Protein AF-A0A1J5DXZ1-F1 (afdb_monomer_lite)

Foldseek 3Di:
DLLVVLVCLLVCLVVLVVVLVVLLVVLVVLLVLFFADADPVLQQDFPDDLVVVVVVLCVQFNDLQQKKKKKWFFPDFQVCLALLNQLLQVVVQVVLVPDPFFPDKDALFQDFFFFWDQDPVRDIDTGRGTLHPPVCSNPPVSSVVSVVVCQVDPQNAQAAAFNRRRMGMMTTRTDPVCSRPVNLLVVVVVVVVVQVVSCPVRPSNIDIDMAFDSVLSNVLVVVLVVCLVPVLVVLLVVQLVVQCVFQVDVLSNCLQQVLLVSLVSSLSSVCSVVVHHCYPLNSCLSVVSSVLLSVLLNQLLVQLQVLDDDPDQLSVSSSVSSVPSVVVLVVSLQVVLVVLCVLCPPRRVVSNVRSNSNSSSSVSSSVSSSNRSSSVCNVPPRRHGPPPPDPDQDPVRVVVVVVVVVCVVCVVVVVVVVCVVVVVVVVVCVVPPPDWDFSLVSDDPPDPRNVVQVCSVVGHQGRAKEKEKEFEPDQQQCLFQLSVVLLVVLQVVLCVVCVVWFRDKDALSQVLQSNVCNRVVHPVSNPDTDPGSVSSVVSLVVCCVPPVSNSSSAAPPRNGMGMMITRTDRPTLVVLVVSLVSSQVSLCVSQNPPLQPFFPPPDPPDPDPDPPDPPPDDDDDDDDDDDDDDDDDDDDDDDDDDDDDDDDDDDDDDDDDDDDDDDDDDDDDDDDDDDDDDDDDDDDDDDDYDDDDDDDDDDDDDDDDDDDDDDDDDDDDDDDDDDDDDDDDDDDDDDDDDDDDDDDDDDDDDDDDDDDDPPPPDDDDDDDDDDDDDDDDDDDDDDDDDDDDDDDDDDDDDDDDDDDDDDDDDDDDDDGDRRHYRYGYRD

Radius of gyration: 42.63 Å; chains: 1; bounding box: 112×130×132 Å

Sequence (827 aa):
MFEHVGRLVVTHKKTILVGLFLATLASLALLPGLRFDFTPQALFEQKDEINAFAKSIRAEFGDDTNTLLVVWRGDEPGEVFEPTALADIRRITDWLEASDDAIRVTSLANMHLPRNERTPSGEWSLNLGELVPSVDETNPALARQVAKWVNEEPLLERVVVSADGSKTTFVVELSEEARQINTLLGVVDRLDAQLAIWEKDLDSHPDLELSGLPSVRVDIITALQKEQMRFLPITGVLMSLLLLWMFRRAAGVLLPITSVLLALAWTMAILVLIDQPINIINSVLPTLMMIIGLSDGIHLLSRASEEATVDRPREEIIVSTVKHMGMACFLTSLTTAIGFGSLVMARTEILQNFGLHTAMGVMLTYVSTLLFIPAMLTWMRPPVRSGLTATSPGLIERGMVYISLYVRTYPKRQVVIGVALIGAAAAASVAWGNIDTRLLETFPEGHKTRVLTHEVEDEFSGVLPLIISIDAEEKGYFEAPENLQKLSTLAQTVKARDPEMVLKTASVYDLLQVFRSAYLNDPSLRDTPFANRAQVKTVLRLYRQDAEADVNRWLDPENRHALVSVRIRDLGAKRGKALVAIVVEEVEALFGEGSAEGVIDAKPPPSAKSPSPPRRRRLPGQRRHDELHLRPHEQPGHGVVPHLRGHDPALPLRAHRPHLHPAQHPAAGRHLGLDGLARHRAEHLDRHHLLHQPRLGRRRHHPLPEPLQRGAQTGVLHQRGRRAHLPRRRPRHRHHLRRAHLRPGRPPDHRLHAHPLLRRALGLHGHRRVGGRPLHSARVLDSIRQRDRVGRAAGFRPGTKTPIKQPTYARPGANVGFLRCVAVRVC

Secondary structure (DSSP, 8-state):
-HHHHHHHHHHHHHHHHHHHHHHHHHHHHHGGG--EE--GGGGT--TTHHHHHHHHHHHHH--TTSEEEEEEE-SSTTGGGSHHHHHHHHHHHHHHHT-TTEEEEE-SSS-B--EEEE-TTS-EEEE-SBSS-TTTTT-HHHHHHHHHHHHT-TTTBTTTB-TTSSEEEEEEEE-SGGGSHHHHHHHHHHHHHHHHHHHHHSTT--EEEEEHHHHHHHHHHHHHHHHHHHHHHHHHHHHHHHHHHHH-STHHHHHHHHHHHHHHHHHHHHHHHTT--EETTGGGHHHHHHHHHHHHHHHHHHHHHHS--SSS-HHHHHHHHHHHHHHHHHHHHHHHHHHHHGGGGSSSHHHHHHHHHHHHHHHHHHHHHHHHHHHHTTTSPPP--TTTT-SS--HHHHHHHHHHHHHHHSHHHHHHHHHHHHHHHHHHHHHH------SGGGS-TT-HHHHHHHHHHHHSS-SEEEEEEEEESSTTGGGSHHHHHHHHHHHHHHHHH-TTTEEEEEEHHHHHHHHHHHHHT-GGGGGSPP-SHHHHHHHHHHHHHHHHHHHTTTB-TTS-EEEEEEEE----HHHHHHHHHHHHHHHHHHH-TT--TTBSS--PPPP--PPPPP------------------------------------------------------------------------------------------PPPP-----------------------------------------------GGGGGSS-----------------------------------------PPPPPPPPP--------EEEEEE-

pLDDT: mean 71.35, std 26.6, range [22.59, 98.06]

Structure (mmCIF, N/CA/C/O backbone):
data_AF-A0A1J5DXZ1-F1
#
_entry.id   AF-A0A1J5DXZ1-F1
#
loop_
_atom_site.group_PDB
_atom_site.id
_atom_site.type_symbol
_atom_site.label_atom_id
_atom_site.label_alt_id
_atom_site.label_comp_id
_atom_site.label_asym_id
_atom_site.label_entity_id
_atom_site.label_seq_id
_atom_site.pdbx_PDB_ins_code
_atom_site.Cartn_x
_atom_site.Cartn_y
_atom_site.Cartn_z
_atom_site.occupancy
_atom_site.B_iso_or_equiv
_atom_site.auth_seq_id
_atom_site.auth_comp_id
_atom_site.auth_asym_id
_atom_site.auth_atom_id
_atom_site.pdbx_PDB_model_num
ATOM 1 N N . MET A 1 1 ? -37.815 9.496 28.315 1.00 89.06 1 MET A N 1
ATOM 2 C CA . MET A 1 1 ? -37.167 8.492 27.441 1.00 89.06 1 MET A CA 1
ATOM 3 C C . MET A 1 1 ? -36.436 7.412 28.243 1.00 89.06 1 MET A C 1
ATOM 5 O O . MET A 1 1 ? -37.090 6.436 28.573 1.00 89.06 1 MET A O 1
ATOM 9 N N . PHE A 1 2 ? -35.160 7.567 28.631 1.00 92.00 2 PHE A N 1
ATOM 10 C CA . PHE A 1 2 ? -34.311 6.457 29.120 1.00 92.00 2 PHE A CA 1
ATOM 11 C C . PHE A 1 2 ? -34.842 5.601 30.284 1.00 92.00 2 PHE A C 1
ATOM 13 O O . PHE A 1 2 ? -34.614 4.399 30.289 1.00 92.00 2 PHE A O 1
ATOM 20 N N . GLU A 1 3 ? -35.627 6.145 31.215 1.00 91.88 3 GLU A N 1
ATOM 21 C CA . GLU A 1 3 ? -36.294 5.330 32.250 1.00 91.88 3 GLU A CA 1
ATOM 22 C C . GLU A 1 3 ? -37.244 4.262 31.660 1.00 91.88 3 GLU A C 1
ATOM 24 O O . GLU A 1 3 ? -37.344 3.152 32.177 1.00 91.88 3 GLU A O 1
ATOM 29 N N . HIS A 1 4 ? -37.908 4.571 30.540 1.00 91.69 4 HIS A N 1
ATOM 30 C CA . HIS A 1 4 ? -38.751 3.615 29.816 1.00 91.69 4 HIS A CA 1
ATOM 31 C C . HIS A 1 4 ? -37.906 2.591 29.052 1.00 91.69 4 HIS A C 1
ATOM 33 O O . HIS A 1 4 ? -38.294 1.431 29.002 1.00 91.69 4 HIS A O 1
ATOM 39 N N . VAL A 1 5 ? -36.729 2.979 28.541 1.00 92.06 5 VAL A N 1
ATOM 40 C CA . VAL A 1 5 ? -35.750 2.033 27.971 1.00 92.06 5 VAL A CA 1
ATOM 41 C C . VAL A 1 5 ? -35.275 1.062 29.055 1.00 92.06 5 VAL A C 1
ATOM 43 O O . VAL A 1 5 ? -35.295 -0.142 28.842 1.00 92.06 5 VAL A O 1
ATOM 46 N N . GLY A 1 6 ? -34.961 1.554 30.259 1.00 91.81 6 GLY A N 1
ATOM 47 C CA . GLY A 1 6 ? -34.629 0.710 31.410 1.00 91.81 6 GLY A CA 1
ATOM 48 C C . GLY A 1 6 ? -35.747 -0.278 31.766 1.00 91.81 6 GLY A C 1
ATOM 49 O O . GLY A 1 6 ? -35.485 -1.471 31.915 1.00 91.81 6 GLY A O 1
ATOM 50 N N . ARG A 1 7 ? -37.007 0.186 31.841 1.00 93.31 7 ARG A N 1
ATOM 51 C CA . ARG A 1 7 ? -38.169 -0.696 32.079 1.00 93.31 7 ARG A CA 1
ATOM 52 C C . ARG A 1 7 ? -38.372 -1.713 30.951 1.00 93.31 7 ARG A C 1
ATOM 54 O O . ARG A 1 7 ? -38.663 -2.875 31.237 1.00 93.31 7 ARG A O 1
ATOM 61 N N . LEU A 1 8 ? -38.186 -1.313 29.693 1.00 93.75 8 LEU A N 1
ATOM 62 C CA . LEU A 1 8 ? -38.264 -2.199 28.529 1.00 93.75 8 LEU A CA 1
ATOM 63 C C . LEU A 1 8 ? -37.188 -3.292 28.595 1.00 93.75 8 LEU A C 1
ATOM 65 O O . LEU A 1 8 ? -37.512 -4.465 28.436 1.00 93.75 8 LEU A O 1
ATOM 69 N N . VAL A 1 9 ? -35.938 -2.936 28.909 1.00 93.62 9 VAL A N 1
ATOM 70 C CA . VAL A 1 9 ? -34.834 -3.903 29.016 1.00 93.62 9 VAL A CA 1
ATOM 71 C C . VAL A 1 9 ? -35.046 -4.890 30.164 1.00 93.62 9 VAL A C 1
ATOM 73 O O . VAL A 1 9 ? -34.834 -6.085 29.981 1.00 93.62 9 VAL A O 1
ATOM 76 N N . VAL A 1 10 ? -35.536 -4.439 31.322 1.00 92.88 10 VAL A N 1
ATOM 77 C CA . VAL A 1 10 ? -35.862 -5.332 32.449 1.00 92.88 10 VAL A CA 1
ATOM 78 C C . VAL A 1 10 ? -36.993 -6.310 32.109 1.00 92.88 10 VAL A C 1
ATOM 80 O O . VAL A 1 10 ? -36.884 -7.498 32.418 1.00 92.88 10 VAL A O 1
ATOM 83 N N . THR A 1 11 ? -38.070 -5.828 31.483 1.00 93.94 11 THR A N 1
ATOM 84 C CA . THR A 1 11 ? -39.262 -6.641 31.175 1.00 93.94 11 THR A CA 1
ATOM 85 C C . THR A 1 11 ? -39.025 -7.600 30.008 1.00 93.94 11 THR A C 1
ATOM 87 O O . THR A 1 11 ? -39.333 -8.785 30.112 1.00 93.94 11 THR A O 1
ATOM 90 N N . HIS A 1 12 ? -38.405 -7.124 28.926 1.00 94.62 12 HIS A N 1
ATOM 91 C CA . HIS A 1 12 ? -38.213 -7.866 27.676 1.00 94.62 12 HIS A CA 1
ATOM 92 C C . HIS A 1 12 ? -36.794 -8.448 27.521 1.00 94.62 12 HIS A C 1
ATOM 94 O O . HIS A 1 12 ? -36.413 -8.864 26.429 1.00 94.62 12 HIS A O 1
ATOM 100 N N . LYS A 1 13 ? -36.023 -8.535 28.618 1.00 94.19 13 LYS A N 1
ATOM 101 C CA . LYS A 1 13 ? -34.647 -9.075 28.706 1.00 94.19 13 LYS A CA 1
ATOM 102 C C . LYS A 1 13 ? -34.369 -10.295 27.825 1.00 94.19 13 LYS A C 1
ATOM 104 O O . LYS A 1 13 ? -33.388 -10.299 27.087 1.00 94.19 13 LYS A O 1
ATOM 109 N N . LYS A 1 14 ? -35.243 -11.311 27.860 1.00 93.94 14 LYS A N 1
ATOM 110 C CA . LYS A 1 14 ? -35.112 -12.521 27.028 1.00 93.94 14 LYS A CA 1
ATOM 111 C C . LYS A 1 14 ? -35.226 -12.196 25.536 1.00 93.94 14 LYS A C 1
ATOM 113 O O . LYS A 1 14 ? -34.335 -12.551 24.778 1.00 93.94 14 LYS A O 1
ATOM 118 N N . THR A 1 15 ? -36.285 -11.498 25.131 1.00 95.00 15 THR A N 1
ATOM 119 C CA . THR A 1 15 ? -36.556 -11.128 23.733 1.00 95.00 15 THR A CA 1
ATOM 120 C C . THR A 1 15 ? -35.457 -10.241 23.156 1.00 95.00 15 THR A C 1
ATOM 122 O O . THR A 1 15 ? -35.008 -10.474 22.041 1.00 95.00 15 THR A O 1
ATOM 125 N N . ILE A 1 16 ? -34.973 -9.268 23.936 1.00 95.38 16 ILE A N 1
ATOM 126 C CA . ILE A 1 16 ? -33.872 -8.381 23.540 1.00 95.38 16 ILE A CA 1
ATOM 127 C C . ILE A 1 16 ? -32.599 -9.190 23.305 1.00 95.38 16 ILE A C 1
ATOM 129 O O . ILE A 1 16 ? -31.988 -9.054 22.253 1.00 95.38 16 ILE A O 1
ATOM 133 N N . LEU A 1 17 ? -32.217 -10.067 24.236 1.00 95.25 17 LEU A N 1
ATOM 134 C CA . LEU A 1 17 ? -30.989 -10.853 24.107 1.00 95.25 17 LEU A CA 1
ATOM 135 C C . LEU A 1 17 ? -31.069 -11.938 23.027 1.00 95.25 17 LEU A C 1
ATOM 137 O O . LEU A 1 17 ? -30.062 -12.192 22.375 1.00 95.25 17 LEU A O 1
ATOM 141 N N . VAL A 1 18 ? -32.247 -12.518 22.776 1.00 96.38 18 VAL A N 1
ATOM 142 C CA . VAL A 1 18 ? -32.487 -13.357 21.589 1.00 96.38 18 VAL A CA 1
ATOM 143 C C . VAL A 1 18 ? -32.342 -12.522 20.313 1.00 96.38 18 VAL A C 1
ATOM 145 O O . VAL A 1 18 ? -31.676 -12.964 19.386 1.00 96.38 18 VAL A O 1
ATOM 148 N N . GLY A 1 19 ? -32.872 -11.295 20.280 1.00 96.62 19 GLY A N 1
ATOM 149 C CA . GLY A 1 19 ? -32.683 -10.361 19.167 1.00 96.62 19 GLY A CA 1
ATOM 150 C C . GLY A 1 19 ? -31.212 -10.012 18.916 1.00 96.62 19 GLY A C 1
ATOM 151 O O . GLY A 1 19 ? -30.755 -10.113 17.782 1.00 96.62 19 GLY A O 1
ATOM 152 N N . LEU A 1 20 ? -30.446 -9.682 19.965 1.00 96.06 20 LEU A N 1
ATOM 153 C CA . LEU A 1 20 ? -29.005 -9.415 19.848 1.00 96.06 20 LEU A CA 1
ATOM 154 C C . LEU A 1 20 ? -28.233 -10.661 19.391 1.00 96.06 20 LEU A C 1
ATOM 156 O O . LEU A 1 20 ? -27.341 -10.554 18.556 1.00 96.06 20 LEU A O 1
ATOM 160 N N . PHE A 1 21 ? -28.582 -11.844 19.907 1.00 95.94 21 PHE A N 1
ATOM 161 C CA . PHE A 1 21 ? -27.963 -13.106 19.503 1.00 95.94 21 PHE A CA 1
ATOM 162 C C . PHE A 1 21 ? -28.254 -13.446 18.036 1.00 95.94 21 PHE A C 1
ATOM 164 O O . PHE A 1 21 ? -27.333 -13.809 17.314 1.00 95.94 21 PHE A O 1
ATOM 171 N N . LEU A 1 22 ? -29.496 -13.275 17.572 1.00 97.19 22 LEU A N 1
ATOM 172 C CA . LEU A 1 22 ? -29.877 -13.492 16.173 1.00 97.19 22 LEU A CA 1
ATOM 173 C C . LEU A 1 22 ? -29.225 -12.469 15.232 1.00 97.19 22 LEU A C 1
ATOM 175 O O . LEU A 1 22 ? -28.728 -12.860 14.180 1.00 97.19 22 LEU A O 1
ATOM 179 N N . ALA A 1 23 ? -29.157 -11.192 15.622 1.00 96.56 23 ALA A N 1
ATOM 180 C CA . ALA A 1 23 ? -28.447 -10.161 14.862 1.00 96.56 23 ALA A CA 1
ATOM 181 C C . ALA A 1 23 ? -26.950 -10.485 14.734 1.00 96.56 23 ALA A C 1
ATOM 183 O O . ALA A 1 23 ? -26.387 -10.402 13.643 1.00 96.56 23 ALA A O 1
ATOM 184 N N . THR A 1 24 ? -26.312 -10.933 15.820 1.00 96.75 24 THR A N 1
ATOM 185 C CA . THR A 1 24 ? -24.922 -11.403 15.786 1.00 96.75 24 THR A CA 1
ATOM 186 C C . THR A 1 24 ? -24.765 -12.679 14.970 1.00 96.75 24 THR A C 1
ATOM 188 O O . THR A 1 24 ? -23.811 -12.767 14.213 1.00 96.75 24 THR A O 1
ATOM 191 N N . LEU A 1 25 ? -25.678 -13.648 15.055 1.00 96.81 25 LEU A N 1
ATOM 192 C CA . LEU A 1 25 ? -25.598 -14.886 14.273 1.00 96.81 25 LEU A CA 1
ATOM 193 C C . LEU A 1 25 ? -25.719 -14.611 12.766 1.00 96.81 25 LEU A C 1
ATOM 195 O O . LEU A 1 25 ? -24.924 -15.133 11.989 1.00 96.81 25 LEU A O 1
ATOM 199 N N . ALA A 1 26 ? -26.647 -13.738 12.364 1.00 96.69 26 ALA A N 1
ATOM 200 C CA . ALA A 1 26 ? -26.753 -13.256 10.987 1.00 96.69 26 ALA A CA 1
ATOM 201 C C . ALA A 1 26 ? -25.491 -12.492 10.551 1.00 96.69 26 ALA A C 1
ATOM 203 O O . ALA A 1 26 ? -25.011 -12.676 9.438 1.00 96.69 26 ALA A O 1
ATOM 204 N N . SER A 1 27 ? -24.906 -11.693 11.448 1.00 96.81 27 SER A N 1
ATOM 205 C CA . SER A 1 27 ? -23.658 -10.970 11.178 1.00 96.81 27 SER A CA 1
ATOM 206 C C . SER A 1 27 ? -22.460 -11.911 11.008 1.00 96.81 27 SER A C 1
ATOM 208 O O . SER A 1 27 ? -21.694 -11.766 10.063 1.00 96.81 27 SER A O 1
ATOM 210 N N . LEU A 1 28 ? -22.329 -12.923 11.873 1.00 95.44 28 LEU A N 1
ATOM 211 C CA . LEU A 1 28 ? -21.306 -13.970 11.786 1.00 95.44 28 LEU A CA 1
ATOM 212 C C . LEU A 1 28 ? -21.431 -14.782 10.488 1.00 95.44 28 LEU A C 1
ATOM 214 O O . LEU A 1 28 ? -20.413 -15.130 9.899 1.00 95.44 28 LEU A O 1
ATOM 218 N N . ALA A 1 29 ? -22.657 -15.035 10.018 1.00 96.12 29 ALA A N 1
ATOM 219 C CA . ALA A 1 29 ? -22.912 -15.698 8.739 1.00 96.12 29 ALA A CA 1
ATOM 220 C C . ALA A 1 29 ? -22.528 -14.846 7.510 1.00 96.12 29 ALA A C 1
ATOM 222 O O . ALA A 1 29 ? -22.319 -15.405 6.437 1.00 96.12 29 ALA A O 1
ATOM 223 N N . LEU A 1 30 ? -22.407 -13.521 7.662 1.00 95.12 30 LEU A N 1
ATOM 224 C CA . LEU A 1 30 ? -21.959 -12.600 6.611 1.00 95.12 30 LEU A CA 1
ATOM 225 C C . LEU A 1 30 ? -20.436 -12.385 6.603 1.00 95.12 30 LEU A C 1
ATOM 227 O O . LEU A 1 30 ? -19.892 -12.038 5.560 1.00 95.12 30 LEU A O 1
ATOM 231 N N . LEU A 1 31 ? -19.724 -12.632 7.713 1.00 91.06 31 LEU A N 1
ATOM 232 C CA . LEU A 1 31 ? -18.264 -12.435 7.788 1.00 91.06 31 LEU A CA 1
ATOM 233 C C . LEU A 1 31 ? -17.433 -13.176 6.716 1.00 91.06 31 LEU A C 1
ATOM 235 O O . LEU A 1 31 ? -16.417 -12.612 6.317 1.00 91.06 31 LEU A O 1
ATOM 239 N N . PRO A 1 32 ? -17.810 -14.366 6.196 1.00 91.88 32 PRO A N 1
ATOM 240 C CA . PRO A 1 32 ? -17.101 -14.988 5.071 1.00 91.88 32 PRO A CA 1
ATOM 241 C C . PRO A 1 32 ? -17.109 -14.162 3.773 1.00 91.88 32 PRO A C 1
ATOM 243 O O . PRO A 1 32 ? -16.317 -14.439 2.879 1.00 91.88 32 PRO A O 1
ATOM 246 N N . GLY A 1 33 ? -17.984 -13.155 3.660 1.00 87.88 33 GLY A N 1
ATOM 247 C CA . GLY A 1 33 ? -17.997 -12.184 2.565 1.00 87.88 33 GLY A CA 1
ATOM 248 C C . GLY A 1 33 ? -17.070 -10.978 2.765 1.00 87.88 33 GLY A C 1
ATOM 249 O O . GLY A 1 33 ? -17.078 -10.081 1.925 1.00 87.88 33 GLY A O 1
ATOM 250 N N . LEU A 1 34 ? -16.288 -10.913 3.854 1.00 85.88 34 LEU A N 1
ATOM 251 C CA . LEU A 1 34 ? -15.316 -9.834 4.067 1.00 85.88 34 LEU A CA 1
ATOM 252 C C . LEU A 1 34 ? -14.209 -9.875 3.008 1.00 85.88 34 LEU A C 1
ATOM 254 O O . LEU A 1 34 ? -13.339 -10.745 3.017 1.00 85.88 34 LEU A O 1
ATOM 258 N N . ARG A 1 35 ? -14.229 -8.877 2.126 1.00 81.88 35 ARG A N 1
ATOM 259 C CA . ARG A 1 35 ? -13.150 -8.580 1.182 1.00 81.88 35 ARG A CA 1
ATOM 260 C C . ARG A 1 35 ? -12.091 -7.709 1.854 1.00 81.88 35 ARG A C 1
ATOM 262 O O . ARG A 1 35 ? -12.410 -6.887 2.714 1.00 81.88 35 ARG A O 1
ATOM 269 N N . PHE A 1 36 ? -10.845 -7.860 1.426 1.00 78.56 36 PHE A N 1
ATOM 270 C CA . PHE A 1 36 ? -9.715 -7.044 1.863 1.00 78.56 36 PHE A CA 1
ATOM 271 C C . PHE A 1 36 ? -9.093 -6.366 0.644 1.00 78.56 36 PHE A C 1
ATOM 273 O O . PHE A 1 36 ? -8.870 -7.022 -0.369 1.00 78.56 36 PHE A O 1
ATOM 280 N N . ASP A 1 37 ? -8.810 -5.071 0.752 1.00 74.00 37 ASP A N 1
ATOM 281 C CA . ASP A 1 37 ? -8.130 -4.290 -0.281 1.00 74.00 37 ASP A CA 1
ATOM 282 C C . ASP A 1 37 ? -7.140 -3.332 0.379 1.00 74.00 37 ASP A C 1
ATOM 284 O O . ASP A 1 37 ? -7.476 -2.233 0.819 1.00 74.00 37 ASP A O 1
ATOM 288 N N . PHE A 1 38 ? -5.893 -3.779 0.469 1.00 69.19 38 PHE A N 1
ATOM 289 C CA . PHE A 1 38 ? -4.790 -2.985 0.992 1.00 69.19 38 PHE A CA 1
ATOM 290 C C . PHE A 1 38 ? -3.930 -2.380 -0.133 1.00 69.19 38 PHE A C 1
ATOM 292 O O . PHE A 1 38 ? -2.745 -2.115 0.077 1.00 69.19 38 PHE A O 1
ATOM 299 N N . THR A 1 39 ? -4.482 -2.167 -1.335 1.00 63.81 39 THR A N 1
ATOM 300 C CA . THR A 1 39 ? -3.743 -1.482 -2.403 1.00 63.81 39 THR A CA 1
ATOM 301 C C . THR A 1 39 ? -3.441 -0.027 -2.001 1.00 63.81 39 THR A C 1
ATOM 303 O O . THR A 1 39 ? -4.325 0.688 -1.523 1.00 63.81 39 THR A O 1
ATOM 306 N N . PRO A 1 40 ? -2.206 0.479 -2.202 1.00 57.03 40 PRO A N 1
ATOM 307 C CA . PRO A 1 40 ? -1.910 1.896 -1.985 1.00 57.03 40 PRO A CA 1
ATOM 308 C C . PRO A 1 40 ? -2.707 2.819 -2.913 1.00 57.03 40 PRO A C 1
ATOM 310 O O . PRO A 1 40 ? -2.917 3.980 -2.583 1.00 57.03 40 PRO A O 1
ATOM 313 N N . GLN A 1 41 ? -3.160 2.310 -4.061 1.00 55.69 41 GLN A N 1
ATOM 314 C CA . GLN A 1 41 ? -4.035 2.994 -5.008 1.00 55.69 41 GLN A CA 1
ATOM 315 C C . GLN A 1 41 ? -5.310 3.503 -4.315 1.00 55.69 41 GLN A C 1
ATOM 317 O O . GLN A 1 41 ? -5.588 4.699 -4.403 1.00 55.69 41 GLN A O 1
ATOM 322 N N . ALA A 1 42 ? -5.986 2.673 -3.511 1.00 59.06 42 ALA A N 1
ATOM 323 C CA . ALA A 1 42 ? -7.196 3.044 -2.769 1.00 59.06 42 ALA A CA 1
ATOM 324 C C . ALA A 1 42 ? -7.019 4.231 -1.787 1.00 59.06 42 ALA A C 1
ATOM 326 O O . ALA A 1 42 ? -8.006 4.817 -1.343 1.00 59.06 42 ALA A O 1
ATOM 327 N N . LEU A 1 43 ? -5.783 4.639 -1.453 1.00 58.72 43 LEU A N 1
ATOM 328 C CA . LEU A 1 43 ? -5.519 5.873 -0.693 1.00 58.72 43 LEU A CA 1
ATOM 329 C C . LEU A 1 43 ? -5.710 7.153 -1.526 1.00 58.72 43 LEU A C 1
ATOM 331 O O . LEU A 1 43 ? -5.977 8.217 -0.962 1.00 58.72 43 LEU A O 1
ATOM 335 N N . PHE A 1 44 ? -5.550 7.054 -2.847 1.00 55.84 44 PHE A N 1
ATOM 336 C CA . PHE A 1 44 ? -5.479 8.176 -3.788 1.00 55.84 44 PHE A CA 1
ATOM 337 C C . PHE A 1 44 ? -6.610 8.191 -4.820 1.00 55.84 44 PHE A C 1
ATOM 339 O O . PHE A 1 44 ? -6.814 9.225 -5.458 1.00 55.84 44 PHE A O 1
ATOM 346 N N . GLU A 1 45 ? -7.349 7.088 -4.964 1.00 52.78 45 GLU A N 1
ATOM 347 C CA . GLU A 1 45 ? -8.518 7.006 -5.837 1.00 52.78 45 GLU A CA 1
ATOM 348 C C . GLU A 1 45 ? -9.541 8.106 -5.502 1.00 52.78 45 GLU A C 1
ATOM 350 O O . GLU A 1 45 ? -10.035 8.252 -4.378 1.00 52.78 45 GLU A O 1
ATOM 355 N N . GLN A 1 46 ? -9.826 8.914 -6.521 1.00 54.91 46 GLN A N 1
ATOM 356 C CA . GLN A 1 46 ? -10.869 9.933 -6.553 1.00 54.91 46 GLN A CA 1
ATOM 357 C C . GLN A 1 46 ? -11.847 9.565 -7.666 1.00 54.91 46 GLN A C 1
ATOM 359 O O . GLN A 1 46 ? -11.484 8.844 -8.597 1.00 54.91 46 GLN A O 1
ATOM 364 N N . LYS A 1 47 ? -13.088 10.048 -7.568 1.00 51.25 47 LYS A N 1
ATOM 365 C CA . LYS A 1 47 ? -14.171 9.569 -8.429 1.00 51.25 47 LYS A CA 1
ATOM 366 C C . LYS A 1 47 ? -13.893 9.769 -9.918 1.00 51.25 47 LYS A C 1
ATOM 368 O O . LYS A 1 47 ? -13.713 10.888 -10.392 1.00 51.25 47 LYS A O 1
ATOM 373 N N . ASP A 1 48 ? -13.942 8.635 -10.606 1.00 54.81 48 ASP A N 1
ATOM 374 C CA . ASP A 1 48 ? -14.176 8.432 -12.031 1.00 54.81 48 ASP A CA 1
ATOM 375 C C . ASP A 1 48 ? -13.123 9.009 -13.001 1.00 54.81 48 ASP A C 1
ATOM 377 O O . ASP A 1 48 ? -12.461 8.231 -13.685 1.00 54.81 48 ASP A O 1
ATOM 381 N N . GLU A 1 49 ? -12.901 10.325 -13.065 1.00 50.34 49 GLU A N 1
ATOM 382 C CA . GLU A 1 49 ? -12.121 10.949 -14.155 1.00 50.34 49 GLU A CA 1
ATOM 383 C C . GLU A 1 49 ? -10.614 10.624 -14.111 1.00 50.34 49 GLU A C 1
ATOM 385 O O . GLU A 1 49 ? -10.047 10.161 -15.103 1.00 50.34 49 GLU A O 1
ATOM 390 N N . ILE A 1 50 ? -9.955 10.813 -12.959 1.00 52.91 50 ILE A N 1
ATOM 391 C CA . ILE A 1 50 ? -8.501 10.580 -12.819 1.00 52.91 50 ILE A CA 1
ATOM 392 C C . ILE A 1 50 ? -8.173 9.088 -12.988 1.00 52.91 50 ILE A C 1
ATOM 394 O O . ILE A 1 50 ? -7.191 8.729 -13.640 1.00 52.91 50 ILE A O 1
ATOM 398 N N . ASN A 1 51 ? -9.024 8.214 -12.441 1.00 59.94 51 ASN A N 1
ATOM 399 C CA . ASN A 1 51 ? -8.870 6.765 -12.551 1.00 59.94 51 ASN A CA 1
ATOM 400 C C . ASN A 1 51 ? -9.098 6.275 -13.990 1.00 59.94 51 ASN A C 1
ATOM 402 O O . ASN A 1 51 ? -8.377 5.384 -14.439 1.00 59.94 51 ASN A O 1
ATOM 406 N N . ALA A 1 52 ? -10.054 6.858 -14.724 1.00 64.88 52 ALA A N 1
ATOM 407 C CA . ALA A 1 52 ? -10.283 6.540 -16.131 1.00 64.88 52 ALA A CA 1
ATOM 408 C C . ALA A 1 52 ? -9.077 6.925 -17.002 1.00 64.88 52 ALA A C 1
ATOM 410 O O . ALA A 1 52 ? -8.602 6.087 -17.765 1.00 64.88 52 ALA A O 1
ATOM 411 N N . PHE A 1 53 ? -8.521 8.131 -16.829 1.00 66.94 53 PHE A N 1
ATOM 412 C CA . PHE A 1 53 ? -7.326 8.563 -17.564 1.00 66.94 53 PHE A CA 1
ATOM 413 C C . PHE A 1 53 ? -6.099 7.696 -17.235 1.00 66.94 53 PHE A C 1
ATOM 415 O O . PHE A 1 53 ? -5.453 7.144 -18.123 1.00 66.94 53 PHE A O 1
ATOM 422 N N . ALA A 1 54 ? -5.812 7.470 -15.950 1.00 67.88 54 ALA A N 1
ATOM 423 C CA . ALA A 1 54 ? -4.713 6.590 -15.550 1.00 67.88 54 ALA A CA 1
ATOM 424 C C . ALA A 1 54 ? -4.938 5.120 -15.965 1.00 67.88 54 ALA A C 1
ATOM 426 O O . ALA A 1 54 ? -3.994 4.330 -15.948 1.00 67.88 54 ALA A O 1
ATOM 427 N N . LYS A 1 55 ? -6.165 4.715 -16.323 1.00 72.06 55 LYS A N 1
ATOM 428 C CA . LYS A 1 55 ? -6.451 3.411 -16.936 1.00 72.06 55 LYS A CA 1
ATOM 429 C C . LYS A 1 55 ? -6.279 3.429 -18.459 1.00 72.06 55 LYS A C 1
ATOM 431 O O . LYS A 1 55 ? -5.776 2.439 -18.976 1.00 72.06 55 LYS A O 1
ATOM 436 N N . SER A 1 56 ? -6.628 4.511 -19.164 1.00 75.81 56 SER A N 1
ATOM 437 C CA . SER A 1 56 ? -6.430 4.593 -20.619 1.00 75.81 56 SER A CA 1
ATOM 438 C C . SER A 1 56 ? -4.950 4.569 -20.992 1.00 75.81 56 SER A C 1
ATOM 440 O O . SER A 1 56 ? -4.571 3.731 -21.799 1.00 75.81 56 SER A O 1
ATOM 442 N N . ILE A 1 57 ? -4.098 5.356 -20.318 1.00 77.88 57 ILE A N 1
ATOM 443 C CA . ILE A 1 57 ? -2.641 5.345 -20.570 1.00 77.88 57 ILE A CA 1
ATOM 444 C C . ILE A 1 57 ? -2.055 3.936 -20.396 1.00 77.88 57 ILE A C 1
ATOM 446 O O . ILE A 1 57 ? -1.275 3.475 -21.223 1.00 77.88 57 ILE A O 1
ATOM 450 N N . ARG A 1 58 ? -2.479 3.201 -19.360 1.00 76.69 58 ARG A N 1
ATOM 451 C CA . ARG A 1 58 ? -1.991 1.834 -19.116 1.00 76.69 58 ARG A CA 1
ATOM 452 C C . ARG A 1 58 ? -2.535 0.788 -20.090 1.00 76.69 58 ARG A C 1
ATOM 454 O O . ARG A 1 58 ? -1.875 -0.219 -20.314 1.00 76.69 58 ARG A O 1
ATOM 461 N N . ALA A 1 59 ? -3.718 1.015 -20.659 1.00 78.56 59 ALA A N 1
ATOM 462 C CA . ALA A 1 59 ? -4.280 0.169 -21.711 1.00 78.56 59 ALA A CA 1
ATOM 463 C C . ALA A 1 59 ? -3.660 0.448 -23.096 1.00 78.56 59 ALA A C 1
ATOM 465 O O . ALA A 1 59 ? -3.750 -0.400 -23.977 1.00 78.56 59 ALA A O 1
ATOM 466 N N . GLU A 1 60 ? -3.052 1.623 -23.278 1.00 81.88 60 GLU A N 1
ATOM 467 C CA . GLU A 1 60 ? -2.402 2.064 -24.518 1.00 81.88 60 GLU A CA 1
ATOM 468 C C . GLU A 1 60 ? -0.901 1.710 -24.542 1.00 81.88 60 GLU A C 1
ATOM 470 O O . GLU A 1 60 ? -0.418 1.227 -25.561 1.00 81.88 60 GLU A O 1
ATOM 475 N N . PHE A 1 61 ? -0.185 1.866 -23.414 1.00 83.00 61 PHE A N 1
ATOM 476 C CA . PHE A 1 61 ? 1.287 1.766 -23.348 1.00 83.00 61 PHE A CA 1
ATOM 477 C C . PHE A 1 61 ? 1.866 0.714 -22.366 1.00 83.00 61 PHE A C 1
ATOM 479 O O . PHE A 1 61 ? 3.081 0.512 -22.348 1.00 83.00 61 PHE A O 1
ATOM 486 N N . GLY A 1 62 ? 1.051 0.038 -21.540 1.00 75.12 62 GLY A N 1
ATOM 487 C CA . GLY A 1 62 ? 1.513 -0.905 -20.494 1.00 75.12 62 GLY A CA 1
ATOM 488 C C . GLY A 1 62 ? 1.540 -0.324 -19.067 1.00 75.12 62 GLY A C 1
ATOM 489 O O . GLY A 1 62 ? 1.142 0.821 -18.850 1.00 75.12 62 GLY A O 1
ATOM 490 N N . ASP A 1 63 ? 1.964 -1.102 -18.055 1.00 70.81 63 ASP A N 1
ATOM 491 C CA . ASP A 1 63 ? 1.869 -0.699 -16.633 1.00 70.81 63 ASP A CA 1
ATOM 492 C C . ASP A 1 63 ? 3.167 -0.866 -15.825 1.00 70.81 63 ASP A C 1
ATOM 494 O O . ASP A 1 63 ? 3.299 -1.741 -14.963 1.00 70.81 63 ASP A O 1
ATOM 498 N N . ASP A 1 64 ? 4.054 0.115 -15.981 1.00 69.31 64 ASP A N 1
ATOM 499 C CA . ASP A 1 64 ? 5.241 0.349 -15.146 1.00 69.31 64 ASP A CA 1
ATOM 500 C C . ASP A 1 64 ? 4.945 0.492 -13.626 1.00 69.31 64 ASP A C 1
ATOM 502 O O . ASP A 1 64 ? 5.871 0.581 -12.816 1.00 69.31 64 ASP A O 1
ATOM 506 N N . THR A 1 65 ? 3.675 0.526 -13.188 1.00 68.50 65 THR A N 1
ATOM 507 C CA . THR A 1 65 ? 3.300 0.541 -11.761 1.00 68.50 65 THR A CA 1
ATOM 508 C C . THR A 1 65 ? 3.009 -0.8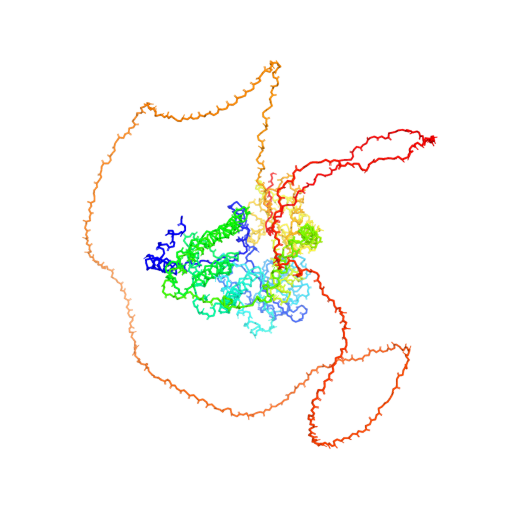46 -11.178 1.00 68.50 65 THR A C 1
ATOM 510 O O . THR A 1 65 ? 2.795 -0.943 -9.963 1.00 68.50 65 THR A O 1
ATOM 513 N N . ASN A 1 66 ? 3.036 -1.918 -11.980 1.00 81.00 66 ASN A N 1
ATOM 514 C CA . ASN A 1 66 ? 2.925 -3.307 -11.508 1.00 81.00 66 ASN A CA 1
ATOM 515 C C . ASN A 1 66 ? 4.231 -4.114 -11.628 1.00 81.00 66 ASN A C 1
ATOM 517 O O . ASN A 1 66 ? 4.227 -5.338 -11.535 1.00 81.00 66 ASN A O 1
ATOM 521 N N . THR A 1 67 ? 5.353 -3.420 -11.810 1.00 86.44 67 THR A N 1
ATOM 522 C CA . THR A 1 67 ? 6.674 -4.020 -12.000 1.00 86.44 67 THR A CA 1
ATOM 523 C C . THR A 1 67 ? 7.307 -4.465 -10.679 1.00 86.44 67 THR A C 1
ATOM 525 O O . THR A 1 67 ? 7.610 -3.640 -9.811 1.00 86.44 67 THR A O 1
ATOM 528 N N . LEU A 1 68 ? 7.526 -5.771 -10.542 1.00 90.44 68 LEU A N 1
ATOM 529 C CA . LEU A 1 68 ? 8.388 -6.384 -9.532 1.00 90.44 68 LEU A CA 1
ATOM 530 C C . LEU A 1 68 ? 9.833 -6.407 -10.050 1.00 90.44 68 LEU A C 1
ATOM 532 O O . LEU A 1 68 ? 10.063 -6.449 -11.257 1.00 90.44 68 LEU A O 1
ATOM 536 N N . LEU A 1 69 ? 10.805 -6.371 -9.140 1.00 91.75 69 LEU A N 1
ATOM 537 C CA . LEU A 1 69 ? 12.217 -6.554 -9.467 1.00 91.75 69 LEU A CA 1
ATOM 538 C C . LEU A 1 69 ? 12.752 -7.779 -8.727 1.00 91.75 69 LEU A C 1
ATOM 540 O O . LEU A 1 69 ? 12.570 -7.872 -7.515 1.00 91.75 69 LEU A O 1
ATOM 544 N N . VAL A 1 70 ? 13.455 -8.674 -9.416 1.00 93.62 70 VAL A N 1
ATOM 545 C CA . VAL A 1 70 ? 14.404 -9.589 -8.759 1.00 93.62 70 VAL A CA 1
ATOM 546 C C . VAL A 1 70 ? 15.773 -8.922 -8.819 1.00 93.62 70 VAL A C 1
ATOM 548 O O . VAL A 1 70 ? 16.186 -8.503 -9.899 1.00 93.62 70 VAL A O 1
ATOM 551 N N . VAL A 1 71 ? 16.461 -8.794 -7.688 1.00 93.81 71 VAL A N 1
ATOM 552 C CA . VAL A 1 71 ? 17.859 -8.343 -7.619 1.00 93.81 71 VAL A CA 1
ATOM 553 C C . VAL A 1 71 ? 18.756 -9.572 -7.519 1.00 93.81 71 VAL A C 1
ATOM 555 O O . VAL A 1 71 ? 18.489 -10.444 -6.697 1.00 93.81 71 VAL A O 1
ATOM 558 N N . TRP A 1 72 ? 19.796 -9.624 -8.349 1.00 94.62 72 TRP A N 1
ATOM 559 C CA . TRP A 1 72 ? 20.885 -10.606 -8.319 1.00 94.62 72 TRP A CA 1
ATOM 560 C C . TRP A 1 72 ? 22.168 -9.868 -7.953 1.00 94.62 72 TRP A C 1
ATOM 562 O O . TRP A 1 72 ? 22.423 -8.785 -8.496 1.00 94.62 72 TRP A O 1
ATOM 572 N N . ARG A 1 73 ? 22.962 -10.435 -7.043 1.00 94.56 73 ARG A N 1
ATOM 573 C CA . ARG A 1 73 ? 24.269 -9.903 -6.638 1.00 94.56 73 ARG A CA 1
ATOM 574 C C . ARG A 1 73 ? 25.331 -11.000 -6.660 1.00 94.56 73 ARG A C 1
ATOM 576 O O . ARG A 1 73 ? 25.094 -12.082 -6.121 1.00 94.56 73 ARG A O 1
ATOM 583 N N . GLY A 1 74 ? 26.486 -10.665 -7.225 1.00 92.31 74 GLY A N 1
ATOM 584 C CA . GLY A 1 74 ? 27.754 -11.352 -7.002 1.00 92.31 74 GLY A CA 1
ATOM 585 C C . GLY A 1 74 ? 28.550 -10.708 -5.862 1.00 92.31 74 GLY A C 1
ATOM 586 O O . GLY A 1 74 ? 28.160 -9.661 -5.331 1.00 92.31 74 GLY A O 1
ATOM 587 N N . ASP A 1 75 ? 29.677 -11.320 -5.509 1.00 88.88 75 ASP A N 1
ATOM 588 C CA . ASP A 1 75 ? 30.634 -10.804 -4.521 1.00 88.88 75 ASP A CA 1
ATOM 589 C C . ASP A 1 75 ? 31.690 -9.873 -5.166 1.00 88.88 75 ASP A C 1
ATOM 591 O O . ASP A 1 75 ? 32.233 -9.000 -4.478 1.00 88.88 75 ASP A O 1
ATOM 595 N N . GLU A 1 76 ? 31.990 -10.015 -6.470 1.00 89.88 76 GLU A N 1
ATOM 596 C CA . GLU A 1 76 ? 33.047 -9.251 -7.160 1.00 89.88 76 GLU A CA 1
ATOM 597 C C . GLU A 1 76 ? 32.546 -8.271 -8.261 1.00 89.88 76 GLU A C 1
ATOM 599 O O . GLU A 1 76 ? 31.544 -8.506 -8.943 1.00 89.88 76 GLU A O 1
ATOM 604 N N . PRO A 1 77 ? 33.245 -7.134 -8.492 1.00 89.50 77 PRO A N 1
ATOM 605 C CA . PRO A 1 77 ? 32.935 -6.219 -9.594 1.00 89.50 77 PRO A CA 1
ATOM 606 C C . PRO A 1 77 ? 33.110 -6.866 -10.975 1.00 89.50 77 PRO A C 1
ATOM 608 O O . PRO A 1 77 ? 34.184 -7.360 -11.318 1.00 89.50 77 PRO A O 1
ATOM 611 N N . GLY A 1 78 ? 32.066 -6.789 -11.797 1.00 88.06 78 GLY A N 1
ATOM 612 C CA . GLY A 1 78 ? 32.011 -7.363 -13.143 1.00 88.06 78 GLY A CA 1
ATOM 613 C C . GLY A 1 78 ? 31.482 -8.798 -13.209 1.00 88.06 78 GLY A C 1
ATOM 614 O O . GLY A 1 78 ? 31.318 -9.309 -14.317 1.00 88.06 78 GLY A O 1
ATOM 615 N N . GLU A 1 79 ? 31.181 -9.428 -12.069 1.00 91.50 79 GLU A N 1
ATOM 616 C CA . GLU A 1 79 ? 30.764 -10.834 -11.976 1.00 91.50 79 GLU A CA 1
ATOM 617 C C . GLU A 1 79 ? 29.487 -11.150 -12.777 1.00 91.50 79 GLU A C 1
ATOM 619 O O . GLU A 1 79 ? 29.377 -12.225 -13.358 1.00 91.50 79 GLU A O 1
ATOM 624 N N . VAL A 1 80 ? 28.575 -10.177 -12.932 1.00 91.62 80 VAL A N 1
ATOM 625 C CA . VAL A 1 80 ? 27.371 -10.272 -13.791 1.00 91.62 80 VAL A CA 1
ATOM 626 C C . VAL A 1 80 ? 27.697 -10.708 -15.226 1.00 91.62 80 VAL A C 1
ATOM 628 O O . VAL A 1 80 ? 26.853 -11.290 -15.906 1.00 91.62 80 VAL A O 1
ATOM 631 N N . PHE A 1 81 ? 28.906 -10.410 -15.709 1.00 91.88 81 PHE A N 1
ATOM 632 C CA . PHE A 1 81 ? 29.348 -10.736 -17.061 1.00 91.88 81 PHE A CA 1
ATOM 633 C C . PHE A 1 81 ? 30.109 -12.067 -17.165 1.00 91.88 81 PHE A C 1
ATOM 635 O O . PHE A 1 81 ? 30.556 -12.404 -18.263 1.00 91.88 81 PHE A O 1
ATOM 642 N N . GLU A 1 82 ? 30.293 -12.827 -16.080 1.00 92.12 82 GLU A N 1
ATOM 643 C CA . GLU A 1 82 ? 30.920 -14.151 -16.163 1.00 92.12 82 GLU A CA 1
ATOM 644 C C . GLU A 1 82 ? 30.008 -15.165 -16.884 1.00 92.12 82 GLU A C 1
ATOM 646 O O . GLU A 1 82 ? 28.788 -15.096 -16.754 1.00 92.12 82 GLU A O 1
ATOM 651 N N . PRO A 1 83 ? 30.550 -16.149 -17.630 1.00 91.06 83 PRO A N 1
ATOM 652 C CA . PRO A 1 83 ? 29.723 -17.106 -18.378 1.00 91.06 83 PRO A CA 1
ATOM 653 C C . PRO A 1 83 ? 28.802 -17.979 -17.508 1.00 91.06 83 PRO A C 1
ATOM 655 O O . PRO A 1 83 ? 27.774 -18.449 -17.984 1.00 91.06 83 PRO A O 1
ATOM 658 N N . THR A 1 84 ? 29.170 -18.200 -16.243 1.00 91.06 84 THR A N 1
ATOM 659 C CA . THR A 1 84 ? 28.334 -18.833 -15.210 1.00 91.06 84 THR A CA 1
ATOM 660 C C . THR A 1 84 ? 27.161 -17.933 -14.840 1.00 91.06 84 THR A C 1
ATOM 662 O O . THR A 1 84 ? 26.012 -18.331 -15.010 1.00 91.06 84 THR A O 1
ATOM 665 N N . ALA A 1 85 ? 27.443 -16.690 -14.437 1.00 92.44 85 ALA A N 1
ATOM 666 C CA . ALA A 1 85 ? 26.430 -15.690 -14.117 1.00 92.44 85 ALA A CA 1
ATOM 667 C C . ALA A 1 85 ? 25.464 -15.452 -15.288 1.00 92.44 85 ALA A C 1
ATOM 669 O O . ALA A 1 85 ? 24.257 -15.422 -15.080 1.00 92.44 85 ALA A O 1
ATOM 670 N N . LEU A 1 86 ? 25.956 -15.352 -16.528 1.00 92.88 86 LEU A N 1
ATOM 671 C CA . LEU A 1 86 ? 25.117 -15.151 -17.714 1.00 92.88 86 LEU A CA 1
ATOM 672 C C . LEU A 1 86 ? 24.183 -16.341 -18.000 1.00 92.88 86 LEU A C 1
ATOM 674 O O . LEU A 1 86 ? 23.022 -16.113 -18.345 1.00 92.88 86 LEU A O 1
ATOM 678 N N . ALA A 1 87 ? 24.642 -17.582 -17.812 1.00 91.88 87 ALA A N 1
ATOM 679 C CA . ALA A 1 87 ? 23.799 -18.775 -17.932 1.00 91.88 87 ALA A CA 1
ATOM 680 C C . ALA A 1 87 ? 22.766 -18.867 -16.791 1.00 91.88 87 ALA A C 1
ATOM 682 O O . ALA A 1 87 ? 21.588 -19.135 -17.030 1.00 91.88 87 ALA A O 1
ATOM 683 N N . ASP A 1 88 ? 23.164 -18.560 -15.553 1.00 92.56 88 ASP A N 1
ATOM 684 C CA . ASP A 1 88 ? 22.249 -18.494 -14.410 1.00 92.56 88 ASP A CA 1
ATOM 685 C C . ASP A 1 88 ? 21.201 -17.371 -14.589 1.00 92.56 88 ASP A C 1
ATOM 687 O O . ASP A 1 88 ? 20.014 -17.573 -14.321 1.00 92.56 88 ASP A O 1
ATOM 691 N N . ILE A 1 89 ? 21.591 -16.216 -15.142 1.00 94.06 89 ILE A N 1
ATOM 692 C CA . ILE A 1 89 ? 20.684 -15.123 -15.524 1.00 94.06 89 ILE A CA 1
ATOM 693 C C . ILE A 1 89 ? 19.730 -15.570 -16.639 1.00 94.06 89 ILE A C 1
ATOM 695 O O . ILE A 1 89 ? 18.530 -15.292 -16.548 1.00 94.06 89 ILE A O 1
ATOM 699 N N . ARG A 1 90 ? 20.194 -16.287 -17.673 1.00 93.06 90 ARG A N 1
ATOM 700 C CA . ARG A 1 90 ? 19.294 -16.835 -18.704 1.00 93.06 90 ARG A CA 1
ATOM 701 C C . ARG A 1 90 ? 18.276 -17.793 -18.086 1.00 93.06 90 ARG A C 1
ATOM 703 O O . ARG A 1 90 ? 17.077 -17.601 -18.272 1.00 93.06 90 ARG A O 1
ATOM 710 N N . ARG A 1 91 ? 18.739 -18.736 -17.264 1.00 92.88 91 ARG A N 1
ATOM 711 C CA . ARG A 1 91 ? 17.924 -19.738 -16.560 1.00 92.88 91 ARG A CA 1
ATOM 712 C C . ARG A 1 91 ? 16.857 -19.120 -15.647 1.00 92.88 91 ARG A C 1
ATOM 714 O O . ARG A 1 91 ? 15.738 -19.630 -15.601 1.00 92.88 91 ARG A O 1
ATOM 721 N N . ILE A 1 92 ? 17.170 -18.023 -14.950 1.00 94.12 92 ILE A N 1
ATOM 722 C CA . ILE A 1 92 ? 16.179 -17.236 -14.191 1.00 94.12 92 ILE A CA 1
ATOM 723 C C . ILE A 1 92 ? 15.182 -16.558 -15.147 1.00 94.12 92 ILE A C 1
ATOM 725 O O . ILE A 1 92 ? 13.978 -16.578 -14.891 1.00 94.12 92 ILE A O 1
ATOM 729 N N . THR A 1 93 ? 15.664 -15.977 -16.252 1.00 94.81 93 THR A N 1
ATOM 730 C CA . THR A 1 93 ? 14.832 -15.266 -17.242 1.00 94.81 93 THR A CA 1
ATOM 731 C C . THR A 1 93 ? 13.794 -16.195 -17.868 1.00 94.81 93 THR A C 1
ATOM 733 O O . THR A 1 93 ? 12.605 -15.907 -17.766 1.00 94.81 93 THR A O 1
ATOM 736 N N . ASP A 1 94 ? 14.216 -17.338 -18.416 1.00 93.88 94 ASP A N 1
ATOM 737 C CA . ASP A 1 94 ? 13.326 -18.307 -19.071 1.00 93.88 94 ASP A CA 1
ATOM 738 C C . ASP A 1 94 ? 12.257 -18.854 -18.109 1.00 93.88 94 ASP A C 1
ATOM 740 O O . ASP A 1 94 ? 11.110 -19.073 -18.498 1.00 93.88 94 ASP A O 1
ATOM 744 N N . TRP A 1 95 ? 12.603 -19.051 -16.831 1.00 94.06 95 TRP A N 1
ATOM 745 C CA . TRP A 1 95 ? 11.642 -19.492 -15.815 1.00 94.06 95 TRP A CA 1
ATOM 746 C C . TRP A 1 95 ? 10.615 -18.404 -15.475 1.00 94.06 95 TRP A C 1
ATOM 748 O O . TRP A 1 95 ? 9.437 -18.708 -15.294 1.00 94.06 95 TRP A O 1
ATOM 758 N N . LEU A 1 96 ? 11.043 -17.138 -15.399 1.00 94.50 96 LEU A N 1
ATOM 759 C CA . LEU A 1 96 ? 10.144 -16.006 -15.163 1.00 94.50 96 LEU A CA 1
ATOM 760 C C . LEU A 1 96 ? 9.235 -15.741 -16.377 1.00 94.50 96 LEU A C 1
ATOM 762 O O . LEU A 1 96 ? 8.073 -15.397 -16.183 1.00 94.50 96 LEU A O 1
ATOM 766 N N . GLU A 1 97 ? 9.728 -15.927 -17.607 1.00 93.31 97 GLU A N 1
ATOM 767 C CA . GLU A 1 97 ? 8.933 -15.810 -18.842 1.00 93.31 97 GLU A CA 1
ATOM 768 C C . GLU A 1 97 ? 7.933 -16.961 -19.012 1.00 93.31 97 GLU A C 1
ATOM 770 O O . GLU A 1 97 ? 6.849 -16.763 -19.555 1.00 93.31 97 GLU A O 1
ATOM 775 N N . ALA A 1 98 ? 8.255 -18.153 -18.503 1.00 93.69 98 ALA A N 1
ATOM 776 C CA . ALA A 1 98 ? 7.355 -19.305 -18.481 1.00 93.69 98 ALA A CA 1
ATOM 777 C C . ALA A 1 98 ? 6.280 -19.250 -17.369 1.00 93.69 98 ALA A C 1
ATOM 779 O O . ALA A 1 98 ? 5.546 -20.225 -17.187 1.00 93.69 98 ALA A O 1
ATOM 780 N N . SER A 1 99 ? 6.189 -18.154 -16.607 1.00 89.88 99 SER A N 1
ATOM 781 C CA . SER A 1 99 ? 5.239 -18.001 -15.500 1.00 89.88 99 SER A CA 1
ATOM 782 C C . SER A 1 99 ? 3.951 -17.291 -15.925 1.00 89.88 99 SER A C 1
ATOM 784 O O . SER A 1 99 ? 3.989 -16.137 -16.346 1.00 89.88 99 SER A O 1
ATOM 786 N N . ASP A 1 100 ? 2.794 -17.922 -15.681 1.00 88.00 100 ASP A N 1
ATOM 787 C CA . ASP A 1 100 ? 1.454 -17.330 -15.877 1.00 88.00 100 ASP A CA 1
ATOM 788 C C . ASP A 1 100 ? 1.242 -16.004 -15.099 1.00 88.00 100 ASP A C 1
ATOM 790 O O . ASP A 1 100 ? 0.310 -15.246 -15.375 1.00 88.00 100 ASP A O 1
ATOM 794 N N . ASP A 1 101 ? 2.085 -15.714 -14.099 1.00 87.88 101 ASP A N 1
ATOM 795 C CA . ASP A 1 101 ? 2.024 -14.490 -13.292 1.00 87.88 101 ASP A CA 1
ATOM 796 C C . ASP A 1 101 ? 2.679 -13.266 -13.971 1.00 87.88 101 ASP A C 1
ATOM 798 O O . ASP A 1 101 ? 2.441 -12.128 -13.547 1.00 87.88 101 ASP A O 1
ATOM 802 N N . ALA A 1 102 ? 3.506 -13.476 -15.003 1.00 89.06 102 ALA A N 1
ATOM 803 C CA . ALA A 1 102 ? 4.266 -12.437 -15.695 1.00 89.06 102 ALA A CA 1
ATOM 804 C C . ALA A 1 102 ? 3.698 -12.154 -17.097 1.00 89.06 102 ALA A C 1
ATOM 806 O O . ALA A 1 102 ? 3.534 -13.049 -17.917 1.00 89.06 102 ALA A O 1
ATOM 807 N N . ILE A 1 103 ? 3.445 -10.878 -17.403 1.00 88.06 103 ILE A N 1
ATOM 808 C CA . ILE A 1 103 ? 3.148 -10.419 -18.772 1.00 88.06 103 ILE A CA 1
ATOM 809 C C . ILE A 1 103 ? 4.442 -10.367 -19.589 1.00 88.06 103 ILE A C 1
ATOM 811 O O . ILE A 1 103 ? 4.446 -10.665 -20.782 1.00 88.06 103 ILE A O 1
ATOM 815 N N . ARG A 1 104 ? 5.533 -9.919 -18.955 1.00 87.31 104 ARG A N 1
ATOM 816 C CA . ARG A 1 104 ? 6.833 -9.717 -19.595 1.00 87.31 104 ARG A CA 1
ATOM 817 C C . ARG A 1 104 ? 7.957 -9.709 -18.565 1.00 87.31 104 ARG A C 1
ATOM 819 O O . ARG A 1 104 ? 7.785 -9.199 -17.457 1.00 87.31 104 ARG A O 1
ATOM 826 N N . VAL A 1 105 ? 9.123 -10.202 -18.968 1.00 91.19 105 VAL A N 1
ATOM 827 C CA . VAL A 1 105 ? 10.381 -10.093 -18.222 1.00 91.19 105 VAL A CA 1
ATOM 828 C C . VAL A 1 105 ? 11.359 -9.259 -19.042 1.00 91.19 105 VAL A C 1
ATOM 830 O O . VAL A 1 105 ? 11.350 -9.298 -20.271 1.00 91.19 105 VAL A O 1
ATOM 833 N N . THR A 1 106 ? 12.223 -8.492 -18.392 1.00 89.50 106 THR A N 1
ATOM 834 C CA . THR A 1 106 ? 13.394 -7.892 -19.041 1.00 89.50 106 THR A CA 1
ATOM 835 C C . THR A 1 106 ? 14.594 -8.020 -18.115 1.00 89.50 106 THR A C 1
ATOM 837 O O . THR A 1 106 ? 14.568 -7.520 -16.993 1.00 89.50 106 THR A O 1
ATOM 840 N N . SER A 1 107 ? 15.629 -8.715 -18.569 1.00 92.25 107 SER A N 1
ATOM 841 C CA . SER A 1 107 ? 16.873 -8.972 -17.841 1.00 92.25 107 SER A CA 1
ATOM 842 C C . SER A 1 107 ? 18.073 -8.618 -18.719 1.00 92.25 107 SER A C 1
ATOM 844 O O . SER A 1 107 ? 17.913 -8.114 -19.830 1.00 92.25 107 SER A O 1
ATOM 846 N N . LEU A 1 108 ? 19.293 -8.896 -18.250 1.00 90.31 108 LEU A N 1
ATOM 847 C CA . LEU A 1 108 ? 20.479 -8.782 -19.099 1.00 90.31 108 LEU A CA 1
ATOM 848 C C . LEU A 1 108 ? 20.463 -9.784 -20.272 1.00 90.31 108 LEU A C 1
ATOM 850 O O . LEU A 1 108 ? 21.078 -9.511 -21.299 1.00 90.31 108 LEU A O 1
ATOM 854 N N . ALA A 1 109 ? 19.759 -10.917 -20.149 1.00 90.62 109 ALA A N 1
ATOM 855 C CA . ALA A 1 109 ? 19.787 -11.972 -21.158 1.00 90.62 109 ALA A CA 1
ATOM 856 C C . ALA A 1 109 ? 18.888 -11.676 -22.368 1.00 90.62 109 ALA A C 1
ATOM 858 O O . ALA A 1 109 ? 19.383 -11.587 -23.491 1.00 90.62 109 ALA A O 1
ATOM 859 N N . ASN A 1 110 ? 17.588 -11.461 -22.134 1.00 88.19 110 ASN A N 1
ATOM 860 C CA . ASN A 1 110 ? 16.581 -11.235 -23.184 1.00 88.19 110 ASN A CA 1
ATOM 861 C C . ASN A 1 110 ? 16.505 -9.771 -23.678 1.00 88.19 110 ASN A C 1
ATOM 863 O O . ASN A 1 110 ? 15.607 -9.398 -24.433 1.00 88.19 110 ASN A O 1
ATOM 867 N N . MET A 1 111 ? 17.431 -8.911 -23.244 1.00 84.69 111 MET A N 1
ATOM 868 C CA . MET A 1 111 ? 17.492 -7.506 -23.642 1.00 84.69 111 MET A CA 1
ATOM 869 C C . MET A 1 111 ? 17.765 -7.348 -25.143 1.00 84.69 111 MET A C 1
ATOM 871 O O . MET A 1 111 ? 18.815 -7.747 -25.638 1.00 84.69 111 MET A O 1
ATOM 875 N N . HIS A 1 112 ? 16.869 -6.669 -25.854 1.00 80.44 112 HIS A N 1
ATOM 876 C CA . HIS A 1 112 ? 17.059 -6.308 -27.258 1.00 80.44 112 HIS A CA 1
ATOM 877 C C . HIS A 1 112 ? 17.789 -4.960 -27.367 1.00 80.44 112 HIS A C 1
ATOM 879 O O . HIS A 1 112 ? 17.178 -3.897 -27.261 1.00 80.44 112 HIS A O 1
ATOM 885 N N . LEU A 1 113 ? 19.112 -4.995 -27.568 1.00 79.56 113 LEU A N 1
ATOM 886 C CA . LEU A 1 113 ? 19.921 -3.805 -27.863 1.00 79.56 113 LEU A CA 1
ATOM 887 C C . LEU A 1 113 ? 20.248 -3.743 -29.366 1.00 79.56 113 LEU A C 1
ATOM 889 O O . LEU A 1 113 ? 21.012 -4.597 -29.835 1.00 79.56 113 LEU A O 1
ATOM 893 N N . PRO A 1 114 ? 19.748 -2.731 -30.109 1.00 82.25 114 PRO A N 1
ATOM 894 C CA . PRO A 1 114 ? 20.153 -2.480 -31.488 1.00 82.25 114 PRO A CA 1
ATOM 895 C C . PRO A 1 114 ? 21.656 -2.231 -31.592 1.00 82.25 114 PRO A C 1
ATOM 897 O O . PRO A 1 114 ? 22.179 -1.276 -31.017 1.00 82.25 114 PRO A O 1
ATOM 900 N N . ARG A 1 115 ? 22.358 -3.084 -32.340 1.00 81.75 115 ARG A N 1
ATOM 901 C CA . ARG A 1 115 ? 23.822 -3.049 -32.468 1.00 81.75 115 ARG A CA 1
ATOM 902 C C . ARG A 1 115 ? 24.266 -3.505 -33.852 1.00 81.75 115 ARG A C 1
ATOM 904 O O . ARG A 1 115 ? 23.624 -4.355 -34.457 1.00 81.75 115 ARG A O 1
ATOM 911 N N . ASN A 1 116 ? 25.353 -2.941 -34.372 1.00 80.88 116 ASN A N 1
ATOM 912 C CA . ASN A 1 116 ? 25.891 -3.349 -35.670 1.00 80.88 116 ASN A CA 1
ATOM 913 C C . ASN A 1 116 ? 27.026 -4.361 -35.477 1.00 80.88 116 ASN A C 1
ATOM 915 O O . ASN A 1 116 ? 28.006 -4.081 -34.786 1.00 80.88 116 ASN A O 1
ATOM 919 N N . GLU A 1 117 ? 26.890 -5.537 -36.078 1.00 79.12 117 GLU A N 1
ATOM 920 C CA . GLU A 1 117 ? 27.804 -6.665 -35.914 1.00 79.12 117 GLU A CA 1
ATOM 921 C C . GLU A 1 117 ? 28.361 -7.120 -37.263 1.00 79.12 117 GLU A C 1
ATOM 923 O O . GLU A 1 117 ? 27.743 -6.942 -38.315 1.00 79.12 117 GLU A O 1
ATOM 928 N N . ARG A 1 118 ? 29.546 -7.738 -37.236 1.00 79.50 118 ARG A N 1
ATOM 929 C CA . ARG A 1 118 ? 30.076 -8.437 -38.407 1.00 79.50 118 ARG A CA 1
ATOM 930 C C . ARG A 1 118 ? 29.519 -9.850 -38.455 1.00 79.50 118 ARG A C 1
ATOM 932 O O . ARG A 1 118 ? 29.797 -10.656 -37.571 1.00 79.50 118 ARG A O 1
ATOM 939 N N . THR A 1 119 ? 28.793 -10.153 -39.522 1.00 75.19 119 THR A N 1
ATOM 940 C CA . THR A 1 119 ? 28.349 -11.510 -39.843 1.00 75.19 119 THR A CA 1
ATOM 941 C C . THR A 1 119 ? 29.551 -12.441 -40.077 1.00 75.19 119 THR A C 1
ATOM 943 O O . THR A 1 119 ? 30.661 -11.972 -40.355 1.00 75.19 119 THR A O 1
ATOM 946 N N . PRO A 1 120 ? 29.356 -13.773 -40.088 1.00 74.75 120 PRO A N 1
ATOM 947 C CA . PRO A 1 120 ? 30.396 -14.717 -40.506 1.00 74.75 120 PRO A CA 1
ATOM 948 C C . PRO A 1 120 ? 30.905 -14.522 -41.951 1.00 74.75 120 PRO A C 1
ATOM 950 O O . PRO A 1 120 ? 32.006 -14.972 -42.260 1.00 74.75 120 PRO A O 1
ATOM 953 N N . SER A 1 121 ? 30.154 -13.835 -42.830 1.00 77.25 121 SER A N 1
ATOM 954 C CA . SER A 1 121 ? 30.624 -13.409 -44.165 1.00 77.25 121 SER A CA 1
ATOM 955 C C . SER A 1 121 ? 31.541 -12.174 -44.127 1.00 77.25 121 SER A C 1
ATOM 957 O O . SER A 1 121 ? 32.151 -11.830 -45.138 1.00 77.25 121 SER A O 1
ATOM 959 N N . GLY A 1 122 ? 31.679 -11.517 -42.970 1.00 78.81 122 GLY A N 1
ATOM 960 C CA . GLY A 1 122 ? 32.468 -10.298 -42.776 1.00 78.81 122 GLY A CA 1
ATOM 961 C C . GLY A 1 122 ? 31.733 -9.002 -43.135 1.00 78.81 122 GLY A C 1
ATOM 962 O O . GLY A 1 122 ? 32.342 -7.930 -43.073 1.00 78.81 122 GLY A O 1
ATOM 963 N N . GLU A 1 123 ? 30.453 -9.098 -43.493 1.00 81.69 123 GLU A N 1
ATOM 964 C CA . GLU A 1 123 ? 29.565 -7.976 -43.799 1.00 81.69 123 GLU A CA 1
ATOM 965 C C . GLU A 1 123 ? 28.990 -7.375 -42.511 1.00 81.69 123 GLU A C 1
ATOM 967 O O . GLU A 1 123 ? 28.875 -8.048 -41.490 1.00 81.69 123 GLU A O 1
ATOM 972 N N . TRP A 1 124 ? 28.638 -6.092 -42.551 1.00 78.06 124 TRP A N 1
ATOM 973 C CA . TRP A 1 124 ? 27.977 -5.415 -41.436 1.00 78.06 124 TRP A CA 1
ATOM 974 C C . TRP A 1 124 ? 26.469 -5.664 -41.491 1.00 78.06 124 TRP A C 1
ATOM 976 O O . TRP A 1 124 ? 25.840 -5.400 -42.516 1.00 78.06 124 TRP A O 1
ATOM 986 N N . SER A 1 125 ? 25.893 -6.141 -40.390 1.00 80.25 125 SER A N 1
ATOM 987 C CA . SER A 1 125 ? 24.453 -6.322 -40.229 1.00 80.25 125 SER A CA 1
ATOM 988 C C . SER A 1 125 ? 23.980 -5.683 -38.929 1.00 80.25 125 SER A C 1
ATOM 990 O O . SER A 1 125 ? 24.667 -5.732 -37.908 1.00 80.25 125 SER A O 1
ATOM 992 N N . LEU A 1 126 ? 22.789 -5.089 -38.964 1.00 82.38 126 LEU A N 1
ATOM 993 C CA . LEU A 1 126 ? 22.089 -4.707 -37.748 1.00 82.38 126 LEU A CA 1
ATOM 994 C C . LEU A 1 126 ? 21.586 -5.983 -37.061 1.00 82.38 126 LEU A C 1
ATOM 996 O O . LEU A 1 126 ? 20.801 -6.732 -37.639 1.00 82.38 126 LEU A O 1
ATOM 1000 N N . ASN A 1 127 ? 22.012 -6.197 -35.821 1.00 80.75 127 ASN A N 1
ATOM 1001 C CA . ASN A 1 127 ? 21.448 -7.191 -34.924 1.00 80.75 127 ASN A CA 1
ATOM 1002 C C . ASN A 1 127 ? 20.464 -6.494 -33.966 1.00 80.75 127 ASN A C 1
ATOM 1004 O O . ASN A 1 127 ? 20.792 -5.482 -33.339 1.00 80.75 127 ASN A O 1
ATOM 1008 N N . LEU A 1 128 ? 19.248 -7.035 -33.891 1.00 76.94 128 LEU A N 1
ATOM 1009 C CA . LEU A 1 128 ? 18.163 -6.600 -33.003 1.00 76.94 128 LEU A CA 1
ATOM 1010 C C . LEU A 1 128 ? 17.752 -7.693 -32.012 1.00 76.94 128 LEU A C 1
ATOM 1012 O O . LEU A 1 128 ? 16.832 -7.475 -31.235 1.00 76.94 128 LEU A O 1
ATOM 1016 N N . GLY A 1 129 ? 18.411 -8.854 -32.048 1.00 78.50 129 GLY A N 1
ATOM 1017 C CA . GLY A 1 129 ? 18.160 -9.967 -31.143 1.00 78.50 129 GLY A CA 1
ATOM 1018 C C . GLY A 1 129 ? 18.701 -9.732 -29.734 1.00 78.50 129 GLY A C 1
ATOM 1019 O O . GLY A 1 129 ? 19.375 -8.738 -29.444 1.00 78.50 129 GLY A O 1
ATOM 1020 N N . GLU A 1 130 ? 18.407 -10.695 -28.869 1.00 84.00 130 GLU A N 1
ATOM 1021 C CA . GLU A 1 130 ? 18.820 -10.753 -27.467 1.00 84.00 130 GLU A CA 1
ATOM 1022 C C . GLU A 1 130 ? 20.318 -10.463 -27.269 1.00 84.00 130 GLU A C 1
ATOM 1024 O O . GLU A 1 130 ? 21.162 -10.796 -28.109 1.00 84.00 130 GLU A O 1
ATOM 1029 N N . LEU A 1 131 ? 20.657 -9.840 -26.142 1.00 83.44 131 LEU A N 1
ATOM 1030 C CA . LEU A 1 131 ? 22.031 -9.507 -25.775 1.00 83.44 131 LEU A CA 1
ATOM 1031 C C . LEU A 1 131 ? 22.827 -10.754 -25.357 1.00 83.44 131 LEU A C 1
ATOM 1033 O O . LEU A 1 131 ? 24.026 -10.821 -25.630 1.00 83.44 131 LEU A O 1
ATOM 1037 N N . VAL A 1 132 ? 22.159 -11.756 -24.766 1.00 85.06 132 VAL A N 1
ATOM 1038 C CA . VAL A 1 132 ? 22.729 -13.076 -24.446 1.00 85.06 132 VAL A CA 1
ATOM 1039 C C . VAL A 1 132 ? 21.890 -14.181 -25.111 1.00 85.06 132 VAL A C 1
ATOM 1041 O O . VAL A 1 132 ? 20.946 -14.694 -24.503 1.00 85.06 132 VAL A O 1
ATOM 1044 N N . PRO A 1 133 ? 22.209 -14.566 -26.362 1.00 80.38 133 PRO A N 1
ATOM 1045 C CA . PRO A 1 133 ? 21.538 -15.677 -27.029 1.00 80.38 133 PRO A CA 1
ATOM 1046 C C . PRO A 1 133 ? 21.766 -16.997 -26.282 1.00 80.38 133 PRO A C 1
ATOM 1048 O O . PRO A 1 133 ? 22.905 -17.354 -25.975 1.00 80.38 133 PRO A O 1
ATOM 1051 N N . SER A 1 134 ? 20.698 -17.767 -26.065 1.00 76.31 134 SER A N 1
ATOM 1052 C CA . SER A 1 134 ? 20.701 -19.028 -25.293 1.00 76.31 134 SER A CA 1
ATOM 1053 C C . SER A 1 134 ? 21.594 -20.152 -25.850 1.00 76.31 134 SER A C 1
ATOM 1055 O O . SER A 1 134 ? 21.816 -21.159 -25.187 1.00 76.31 134 SER A O 1
ATOM 1057 N N . VAL A 1 135 ? 22.138 -19.997 -27.062 1.00 75.44 135 VAL A N 1
ATOM 1058 C CA . VAL A 1 135 ? 23.098 -20.941 -27.670 1.00 75.44 135 VAL A CA 1
ATOM 1059 C C . VAL A 1 135 ? 24.548 -20.661 -27.235 1.00 75.44 135 VAL A C 1
ATOM 1061 O O . VAL A 1 135 ? 25.381 -21.564 -27.276 1.00 75.44 135 VAL A O 1
ATOM 1064 N N . ASP A 1 136 ? 24.852 -19.433 -26.801 1.00 75.81 136 ASP A N 1
ATOM 1065 C CA . ASP A 1 136 ? 26.214 -18.942 -26.532 1.00 75.81 136 ASP A CA 1
ATOM 1066 C C . ASP A 1 136 ? 26.410 -18.419 -25.091 1.00 75.81 136 ASP A C 1
ATOM 1068 O O . ASP A 1 136 ? 27.473 -17.894 -24.772 1.00 75.81 136 ASP A O 1
ATOM 1072 N N . GLU A 1 137 ? 25.434 -18.571 -24.191 1.00 77.00 137 GLU A N 1
ATOM 1073 C CA . GLU A 1 137 ? 25.469 -18.039 -22.812 1.00 77.00 137 GLU A CA 1
ATOM 1074 C C . GLU A 1 137 ? 26.754 -18.387 -22.026 1.00 77.00 137 GLU A C 1
ATOM 1076 O O . GLU A 1 137 ? 27.344 -17.526 -21.375 1.00 77.00 137 GLU A O 1
ATOM 1081 N N . THR A 1 138 ? 27.260 -19.618 -22.172 1.00 83.06 138 THR A N 1
ATOM 1082 C CA . THR A 1 138 ? 28.482 -20.104 -21.504 1.00 83.06 138 THR A CA 1
ATOM 1083 C C . THR A 1 138 ? 29.785 -19.715 -22.222 1.00 83.06 138 THR A C 1
ATOM 1085 O O . THR A 1 138 ? 30.869 -20.145 -21.824 1.00 83.06 138 THR A O 1
ATOM 1088 N N . ASN A 1 139 ? 29.728 -18.903 -23.284 1.00 87.62 139 ASN A N 1
ATOM 1089 C CA . ASN A 1 139 ? 30.872 -18.571 -24.132 1.00 87.62 139 ASN A CA 1
ATOM 1090 C C . ASN A 1 139 ? 31.692 -17.383 -23.568 1.00 87.62 139 ASN A C 1
ATOM 1092 O O . ASN A 1 139 ? 31.230 -16.237 -23.607 1.00 87.62 139 ASN A O 1
ATOM 1096 N N . PRO A 1 140 ? 32.968 -17.567 -23.157 1.00 89.12 140 PRO A N 1
ATOM 1097 C CA . PRO A 1 140 ? 33.805 -16.470 -22.657 1.00 89.12 140 PRO A CA 1
ATOM 1098 C C . PRO A 1 140 ? 34.123 -15.389 -23.704 1.00 89.12 140 PRO A C 1
ATOM 1100 O O . PRO A 1 140 ? 34.674 -14.339 -23.368 1.00 89.12 140 PRO A O 1
ATOM 1103 N N . ALA A 1 141 ? 33.866 -15.626 -24.994 1.00 87.19 141 ALA A N 1
ATOM 1104 C CA . ALA A 1 141 ? 33.934 -14.591 -26.026 1.00 87.19 141 ALA A CA 1
ATOM 1105 C C . ALA A 1 141 ? 32.643 -13.756 -26.104 1.00 87.19 141 ALA A C 1
ATOM 1107 O O . ALA A 1 141 ? 32.742 -12.559 -26.373 1.00 87.19 141 ALA A O 1
ATOM 1108 N N . LEU A 1 142 ? 31.465 -14.335 -25.829 1.00 85.38 142 LEU A N 1
ATOM 1109 C CA . LEU A 1 142 ? 30.213 -13.579 -25.708 1.00 85.38 142 LEU A CA 1
ATOM 1110 C C . LEU A 1 142 ? 30.236 -12.715 -24.443 1.00 85.38 142 LEU A C 1
ATOM 1112 O O . LEU A 1 142 ? 30.050 -11.510 -24.545 1.00 85.38 142 LEU A O 1
ATOM 1116 N N . ALA A 1 143 ? 30.585 -13.294 -23.291 1.00 87.06 143 ALA A N 1
ATOM 1117 C CA . ALA A 1 143 ? 30.728 -12.604 -22.003 1.00 87.06 143 ALA A CA 1
ATOM 1118 C C . ALA A 1 143 ? 31.438 -11.235 -22.101 1.00 87.06 143 ALA A C 1
ATOM 1120 O O . ALA A 1 143 ? 30.916 -10.198 -21.691 1.00 87.06 143 ALA A O 1
ATOM 1121 N N . ARG A 1 144 ? 32.611 -11.205 -22.749 1.00 88.44 144 ARG A N 1
ATOM 1122 C CA . ARG A 1 144 ? 33.402 -9.976 -22.953 1.00 88.44 144 ARG A CA 1
ATOM 1123 C C . ARG A 1 144 ? 32.805 -9.009 -23.982 1.00 88.44 144 ARG A C 1
ATOM 1125 O O . ARG A 1 144 ? 33.113 -7.822 -23.925 1.00 88.44 144 ARG A O 1
ATOM 1132 N N . GLN A 1 145 ? 31.976 -9.485 -24.911 1.00 86.81 145 GLN A N 1
ATOM 1133 C CA . GLN A 1 145 ? 31.221 -8.628 -25.830 1.00 86.81 145 GLN A CA 1
ATOM 1134 C C . GLN A 1 145 ? 30.001 -8.015 -25.135 1.00 86.81 145 GLN A C 1
ATOM 1136 O O . GLN A 1 145 ? 29.814 -6.810 -25.245 1.00 86.81 145 GLN A O 1
ATOM 1141 N N . VAL A 1 146 ? 29.264 -8.783 -24.327 1.00 88.06 146 VAL A N 1
ATOM 1142 C CA . VAL A 1 146 ? 28.155 -8.297 -23.484 1.00 88.06 146 VAL A CA 1
ATOM 1143 C C . VAL A 1 146 ? 28.647 -7.220 -22.518 1.00 88.06 146 VAL A C 1
ATOM 1145 O O . VAL A 1 146 ? 28.112 -6.111 -22.516 1.00 88.06 146 VAL A O 1
ATOM 1148 N N . ALA A 1 147 ? 29.738 -7.488 -21.791 1.00 88.62 147 ALA A N 1
ATOM 1149 C CA . ALA A 1 147 ? 30.394 -6.497 -20.940 1.00 88.62 147 ALA A CA 1
ATOM 1150 C C . ALA A 1 147 ? 30.780 -5.223 -21.713 1.00 88.62 147 ALA A C 1
ATOM 1152 O O . ALA A 1 147 ? 30.613 -4.116 -21.207 1.00 88.62 147 ALA A O 1
ATOM 1153 N N . LYS A 1 148 ? 31.275 -5.350 -22.951 1.00 88.25 148 LYS A N 1
ATOM 1154 C CA . LYS A 1 148 ? 31.612 -4.197 -23.797 1.00 88.25 148 LYS A CA 1
ATOM 1155 C C . LYS A 1 148 ? 30.365 -3.414 -24.218 1.00 88.25 148 LYS A C 1
ATOM 1157 O O . LYS A 1 148 ? 30.345 -2.200 -24.054 1.00 88.25 148 LYS A O 1
ATOM 1162 N N . TRP A 1 149 ? 29.330 -4.085 -24.723 1.00 85.31 149 TRP A N 1
ATOM 1163 C CA . TRP A 1 149 ? 28.102 -3.451 -25.212 1.00 85.31 149 TRP A CA 1
ATOM 1164 C C . TRP A 1 149 ? 27.354 -2.693 -24.111 1.00 85.31 149 TRP A C 1
ATOM 1166 O O . TRP A 1 149 ? 26.925 -1.568 -24.347 1.00 85.31 149 TRP A O 1
ATOM 1176 N N . VAL A 1 150 ? 27.249 -3.263 -22.904 1.00 85.69 150 VAL A N 1
ATOM 1177 C CA . VAL A 1 150 ? 26.605 -2.592 -21.760 1.00 85.69 150 VAL A CA 1
ATOM 1178 C C . VAL A 1 150 ? 27.395 -1.355 -21.321 1.00 85.69 150 VAL A C 1
ATOM 1180 O O . VAL A 1 150 ? 26.800 -0.307 -21.088 1.00 85.69 150 VAL A O 1
ATOM 1183 N N . ASN A 1 151 ? 28.729 -1.439 -21.268 1.00 84.00 151 ASN A N 1
ATOM 1184 C CA . ASN A 1 151 ? 29.581 -0.312 -20.869 1.00 84.00 151 ASN A CA 1
ATOM 1185 C C . ASN A 1 151 ? 29.742 0.775 -21.960 1.00 84.00 151 ASN A C 1
ATOM 1187 O O . ASN A 1 151 ? 30.145 1.894 -21.649 1.00 84.00 151 ASN A O 1
ATOM 1191 N N . GLU A 1 152 ? 29.423 0.484 -23.228 1.00 83.62 152 GLU A N 1
ATOM 1192 C CA . GLU A 1 152 ? 29.437 1.445 -24.352 1.00 83.62 152 GLU A CA 1
ATOM 1193 C C . GLU A 1 152 ? 28.050 2.063 -24.667 1.00 83.62 152 GLU A C 1
ATOM 1195 O O . GLU A 1 152 ? 27.912 2.859 -25.610 1.00 83.62 152 GLU A O 1
ATOM 1200 N N . GLU A 1 153 ? 27.014 1.741 -23.881 1.00 81.62 153 GLU A N 1
ATOM 1201 C CA . GLU A 1 153 ? 25.647 2.251 -24.051 1.00 81.62 153 GLU A CA 1
ATOM 1202 C C . GLU A 1 153 ? 25.148 3.043 -22.818 1.00 81.62 153 GLU A C 1
ATOM 1204 O O . GLU A 1 153 ? 24.594 2.465 -21.878 1.00 81.62 153 GLU A O 1
ATOM 1209 N N . PRO A 1 154 ? 25.268 4.389 -22.823 1.00 75.56 154 PRO A N 1
ATOM 1210 C CA . PRO A 1 154 ? 24.770 5.256 -21.751 1.00 75.56 154 PRO A CA 1
ATOM 1211 C C . PRO A 1 154 ? 23.267 5.124 -21.462 1.00 75.56 154 PRO A C 1
ATOM 1213 O O . PRO A 1 154 ? 22.822 5.447 -20.354 1.00 75.56 154 PRO A O 1
ATOM 1216 N N . LEU A 1 155 ? 22.453 4.634 -22.410 1.00 71.62 155 LEU A N 1
ATOM 1217 C CA . LEU A 1 155 ? 21.058 4.314 -22.099 1.00 71.62 155 LEU A CA 1
ATOM 1218 C C . LEU A 1 155 ? 20.938 3.136 -21.122 1.00 71.62 155 LEU A C 1
ATOM 1220 O O . LEU A 1 155 ? 20.086 3.208 -20.240 1.00 71.62 155 LEU A O 1
ATOM 1224 N N . LEU A 1 156 ? 21.813 2.127 -21.184 1.00 74.69 156 LEU A N 1
ATOM 1225 C CA . LEU A 1 156 ? 21.770 0.944 -20.311 1.00 74.69 156 LEU A CA 1
ATOM 1226 C C . LEU A 1 156 ? 22.432 1.143 -18.943 1.00 74.69 156 LEU A C 1
ATOM 1228 O O . LEU A 1 156 ? 22.058 0.451 -17.993 1.00 74.69 156 LEU A O 1
ATOM 1232 N N . GLU A 1 157 ? 23.356 2.105 -18.823 1.00 73.50 157 GLU A N 1
ATOM 1233 C CA . GLU A 1 157 ? 24.034 2.454 -17.566 1.00 73.50 157 GLU A CA 1
ATOM 1234 C C . GLU A 1 157 ? 23.025 2.564 -16.406 1.00 73.50 157 GLU A C 1
ATOM 1236 O O . GLU A 1 157 ? 22.127 3.417 -16.431 1.00 73.50 157 GLU A O 1
ATOM 1241 N N . ARG A 1 158 ? 23.167 1.704 -15.387 1.00 79.50 158 ARG A N 1
ATOM 1242 C CA . ARG A 1 158 ? 22.317 1.687 -14.185 1.00 79.50 158 ARG A CA 1
ATOM 1243 C C . ARG A 1 158 ? 20.816 1.519 -14.476 1.00 79.50 158 ARG A C 1
ATOM 1245 O O . ARG A 1 158 ? 19.971 2.023 -13.734 1.00 79.50 158 ARG A O 1
ATOM 1252 N N . VAL A 1 159 ? 20.455 0.819 -15.555 1.00 78.56 159 VAL A N 1
ATOM 1253 C CA . VAL A 1 159 ? 19.068 0.383 -15.816 1.00 78.56 159 VAL A CA 1
ATOM 1254 C C . VAL A 1 159 ? 18.883 -1.076 -15.416 1.00 78.56 159 VAL A C 1
ATOM 1256 O O . VAL A 1 159 ? 18.042 -1.356 -14.569 1.00 78.56 159 VAL A O 1
ATOM 1259 N N . VAL A 1 160 ? 19.691 -1.978 -15.984 1.00 83.00 160 VAL A N 1
ATOM 1260 C CA . VAL A 1 160 ? 19.605 -3.438 -15.761 1.00 83.00 160 VAL A CA 1
ATOM 1261 C C . VAL A 1 160 ? 20.835 -3.995 -15.034 1.00 83.00 160 VAL A C 1
ATOM 1263 O O . VAL A 1 160 ? 20.729 -5.009 -14.350 1.00 83.00 160 VAL A O 1
ATOM 1266 N N . VAL A 1 161 ? 21.987 -3.321 -15.117 1.00 89.62 161 VAL A N 1
ATOM 1267 C CA . VAL A 1 161 ? 23.254 -3.700 -14.460 1.00 89.62 161 VAL A CA 1
ATOM 1268 C C . VAL A 1 161 ? 23.790 -2.507 -13.660 1.00 89.62 161 VAL A C 1
ATOM 1270 O O . VAL A 1 161 ? 23.608 -1.360 -14.081 1.00 89.62 161 VAL A O 1
ATOM 1273 N N . SER A 1 162 ? 24.414 -2.762 -12.506 1.00 91.12 162 SER A N 1
ATOM 1274 C CA . SER A 1 162 ? 25.081 -1.742 -11.684 1.00 91.12 162 SER A CA 1
ATOM 1275 C C . SER A 1 162 ? 26.310 -1.147 -12.389 1.00 91.12 162 SER A C 1
ATOM 1277 O O . SER A 1 162 ? 26.864 -1.733 -13.318 1.00 91.12 162 SER A O 1
ATOM 1279 N N . ALA A 1 163 ? 26.764 0.031 -11.949 1.00 86.06 163 ALA A N 1
ATOM 1280 C CA . ALA A 1 163 ? 27.871 0.754 -12.595 1.00 86.06 163 ALA A CA 1
ATOM 1281 C C . ALA A 1 163 ? 29.246 0.056 -12.482 1.00 86.06 163 ALA A C 1
ATOM 1283 O O . ALA A 1 163 ? 30.181 0.418 -13.191 1.00 86.06 163 ALA A O 1
ATOM 1284 N N . ASP A 1 164 ? 29.373 -0.920 -11.585 1.00 88.56 164 ASP A N 1
ATOM 1285 C CA . ASP A 1 164 ? 30.557 -1.754 -11.365 1.00 88.56 164 ASP A CA 1
ATOM 1286 C C . ASP A 1 164 ? 30.405 -3.185 -11.921 1.00 88.56 164 ASP A C 1
ATOM 1288 O O . ASP A 1 164 ? 31.358 -3.958 -11.878 1.00 88.56 164 ASP A O 1
ATOM 1292 N N . GLY A 1 165 ? 29.219 -3.557 -12.418 1.00 89.31 165 GLY A N 1
ATOM 1293 C CA . GLY A 1 165 ? 28.918 -4.901 -12.908 1.00 89.31 165 GLY A CA 1
ATOM 1294 C C . GLY A 1 165 ? 28.827 -6.001 -11.842 1.00 89.31 165 GLY A C 1
ATOM 1295 O O . GLY A 1 165 ? 28.903 -7.167 -12.216 1.00 89.31 165 GLY A O 1
ATOM 1296 N N . SER A 1 166 ? 28.698 -5.686 -10.546 1.00 91.44 166 SER A N 1
ATOM 1297 C CA . SER A 1 166 ? 28.496 -6.703 -9.490 1.00 91.44 166 SER A CA 1
ATOM 1298 C C . SER A 1 166 ? 27.032 -7.137 -9.315 1.00 91.44 166 SER A C 1
ATOM 1300 O O . SER A 1 166 ? 26.763 -8.176 -8.713 1.00 91.44 166 SER A O 1
ATOM 1302 N N . LYS A 1 167 ? 26.059 -6.368 -9.832 1.00 93.62 167 LYS A N 1
ATOM 1303 C CA . LYS A 1 167 ? 24.620 -6.609 -9.615 1.00 93.62 167 LYS A CA 1
ATOM 1304 C C . LYS A 1 167 ? 23.806 -6.449 -10.892 1.00 93.62 167 LYS A C 1
ATOM 1306 O O . LYS A 1 167 ? 24.072 -5.563 -11.708 1.00 93.62 167 LYS A O 1
ATOM 1311 N N . THR A 1 168 ? 22.742 -7.234 -11.029 1.00 93.06 168 THR A N 1
ATOM 1312 C CA . THR A 1 168 ? 21.755 -7.082 -12.109 1.00 93.06 168 THR A CA 1
ATOM 1313 C C . THR A 1 168 ? 20.320 -7.193 -11.593 1.00 93.06 168 THR A C 1
ATOM 1315 O O . THR A 1 168 ? 20.084 -7.594 -10.452 1.00 93.06 168 THR A O 1
ATOM 1318 N N . THR A 1 169 ? 19.349 -6.789 -12.414 1.00 92.50 169 THR A N 1
ATOM 1319 C CA . THR A 1 169 ? 17.923 -6.856 -12.082 1.00 92.50 169 THR A CA 1
ATOM 1320 C C . THR A 1 169 ? 17.095 -7.493 -13.188 1.00 92.50 169 THR A C 1
ATOM 1322 O O . THR A 1 169 ? 17.308 -7.249 -14.374 1.00 92.50 169 THR A O 1
ATOM 1325 N N . PHE A 1 170 ? 16.099 -8.275 -12.777 1.00 92.69 170 PHE A N 1
ATOM 1326 C CA . PHE A 1 170 ? 15.052 -8.808 -13.642 1.00 92.69 170 PHE A CA 1
ATOM 1327 C C . PHE A 1 170 ? 13.804 -7.962 -13.428 1.00 92.69 170 PHE A C 1
ATOM 1329 O O . PHE A 1 170 ? 13.233 -7.939 -12.336 1.00 92.69 170 PHE A O 1
ATOM 1336 N N . VAL A 1 171 ? 13.401 -7.248 -14.469 1.00 90.50 171 VAL A N 1
ATOM 1337 C CA . VAL A 1 171 ? 12.243 -6.361 -14.489 1.00 90.50 171 VAL A CA 1
ATOM 1338 C C . VAL A 1 171 ? 11.023 -7.192 -14.882 1.00 90.50 171 VAL A C 1
ATOM 1340 O O . VAL A 1 171 ? 10.855 -7.526 -16.051 1.00 90.50 171 VAL A O 1
ATOM 1343 N N . VAL A 1 172 ? 10.194 -7.565 -13.905 1.00 91.88 172 VAL A N 1
ATOM 1344 C CA . VAL A 1 172 ? 9.044 -8.464 -14.098 1.00 91.88 172 VAL A CA 1
ATOM 1345 C C . VAL A 1 172 ? 7.749 -7.652 -14.082 1.00 91.88 172 VAL A C 1
ATOM 1347 O O . VAL A 1 172 ? 7.325 -7.141 -13.044 1.00 91.88 172 VAL A O 1
ATOM 1350 N N . GLU A 1 173 ? 7.106 -7.515 -15.237 1.00 89.25 173 GLU A N 1
ATOM 1351 C CA . GLU A 1 173 ? 5.810 -6.849 -15.386 1.00 89.25 173 GLU A CA 1
ATOM 1352 C C . GLU A 1 173 ? 4.691 -7.853 -15.075 1.00 89.25 173 GLU A C 1
ATOM 1354 O O . GLU A 1 173 ? 4.397 -8.739 -15.875 1.00 89.25 173 GLU A O 1
ATOM 1359 N N . LEU A 1 174 ? 4.102 -7.756 -13.877 1.00 90.00 174 LEU A N 1
ATOM 1360 C CA . LEU A 1 174 ? 3.122 -8.726 -13.375 1.00 90.00 174 LEU A CA 1
ATOM 1361 C C . LEU A 1 174 ? 1.720 -8.536 -13.984 1.00 90.00 174 LEU A C 1
ATOM 1363 O O . LEU A 1 174 ? 1.307 -7.406 -14.271 1.00 90.00 174 LEU A O 1
ATOM 1367 N N . SER A 1 175 ? 0.963 -9.634 -14.087 1.00 86.81 175 SER A N 1
ATOM 1368 C CA . SER A 1 175 ? -0.412 -9.688 -14.617 1.00 86.81 175 SER A CA 1
ATOM 1369 C C . SER A 1 175 ? -1.406 -8.734 -13.928 1.00 86.81 175 SER A C 1
ATOM 1371 O O . SER A 1 175 ? -1.209 -8.297 -12.787 1.00 86.81 175 SER A O 1
ATOM 1373 N N . GLU A 1 176 ? -2.512 -8.390 -14.606 1.00 80.81 176 GLU A N 1
ATOM 1374 C CA . GLU A 1 176 ? -3.565 -7.545 -14.010 1.00 80.81 176 GLU A CA 1
ATOM 1375 C C . GLU A 1 176 ? -4.245 -8.270 -12.828 1.00 80.81 176 GLU A C 1
ATOM 1377 O O . GLU A 1 176 ? -4.583 -7.646 -11.819 1.00 80.81 176 GLU A O 1
ATOM 1382 N N . GLU A 1 177 ? -4.322 -9.599 -12.887 1.00 80.81 177 GLU A N 1
ATOM 1383 C CA . GLU A 1 177 ? -4.706 -10.511 -11.809 1.00 80.81 177 GLU A CA 1
ATOM 1384 C C . GLU A 1 177 ? -3.765 -10.395 -10.603 1.00 80.81 177 GLU A C 1
ATOM 1386 O O . GLU A 1 177 ? -4.233 -10.342 -9.463 1.00 80.81 177 GLU A O 1
ATOM 1391 N N . ALA A 1 178 ? -2.452 -10.293 -10.836 1.00 81.75 178 ALA A N 1
ATOM 1392 C CA . ALA A 1 178 ? -1.431 -10.083 -9.811 1.00 81.75 178 ALA A CA 1
ATOM 1393 C C . ALA A 1 178 ? -1.403 -8.650 -9.238 1.00 81.75 178 ALA A C 1
ATOM 1395 O O . ALA A 1 178 ? -0.621 -8.371 -8.330 1.00 81.75 178 ALA A O 1
ATOM 1396 N N . ARG A 1 179 ? -2.295 -7.739 -9.668 1.00 74.81 179 ARG A N 1
ATOM 1397 C CA . ARG A 1 179 ? -2.628 -6.546 -8.860 1.00 74.81 179 ARG A CA 1
ATOM 1398 C C . ARG A 1 179 ? -3.535 -6.881 -7.674 1.00 74.81 179 ARG A C 1
ATOM 1400 O O . ARG A 1 179 ? -3.540 -6.135 -6.693 1.00 74.81 179 ARG A O 1
ATOM 1407 N N . GLN A 1 180 ? -4.324 -7.957 -7.750 1.00 76.25 180 GLN A N 1
ATOM 1408 C CA . GLN A 1 180 ? -5.222 -8.353 -6.666 1.00 76.25 180 GLN A CA 1
ATOM 1409 C C . GLN A 1 180 ? -4.425 -8.956 -5.514 1.00 76.25 180 GLN A C 1
ATOM 1411 O O . GLN A 1 180 ? -3.578 -9.824 -5.700 1.00 76.25 180 GLN A O 1
ATOM 1416 N N . ILE A 1 181 ? -4.740 -8.527 -4.296 1.00 75.25 181 ILE A N 1
ATOM 1417 C CA . ILE A 1 181 ? -3.945 -8.820 -3.102 1.00 75.25 181 ILE A CA 1
ATOM 1418 C C . ILE A 1 181 ? -3.748 -10.312 -2.804 1.00 75.25 181 ILE A C 1
ATOM 1420 O O . ILE A 1 181 ? -2.652 -10.721 -2.431 1.00 75.25 181 ILE A O 1
ATOM 1424 N N . ASN A 1 182 ? -4.787 -11.128 -2.998 1.00 77.31 182 ASN A N 1
ATOM 1425 C CA . ASN A 1 182 ? -4.730 -12.568 -2.735 1.00 77.31 182 ASN A CA 1
ATOM 1426 C C . ASN A 1 182 ? -3.831 -13.287 -3.752 1.00 77.31 182 ASN A C 1
ATOM 1428 O O . ASN A 1 182 ? -3.108 -14.209 -3.384 1.00 77.31 182 ASN A O 1
ATOM 1432 N N . THR A 1 183 ? -3.860 -12.841 -5.012 1.00 85.06 183 THR A N 1
ATOM 1433 C CA . THR A 1 183 ? -2.962 -13.313 -6.069 1.00 85.06 183 THR A CA 1
ATOM 1434 C C . THR A 1 183 ? -1.536 -12.878 -5.757 1.00 85.06 183 THR A C 1
ATOM 1436 O O . THR A 1 183 ? -0.658 -13.724 -5.644 1.00 85.06 183 THR A O 1
ATOM 1439 N N . LEU A 1 184 ? -1.323 -11.575 -5.529 1.00 87.19 184 LEU A N 1
ATOM 1440 C CA . LEU A 1 184 ? -0.006 -10.969 -5.335 1.00 87.19 184 LEU A CA 1
ATOM 1441 C C . LEU A 1 184 ? 0.774 -11.577 -4.163 1.00 87.19 184 LEU A C 1
ATOM 1443 O O . LEU A 1 184 ? 1.964 -11.837 -4.306 1.00 87.19 184 LEU A O 1
ATOM 1447 N N . LEU A 1 185 ? 0.110 -11.832 -3.030 1.00 87.75 185 LEU A N 1
ATOM 1448 C CA . LEU A 1 185 ? 0.722 -12.538 -1.899 1.00 87.75 185 LEU A CA 1
ATOM 1449 C C . LEU A 1 185 ? 1.242 -13.913 -2.340 1.00 87.75 185 LEU A C 1
ATOM 1451 O O . LEU A 1 185 ? 2.409 -14.219 -2.133 1.00 87.75 185 LEU A O 1
ATOM 1455 N N . GLY A 1 186 ? 0.414 -14.692 -3.042 1.00 90.38 186 GLY A N 1
ATOM 1456 C CA . GLY A 1 186 ? 0.813 -15.994 -3.573 1.00 90.38 186 GLY A CA 1
ATOM 1457 C C . GLY A 1 186 ? 1.909 -15.932 -4.644 1.00 90.38 186 GLY A C 1
ATOM 1458 O O . GLY A 1 186 ? 2.679 -16.883 -4.746 1.00 90.38 186 GLY A O 1
ATOM 1459 N N . VAL A 1 187 ? 1.990 -14.856 -5.437 1.00 91.94 187 VAL A N 1
ATOM 1460 C CA . VAL A 1 187 ? 3.078 -14.628 -6.409 1.00 91.94 187 VAL A CA 1
ATOM 1461 C C . VAL A 1 187 ? 4.394 -14.369 -5.683 1.00 91.94 187 VAL A C 1
ATOM 1463 O O . VAL A 1 187 ? 5.380 -15.044 -5.958 1.00 91.94 187 VAL A O 1
ATOM 1466 N N . VAL A 1 188 ? 4.409 -13.439 -4.725 1.00 92.62 188 VAL A N 1
ATOM 1467 C CA . VAL A 1 188 ? 5.617 -13.106 -3.953 1.00 92.62 188 VAL A CA 1
ATOM 1468 C C . VAL A 1 188 ? 6.076 -14.304 -3.113 1.00 92.62 188 VAL A C 1
ATOM 1470 O O . VAL A 1 188 ? 7.247 -14.658 -3.190 1.00 92.62 188 VAL A O 1
ATOM 1473 N N . ASP A 1 189 ? 5.162 -15.014 -2.438 1.00 92.62 189 ASP A N 1
ATOM 1474 C CA . ASP A 1 189 ? 5.473 -16.249 -1.698 1.00 92.62 189 ASP A CA 1
ATOM 1475 C C . ASP A 1 189 ? 6.083 -17.344 -2.605 1.00 92.62 189 ASP A C 1
ATOM 1477 O O . ASP A 1 189 ? 6.993 -18.060 -2.182 1.00 92.62 189 ASP A O 1
ATOM 1481 N N . ARG A 1 190 ? 5.602 -17.491 -3.855 1.00 92.38 190 ARG A N 1
ATOM 1482 C CA . ARG A 1 190 ? 6.186 -18.421 -4.847 1.00 92.38 190 ARG A CA 1
ATOM 1483 C C . ARG A 1 190 ? 7.586 -17.987 -5.270 1.00 92.38 190 ARG A C 1
ATOM 1485 O O . ARG A 1 190 ? 8.481 -18.826 -5.341 1.00 92.38 190 ARG A O 1
ATOM 1492 N N . LEU A 1 191 ? 7.759 -16.701 -5.566 1.00 93.31 191 LEU A N 1
ATOM 1493 C CA . LEU A 1 191 ? 9.022 -16.151 -6.041 1.00 93.31 191 LEU A CA 1
ATOM 1494 C C . LEU A 1 191 ? 10.103 -16.217 -4.955 1.00 93.31 191 LEU A C 1
ATOM 1496 O O . LEU A 1 191 ? 11.155 -16.784 -5.223 1.00 93.31 191 LEU A O 1
ATOM 1500 N N . ASP A 1 192 ? 9.842 -15.757 -3.725 1.00 92.94 192 ASP A N 1
ATOM 1501 C CA . ASP A 1 192 ? 10.807 -15.833 -2.610 1.00 92.94 192 ASP A CA 1
ATOM 1502 C C . ASP A 1 192 ? 11.224 -17.289 -2.329 1.00 92.94 192 ASP A C 1
ATOM 1504 O O . ASP A 1 192 ? 12.400 -17.575 -2.094 1.00 92.94 192 ASP A O 1
ATOM 1508 N N . ALA A 1 193 ? 10.281 -18.237 -2.406 1.00 93.69 193 ALA A N 1
ATOM 1509 C CA . ALA A 1 193 ? 10.580 -19.659 -2.257 1.00 93.69 193 ALA A CA 1
ATOM 1510 C C . ALA A 1 193 ? 11.465 -20.210 -3.392 1.00 93.69 193 ALA A C 1
ATOM 1512 O O . ALA A 1 193 ? 12.304 -21.072 -3.132 1.00 93.69 193 ALA A O 1
ATOM 1513 N N . GLN A 1 194 ? 11.307 -19.717 -4.625 1.00 94.38 194 GLN A N 1
ATOM 1514 C CA . GLN A 1 194 ? 12.131 -20.108 -5.772 1.00 94.38 194 GLN A CA 1
ATOM 1515 C C . GLN A 1 194 ? 13.526 -19.458 -5.734 1.00 94.38 194 GLN A C 1
ATOM 1517 O O . GLN A 1 194 ? 14.515 -20.146 -5.991 1.00 94.38 194 GLN A O 1
ATOM 1522 N N . LEU A 1 195 ? 13.633 -18.181 -5.339 1.00 93.25 195 LEU A N 1
ATOM 1523 C CA . LEU A 1 195 ? 14.921 -17.509 -5.118 1.00 93.25 195 LEU A CA 1
ATOM 1524 C C . LEU A 1 195 ? 15.748 -18.258 -4.064 1.00 93.25 195 LEU A C 1
ATOM 1526 O O . LEU A 1 195 ? 16.895 -18.614 -4.316 1.00 93.25 195 LEU A O 1
ATOM 1530 N N . ALA A 1 196 ? 15.131 -18.613 -2.933 1.00 93.25 196 ALA A N 1
ATOM 1531 C CA . ALA A 1 196 ? 15.780 -19.354 -1.851 1.00 93.25 196 ALA A CA 1
ATOM 1532 C C . ALA A 1 196 ? 16.176 -20.806 -2.210 1.00 93.25 196 ALA A C 1
ATOM 1534 O O . ALA A 1 196 ? 16.847 -21.471 -1.413 1.00 93.25 196 ALA A O 1
ATOM 1535 N N . ILE A 1 197 ? 15.783 -21.315 -3.382 1.00 93.69 197 ILE A N 1
ATOM 1536 C CA . ILE A 1 197 ? 16.335 -22.540 -3.984 1.00 93.69 197 ILE A CA 1
ATOM 1537 C C . ILE A 1 197 ? 17.529 -22.168 -4.874 1.00 93.69 197 ILE A C 1
ATOM 1539 O O . ILE A 1 197 ? 18.619 -22.710 -4.709 1.00 93.69 197 ILE A O 1
ATOM 1543 N N . TRP A 1 198 ? 17.353 -21.190 -5.762 1.00 93.69 198 TRP A N 1
ATOM 1544 C CA . TRP A 1 198 ? 18.379 -20.723 -6.696 1.00 93.69 198 TRP A CA 1
ATOM 1545 C C . TRP A 1 198 ? 19.664 -20.191 -6.041 1.00 93.69 198 TRP A C 1
ATOM 1547 O O . TRP A 1 198 ? 20.736 -20.495 -6.548 1.00 93.69 198 TRP A O 1
ATOM 1557 N N . GLU A 1 199 ? 19.605 -19.546 -4.871 1.00 90.56 199 GLU A N 1
ATOM 1558 C CA . GLU A 1 199 ? 20.790 -19.202 -4.046 1.00 90.56 199 GLU A CA 1
ATOM 1559 C C . GLU A 1 199 ? 21.765 -20.388 -3.825 1.00 90.56 199 GLU A C 1
ATOM 1561 O O . GLU A 1 199 ? 22.921 -20.194 -3.457 1.00 90.56 199 GLU A O 1
ATOM 1566 N N . LYS A 1 200 ? 21.280 -21.633 -3.952 1.00 90.31 200 LYS A N 1
ATOM 1567 C CA . LYS A 1 200 ? 22.007 -22.884 -3.660 1.00 90.31 200 LYS A CA 1
ATOM 1568 C C . LYS A 1 200 ? 22.184 -23.774 -4.897 1.00 90.31 200 LYS A C 1
ATOM 1570 O O . LYS A 1 200 ? 23.153 -24.525 -4.956 1.00 90.31 200 LYS A O 1
ATOM 1575 N N . ASP A 1 201 ? 21.254 -23.681 -5.851 1.00 91.38 201 ASP A N 1
ATOM 1576 C CA . ASP A 1 201 ? 21.136 -24.541 -7.042 1.00 91.38 201 ASP A CA 1
ATOM 1577 C C . ASP A 1 201 ? 21.633 -23.877 -8.354 1.00 91.38 201 ASP A C 1
ATOM 1579 O O . ASP A 1 201 ? 21.549 -24.488 -9.431 1.00 91.38 201 ASP A O 1
ATOM 1583 N N . LEU A 1 202 ? 22.086 -22.620 -8.287 1.00 90.19 202 LEU A N 1
ATOM 1584 C CA . LEU A 1 202 ? 22.796 -21.898 -9.354 1.00 90.19 202 LEU A CA 1
ATOM 1585 C C . LEU A 1 202 ? 24.313 -21.967 -9.126 1.00 90.19 202 LEU A C 1
ATOM 1587 O O . LEU A 1 202 ? 24.763 -21.941 -7.975 1.00 90.19 202 LEU A O 1
ATOM 1591 N N . ASP A 1 203 ? 25.091 -22.034 -10.208 1.00 84.31 203 ASP A N 1
ATOM 1592 C CA . ASP A 1 203 ? 26.542 -22.265 -10.153 1.00 84.31 203 ASP A CA 1
ATOM 1593 C C . ASP A 1 203 ? 27.325 -21.019 -9.694 1.00 84.31 203 ASP A C 1
ATOM 1595 O O . ASP A 1 203 ? 28.406 -21.159 -9.122 1.00 84.31 203 ASP A O 1
ATOM 1599 N N . SER A 1 204 ? 26.779 -19.808 -9.878 1.00 84.44 204 SER A N 1
ATOM 1600 C CA . SER A 1 204 ? 27.363 -18.568 -9.339 1.00 84.44 204 SER A CA 1
ATOM 1601 C C . SER A 1 204 ? 27.037 -18.305 -7.858 1.00 84.44 204 SER A C 1
ATOM 1603 O O . SER A 1 204 ? 27.513 -17.319 -7.309 1.00 84.44 204 SER A O 1
ATOM 1605 N N . HIS A 1 205 ? 26.207 -19.138 -7.210 1.00 87.44 205 HIS A N 1
ATOM 1606 C CA . HIS A 1 205 ? 25.730 -18.962 -5.822 1.00 87.44 205 HIS A CA 1
ATOM 1607 C C . HIS A 1 205 ? 25.308 -17.515 -5.437 1.00 87.44 205 HIS A C 1
ATOM 1609 O O . HIS A 1 205 ? 25.753 -17.001 -4.406 1.00 87.44 205 HIS A O 1
ATOM 1615 N N . PRO A 1 206 ? 24.452 -16.844 -6.233 1.00 91.06 206 PRO A N 1
ATOM 1616 C CA . PRO A 1 206 ? 24.171 -15.421 -6.071 1.00 91.06 206 PRO A CA 1
ATOM 1617 C C . PRO A 1 206 ? 23.227 -15.137 -4.896 1.00 91.06 206 PRO A C 1
ATOM 1619 O O . PRO A 1 206 ? 22.342 -15.936 -4.574 1.00 91.06 206 PRO A O 1
ATOM 1622 N N . ASP A 1 207 ? 23.350 -13.943 -4.316 1.00 92.62 207 ASP A N 1
ATOM 1623 C CA . ASP A 1 207 ? 22.358 -13.398 -3.384 1.00 92.62 207 ASP A CA 1
ATOM 1624 C C . ASP A 1 207 ? 21.163 -12.828 -4.172 1.00 92.62 207 ASP A C 1
ATOM 1626 O O . ASP A 1 207 ? 21.334 -12.044 -5.113 1.00 92.62 207 ASP A O 1
ATOM 1630 N N . LEU A 1 208 ? 19.948 -13.266 -3.820 1.00 93.81 208 LEU A N 1
ATOM 1631 C CA . LEU A 1 208 ? 18.728 -13.076 -4.612 1.00 93.81 208 LEU A CA 1
ATOM 1632 C C . LEU A 1 208 ? 17.591 -12.485 -3.766 1.00 93.81 208 LEU A C 1
ATOM 1634 O O . LEU A 1 208 ? 17.105 -13.112 -2.826 1.00 93.81 208 LEU A O 1
ATOM 1638 N N . GLU A 1 209 ? 17.097 -11.293 -4.122 1.00 92.88 209 GLU A N 1
ATOM 1639 C CA . GLU A 1 209 ? 16.054 -10.612 -3.337 1.00 92.88 209 GLU A CA 1
ATOM 1640 C C . GLU A 1 209 ? 14.937 -9.961 -4.173 1.00 92.88 209 GLU A C 1
ATOM 1642 O O . GLU A 1 209 ? 15.188 -9.316 -5.192 1.00 92.88 209 GLU A O 1
ATOM 1647 N N . LEU A 1 210 ? 13.687 -10.057 -3.694 1.00 93.06 210 LEU A N 1
ATOM 1648 C CA . LEU A 1 210 ? 12.526 -9.396 -4.301 1.00 93.06 210 LEU A CA 1
ATOM 1649 C C . LEU A 1 210 ? 12.374 -7.930 -3.877 1.00 93.06 210 LEU A C 1
ATOM 1651 O O . LEU A 1 210 ? 12.149 -7.605 -2.710 1.00 93.06 210 LEU A O 1
ATOM 1655 N N . SER A 1 211 ? 12.378 -7.044 -4.867 1.00 90.88 211 SER A N 1
ATOM 1656 C CA . SER A 1 211 ? 12.210 -5.596 -4.752 1.00 90.88 211 SER A CA 1
ATOM 1657 C C . SER A 1 211 ? 11.098 -5.090 -5.692 1.00 90.88 211 SER A C 1
ATOM 1659 O O . SER A 1 211 ? 10.298 -5.854 -6.239 1.00 90.88 211 SER A O 1
ATOM 1661 N N . GLY A 1 212 ? 11.006 -3.773 -5.871 1.00 87.62 212 GLY A N 1
ATOM 1662 C CA . GLY A 1 212 ? 9.962 -3.128 -6.668 1.00 87.62 212 GLY A CA 1
ATOM 1663 C C . GLY A 1 212 ? 8.624 -2.985 -5.931 1.00 87.62 212 GLY A C 1
ATOM 1664 O O . GLY A 1 212 ? 8.386 -3.546 -4.859 1.00 87.62 212 GLY A O 1
ATOM 1665 N N . LEU A 1 213 ? 7.722 -2.185 -6.505 1.00 83.56 213 LEU A N 1
ATOM 1666 C CA . LEU A 1 213 ? 6.494 -1.754 -5.826 1.00 83.56 213 LEU A CA 1
ATOM 1667 C C . LEU A 1 213 ? 5.534 -2.889 -5.402 1.00 83.56 213 LEU A C 1
ATOM 1669 O O . LEU A 1 213 ? 4.859 -2.695 -4.389 1.00 83.56 213 LEU A O 1
ATOM 1673 N N . PRO A 1 214 ? 5.421 -4.038 -6.099 1.00 86.56 214 PRO A N 1
ATOM 1674 C CA . PRO A 1 214 ? 4.610 -5.167 -5.640 1.00 86.56 214 PRO A CA 1
ATOM 1675 C C . PRO A 1 214 ? 5.165 -5.834 -4.368 1.00 86.56 214 PRO A C 1
ATOM 1677 O O . PRO A 1 214 ? 4.388 -6.083 -3.447 1.00 86.56 214 PRO A O 1
ATOM 1680 N N . SER A 1 215 ? 6.489 -6.017 -4.261 1.00 88.50 215 SER A N 1
ATOM 1681 C CA . SER A 1 215 ? 7.151 -6.531 -3.044 1.00 88.50 215 SER A CA 1
ATOM 1682 C C . SER A 1 215 ? 6.917 -5.587 -1.853 1.00 88.50 215 SER A C 1
ATOM 1684 O O . SER A 1 215 ? 6.366 -5.984 -0.825 1.00 88.50 215 SER A O 1
ATOM 1686 N N . VAL A 1 216 ? 7.151 -4.279 -2.049 1.00 86.25 216 VAL A N 1
ATOM 1687 C CA . VAL A 1 216 ? 6.891 -3.235 -1.034 1.00 86.25 216 VAL A CA 1
ATOM 1688 C C . VAL A 1 216 ? 5.434 -3.253 -0.536 1.00 86.25 216 VAL A C 1
ATOM 1690 O O . VAL A 1 216 ? 5.184 -3.026 0.649 1.00 86.25 216 VAL A O 1
ATOM 1693 N N . ARG A 1 217 ? 4.453 -3.545 -1.407 1.00 82.12 217 ARG A N 1
ATOM 1694 C CA . ARG A 1 217 ? 3.044 -3.714 -0.996 1.00 82.12 217 ARG A CA 1
ATOM 1695 C C . ARG A 1 217 ? 2.878 -4.930 -0.093 1.00 82.12 217 ARG A C 1
ATOM 1697 O O . ARG A 1 217 ? 2.288 -4.786 0.975 1.00 82.12 217 ARG A O 1
ATOM 1704 N N . VAL A 1 218 ? 3.381 -6.097 -0.501 1.00 86.50 218 VAL A N 1
ATOM 1705 C CA . VAL A 1 218 ? 3.284 -7.346 0.276 1.00 86.50 218 VAL A CA 1
ATOM 1706 C C . VAL A 1 218 ? 3.905 -7.194 1.662 1.00 86.50 218 VAL A C 1
ATOM 1708 O O . VAL A 1 218 ? 3.290 -7.616 2.643 1.00 86.50 218 VAL A O 1
ATOM 1711 N N . ASP A 1 219 ? 5.038 -6.504 1.779 1.00 87.31 219 ASP A N 1
ATOM 1712 C CA . ASP A 1 219 ? 5.651 -6.198 3.072 1.00 87.31 219 ASP A CA 1
ATOM 1713 C C . ASP A 1 219 ? 4.768 -5.302 3.959 1.00 87.31 219 ASP A C 1
ATOM 1715 O O . ASP A 1 219 ? 4.547 -5.626 5.129 1.00 87.31 219 ASP A O 1
ATOM 1719 N N . ILE A 1 220 ? 4.199 -4.211 3.419 1.00 83.25 220 ILE A N 1
ATOM 1720 C CA . ILE A 1 220 ? 3.260 -3.339 4.158 1.00 83.25 220 ILE A CA 1
ATOM 1721 C C . ILE A 1 220 ? 2.038 -4.143 4.629 1.00 83.25 220 ILE A C 1
ATOM 1723 O O . ILE A 1 220 ? 1.627 -4.048 5.787 1.00 83.25 220 ILE A O 1
ATOM 1727 N N . ILE A 1 221 ? 1.465 -4.963 3.746 1.00 80.75 221 ILE A N 1
ATOM 1728 C CA . ILE A 1 221 ? 0.288 -5.799 4.015 1.00 80.75 221 ILE A CA 1
ATOM 1729 C C . ILE A 1 221 ? 0.585 -6.806 5.127 1.00 80.75 221 ILE A C 1
ATOM 1731 O O . ILE A 1 221 ? -0.153 -6.896 6.112 1.00 80.75 221 ILE A O 1
ATOM 1735 N N . THR A 1 222 ? 1.690 -7.535 4.994 1.00 84.12 222 THR A N 1
ATOM 1736 C CA . THR A 1 222 ? 2.113 -8.570 5.938 1.00 84.12 222 THR A CA 1
ATOM 1737 C C . THR A 1 222 ? 2.469 -7.958 7.289 1.00 84.12 222 THR A C 1
ATOM 1739 O O . THR A 1 222 ? 2.098 -8.511 8.327 1.00 84.12 222 THR A O 1
ATOM 1742 N N . ALA A 1 223 ? 3.105 -6.781 7.312 1.00 83.69 223 ALA A N 1
ATOM 1743 C CA . ALA A 1 223 ? 3.339 -6.014 8.530 1.00 83.69 223 ALA A CA 1
ATOM 1744 C C . ALA A 1 223 ? 2.020 -5.622 9.218 1.00 83.69 223 ALA A C 1
ATOM 1746 O O . ALA A 1 223 ? 1.849 -5.935 10.397 1.00 83.69 223 ALA A O 1
ATOM 1747 N N . LEU A 1 224 ? 1.059 -5.037 8.493 1.00 81.12 224 LEU A N 1
ATOM 1748 C CA . LEU A 1 224 ? -0.243 -4.621 9.034 1.00 81.12 224 LEU A CA 1
ATOM 1749 C C . LEU A 1 224 ? -1.072 -5.798 9.573 1.00 81.12 224 LEU A C 1
ATOM 1751 O O . LEU A 1 224 ? -1.690 -5.677 10.634 1.00 81.12 224 LEU A O 1
ATOM 1755 N N . GLN A 1 225 ? -1.090 -6.944 8.887 1.00 81.56 225 GLN A N 1
ATOM 1756 C CA . GLN A 1 225 ? -1.777 -8.153 9.365 1.00 81.56 225 GLN A CA 1
ATOM 1757 C C . GLN A 1 225 ? -1.117 -8.707 10.639 1.00 81.56 225 GLN A C 1
ATOM 1759 O O . GLN A 1 225 ? -1.786 -8.985 11.639 1.00 81.56 225 GLN A O 1
ATOM 1764 N N . LYS A 1 226 ? 0.217 -8.819 10.630 1.00 85.88 226 LYS A N 1
ATOM 1765 C CA . LYS A 1 226 ? 1.052 -9.274 11.755 1.00 85.88 226 LYS A CA 1
ATOM 1766 C C . LYS A 1 226 ? 0.965 -8.328 12.954 1.00 85.88 226 LYS A C 1
ATOM 1768 O O . LYS A 1 226 ? 1.049 -8.788 14.093 1.00 85.88 226 LYS A O 1
ATOM 1773 N N . GLU A 1 227 ? 0.760 -7.034 12.717 1.00 84.25 227 GLU A N 1
ATOM 1774 C CA . GLU A 1 227 ? 0.477 -6.038 13.745 1.00 84.25 227 GLU A CA 1
ATOM 1775 C C . GLU A 1 227 ? -0.919 -6.243 14.341 1.00 84.25 227 GLU A C 1
ATOM 1777 O O . GLU A 1 227 ? -1.022 -6.458 15.548 1.00 84.25 227 GLU A O 1
ATOM 1782 N N . GLN A 1 228 ? -1.983 -6.282 13.529 1.00 82.94 228 GLN A N 1
ATOM 1783 C CA . GLN A 1 228 ? -3.362 -6.505 13.997 1.00 82.94 228 GLN A CA 1
ATOM 1784 C C . GLN A 1 228 ? -3.491 -7.788 14.835 1.00 82.94 228 GLN A C 1
ATOM 1786 O O . GLN A 1 228 ? -4.021 -7.753 15.950 1.00 82.94 228 GLN A O 1
ATOM 1791 N N . MET A 1 229 ? -2.918 -8.897 14.355 1.00 86.19 229 MET A N 1
ATOM 1792 C CA . MET A 1 229 ? -2.908 -10.197 15.043 1.00 86.19 229 MET A CA 1
ATOM 1793 C C . MET A 1 229 ? -2.116 -10.203 16.363 1.00 86.19 229 MET A C 1
ATOM 1795 O O . MET A 1 229 ? -2.261 -11.129 17.160 1.00 86.19 229 MET A O 1
ATOM 1799 N N . ARG A 1 230 ? -1.304 -9.172 16.636 1.00 89.19 230 ARG A N 1
ATOM 1800 C CA . ARG A 1 230 ? -0.603 -8.966 17.916 1.00 89.19 230 ARG A CA 1
ATOM 1801 C C . ARG A 1 230 ? -1.306 -7.925 18.788 1.00 89.19 230 ARG A C 1
ATOM 1803 O O . ARG A 1 230 ? -1.600 -8.196 19.951 1.00 89.19 230 ARG A O 1
ATOM 1810 N N . PHE A 1 231 ? -1.602 -6.748 18.246 1.00 87.06 231 PHE A N 1
ATOM 1811 C CA . PHE A 1 231 ? -2.159 -5.617 18.988 1.00 87.06 231 PHE A CA 1
ATOM 1812 C C . PHE A 1 231 ? -3.579 -5.871 19.489 1.00 87.06 231 PHE A C 1
ATOM 1814 O O . PHE A 1 231 ? -3.875 -5.516 20.634 1.00 87.06 231 PHE A O 1
ATOM 1821 N N . LEU A 1 232 ? -4.445 -6.502 18.689 1.00 87.12 232 LEU A N 1
ATOM 1822 C CA . LEU A 1 232 ? -5.830 -6.763 19.083 1.00 87.12 232 LEU A CA 1
ATOM 1823 C C . LEU A 1 232 ? -5.916 -7.673 20.331 1.00 87.12 232 LEU A C 1
ATOM 1825 O O . LEU A 1 232 ? -6.532 -7.248 21.315 1.00 87.12 232 LEU A O 1
ATOM 1829 N N . PRO A 1 233 ? -5.258 -8.856 20.388 1.00 90.44 233 PRO A N 1
ATOM 1830 C CA . PRO A 1 233 ? -5.252 -9.670 21.602 1.00 90.44 233 PRO A CA 1
ATOM 1831 C C . PRO A 1 233 ? -4.457 -9.038 22.755 1.00 90.44 233 PRO A C 1
ATOM 1833 O O . PRO A 1 233 ? -4.902 -9.143 23.896 1.00 90.44 233 PRO A O 1
ATOM 1836 N N . ILE A 1 234 ? -3.340 -8.335 22.507 1.00 92.25 234 ILE A N 1
ATOM 1837 C CA . ILE A 1 234 ? -2.589 -7.643 23.577 1.00 92.25 234 ILE A CA 1
ATOM 1838 C C . ILE A 1 234 ? -3.457 -6.568 24.247 1.00 92.25 234 ILE A C 1
ATOM 1840 O O . ILE A 1 234 ? -3.553 -6.530 25.475 1.00 92.25 234 ILE A O 1
ATOM 1844 N N . THR A 1 235 ? -4.145 -5.738 23.460 1.00 88.81 235 THR A N 1
ATOM 1845 C CA . THR A 1 235 ? -5.062 -4.710 23.975 1.00 88.81 235 THR A CA 1
ATOM 1846 C C . THR A 1 235 ? -6.248 -5.357 24.692 1.00 88.81 235 THR A C 1
ATOM 1848 O O . THR A 1 235 ? -6.598 -4.936 25.793 1.00 88.81 235 THR A O 1
ATOM 1851 N N . GLY A 1 236 ? -6.819 -6.432 24.134 1.00 90.12 236 GLY A N 1
ATOM 1852 C CA . GLY A 1 236 ? -7.910 -7.184 24.759 1.00 90.12 236 GLY A CA 1
ATOM 1853 C C . GLY A 1 236 ? -7.529 -7.776 26.121 1.00 90.12 236 GLY A C 1
ATOM 1854 O O . GLY A 1 236 ? -8.285 -7.642 27.086 1.00 90.12 236 GLY A O 1
ATOM 1855 N N . VAL A 1 237 ? -6.334 -8.362 26.245 1.00 93.12 237 VAL A N 1
ATOM 1856 C CA . VAL A 1 237 ? -5.796 -8.887 27.513 1.00 93.12 237 VAL A CA 1
ATOM 1857 C C . VAL A 1 237 ? -5.501 -7.758 28.501 1.00 93.12 237 VAL A C 1
ATOM 1859 O O . VAL A 1 237 ? -5.911 -7.848 29.658 1.00 93.12 237 VAL A O 1
ATOM 1862 N N . LEU A 1 238 ? -4.851 -6.672 28.072 1.00 92.75 238 LEU A N 1
ATOM 1863 C CA . LEU A 1 238 ? -4.525 -5.539 28.944 1.00 92.75 238 LEU A CA 1
ATOM 1864 C C . LEU A 1 238 ? -5.791 -4.874 29.510 1.00 92.75 238 LEU A C 1
ATOM 1866 O O . LEU A 1 238 ? -5.876 -4.622 30.715 1.00 92.75 238 LEU A O 1
ATOM 1870 N N . MET A 1 239 ? -6.806 -4.665 28.669 1.00 90.69 239 MET A N 1
ATOM 1871 C CA . MET A 1 239 ? -8.109 -4.147 29.094 1.00 90.69 239 MET A CA 1
ATOM 1872 C C . MET A 1 239 ? -8.852 -5.145 29.990 1.00 90.69 239 MET A C 1
ATOM 1874 O O . MET A 1 239 ? -9.435 -4.740 30.996 1.00 90.69 239 MET A O 1
ATOM 1878 N N . SER A 1 240 ? -8.768 -6.450 29.707 1.00 91.69 240 SER A N 1
ATOM 1879 C CA . SER A 1 240 ? -9.330 -7.493 30.578 1.00 91.69 240 SER A CA 1
ATOM 1880 C C . SER A 1 240 ? -8.715 -7.469 31.978 1.00 91.69 240 SER A C 1
ATOM 1882 O O . SER A 1 240 ? -9.441 -7.556 32.968 1.00 91.69 240 SER A O 1
ATOM 1884 N N . LEU A 1 241 ? -7.392 -7.307 32.079 1.00 92.94 241 LEU A N 1
ATOM 1885 C CA . LEU A 1 241 ? -6.675 -7.202 33.352 1.00 92.94 241 LEU A CA 1
ATOM 1886 C C . LEU A 1 241 ? -7.041 -5.916 34.109 1.00 92.94 241 LEU A C 1
ATOM 1888 O O . LEU A 1 241 ? -7.269 -5.970 35.319 1.00 92.94 241 LEU A O 1
ATOM 1892 N N . LEU A 1 242 ? -7.171 -4.781 33.413 1.00 89.75 242 LEU A N 1
ATOM 1893 C CA . LEU A 1 242 ? -7.598 -3.507 34.001 1.00 89.75 242 LEU A CA 1
ATOM 1894 C C . LEU A 1 242 ? -9.035 -3.580 34.554 1.00 89.75 242 LEU A C 1
ATOM 1896 O O . LEU A 1 242 ? -9.289 -3.177 35.694 1.00 89.75 242 LEU A O 1
ATOM 1900 N N . LEU A 1 243 ? -9.965 -4.150 33.781 1.00 89.69 243 LEU A N 1
ATOM 1901 C CA . LEU A 1 243 ? -11.341 -4.409 34.212 1.00 89.69 243 LEU A CA 1
ATOM 1902 C C . LEU A 1 243 ? -11.388 -5.378 35.400 1.00 89.69 243 LEU A C 1
ATOM 1904 O O . LEU A 1 243 ? -12.107 -5.129 36.372 1.00 89.69 243 LEU A O 1
ATOM 1908 N N . LEU A 1 244 ? -10.599 -6.457 35.366 1.00 89.62 244 LEU A N 1
ATOM 1909 C CA . LEU A 1 244 ? -10.536 -7.443 36.444 1.00 89.62 244 LEU A CA 1
ATOM 1910 C C . LEU A 1 244 ? -9.985 -6.829 37.735 1.00 89.62 244 LEU A C 1
ATOM 1912 O O . LEU A 1 244 ? -10.509 -7.104 38.812 1.00 89.62 244 LEU A O 1
ATOM 1916 N N . TRP A 1 245 ? -8.982 -5.957 37.641 1.00 86.81 245 TRP A N 1
ATOM 1917 C CA . TRP A 1 245 ? -8.428 -5.226 38.781 1.00 86.81 245 TRP A CA 1
ATOM 1918 C C . TRP A 1 245 ? -9.452 -4.266 39.411 1.00 86.81 245 TRP A C 1
ATOM 1920 O O . TRP A 1 245 ? -9.595 -4.231 40.638 1.00 86.81 245 TRP A O 1
ATOM 1930 N N . MET A 1 246 ? -10.219 -3.542 38.585 1.00 83.38 246 MET A N 1
ATOM 1931 C CA . MET A 1 246 ? -11.217 -2.564 39.040 1.00 83.38 246 MET A CA 1
ATOM 1932 C C . MET A 1 246 ? -12.505 -3.198 39.602 1.00 83.38 246 MET A C 1
ATOM 1934 O O . MET A 1 246 ? -13.039 -2.720 40.608 1.00 83.38 246 MET A O 1
ATOM 1938 N N . PHE A 1 247 ? -13.013 -4.258 38.965 1.00 84.31 247 PHE A N 1
ATOM 1939 C CA . PHE A 1 247 ? -14.304 -4.885 39.290 1.00 84.31 247 PHE A CA 1
ATOM 1940 C C . PHE A 1 247 ? -14.200 -6.213 40.058 1.00 84.31 247 PHE A C 1
ATOM 1942 O O . PHE A 1 247 ? -15.203 -6.680 40.605 1.00 84.31 247 PHE A O 1
ATOM 1949 N N . ARG A 1 248 ? -13.015 -6.840 40.093 1.00 83.75 248 ARG A N 1
ATOM 1950 C CA . ARG A 1 248 ? -12.683 -8.076 40.839 1.00 83.75 248 ARG A CA 1
ATOM 1951 C C . ARG A 1 248 ? -13.620 -9.268 40.601 1.00 83.75 248 ARG A C 1
ATOM 1953 O O . ARG A 1 248 ? -13.721 -10.163 41.438 1.00 83.75 248 ARG A O 1
ATOM 1960 N N . ARG A 1 249 ? -14.318 -9.290 39.462 1.00 85.06 249 ARG A N 1
ATOM 1961 C CA . ARG A 1 249 ? -15.229 -10.360 39.026 1.00 85.06 249 ARG A CA 1
ATOM 1962 C C . ARG A 1 249 ? -15.228 -10.461 37.507 1.00 85.06 249 ARG A C 1
ATOM 1964 O O . ARG A 1 249 ? -15.270 -9.433 36.837 1.00 85.06 249 ARG A O 1
ATOM 1971 N N . ALA A 1 250 ? -15.323 -11.681 36.978 1.00 86.56 250 ALA A N 1
ATOM 1972 C CA . ALA A 1 250 ? -15.423 -11.933 35.537 1.00 86.56 250 ALA A CA 1
ATOM 1973 C C . ALA A 1 250 ? -16.584 -11.172 34.865 1.00 86.56 250 ALA A C 1
ATOM 1975 O O . ALA A 1 250 ? -16.426 -10.686 33.754 1.00 86.56 250 ALA A O 1
ATOM 1976 N N . ALA A 1 251 ? -17.716 -10.964 35.551 1.00 87.00 251 ALA A N 1
ATOM 1977 C CA . ALA A 1 251 ? -18.830 -10.159 35.029 1.00 87.00 251 ALA A CA 1
ATOM 1978 C C . ALA A 1 251 ? -18.443 -8.700 34.701 1.00 87.00 251 ALA A C 1
ATOM 1980 O O . ALA A 1 251 ? -18.999 -8.115 33.779 1.00 87.00 251 ALA A O 1
ATOM 1981 N N . GLY A 1 252 ? -17.470 -8.118 35.415 1.00 88.06 252 GLY A N 1
ATOM 1982 C CA . GLY A 1 252 ? -16.948 -6.779 35.117 1.00 88.06 252 GLY A CA 1
ATOM 1983 C C . GLY A 1 252 ? -15.999 -6.724 33.915 1.00 88.06 252 GLY A C 1
ATOM 1984 O O . GLY A 1 252 ? -15.670 -5.636 33.462 1.00 88.06 252 GLY A O 1
ATOM 1985 N N . VAL A 1 253 ? -15.567 -7.886 33.414 1.00 92.44 253 VAL A N 1
ATOM 1986 C CA . VAL A 1 253 ? -14.664 -8.056 32.264 1.00 92.44 253 VAL A CA 1
ATOM 1987 C C . VAL A 1 253 ? -15.453 -8.477 31.027 1.00 92.44 253 VAL A C 1
ATOM 1989 O O . VAL A 1 253 ? -15.369 -7.849 29.978 1.00 92.44 253 VAL A O 1
ATOM 1992 N N . LEU A 1 254 ? -16.261 -9.529 31.172 1.00 93.50 254 LEU A N 1
ATOM 1993 C CA . LEU A 1 254 ? -16.997 -10.152 30.079 1.00 93.50 254 LEU A CA 1
ATOM 1994 C C . LEU A 1 254 ? -18.115 -9.252 29.548 1.00 93.50 254 LEU A C 1
ATOM 1996 O O . LEU A 1 254 ? -18.299 -9.189 28.342 1.00 93.50 254 LEU A O 1
ATOM 2000 N N . LEU A 1 255 ? -18.846 -8.524 30.404 1.00 94.19 255 LEU A N 1
ATOM 2001 C CA . LEU A 1 255 ? -20.000 -7.748 29.934 1.00 94.19 255 LEU A CA 1
ATOM 2002 C C . LEU A 1 255 ? -19.625 -6.594 28.973 1.00 94.19 255 LEU A C 1
ATOM 2004 O O . LEU A 1 255 ? -20.273 -6.509 27.929 1.00 94.19 255 LEU A O 1
ATOM 2008 N N . PRO A 1 256 ? -18.586 -5.765 29.232 1.00 93.69 256 PRO A N 1
ATOM 2009 C CA . PRO A 1 256 ? -18.127 -4.750 28.278 1.00 93.69 256 PRO A CA 1
ATOM 2010 C C . PRO A 1 256 ? -17.478 -5.345 27.028 1.00 93.69 256 PRO A C 1
ATOM 2012 O O . PRO A 1 256 ? -17.742 -4.887 25.922 1.00 93.69 256 PRO A O 1
ATOM 2015 N N . ILE A 1 257 ? -16.647 -6.382 27.187 1.00 94.12 257 ILE A N 1
ATOM 2016 C CA . ILE A 1 257 ? -15.956 -7.007 26.051 1.00 94.12 257 ILE A CA 1
ATOM 2017 C C . ILE A 1 257 ? -16.969 -7.675 25.117 1.00 94.12 257 ILE A C 1
ATOM 2019 O O . ILE A 1 257 ? -16.885 -7.503 23.905 1.00 94.12 257 ILE A O 1
ATOM 2023 N N . THR A 1 258 ? -17.979 -8.371 25.646 1.00 95.12 258 THR A N 1
ATOM 2024 C CA . THR A 1 258 ? -19.031 -8.949 24.806 1.00 95.12 258 THR A CA 1
ATOM 2025 C C . THR A 1 258 ? -19.879 -7.870 24.131 1.00 95.12 258 THR A C 1
ATOM 2027 O O . THR A 1 258 ? -20.102 -8.001 22.933 1.00 95.12 258 THR A O 1
ATOM 2030 N N . SER A 1 259 ? -20.310 -6.787 24.800 1.00 95.62 259 SER A N 1
ATOM 2031 C CA . SER A 1 259 ? -21.108 -5.755 24.104 1.00 95.62 259 SER A CA 1
ATOM 2032 C C . SER A 1 259 ? -20.337 -5.083 22.960 1.00 95.62 259 SER A C 1
ATOM 2034 O O . SER A 1 259 ? -20.904 -4.866 21.887 1.00 95.62 259 SER A O 1
ATOM 2036 N N . VAL A 1 260 ? -19.037 -4.848 23.147 1.00 95.31 260 VAL A N 1
ATOM 2037 C CA . VAL A 1 260 ? -18.111 -4.408 22.093 1.00 95.31 260 VAL A CA 1
ATOM 2038 C C . VAL A 1 260 ? -18.036 -5.415 20.942 1.00 95.31 260 VAL A C 1
ATOM 2040 O O . VAL A 1 260 ? -18.236 -5.033 19.792 1.00 95.31 260 VAL A O 1
ATOM 2043 N N . LEU A 1 261 ? -17.791 -6.699 21.226 1.00 94.75 261 LEU A N 1
ATOM 2044 C CA . LEU A 1 261 ? -17.638 -7.728 20.188 1.00 94.75 261 LEU A CA 1
ATOM 2045 C C . LEU A 1 261 ? -18.927 -7.960 19.382 1.00 94.75 261 LEU A C 1
ATOM 2047 O O . LEU A 1 261 ? -18.848 -8.187 18.178 1.00 94.75 261 LEU A O 1
ATOM 2051 N N . LEU A 1 262 ? -20.106 -7.848 20.009 1.00 96.19 262 LEU A N 1
ATOM 2052 C CA . LEU A 1 262 ? -21.394 -7.883 19.302 1.00 96.19 262 LEU A CA 1
ATOM 2053 C C . LEU A 1 262 ? -21.490 -6.726 18.289 1.00 96.19 262 LEU A C 1
ATOM 2055 O O . LEU A 1 262 ? -21.771 -6.958 17.118 1.00 96.19 262 LEU A O 1
ATOM 2059 N N . ALA A 1 263 ? -21.190 -5.493 18.713 1.00 96.69 263 ALA A N 1
ATOM 2060 C CA . ALA A 1 263 ? -21.255 -4.319 17.842 1.00 96.69 263 ALA A CA 1
ATOM 2061 C C . ALA A 1 263 ? -20.196 -4.326 16.730 1.00 96.69 263 ALA A C 1
ATOM 2063 O O . ALA A 1 263 ? -20.474 -3.886 15.613 1.00 96.69 263 ALA A O 1
ATOM 2064 N N . LEU A 1 264 ? -19.000 -4.849 17.013 1.00 94.94 264 LEU A N 1
ATOM 2065 C CA . LEU A 1 264 ? -17.955 -5.061 16.016 1.00 94.94 264 LEU A CA 1
ATOM 2066 C C . LEU A 1 264 ? -18.408 -6.064 14.946 1.00 94.94 264 LEU A C 1
ATOM 2068 O O . LEU A 1 264 ? -18.280 -5.772 13.760 1.00 94.94 264 LEU A O 1
ATOM 2072 N N . ALA A 1 265 ? -19.004 -7.193 15.346 1.00 95.94 265 ALA A N 1
ATOM 2073 C CA . ALA A 1 265 ? -19.553 -8.172 14.408 1.00 95.94 265 ALA A CA 1
ATOM 2074 C C . ALA A 1 265 ? -20.652 -7.561 13.520 1.00 95.94 265 ALA A C 1
ATOM 2076 O O . ALA A 1 265 ? -20.613 -7.745 12.306 1.00 95.94 265 ALA A O 1
ATOM 2077 N N . TRP A 1 266 ? -21.581 -6.783 14.094 1.00 97.50 266 TRP A N 1
ATOM 2078 C CA . TRP A 1 266 ? -22.612 -6.076 13.317 1.00 97.50 266 TRP A CA 1
ATOM 2079 C C . TRP A 1 266 ? -22.005 -5.062 12.343 1.00 97.50 266 TRP A C 1
ATOM 2081 O O . TRP A 1 266 ? -22.439 -4.976 11.200 1.00 97.50 266 TRP A O 1
ATOM 2091 N N . THR A 1 267 ? -20.985 -4.314 12.771 1.00 96.56 267 THR A N 1
ATOM 2092 C CA . THR A 1 267 ? -20.316 -3.312 11.925 1.00 96.56 267 THR A CA 1
ATOM 2093 C C . THR A 1 267 ? -19.638 -3.981 10.734 1.00 96.56 267 THR A C 1
ATOM 2095 O O . THR A 1 267 ? -19.885 -3.584 9.602 1.00 96.56 267 THR A O 1
ATOM 2098 N N . MET A 1 268 ? -18.863 -5.045 10.971 1.00 94.94 268 MET A N 1
ATOM 2099 C CA . MET A 1 268 ? -18.192 -5.814 9.916 1.00 94.94 268 MET A CA 1
ATOM 2100 C C . MET A 1 268 ? -19.189 -6.460 8.944 1.00 94.94 268 MET A C 1
ATOM 2102 O O . MET A 1 268 ? -18.983 -6.413 7.737 1.00 94.94 268 MET A O 1
ATOM 2106 N N . ALA A 1 269 ? -20.307 -6.993 9.441 1.00 96.25 269 ALA A N 1
ATOM 2107 C CA . ALA A 1 269 ? -21.361 -7.529 8.584 1.00 96.25 269 ALA A CA 1
ATOM 2108 C C . ALA A 1 269 ? -22.062 -6.454 7.740 1.00 96.25 269 ALA A C 1
ATOM 2110 O O . ALA A 1 269 ? -22.423 -6.726 6.598 1.00 96.25 269 ALA A O 1
ATOM 2111 N N . ILE A 1 270 ? -22.223 -5.228 8.253 1.00 96.19 270 ILE A N 1
ATOM 2112 C CA . ILE A 1 270 ? -22.754 -4.122 7.446 1.00 96.19 270 ILE A CA 1
ATOM 2113 C C . ILE A 1 270 ? -21.771 -3.745 6.333 1.00 96.19 270 ILE A C 1
ATOM 2115 O O . ILE A 1 270 ? -22.238 -3.516 5.225 1.00 96.19 270 ILE A O 1
ATOM 2119 N N . LEU A 1 271 ? -20.450 -3.759 6.574 1.00 95.00 271 LEU A N 1
ATOM 2120 C CA . LEU A 1 271 ? -19.450 -3.528 5.515 1.00 95.00 271 LEU A CA 1
ATOM 2121 C C . LEU A 1 271 ? -19.588 -4.535 4.361 1.00 95.00 271 LEU A C 1
ATOM 2123 O O . LEU A 1 271 ? -19.571 -4.130 3.203 1.00 95.00 271 LEU A O 1
ATOM 2127 N N . VAL A 1 272 ? -19.836 -5.815 4.668 1.00 95.31 272 VAL A N 1
ATOM 2128 C CA . VAL A 1 272 ? -20.147 -6.843 3.654 1.00 95.31 272 VAL A CA 1
ATOM 2129 C C . VAL A 1 272 ? -21.453 -6.533 2.909 1.00 95.31 272 VAL A C 1
ATOM 2131 O O . VAL A 1 272 ? -21.508 -6.658 1.690 1.00 95.31 272 VAL A O 1
ATOM 2134 N N . LEU A 1 273 ? -22.504 -6.091 3.610 1.00 95.38 273 LEU A N 1
ATOM 2135 C CA . LEU A 1 273 ? -23.804 -5.764 2.998 1.00 95.38 273 LEU A CA 1
ATOM 2136 C C . LEU A 1 273 ? -23.781 -4.527 2.081 1.00 95.38 273 LEU A C 1
ATOM 2138 O O . LEU A 1 273 ? -24.691 -4.379 1.268 1.00 95.38 273 LEU A O 1
ATOM 2142 N N . ILE A 1 274 ? -22.780 -3.652 2.209 1.00 94.31 274 ILE A N 1
ATOM 2143 C CA . ILE A 1 274 ? -22.571 -2.477 1.340 1.00 94.31 274 ILE A CA 1
ATOM 2144 C C . ILE A 1 274 ? -21.382 -2.652 0.375 1.00 94.31 274 ILE A C 1
ATOM 2146 O O . ILE A 1 274 ? -20.950 -1.678 -0.235 1.00 94.31 274 ILE A O 1
ATOM 2150 N N . ASP A 1 275 ? -20.854 -3.877 0.267 1.00 90.75 275 ASP A N 1
ATOM 2151 C CA . ASP A 1 275 ? -19.681 -4.269 -0.530 1.00 90.75 275 ASP A CA 1
ATOM 2152 C C . ASP A 1 275 ? -18.453 -3.347 -0.351 1.00 90.75 275 ASP A C 1
ATOM 2154 O O . ASP A 1 275 ? -17.784 -2.949 -1.304 1.00 90.75 275 ASP A O 1
ATOM 2158 N N . GLN A 1 276 ? -18.166 -2.969 0.900 1.00 88.81 276 GLN A N 1
ATOM 2159 C CA . GLN A 1 276 ? -16.996 -2.165 1.261 1.00 88.81 276 GLN A CA 1
ATOM 2160 C C . GLN A 1 276 ? -15.866 -3.062 1.793 1.00 88.81 276 GLN A C 1
ATOM 2162 O O . GLN A 1 276 ? -16.017 -3.649 2.871 1.00 88.81 276 GLN A O 1
ATOM 2167 N N . PRO A 1 277 ? -14.714 -3.157 1.099 1.00 86.50 277 PRO A N 1
ATOM 2168 C CA . PRO A 1 277 ? -13.586 -3.951 1.569 1.00 86.50 277 PRO A CA 1
ATOM 2169 C C . PRO A 1 277 ? -12.899 -3.325 2.793 1.00 86.50 277 PRO A C 1
ATOM 2171 O O . PRO A 1 277 ? -12.858 -2.103 2.989 1.00 86.50 277 PRO A O 1
ATOM 2174 N N . ILE A 1 278 ? -12.290 -4.183 3.611 1.00 85.50 278 ILE A N 1
ATOM 2175 C CA . ILE A 1 278 ? -11.372 -3.766 4.670 1.00 85.50 278 ILE A CA 1
ATOM 2176 C C . ILE A 1 278 ? -10.063 -3.320 4.021 1.00 85.50 278 ILE A C 1
ATOM 2178 O O . ILE A 1 278 ? -9.316 -4.130 3.476 1.00 85.50 278 ILE A O 1
ATOM 2182 N N . ASN A 1 279 ? -9.798 -2.021 4.101 1.00 84.31 279 ASN A N 1
ATOM 2183 C CA . ASN A 1 279 ? -8.599 -1.385 3.569 1.00 84.31 279 ASN A CA 1
ATOM 2184 C C . ASN A 1 279 ? -7.630 -0.934 4.668 1.00 84.31 279 ASN A C 1
ATOM 2186 O O . ASN A 1 279 ? -7.924 -1.072 5.858 1.00 84.31 279 ASN A O 1
ATOM 2190 N N . ILE A 1 280 ? -6.484 -0.369 4.265 1.00 80.94 280 ILE A N 1
ATOM 2191 C CA . ILE A 1 280 ? -5.407 0.096 5.161 1.00 80.94 280 ILE A CA 1
ATOM 2192 C C . ILE A 1 280 ? -5.971 0.907 6.339 1.00 80.94 280 ILE A C 1
ATOM 2194 O O . ILE A 1 280 ? -5.666 0.607 7.492 1.00 80.94 280 ILE A O 1
ATOM 2198 N N . ILE A 1 281 ? -6.856 1.872 6.073 1.00 86.44 281 ILE A N 1
ATOM 2199 C CA . ILE A 1 281 ? -7.420 2.760 7.100 1.00 86.44 281 ILE A CA 1
ATOM 2200 C C . ILE A 1 281 ? -8.526 2.055 7.909 1.00 86.44 281 ILE A C 1
ATOM 2202 O O . ILE A 1 281 ? -8.520 2.087 9.142 1.00 86.44 281 ILE A O 1
ATOM 2206 N N . ASN A 1 282 ? -9.448 1.356 7.236 1.00 88.25 282 ASN A N 1
ATOM 2207 C CA . ASN A 1 282 ? -10.541 0.613 7.879 1.00 88.25 282 ASN A CA 1
ATOM 2208 C C . ASN A 1 282 ? -10.047 -0.547 8.768 1.00 88.25 282 ASN A C 1
ATOM 2210 O O . ASN A 1 282 ? -10.745 -0.933 9.704 1.00 88.25 282 ASN A O 1
ATOM 2214 N N . SER A 1 283 ? -8.841 -1.074 8.546 1.00 86.38 283 SER A N 1
ATOM 2215 C CA . SER A 1 283 ? -8.257 -2.156 9.354 1.00 86.38 283 SER A CA 1
ATOM 2216 C C . SER A 1 283 ? -8.038 -1.804 10.833 1.00 86.38 283 SER A C 1
ATOM 2218 O O . SER A 1 283 ? -7.977 -2.688 11.684 1.00 86.38 283 SER A O 1
ATOM 2220 N N . VAL A 1 284 ? -8.003 -0.510 11.174 1.00 88.69 284 VAL A N 1
ATOM 2221 C CA . VAL A 1 284 ? -7.868 -0.025 12.558 1.00 88.69 284 VAL A CA 1
ATOM 2222 C C . VAL A 1 284 ? -9.209 -0.061 13.320 1.00 88.69 284 VAL A C 1
ATOM 2224 O O . VAL A 1 284 ? -9.219 -0.034 14.557 1.00 88.69 284 VAL A O 1
ATOM 2227 N N . LEU A 1 285 ? -10.349 -0.186 12.617 1.00 90.81 285 LEU A N 1
ATOM 2228 C CA . LEU A 1 285 ? -11.702 -0.184 13.200 1.00 90.81 285 LEU A CA 1
ATOM 2229 C C . LEU A 1 285 ? -11.884 -1.153 14.390 1.00 90.81 285 LEU A C 1
ATOM 2231 O O . LEU A 1 285 ? -12.419 -0.700 15.403 1.00 90.81 285 LEU A O 1
ATOM 2235 N N . PRO A 1 286 ? -11.435 -2.430 14.360 1.00 89.12 286 PRO A N 1
ATOM 2236 C CA . PRO A 1 286 ? -11.626 -3.363 15.475 1.00 89.12 286 PRO A CA 1
ATOM 2237 C C . PRO A 1 286 ? -11.001 -2.875 16.787 1.00 89.12 286 PRO A C 1
ATOM 2239 O O . PRO A 1 286 ? -11.650 -2.869 17.836 1.00 89.12 286 PRO A O 1
ATOM 2242 N N . THR A 1 287 ? -9.750 -2.415 16.724 1.00 88.81 287 THR A N 1
ATOM 2243 C CA . THR A 1 287 ? -8.997 -1.922 17.885 1.00 88.81 287 THR A CA 1
ATOM 2244 C C . THR A 1 287 ? -9.576 -0.599 18.389 1.00 88.81 287 THR A C 1
ATOM 2246 O O . THR A 1 287 ? -9.750 -0.416 19.596 1.00 88.81 287 THR A O 1
ATOM 2249 N N . LEU A 1 288 ? -9.941 0.301 17.470 1.00 91.19 288 LEU A N 1
ATOM 2250 C CA . LEU A 1 288 ? -10.531 1.604 17.778 1.00 91.19 288 LEU A CA 1
ATOM 2251 C C . LEU A 1 288 ? -11.910 1.474 18.445 1.00 91.19 288 LEU A C 1
ATOM 2253 O O . LEU A 1 288 ? -12.143 2.056 19.507 1.00 91.19 288 LEU A O 1
ATOM 2257 N N . MET A 1 289 ? -12.801 0.658 17.873 1.00 91.50 289 MET A N 1
ATOM 2258 C CA . MET A 1 289 ? -14.116 0.358 18.448 1.00 91.50 289 MET A CA 1
ATOM 2259 C C . MET A 1 289 ? -14.000 -0.298 19.824 1.00 91.50 289 MET A C 1
ATOM 2261 O O . MET A 1 289 ? -14.773 0.039 20.721 1.00 91.50 289 MET A O 1
ATOM 2265 N N . MET A 1 290 ? -13.020 -1.190 20.020 1.00 89.62 290 MET A N 1
ATOM 2266 C CA . MET A 1 290 ? -12.786 -1.800 21.327 1.00 89.62 290 MET A CA 1
ATOM 2267 C C . MET A 1 290 ? -12.410 -0.757 22.382 1.00 89.62 290 MET A C 1
ATOM 2269 O O . MET A 1 290 ? -13.027 -0.728 23.445 1.00 89.62 290 MET A O 1
ATOM 2273 N N . ILE A 1 291 ? -11.456 0.132 22.092 1.00 87.88 291 ILE A N 1
ATOM 2274 C CA . ILE A 1 291 ? -11.025 1.176 23.037 1.00 87.88 291 ILE A CA 1
ATOM 2275 C C . ILE A 1 291 ? -12.184 2.121 23.396 1.00 87.88 291 ILE A C 1
ATOM 2277 O O . ILE A 1 291 ? -12.388 2.413 24.575 1.00 87.88 291 ILE A O 1
ATOM 2281 N N . ILE A 1 292 ? -12.967 2.570 22.407 1.00 88.94 292 ILE A N 1
ATOM 2282 C CA . ILE A 1 292 ? -14.088 3.499 22.629 1.00 88.94 292 ILE A CA 1
ATOM 2283 C C . ILE A 1 292 ? -15.222 2.813 23.408 1.00 88.94 292 ILE A C 1
ATOM 2285 O O . ILE A 1 292 ? -15.671 3.321 24.437 1.00 88.94 292 ILE A O 1
ATOM 2289 N N . GLY A 1 293 ? -15.670 1.638 22.957 1.00 86.69 293 GLY A N 1
ATOM 2290 C CA . GLY A 1 293 ? -16.841 0.952 23.508 1.00 86.69 293 GLY A CA 1
ATOM 2291 C C . GLY A 1 293 ? -16.673 0.415 24.926 1.00 86.69 293 GLY A C 1
ATOM 2292 O O . GLY A 1 293 ? -17.631 0.395 25.703 1.00 86.69 293 GLY A O 1
ATOM 2293 N N . LEU A 1 294 ? -15.446 0.042 25.303 1.00 91.31 294 LEU A N 1
ATOM 2294 C CA . LEU A 1 294 ? -15.122 -0.356 26.674 1.00 91.31 294 LEU A CA 1
ATOM 2295 C C . LEU A 1 294 ? -15.457 0.747 27.693 1.00 91.31 294 LEU A C 1
ATOM 2297 O O . LEU A 1 294 ? -15.840 0.431 28.821 1.00 91.31 294 LEU A O 1
ATOM 2301 N N . SER A 1 295 ? -15.367 2.023 27.300 1.00 90.31 295 SER A N 1
ATOM 2302 C CA . SER A 1 295 ? -15.659 3.172 28.165 1.00 90.31 295 SER A CA 1
ATOM 2303 C C . SER A 1 295 ? -17.127 3.218 28.605 1.00 90.31 295 SER A C 1
ATOM 2305 O O . SER A 1 295 ? -17.411 3.256 29.805 1.00 90.31 295 SER A O 1
ATOM 2307 N N . ASP A 1 296 ? -18.076 3.123 27.667 1.00 91.94 296 ASP A N 1
ATOM 2308 C CA . ASP A 1 296 ? -19.512 3.117 27.990 1.00 91.94 296 ASP A CA 1
ATOM 2309 C C . ASP A 1 296 ? -19.881 1.894 28.854 1.00 91.94 296 ASP A C 1
ATOM 2311 O O . ASP A 1 296 ? -20.656 2.008 29.809 1.00 91.94 296 ASP A O 1
ATOM 2315 N N . GLY A 1 297 ? -19.253 0.736 28.608 1.00 92.25 297 GLY A N 1
ATOM 2316 C CA . GLY A 1 297 ? -19.430 -0.460 29.437 1.00 92.25 297 GLY A CA 1
ATOM 2317 C C . GLY A 1 297 ? -18.919 -0.289 30.874 1.00 92.25 297 GLY A C 1
ATOM 2318 O O . GLY A 1 297 ? -19.602 -0.676 31.828 1.00 92.25 297 GLY A O 1
ATOM 2319 N N . ILE A 1 298 ? -17.759 0.353 31.051 1.00 91.56 298 ILE A N 1
ATOM 2320 C CA . ILE A 1 298 ? -17.222 0.753 32.363 1.00 91.56 298 ILE A CA 1
ATOM 2321 C C . ILE A 1 298 ? -18.172 1.724 33.069 1.00 91.56 298 ILE A C 1
ATOM 2323 O O . ILE A 1 298 ? -18.439 1.560 34.263 1.00 91.56 298 ILE A O 1
ATOM 2327 N N . HIS A 1 299 ? -18.697 2.717 32.350 1.00 91.50 299 HIS A N 1
ATOM 2328 C CA . HIS A 1 299 ? -19.592 3.732 32.899 1.00 91.50 299 HIS A CA 1
ATOM 2329 C C . HIS A 1 299 ? -20.921 3.136 33.386 1.00 91.50 299 HIS A C 1
ATOM 2331 O O . HIS A 1 299 ? -21.329 3.415 34.519 1.00 91.50 299 HIS A O 1
ATOM 2337 N N . LEU A 1 300 ? -21.555 2.256 32.602 1.00 92.44 300 LEU A N 1
ATOM 2338 C CA . LEU A 1 300 ? -22.757 1.529 33.030 1.00 92.44 300 LEU A CA 1
ATOM 2339 C C . LEU A 1 300 ? -22.483 0.631 34.250 1.00 92.44 300 LEU A C 1
ATOM 2341 O O . LEU A 1 300 ? -23.265 0.640 35.202 1.00 92.44 300 LEU A O 1
ATOM 2345 N N . LEU A 1 301 ? -21.376 -0.121 34.261 1.00 91.88 301 LEU A N 1
ATOM 2346 C CA . LEU A 1 301 ? -21.061 -1.046 35.358 1.00 91.88 301 LEU A CA 1
ATOM 2347 C C . LEU A 1 301 ? -20.616 -0.350 36.647 1.00 91.88 301 LEU A C 1
ATOM 2349 O O . LEU A 1 301 ? -20.970 -0.822 37.728 1.00 91.88 301 LEU A O 1
ATOM 2353 N N . SER A 1 302 ? -19.885 0.769 36.568 1.00 89.19 302 SER A N 1
ATOM 2354 C CA . SER A 1 302 ? -19.590 1.581 37.757 1.00 89.19 302 SER A CA 1
ATOM 2355 C C . SER A 1 302 ? -20.887 2.082 38.369 1.00 89.19 302 SER A C 1
ATOM 2357 O O . SER A 1 302 ? -21.101 1.897 39.565 1.00 89.19 302 SER A O 1
ATOM 2359 N N . ARG A 1 303 ? -21.806 2.609 37.550 1.00 90.38 303 ARG A N 1
ATOM 2360 C CA . ARG A 1 303 ? -23.070 3.125 38.069 1.00 90.38 303 ARG A CA 1
ATOM 2361 C C . ARG A 1 303 ? -23.956 2.031 38.666 1.00 90.38 303 ARG A C 1
ATOM 2363 O O . ARG A 1 303 ? -24.502 2.220 39.752 1.00 90.38 303 ARG A O 1
ATOM 2370 N N . ALA A 1 304 ? -24.014 0.860 38.032 1.00 89.44 304 ALA A N 1
ATOM 2371 C CA . ALA A 1 304 ? -24.682 -0.310 38.597 1.00 89.44 304 ALA A CA 1
ATOM 2372 C C . ALA A 1 304 ? -24.031 -0.796 39.909 1.00 89.44 304 ALA A C 1
ATOM 2374 O O . ALA A 1 304 ? -24.732 -1.343 40.757 1.00 89.44 304 ALA A O 1
ATOM 2375 N N . SER A 1 305 ? -22.720 -0.595 40.102 1.00 87.06 305 SER A N 1
ATOM 2376 C CA . SER A 1 305 ? -22.028 -0.863 41.374 1.00 87.06 305 SER A CA 1
ATOM 2377 C C . SER A 1 305 ? -22.288 0.201 42.441 1.00 87.06 305 SER A C 1
ATOM 2379 O O . SER A 1 305 ? -22.284 -0.135 43.621 1.00 87.06 305 SER A O 1
ATOM 2381 N N . GLU A 1 306 ? -22.436 1.469 42.059 1.00 84.75 306 GLU A N 1
ATOM 2382 C CA . GLU A 1 306 ? -22.704 2.589 42.972 1.00 84.75 306 GLU A CA 1
ATOM 2383 C C . GLU A 1 306 ? -24.134 2.535 43.519 1.00 84.75 306 GLU A C 1
ATOM 2385 O O . GLU A 1 306 ? -24.364 2.824 44.690 1.00 84.75 306 GLU A O 1
ATOM 2390 N N . GLU A 1 307 ? -25.098 2.144 42.681 1.00 84.19 307 GLU A N 1
ATOM 2391 C CA . GLU A 1 307 ? -26.509 2.036 43.064 1.00 84.19 307 GLU A CA 1
ATOM 2392 C C . GLU A 1 307 ? -26.876 0.682 43.710 1.00 84.19 307 GLU A C 1
ATOM 2394 O O . GLU A 1 307 ? -28.016 0.507 44.145 1.00 84.19 307 GLU A O 1
ATOM 2399 N N . ALA A 1 308 ? -25.930 -0.262 43.811 1.00 81.75 308 ALA A N 1
ATOM 2400 C CA . ALA A 1 308 ? -26.120 -1.582 44.421 1.00 81.75 308 ALA A CA 1
ATOM 2401 C C . ALA A 1 308 ? -26.050 -1.557 45.961 1.00 81.75 308 ALA A C 1
ATOM 2403 O O . ALA A 1 308 ? -25.104 -2.059 46.572 1.00 81.75 308 ALA A O 1
ATOM 2404 N N . THR A 1 309 ? -27.084 -1.000 46.593 1.00 73.06 309 THR A N 1
ATOM 2405 C CA . THR A 1 309 ? -27.332 -1.130 48.038 1.00 73.06 309 THR A CA 1
ATOM 2406 C C . THR A 1 309 ? -27.970 -2.483 48.392 1.00 73.06 309 THR A C 1
ATOM 2408 O O . THR A 1 309 ? -28.436 -3.211 47.517 1.00 73.06 309 THR A O 1
ATOM 2411 N N . VAL A 1 310 ? -27.964 -2.848 49.681 1.00 66.38 310 VAL A N 1
ATOM 2412 C CA . VAL A 1 310 ? -28.432 -4.165 50.165 1.00 66.38 310 VAL A CA 1
ATOM 2413 C C . VAL A 1 310 ? -29.932 -4.370 49.927 1.00 66.38 310 VAL A C 1
ATOM 2415 O O . VAL A 1 310 ? -30.340 -5.445 49.492 1.00 66.38 310 VAL A O 1
ATOM 2418 N N . ASP A 1 311 ? -30.731 -3.332 50.170 1.00 75.12 311 ASP A N 1
ATOM 2419 C CA . ASP A 1 311 ? -32.193 -3.431 50.280 1.00 75.12 311 ASP A CA 1
ATOM 2420 C C . ASP A 1 311 ? -32.946 -3.089 48.983 1.00 75.12 311 ASP A C 1
ATOM 2422 O O . ASP A 1 311 ? -34.175 -3.132 48.945 1.00 75.12 311 ASP A O 1
ATOM 2426 N N . ARG A 1 312 ? -32.233 -2.729 47.905 1.00 82.50 312 ARG A N 1
ATOM 2427 C CA . ARG A 1 312 ? -32.845 -2.258 46.654 1.00 82.50 312 ARG A CA 1
ATOM 2428 C C . ARG A 1 312 ? -32.924 -3.377 45.604 1.00 82.50 312 ARG A C 1
ATOM 2430 O O . ARG A 1 312 ? -31.909 -4.019 45.319 1.00 82.50 312 ARG A O 1
ATOM 2437 N N . PRO A 1 313 ? -34.088 -3.623 44.974 1.00 87.75 313 PRO A N 1
ATOM 2438 C CA . PRO A 1 313 ? -34.219 -4.689 43.986 1.00 87.75 313 PRO A CA 1
ATOM 2439 C C . PRO A 1 313 ? -33.392 -4.391 42.727 1.00 87.75 313 PRO A C 1
ATOM 2441 O O . PRO A 1 313 ? -33.334 -3.260 42.241 1.00 87.75 313 PRO A O 1
ATOM 2444 N N . ARG A 1 314 ? -32.774 -5.436 42.151 1.00 86.12 314 ARG A N 1
ATOM 2445 C CA . ARG A 1 314 ? -31.876 -5.310 40.980 1.00 86.12 314 ARG A CA 1
ATOM 2446 C C . ARG A 1 314 ? -32.528 -4.594 39.802 1.00 86.12 314 ARG A C 1
ATOM 2448 O O . ARG A 1 314 ? -31.863 -3.868 39.077 1.00 86.12 314 ARG A O 1
ATOM 2455 N N . GLU A 1 315 ? -33.822 -4.808 39.615 1.00 89.94 315 GLU A N 1
ATOM 2456 C CA . GLU A 1 315 ? -34.574 -4.255 38.495 1.00 89.94 315 GLU A CA 1
ATOM 2457 C C . GLU A 1 315 ? -34.704 -2.726 38.595 1.00 89.94 315 GLU A C 1
ATOM 2459 O O . GLU A 1 315 ? -34.504 -2.038 37.596 1.00 89.94 315 GLU A O 1
ATOM 2464 N N . GLU A 1 316 ? -34.874 -2.165 39.797 1.00 90.25 316 GLU A N 1
ATOM 2465 C CA . GLU A 1 316 ? -34.770 -0.715 40.010 1.00 90.25 316 GLU A CA 1
ATOM 2466 C C . GLU A 1 316 ? -33.350 -0.190 39.806 1.00 90.25 316 GLU A C 1
ATOM 2468 O O . GLU A 1 316 ? -33.176 0.863 39.193 1.00 90.25 316 GLU A O 1
ATOM 2473 N N . ILE A 1 317 ? -32.335 -0.909 40.303 1.00 90.44 317 ILE A N 1
ATOM 2474 C CA . ILE A 1 317 ? -30.920 -0.541 40.127 1.00 90.44 317 ILE A CA 1
ATOM 2475 C C . ILE A 1 317 ? -30.600 -0.424 38.631 1.00 90.44 317 ILE A C 1
ATOM 2477 O O . ILE A 1 317 ? -29.946 0.529 38.209 1.00 90.44 317 ILE A O 1
ATOM 2481 N N . ILE A 1 318 ? -31.118 -1.342 37.812 1.00 92.06 318 ILE A N 1
ATOM 2482 C CA . ILE A 1 318 ? -30.942 -1.358 36.356 1.00 92.06 318 ILE A CA 1
ATOM 2483 C C . ILE A 1 318 ? -31.723 -0.221 35.682 1.00 92.06 318 ILE A C 1
ATOM 2485 O O . ILE A 1 318 ? -31.132 0.539 34.914 1.00 92.06 318 ILE A O 1
ATOM 2489 N N . VAL A 1 319 ? -33.013 -0.039 35.997 1.00 93.69 319 VAL A N 1
ATOM 2490 C CA . VAL A 1 319 ? -33.830 1.072 35.460 1.00 93.69 319 VAL A CA 1
ATOM 2491 C C . VAL A 1 319 ? -33.193 2.428 35.776 1.00 93.69 319 VAL A C 1
ATOM 2493 O O . VAL A 1 319 ? -33.123 3.301 34.911 1.00 93.69 319 VAL A O 1
ATOM 2496 N N . SER A 1 320 ? -32.693 2.592 36.999 1.00 91.81 320 SER A N 1
ATOM 2497 C CA . SER A 1 320 ? -32.045 3.806 37.490 1.00 91.81 320 SER A CA 1
ATOM 2498 C C . SER A 1 320 ? -30.655 4.012 36.869 1.00 91.81 320 SER A C 1
ATOM 2500 O O . SER A 1 320 ? -30.343 5.114 36.420 1.00 91.81 320 SER A O 1
ATOM 2502 N N . THR A 1 321 ? -29.864 2.947 36.701 1.00 93.00 321 THR A N 1
ATOM 2503 C CA . THR A 1 321 ? -28.590 2.986 35.958 1.00 93.00 321 THR A CA 1
ATOM 2504 C C . THR A 1 321 ? -28.802 3.449 34.515 1.00 93.00 321 THR A C 1
ATOM 2506 O O . THR A 1 321 ? -28.127 4.373 34.066 1.00 93.00 321 THR A O 1
ATOM 2509 N N . VAL A 1 322 ? -29.776 2.876 33.797 1.00 94.81 322 VAL A N 1
ATOM 2510 C CA . VAL A 1 322 ? -30.100 3.272 32.412 1.00 94.81 322 VAL A CA 1
ATOM 2511 C C . VAL A 1 322 ? -30.669 4.696 32.357 1.00 94.81 322 VAL A C 1
ATOM 2513 O O . VAL A 1 322 ? -30.329 5.450 31.448 1.00 94.81 322 VAL A O 1
ATOM 2516 N N . LYS A 1 323 ? -31.474 5.110 33.345 1.00 94.12 323 LYS A N 1
ATOM 2517 C CA . LYS A 1 323 ? -31.996 6.483 33.463 1.00 94.12 323 LYS A CA 1
ATOM 2518 C C . LYS A 1 323 ? -30.882 7.529 33.596 1.00 94.12 323 LYS A C 1
ATOM 2520 O O . LYS A 1 323 ? -30.989 8.575 32.961 1.00 94.12 323 LYS A O 1
ATOM 2525 N N . HIS A 1 324 ? -29.846 7.257 34.392 1.00 89.12 324 HIS A N 1
ATOM 2526 C CA . HIS A 1 324 ? -28.720 8.176 34.594 1.00 89.12 324 HIS A CA 1
ATOM 2527 C C . HIS A 1 324 ? -27.686 8.099 33.459 1.00 89.12 324 HIS A C 1
ATOM 2529 O O . HIS A 1 324 ? -27.353 9.123 32.863 1.00 89.12 324 HIS A O 1
ATOM 2535 N N . MET A 1 325 ? -27.199 6.900 33.122 1.00 94.00 325 MET A N 1
ATOM 2536 C CA . MET A 1 325 ? -26.086 6.737 32.176 1.00 94.00 325 MET A CA 1
ATOM 2537 C C . MET A 1 325 ? -26.524 6.737 30.712 1.00 94.00 325 MET A C 1
ATOM 2539 O O . MET A 1 325 ? -25.737 7.124 29.856 1.00 94.00 325 MET A O 1
ATOM 2543 N N . GLY A 1 326 ? -27.771 6.365 30.402 1.00 92.88 326 GLY A N 1
ATOM 2544 C CA . GLY A 1 326 ? -28.238 6.226 29.019 1.00 92.88 326 GLY A CA 1
ATOM 2545 C C . GLY A 1 326 ? -28.114 7.510 28.198 1.00 92.88 326 GLY A C 1
ATOM 2546 O O . GLY A 1 326 ? -27.690 7.445 27.048 1.00 92.88 326 GLY A O 1
ATOM 2547 N N . MET A 1 327 ? -28.396 8.673 28.801 1.00 94.00 327 MET A N 1
ATOM 2548 C CA . MET A 1 327 ? -28.186 9.981 28.162 1.00 94.00 327 MET A CA 1
ATOM 2549 C C . MET A 1 327 ? -26.705 10.386 28.130 1.00 94.00 327 MET A C 1
ATOM 2551 O O . MET A 1 327 ? -26.259 10.961 27.143 1.00 94.00 327 MET A O 1
ATOM 2555 N N . ALA A 1 328 ? -25.935 10.090 29.182 1.00 93.50 328 ALA A N 1
ATOM 2556 C CA . ALA A 1 328 ? -24.515 10.439 29.237 1.00 93.50 328 ALA A CA 1
ATOM 2557 C C . ALA A 1 328 ? -23.721 9.712 28.138 1.00 93.50 328 ALA A C 1
ATOM 2559 O O . ALA A 1 328 ? -23.061 10.364 27.334 1.00 93.50 328 ALA A O 1
ATOM 2560 N N . CYS A 1 329 ? -23.887 8.389 28.053 1.00 94.56 329 CYS A N 1
ATOM 2561 C CA . CYS A 1 329 ? -23.292 7.532 27.028 1.00 94.56 329 CYS A CA 1
ATOM 2562 C C . CYS A 1 329 ? -23.830 7.834 25.615 1.00 94.56 329 CYS A C 1
ATOM 2564 O O . CYS A 1 329 ? -23.096 7.733 24.636 1.00 94.56 329 CYS A O 1
ATOM 2566 N N . PHE A 1 330 ? -25.094 8.271 25.488 1.00 95.62 330 PHE A N 1
ATOM 2567 C CA . PHE A 1 330 ? -25.620 8.730 24.196 1.00 95.62 330 PHE A CA 1
ATOM 2568 C C . PHE A 1 330 ? -24.872 9.967 23.709 1.00 95.62 330 PHE A C 1
ATOM 2570 O O . PHE A 1 330 ? -24.478 10.028 22.551 1.00 95.62 330 PHE A O 1
ATOM 2577 N N . LEU A 1 331 ? -24.669 10.953 24.587 1.00 95.81 331 LEU A N 1
ATOM 2578 C CA . LEU A 1 331 ? -24.018 12.207 24.222 1.00 95.81 331 LEU A CA 1
ATOM 2579 C C . LEU A 1 331 ? -22.525 12.022 23.936 1.00 95.81 331 LEU A C 1
ATOM 2581 O O . LEU A 1 331 ? -22.038 12.643 22.998 1.00 95.81 331 LEU A O 1
ATOM 2585 N N . THR A 1 332 ? -21.807 11.165 24.673 1.00 94.62 332 THR A N 1
ATOM 2586 C CA . THR A 1 332 ? -20.404 10.834 24.356 1.00 94.62 332 THR A CA 1
ATOM 2587 C C . THR A 1 332 ? -20.284 10.099 23.023 1.00 94.62 332 THR A C 1
ATOM 2589 O O . THR A 1 332 ? -19.519 10.523 22.155 1.00 94.62 332 THR A O 1
ATOM 2592 N N . SER A 1 333 ? -21.058 9.030 22.820 1.00 95.56 333 SER A N 1
ATOM 2593 C CA . SER A 1 333 ? -21.020 8.267 21.569 1.00 95.56 333 SER A CA 1
ATOM 2594 C C . SER A 1 333 ? -21.492 9.096 20.366 1.00 95.56 333 SER A C 1
ATOM 2596 O O . SER A 1 333 ? -20.864 9.037 19.313 1.00 95.56 333 SER A O 1
ATOM 2598 N N . LEU A 1 334 ? -22.501 9.963 20.522 1.00 97.31 334 LEU A N 1
ATOM 2599 C CA . LEU A 1 334 ? -22.947 10.878 19.466 1.00 97.31 334 LEU A CA 1
ATOM 2600 C C . LEU A 1 334 ? -21.896 11.945 19.121 1.00 97.31 334 LEU A C 1
ATOM 2602 O O . LEU A 1 334 ? -21.666 12.187 17.940 1.00 97.31 334 LEU A O 1
ATOM 2606 N N . THR A 1 335 ? -21.231 12.580 20.096 1.00 97.06 335 THR A N 1
ATOM 2607 C CA . THR A 1 335 ? -20.166 13.554 19.775 1.00 97.06 335 THR A CA 1
ATOM 2608 C C . THR A 1 335 ? -18.956 12.884 19.133 1.00 97.06 335 THR A C 1
ATOM 2610 O O . THR A 1 335 ? -18.340 13.469 18.246 1.00 97.06 335 THR A O 1
ATOM 2613 N N . THR A 1 336 ? -18.666 11.636 19.506 1.00 96.00 336 THR A N 1
ATOM 2614 C CA . THR A 1 336 ? -17.616 10.817 18.887 1.00 96.00 336 THR A CA 1
ATOM 2615 C C . THR A 1 336 ? -17.991 10.444 17.448 1.00 96.00 336 THR A C 1
ATOM 2617 O O . THR A 1 336 ? -17.181 10.615 16.539 1.00 96.00 336 THR A O 1
ATOM 2620 N N . ALA A 1 337 ? -19.239 10.029 17.206 1.00 97.44 337 ALA A N 1
ATOM 2621 C CA . ALA A 1 337 ? -19.756 9.728 15.872 1.00 97.44 337 ALA A CA 1
ATOM 2622 C C . ALA A 1 337 ? -19.815 10.970 14.963 1.00 97.44 337 ALA A C 1
ATOM 2624 O O . ALA A 1 337 ? -19.480 10.873 13.789 1.00 97.44 337 ALA A O 1
ATOM 2625 N N . ILE A 1 338 ? -20.155 12.152 15.492 1.00 98.06 338 ILE A N 1
ATOM 2626 C CA . ILE A 1 338 ? -20.051 13.428 14.758 1.00 98.06 338 ILE A CA 1
ATOM 2627 C C . ILE A 1 338 ? -18.581 13.771 14.461 1.00 98.06 338 ILE A C 1
ATOM 2629 O O . ILE A 1 338 ? -18.274 14.253 13.372 1.00 98.06 338 ILE A O 1
ATOM 2633 N N . GLY A 1 339 ? -17.667 13.482 15.394 1.00 97.44 339 GLY A N 1
ATOM 2634 C CA . GLY A 1 339 ? -16.224 13.629 15.198 1.00 97.44 339 GLY A CA 1
ATOM 2635 C C . GLY A 1 339 ? -15.716 12.819 14.004 1.00 97.44 339 GLY A C 1
ATOM 2636 O O . GLY A 1 339 ? -15.142 13.395 13.082 1.00 97.44 339 GLY A O 1
ATOM 2637 N N . PHE A 1 340 ? -15.997 11.514 13.961 1.00 96.75 340 PHE A N 1
ATOM 2638 C CA . PHE A 1 340 ? -15.632 10.669 12.816 1.00 96.75 340 PHE A CA 1
ATOM 2639 C C . PHE A 1 340 ? -16.421 11.008 11.545 1.00 96.75 340 PHE A C 1
ATOM 2641 O O . PHE A 1 340 ? -15.837 11.075 10.469 1.00 96.75 340 PHE A O 1
ATOM 2648 N N . GLY A 1 341 ? -17.711 11.329 11.656 1.00 96.69 341 GLY A N 1
ATOM 2649 C CA . GLY A 1 341 ? -18.538 11.761 10.527 1.00 96.69 341 GLY A CA 1
ATOM 2650 C C . GLY A 1 341 ? -18.049 13.052 9.857 1.00 96.69 341 GLY A C 1
ATOM 2651 O O . GLY A 1 341 ? -18.341 13.278 8.685 1.00 96.69 341 GLY A O 1
ATOM 2652 N N . SER A 1 342 ? -17.250 13.879 10.543 1.00 97.25 342 SER A N 1
ATOM 2653 C CA . SER A 1 342 ? -16.625 15.061 9.930 1.00 97.25 342 SER A CA 1
ATOM 2654 C C . SER A 1 342 ? -15.617 14.719 8.820 1.00 97.25 342 SER A C 1
ATOM 2656 O O . SER A 1 342 ? -15.402 15.541 7.929 1.00 97.25 342 SER A O 1
ATOM 2658 N N . LEU A 1 343 ? -15.069 13.495 8.801 1.00 95.19 343 LEU A N 1
ATOM 2659 C CA . LEU A 1 343 ? -14.160 13.017 7.751 1.00 95.19 343 LEU A CA 1
ATOM 2660 C C . LEU A 1 343 ? -14.864 12.812 6.397 1.00 95.19 343 LEU A C 1
ATOM 2662 O O . LEU A 1 343 ? -14.184 12.716 5.382 1.00 95.19 343 LEU A O 1
ATOM 2666 N N . VAL A 1 344 ? -16.201 12.856 6.333 1.00 93.94 344 VAL A N 1
ATOM 2667 C CA . VAL A 1 344 ? -16.949 12.943 5.059 1.00 93.94 344 VAL A CA 1
ATOM 2668 C C . VAL A 1 344 ? -16.591 14.223 4.273 1.00 93.94 344 VAL A C 1
ATOM 2670 O O . VAL A 1 344 ? -16.782 14.281 3.064 1.00 93.94 344 VAL A O 1
ATOM 2673 N N . MET A 1 345 ? -15.992 15.230 4.923 1.00 92.19 345 MET A N 1
ATOM 2674 C CA . MET A 1 345 ? -15.438 16.429 4.270 1.00 92.19 345 MET A CA 1
ATOM 2675 C C . MET A 1 345 ? -14.018 16.228 3.694 1.00 92.19 345 MET A C 1
ATOM 2677 O O . MET A 1 345 ? -13.421 17.184 3.194 1.00 92.19 345 MET A O 1
ATOM 2681 N N . ALA A 1 346 ? -13.444 15.021 3.780 1.00 88.00 346 ALA A N 1
ATOM 2682 C CA . ALA A 1 346 ? -12.165 14.683 3.157 1.00 88.00 346 ALA A CA 1
ATOM 2683 C C . ALA A 1 346 ? -12.266 14.627 1.622 1.00 88.00 346 ALA A C 1
ATOM 2685 O O . ALA A 1 346 ? -13.341 14.441 1.058 1.00 88.00 346 ALA A O 1
ATOM 2686 N N . ARG A 1 347 ? -11.125 14.751 0.933 1.00 78.94 347 ARG A N 1
ATOM 2687 C CA . ARG A 1 347 ? -11.046 14.645 -0.539 1.00 78.94 347 ARG A CA 1
ATOM 2688 C C . ARG A 1 347 ? -10.889 13.213 -1.059 1.00 78.94 347 ARG A C 1
ATOM 2690 O O . ARG A 1 347 ? -11.142 12.987 -2.234 1.00 78.94 347 ARG A O 1
ATOM 2697 N N . THR A 1 348 ? -10.460 12.279 -0.213 1.00 77.56 348 THR A N 1
ATOM 2698 C CA . THR A 1 348 ? -10.205 10.878 -0.571 1.00 77.56 348 THR A CA 1
ATOM 2699 C C . THR A 1 348 ? -11.325 9.985 -0.045 1.00 77.56 348 THR A C 1
ATOM 2701 O O . THR A 1 348 ? -11.699 10.075 1.129 1.00 77.56 348 THR A O 1
ATOM 2704 N N . GLU A 1 349 ? -11.878 9.125 -0.904 1.00 82.38 349 GLU A N 1
ATOM 2705 C CA . GLU A 1 349 ? -13.072 8.334 -0.571 1.00 82.38 349 GLU A CA 1
ATOM 2706 C C . GLU A 1 349 ? -12.820 7.362 0.591 1.00 82.38 349 GLU A C 1
ATOM 2708 O O . GLU A 1 349 ? -13.640 7.263 1.502 1.00 82.38 349 GLU A O 1
ATOM 2713 N N . ILE A 1 350 ? -11.631 6.755 0.651 1.00 84.75 350 ILE A N 1
ATOM 2714 C CA . ILE A 1 350 ? -11.202 5.893 1.762 1.00 84.75 350 ILE A CA 1
ATOM 2715 C C . ILE A 1 350 ? -11.378 6.543 3.145 1.00 84.75 350 ILE A C 1
ATOM 2717 O O . ILE A 1 350 ? -11.740 5.863 4.107 1.00 84.75 350 ILE A O 1
ATOM 2721 N N . LEU A 1 351 ? -11.166 7.861 3.252 1.00 89.50 351 LEU A N 1
ATOM 2722 C CA . LEU A 1 351 ? -11.244 8.592 4.515 1.00 89.50 351 LEU A CA 1
ATOM 2723 C C . LEU A 1 351 ? -12.678 9.046 4.825 1.00 89.50 351 LEU A C 1
ATOM 2725 O O . LEU A 1 351 ? -13.074 9.036 5.992 1.00 89.50 351 LEU A O 1
ATOM 2729 N N . GLN A 1 352 ? -13.474 9.360 3.795 1.00 91.25 352 GLN A N 1
ATOM 2730 C CA . GLN A 1 352 ? -14.920 9.578 3.932 1.00 91.25 352 GLN A CA 1
ATOM 2731 C C . GLN A 1 352 ? -15.608 8.304 4.446 1.00 91.25 352 GLN A C 1
ATOM 2733 O O . GLN A 1 352 ? -16.335 8.347 5.444 1.00 91.25 352 GLN A O 1
ATOM 2738 N N . ASN A 1 353 ? -15.311 7.164 3.814 1.00 91.81 353 ASN A N 1
ATOM 2739 C CA . ASN A 1 353 ? -15.889 5.867 4.147 1.00 91.81 353 ASN A CA 1
ATOM 2740 C C . ASN A 1 353 ? -15.424 5.415 5.539 1.00 91.81 353 ASN A C 1
ATOM 2742 O O . ASN A 1 353 ? -16.266 5.069 6.362 1.00 91.81 353 ASN A O 1
ATOM 2746 N N . PHE A 1 354 ? -14.135 5.543 5.888 1.00 93.81 354 PHE A N 1
ATOM 2747 C CA . PHE A 1 354 ? -13.662 5.312 7.264 1.00 93.81 354 PHE A CA 1
ATOM 2748 C C . PHE A 1 354 ? -14.390 6.178 8.305 1.00 93.81 354 PHE A C 1
ATOM 2750 O O . PHE A 1 354 ? -14.790 5.675 9.360 1.00 93.81 354 PHE A O 1
ATOM 2757 N N . GLY A 1 355 ? -14.609 7.465 8.015 1.00 95.44 355 GLY A N 1
ATOM 2758 C CA . GLY A 1 355 ? -15.373 8.365 8.881 1.00 95.44 355 GLY A CA 1
ATOM 2759 C C . GLY A 1 355 ? -16.800 7.876 9.130 1.00 95.44 355 GLY A C 1
ATOM 2760 O O . GLY A 1 355 ? -17.239 7.781 10.280 1.00 95.44 355 GLY A O 1
ATOM 2761 N N . LEU A 1 356 ? -17.501 7.501 8.058 1.00 95.62 356 LEU A N 1
ATOM 2762 C CA . LEU A 1 356 ? -18.865 6.976 8.105 1.00 95.62 356 LEU A CA 1
ATOM 2763 C C . LEU A 1 356 ? -18.942 5.619 8.827 1.00 95.62 356 LEU A C 1
ATOM 2765 O O . LEU A 1 356 ? -19.779 5.440 9.714 1.00 95.62 356 LEU A O 1
ATOM 2769 N N . HIS A 1 357 ? -18.041 4.688 8.504 1.00 95.75 357 HIS A N 1
ATOM 2770 C CA . HIS A 1 357 ? -17.968 3.356 9.109 1.00 95.75 357 HIS A CA 1
ATOM 2771 C C . HIS A 1 357 ? -17.658 3.432 10.609 1.00 95.75 357 HIS A C 1
ATOM 2773 O O . HIS A 1 357 ? -18.312 2.757 11.407 1.00 95.75 357 HIS A O 1
ATOM 2779 N N . THR A 1 358 ? -16.727 4.301 11.020 1.00 96.06 358 THR A N 1
ATOM 2780 C CA . THR A 1 358 ? -16.413 4.506 12.443 1.00 96.06 358 THR A CA 1
ATOM 2781 C C . THR A 1 358 ? -17.587 5.150 13.181 1.00 96.06 358 THR A C 1
ATOM 2783 O O . THR A 1 358 ? -17.953 4.696 14.265 1.00 96.06 358 THR A O 1
ATOM 2786 N N . ALA A 1 359 ? -18.224 6.173 12.599 1.00 97.06 359 ALA A N 1
ATOM 2787 C CA . ALA A 1 359 ? -19.388 6.829 13.196 1.00 97.06 359 ALA A CA 1
ATOM 2788 C C . ALA A 1 359 ? -20.559 5.851 13.403 1.00 97.06 359 ALA A C 1
ATOM 2790 O O . ALA A 1 359 ? -21.157 5.811 14.481 1.00 97.06 359 ALA A O 1
ATOM 2791 N N . MET A 1 360 ? -20.836 5.010 12.402 1.00 97.19 360 MET A N 1
ATOM 2792 C CA . MET A 1 360 ? -21.809 3.921 12.485 1.00 97.19 360 MET A CA 1
ATOM 2793 C C . MET A 1 360 ? -21.432 2.908 13.576 1.00 97.19 360 MET A C 1
ATOM 2795 O O . MET A 1 360 ? -22.255 2.611 14.443 1.00 97.19 360 MET A O 1
ATOM 2799 N N . GLY A 1 361 ? -20.187 2.419 13.579 1.00 96.81 361 GLY A N 1
ATOM 2800 C CA . GLY A 1 361 ? -19.699 1.441 14.553 1.00 96.81 361 GLY A CA 1
ATOM 2801 C C . GLY A 1 361 ? -19.785 1.936 15.998 1.00 96.81 361 GLY A C 1
ATOM 2802 O O . GLY A 1 361 ? -20.216 1.194 16.883 1.00 96.81 361 GLY A O 1
ATOM 2803 N N . VAL A 1 362 ? -19.475 3.211 16.253 1.00 96.81 362 VAL A N 1
ATOM 2804 C CA . VAL A 1 362 ? -19.636 3.842 17.575 1.00 96.81 362 VAL A CA 1
ATOM 2805 C C . VAL A 1 362 ? -21.108 3.864 18.009 1.00 96.81 362 VAL A C 1
ATOM 2807 O O . VAL A 1 362 ? -21.420 3.468 19.133 1.00 96.81 362 VAL A O 1
ATOM 2810 N N . MET A 1 363 ? -22.038 4.228 17.120 1.00 97.75 363 MET A N 1
ATOM 2811 C CA . MET A 1 363 ? -23.472 4.223 17.447 1.00 97.75 363 MET A CA 1
ATOM 2812 C C . MET A 1 363 ? -24.028 2.804 17.667 1.00 97.75 363 MET A C 1
ATOM 2814 O O . MET A 1 363 ? -24.816 2.594 18.592 1.00 97.75 363 MET A O 1
ATOM 2818 N N . LEU A 1 364 ? -23.575 1.808 16.897 1.00 97.44 364 LEU A N 1
ATOM 2819 C CA . LEU A 1 364 ? -23.890 0.390 17.128 1.00 97.44 364 LEU A CA 1
ATOM 2820 C C . LEU A 1 364 ? -23.327 -0.108 18.469 1.00 97.44 364 LEU A C 1
ATOM 2822 O O . LEU A 1 364 ? -23.985 -0.870 19.179 1.00 97.44 364 LEU A O 1
ATOM 2826 N N . THR A 1 365 ? -22.145 0.372 18.857 1.00 96.75 365 THR A N 1
ATOM 2827 C CA . THR A 1 365 ? -21.488 0.042 20.132 1.00 96.75 365 THR A CA 1
ATOM 2828 C C . THR A 1 365 ? -22.239 0.614 21.329 1.00 96.75 365 THR A C 1
ATOM 2830 O O . THR A 1 365 ? -22.435 -0.098 22.319 1.00 96.75 365 THR A O 1
ATOM 2833 N N . TYR A 1 366 ? -22.749 1.843 21.216 1.00 96.44 366 TYR A N 1
ATOM 2834 C CA . TYR A 1 366 ? -23.673 2.422 22.190 1.00 96.44 366 TYR A CA 1
ATOM 2835 C C . TYR A 1 366 ? -24.953 1.581 22.326 1.00 96.44 366 TYR A C 1
ATOM 2837 O O . TYR A 1 366 ? -25.314 1.188 23.438 1.00 96.44 366 TYR A O 1
ATOM 2845 N N . VAL A 1 367 ? -25.614 1.242 21.209 1.00 96.25 367 VAL A N 1
ATOM 2846 C CA . VAL A 1 367 ? -26.855 0.441 21.211 1.00 96.25 367 VAL A CA 1
ATOM 2847 C C . VAL A 1 367 ? -26.628 -0.941 21.829 1.00 96.25 367 VAL A C 1
ATOM 2849 O O . VAL A 1 367 ? -27.386 -1.349 22.710 1.00 96.25 367 VAL A O 1
ATOM 2852 N N . SER A 1 368 ? -25.558 -1.638 21.433 1.00 96.75 368 SER A N 1
ATOM 2853 C CA . SER A 1 368 ? -25.175 -2.927 22.017 1.00 96.75 368 SER A CA 1
ATOM 2854 C C . SER A 1 368 ? -24.966 -2.817 23.526 1.00 96.75 368 SER A C 1
ATOM 2856 O O . SER A 1 368 ? -25.560 -3.564 24.300 1.00 96.75 368 SER A O 1
ATOM 2858 N N . THR A 1 369 ? -24.175 -1.841 23.970 1.00 95.50 369 THR A N 1
ATOM 2859 C CA . THR A 1 369 ? -23.796 -1.675 25.380 1.00 95.50 369 THR A CA 1
ATOM 2860 C C . THR A 1 369 ? -24.987 -1.286 26.260 1.00 95.50 369 THR A C 1
ATOM 2862 O O . THR A 1 369 ? -25.139 -1.833 27.356 1.00 95.50 369 THR A O 1
ATOM 2865 N N . LEU A 1 370 ? -25.883 -0.423 25.765 1.00 95.62 370 LEU A N 1
ATOM 2866 C CA . LEU A 1 370 ? -27.109 -0.009 26.458 1.00 95.62 370 LEU A CA 1
ATOM 2867 C C . LEU A 1 370 ? -28.148 -1.137 26.582 1.00 95.62 370 LEU A C 1
ATOM 2869 O O . LEU A 1 370 ? -28.934 -1.140 27.528 1.00 95.62 370 LEU A O 1
ATOM 2873 N N . LEU A 1 371 ? -28.179 -2.089 25.646 1.00 95.75 371 LEU A N 1
ATOM 2874 C CA . LEU A 1 371 ? -29.130 -3.204 25.665 1.00 95.75 371 LEU A CA 1
ATOM 2875 C C . LEU A 1 371 ? -28.559 -4.442 26.373 1.00 95.75 371 LEU A C 1
ATOM 2877 O O . LEU A 1 371 ? -29.202 -4.997 27.265 1.00 95.75 371 LEU A O 1
ATOM 2881 N N . PHE A 1 372 ? -27.346 -4.861 26.011 1.00 96.19 372 PHE A N 1
ATOM 2882 C CA . PHE A 1 372 ? -26.729 -6.106 26.470 1.00 96.19 372 PHE A CA 1
ATOM 2883 C C . PHE A 1 372 ? -26.385 -6.086 27.963 1.00 96.19 372 PHE A C 1
ATOM 2885 O O . PHE A 1 372 ? -26.795 -6.987 28.700 1.00 96.19 372 PHE A O 1
ATOM 2892 N N . ILE A 1 373 ? -25.656 -5.063 28.432 1.00 95.06 373 ILE A N 1
ATOM 2893 C CA . ILE A 1 373 ? -25.170 -5.029 29.820 1.00 95.06 373 ILE A CA 1
ATOM 2894 C C . ILE A 1 373 ? -26.344 -4.928 30.811 1.00 95.06 373 ILE A C 1
ATOM 2896 O O . ILE A 1 373 ? -26.411 -5.762 31.719 1.00 95.06 373 ILE A O 1
ATOM 2900 N N . PRO A 1 374 ? -27.319 -4.007 30.649 1.00 93.56 374 PRO A N 1
ATOM 2901 C CA . PRO A 1 374 ? -28.476 -3.933 31.540 1.00 93.56 374 PRO A CA 1
ATOM 2902 C C . PRO A 1 374 ? -29.349 -5.194 31.517 1.00 93.56 374 PRO A C 1
ATOM 2904 O O . PRO A 1 374 ? -29.840 -5.592 32.573 1.00 93.56 374 PRO A O 1
ATOM 2907 N N . ALA A 1 375 ? -29.497 -5.872 30.370 1.00 94.88 375 ALA A N 1
ATOM 2908 C CA . ALA A 1 375 ? -30.228 -7.138 30.299 1.00 94.88 375 ALA A CA 1
ATOM 2909 C C . ALA A 1 375 ? -29.513 -8.260 31.078 1.00 94.88 375 ALA A C 1
ATOM 2911 O O . ALA A 1 375 ? -30.141 -8.937 31.896 1.00 94.88 375 ALA A O 1
ATOM 2912 N N . MET A 1 376 ? -28.197 -8.423 30.903 1.00 94.19 376 MET A N 1
ATOM 2913 C CA . MET A 1 376 ? -27.410 -9.450 31.605 1.00 94.19 376 MET A CA 1
ATOM 2914 C C . MET A 1 376 ? -27.313 -9.219 33.121 1.00 94.19 376 MET A C 1
ATOM 2916 O O . MET A 1 376 ? -27.344 -10.174 33.908 1.00 94.19 376 MET A O 1
ATOM 2920 N N . LEU A 1 377 ? -27.280 -7.957 33.560 1.00 90.81 377 LEU A N 1
ATOM 2921 C CA . LEU A 1 377 ? -27.328 -7.584 34.979 1.00 90.81 377 LEU A CA 1
ATOM 2922 C C . LEU A 1 377 ? -28.645 -7.968 35.681 1.00 90.81 377 LEU A C 1
ATOM 2924 O O . LEU A 1 377 ? -28.707 -7.927 36.909 1.00 90.81 377 LEU A O 1
ATOM 2928 N N . THR A 1 378 ? -29.688 -8.387 34.954 1.00 88.62 378 THR A N 1
ATOM 2929 C CA . THR A 1 378 ? -30.906 -8.918 35.594 1.00 88.62 378 THR A CA 1
ATOM 2930 C C . THR A 1 378 ? -30.673 -10.290 36.238 1.00 88.62 378 THR A C 1
ATOM 2932 O O . THR A 1 378 ? -31.252 -10.576 37.288 1.00 88.62 378 THR A O 1
ATOM 2935 N N . TRP A 1 379 ? -29.773 -11.115 35.685 1.00 86.81 379 TRP A N 1
ATOM 2936 C CA . TRP A 1 379 ? -29.411 -12.426 36.245 1.00 86.81 379 TRP A CA 1
ATOM 2937 C C . TRP A 1 379 ? -28.127 -12.380 37.075 1.00 86.81 379 TRP A C 1
ATOM 2939 O O . TRP A 1 379 ? -28.066 -12.963 38.163 1.00 86.81 379 TRP A O 1
ATOM 2949 N N . MET A 1 380 ? -27.115 -11.641 36.617 1.00 84.88 380 MET A N 1
ATOM 2950 C CA . MET A 1 380 ? -25.865 -11.447 37.358 1.00 84.88 380 MET A CA 1
ATOM 2951 C C . MET A 1 380 ? -26.056 -10.431 38.499 1.00 84.88 380 MET A C 1
ATOM 2953 O O . MET A 1 380 ? -26.912 -9.556 38.430 1.00 84.88 380 MET A O 1
ATOM 2957 N N . ARG A 1 381 ? -25.284 -10.522 39.590 1.00 77.62 381 ARG A N 1
ATOM 2958 C CA . ARG A 1 381 ? -25.185 -9.398 40.545 1.00 77.62 381 ARG A CA 1
ATOM 2959 C C . ARG A 1 381 ? -24.185 -8.376 39.982 1.00 77.62 381 ARG A C 1
ATOM 2961 O O . ARG A 1 381 ? -23.127 -8.827 39.531 1.00 77.62 381 ARG A O 1
ATOM 2968 N N . PRO A 1 382 ? -24.445 -7.054 40.055 1.00 76.50 382 PRO A N 1
ATOM 2969 C CA . PRO A 1 382 ? -23.458 -6.042 39.686 1.00 76.50 382 PRO A CA 1
ATOM 2970 C C . PRO A 1 382 ? -22.083 -6.319 40.323 1.00 76.50 382 PRO A C 1
ATOM 2972 O O . PRO A 1 382 ? -22.020 -6.769 41.478 1.00 76.50 382 PRO A O 1
ATOM 2975 N N . PRO A 1 383 ? -20.971 -6.125 39.590 1.00 71.81 383 PRO A N 1
ATOM 2976 C CA . PRO A 1 383 ? -19.641 -6.231 40.174 1.00 71.81 383 PRO A CA 1
ATOM 2977 C C . PRO A 1 383 ? -19.464 -5.142 41.235 1.00 71.81 383 PRO A C 1
ATOM 2979 O O . PRO A 1 383 ? -19.873 -4.011 41.019 1.00 71.81 383 PRO A O 1
ATOM 2982 N N . VAL A 1 384 ? -18.863 -5.474 42.380 1.00 68.81 384 VAL A N 1
ATOM 2983 C CA . VAL A 1 384 ? -18.669 -4.503 43.469 1.00 68.81 384 VAL A CA 1
ATOM 2984 C C . VAL A 1 384 ? -17.311 -3.836 43.289 1.00 68.81 384 VAL A C 1
ATOM 2986 O O . VAL A 1 384 ? -16.274 -4.472 43.486 1.00 68.81 384 VAL A O 1
ATOM 2989 N N . ARG A 1 385 ? -17.313 -2.556 42.910 1.00 65.88 385 ARG A N 1
ATOM 2990 C CA . ARG A 1 385 ? -16.103 -1.754 42.701 1.00 65.88 385 ARG A CA 1
ATOM 2991 C C . ARG A 1 385 ? -15.344 -1.570 44.018 1.00 65.88 385 ARG A C 1
ATOM 2993 O O . ARG A 1 385 ? -15.893 -1.069 45.002 1.00 65.88 385 ARG A O 1
ATOM 3000 N N . SER A 1 386 ? -14.063 -1.948 44.051 1.00 53.62 386 SER A N 1
ATOM 3001 C CA . SER A 1 386 ? -13.252 -1.802 45.266 1.00 53.62 386 SER A CA 1
ATOM 3002 C C . SER A 1 386 ? -12.945 -0.329 45.543 1.00 53.62 386 SER A C 1
ATOM 3004 O O . SER A 1 386 ? -12.180 0.289 44.806 1.00 53.62 386 SER A O 1
ATOM 3006 N N . GLY A 1 387 ? -13.538 0.216 46.606 1.00 53.50 387 GLY A N 1
ATOM 3007 C CA . GLY A 1 387 ? -13.392 1.617 47.016 1.00 53.50 387 GLY A CA 1
ATOM 3008 C C . GLY A 1 387 ? -14.600 2.138 47.798 1.00 53.50 387 GLY A C 1
ATOM 3009 O O . GLY A 1 387 ? -14.424 2.886 48.751 1.00 53.50 387 GLY A O 1
ATOM 3010 N N . LEU A 1 388 ? -15.808 1.652 47.485 1.00 51.69 388 LEU A N 1
ATOM 3011 C CA . LEU A 1 388 ? -17.067 2.060 48.139 1.00 51.69 388 LEU A CA 1
ATOM 3012 C C . LEU A 1 388 ? -17.129 1.751 49.653 1.00 51.69 388 LEU A C 1
ATOM 3014 O O . LEU A 1 388 ? -17.980 2.282 50.356 1.00 51.69 388 LEU A O 1
ATOM 3018 N N . THR A 1 389 ? -16.222 0.912 50.163 1.00 49.41 389 THR A N 1
ATOM 3019 C CA . THR A 1 389 ? -16.089 0.554 51.587 1.00 49.41 389 THR A CA 1
ATOM 3020 C C . THR A 1 389 ? -14.846 1.160 52.255 1.00 49.41 389 THR A C 1
ATOM 3022 O O . THR A 1 389 ? -14.508 0.780 53.375 1.00 49.41 389 THR A O 1
ATOM 3025 N N . ALA A 1 390 ? -14.111 2.052 51.581 1.00 51.94 390 ALA A N 1
ATOM 3026 C CA . ALA A 1 390 ? -12.893 2.653 52.121 1.00 51.94 390 ALA A CA 1
ATOM 3027 C C . ALA A 1 390 ? -13.226 3.851 53.029 1.00 51.94 390 ALA A C 1
ATOM 3029 O O . ALA A 1 390 ? -13.534 4.942 52.561 1.00 51.94 390 ALA A O 1
ATOM 3030 N N . THR A 1 391 ? -13.103 3.673 54.345 1.00 53.50 391 THR A N 1
ATOM 3031 C CA . THR A 1 391 ? -13.385 4.696 55.377 1.00 53.50 391 THR A CA 1
ATOM 3032 C C . THR A 1 391 ? -12.333 5.813 55.475 1.00 53.50 391 THR A C 1
ATOM 3034 O O . THR A 1 391 ? -12.238 6.514 56.481 1.00 53.50 391 THR A O 1
ATOM 3037 N N . SER A 1 392 ? -11.483 5.980 54.463 1.00 56.50 392 SER A N 1
ATOM 3038 C CA . SER A 1 392 ? -10.424 6.989 54.430 1.00 56.50 392 SER A CA 1
ATOM 3039 C C . SER A 1 392 ? -10.107 7.371 52.988 1.00 56.50 392 SER A C 1
ATOM 3041 O O . SER A 1 392 ? -9.841 6.469 52.191 1.00 56.50 392 SER A O 1
ATOM 3043 N N . PRO A 1 393 ? -10.060 8.674 52.650 1.00 61.88 393 PRO A N 1
ATOM 3044 C CA . PRO A 1 393 ? -9.833 9.099 51.279 1.00 61.88 393 PRO A CA 1
ATOM 3045 C C . PRO A 1 393 ? -8.447 8.665 50.805 1.00 61.88 393 PRO A C 1
ATOM 3047 O O . PRO A 1 393 ? -7.446 8.855 51.516 1.00 61.88 393 PRO A O 1
ATOM 3050 N N . GLY A 1 394 ? -8.395 8.066 49.616 1.00 74.38 394 GLY A N 1
ATOM 3051 C CA . GLY A 1 394 ? -7.177 7.493 49.039 1.00 74.38 394 GLY A CA 1
ATOM 3052 C C . GLY A 1 394 ? -6.146 8.551 48.630 1.00 74.38 394 GLY A C 1
ATOM 3053 O O . GLY A 1 394 ? -6.454 9.739 48.553 1.00 74.38 394 GLY A O 1
ATOM 3054 N N . LEU A 1 395 ? -4.911 8.138 48.319 1.00 78.69 395 LEU A N 1
ATOM 3055 C CA . LEU A 1 395 ? -3.859 9.065 47.861 1.00 78.69 395 LEU A CA 1
ATOM 3056 C C . LEU A 1 395 ? -4.288 9.864 46.616 1.00 78.69 395 LEU A C 1
ATOM 3058 O O . LEU A 1 395 ? -4.100 11.078 46.573 1.00 78.69 395 LEU A O 1
ATOM 3062 N N . ILE A 1 396 ? -4.932 9.193 45.653 1.00 81.62 396 ILE A N 1
ATOM 3063 C CA . ILE A 1 396 ? -5.482 9.813 44.436 1.00 81.62 396 ILE A CA 1
ATOM 3064 C C . ILE A 1 396 ? -6.556 10.847 44.796 1.00 81.62 396 ILE A C 1
ATOM 3066 O O . ILE A 1 396 ? -6.501 11.977 44.328 1.00 81.62 396 ILE A O 1
ATOM 3070 N N . GLU A 1 397 ? -7.493 10.494 45.674 1.00 82.75 397 GLU A N 1
ATOM 3071 C CA . GLU A 1 397 ? -8.599 11.361 46.092 1.00 82.75 397 GLU A CA 1
ATOM 3072 C C . GLU A 1 397 ? -8.106 12.609 46.837 1.00 82.75 397 GLU A C 1
ATOM 3074 O O . GLU A 1 397 ? -8.519 13.723 46.521 1.00 82.75 397 GLU A O 1
ATOM 3079 N N . ARG A 1 398 ? -7.138 12.457 47.753 1.00 86.94 398 ARG A N 1
ATOM 3080 C CA . ARG A 1 398 ? -6.453 13.588 48.407 1.00 86.94 398 ARG A CA 1
ATOM 3081 C C . ARG A 1 398 ? -5.758 14.489 47.384 1.00 86.94 398 ARG A C 1
ATOM 3083 O O . ARG A 1 398 ? -5.827 15.711 47.511 1.00 86.94 398 ARG A O 1
ATOM 3090 N N . GLY A 1 399 ? -5.134 13.897 46.363 1.00 90.44 399 GLY A N 1
ATOM 3091 C CA . GLY A 1 399 ? -4.549 14.612 45.229 1.00 90.44 399 GLY A CA 1
ATOM 3092 C C . GLY A 1 399 ? -5.591 15.400 44.430 1.00 90.44 399 GLY A C 1
ATOM 3093 O O . GLY A 1 399 ? -5.415 16.596 44.216 1.00 90.44 399 GLY A O 1
ATOM 3094 N N . MET A 1 400 ? -6.712 14.776 44.059 1.00 89.75 400 MET A N 1
ATOM 3095 C CA . MET A 1 400 ? -7.813 15.431 43.340 1.00 89.75 400 MET A CA 1
ATOM 3096 C C . MET A 1 400 ? -8.438 16.568 44.159 1.00 89.75 400 MET A C 1
ATOM 3098 O O . MET A 1 400 ? -8.667 17.650 43.621 1.00 89.75 400 MET A O 1
ATOM 3102 N N . VAL A 1 401 ? -8.639 16.378 45.469 1.00 89.94 401 VAL A N 1
ATOM 3103 C CA . VAL A 1 401 ? -9.101 17.442 46.376 1.00 89.94 401 VAL A CA 1
ATOM 3104 C C . VAL A 1 401 ? -8.096 18.596 46.403 1.00 89.94 401 VAL A C 1
ATOM 3106 O O . VAL A 1 401 ? -8.497 19.738 46.178 1.00 89.94 401 VAL A O 1
ATOM 3109 N N . TYR A 1 402 ? -6.799 18.326 46.591 1.00 91.69 402 TYR A N 1
ATOM 3110 C CA . TYR A 1 402 ? -5.752 19.355 46.572 1.00 91.69 402 TYR A CA 1
ATOM 3111 C C . TYR A 1 402 ? -5.712 20.130 45.245 1.00 91.69 402 TYR A C 1
ATOM 3113 O O . TYR A 1 402 ? -5.724 21.362 45.254 1.00 91.69 402 TYR A O 1
ATOM 3121 N N . ILE A 1 403 ? -5.744 19.430 44.106 1.00 90.88 403 ILE A N 1
ATOM 3122 C CA . ILE A 1 403 ? -5.782 20.038 42.768 1.00 90.88 403 ILE A CA 1
ATOM 3123 C C . ILE A 1 403 ? -7.039 20.902 42.612 1.00 90.88 403 ILE A C 1
ATOM 3125 O O . ILE A 1 403 ? -6.937 22.053 42.188 1.00 90.88 403 ILE A O 1
ATOM 3129 N N . SER A 1 404 ? -8.214 20.410 43.021 1.00 92.12 404 SER A N 1
ATOM 3130 C CA . SER A 1 404 ? -9.470 21.168 42.935 1.00 92.12 404 SER A CA 1
ATOM 3131 C C . SER A 1 404 ? -9.432 22.459 43.765 1.00 92.12 404 SER A C 1
ATOM 3133 O O . SER A 1 404 ? -9.887 23.507 43.305 1.00 92.12 404 SER A O 1
ATOM 3135 N N . LEU A 1 405 ? -8.826 22.419 44.958 1.00 92.69 405 LEU A N 1
ATOM 3136 C CA . LEU A 1 405 ? -8.628 23.589 45.812 1.00 92.69 405 LEU A CA 1
ATOM 3137 C C . LEU A 1 405 ? -7.626 24.566 45.183 1.00 92.69 405 LEU A C 1
ATOM 3139 O O . LEU A 1 405 ? -7.874 25.772 45.174 1.00 92.69 405 LEU A O 1
ATOM 3143 N N 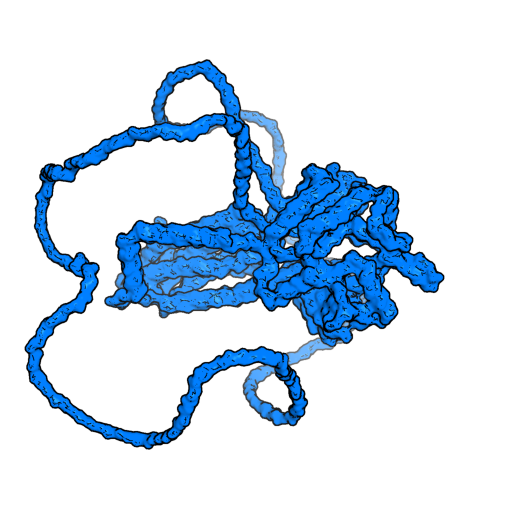. TYR A 1 406 ? -6.531 24.069 44.601 1.00 91.19 406 TYR A N 1
ATOM 3144 C CA . TYR A 1 406 ? -5.518 24.900 43.948 1.00 91.19 406 TYR A CA 1
ATOM 3145 C C . TYR A 1 406 ? -6.059 25.607 42.693 1.00 91.19 406 TYR A C 1
ATOM 3147 O O . TYR A 1 406 ? -5.864 26.814 42.528 1.00 91.19 406 TYR A O 1
ATOM 3155 N N . VAL A 1 407 ? -6.817 24.894 41.851 1.00 91.62 407 VAL A N 1
ATOM 3156 C CA . VAL A 1 407 ? -7.497 25.460 40.673 1.00 91.62 407 VAL A CA 1
ATOM 3157 C C . VAL A 1 407 ? -8.546 26.496 41.088 1.00 91.62 407 VAL A C 1
ATOM 3159 O O . VAL A 1 407 ? -8.571 27.587 40.521 1.00 91.62 407 VAL A O 1
ATOM 3162 N N . ARG A 1 408 ? -9.358 26.218 42.122 1.00 92.25 408 ARG A N 1
ATOM 3163 C CA . ARG A 1 408 ? -10.346 27.177 42.657 1.00 92.25 408 ARG A CA 1
ATOM 3164 C C . ARG A 1 408 ? -9.713 28.413 43.302 1.00 92.25 408 ARG A C 1
ATOM 3166 O O . ARG A 1 408 ? -10.331 29.472 43.278 1.00 92.25 408 ARG A O 1
ATOM 3173 N N . THR A 1 409 ? -8.507 28.299 43.862 1.00 95.06 409 THR A N 1
ATOM 3174 C CA . THR A 1 409 ? -7.810 29.426 44.511 1.00 95.06 409 THR A CA 1
ATOM 3175 C C . THR A 1 409 ? -7.131 30.348 43.494 1.00 95.06 409 THR A C 1
ATOM 3177 O O . THR A 1 409 ? -7.104 31.561 43.692 1.00 95.06 409 THR A O 1
ATOM 3180 N N . TYR A 1 410 ? -6.614 29.808 42.382 1.00 93.69 410 TYR A N 1
ATOM 3181 C CA . TYR A 1 410 ? -5.835 30.574 41.397 1.00 93.69 410 TYR A CA 1
ATOM 3182 C C . TYR A 1 410 ? -6.318 30.424 39.934 1.00 93.69 410 TYR A C 1
ATOM 3184 O O . TYR A 1 410 ? -5.483 30.257 39.042 1.00 93.69 410 TYR A O 1
ATOM 3192 N N . PRO A 1 411 ? -7.627 30.525 39.622 1.00 93.19 411 PRO A N 1
ATOM 3193 C CA . PRO A 1 411 ? -8.162 30.163 38.304 1.00 93.19 411 PRO A CA 1
ATOM 3194 C C . PRO A 1 411 ? -7.549 30.976 37.155 1.00 93.19 411 PRO A C 1
ATOM 3196 O O . PRO A 1 411 ? -7.156 30.405 36.141 1.00 93.19 411 PRO A O 1
ATOM 3199 N N . LYS A 1 412 ? -7.358 32.295 37.331 1.00 93.88 412 LYS A N 1
ATOM 3200 C CA . LYS A 1 412 ? -6.699 33.149 36.322 1.00 93.88 412 LYS A CA 1
ATOM 3201 C C . LYS A 1 412 ? -5.265 32.699 36.013 1.00 93.88 412 LYS A C 1
ATOM 3203 O O . LYS A 1 412 ? -4.860 32.741 34.858 1.00 93.88 412 LYS A O 1
ATOM 3208 N N . ARG A 1 413 ? -4.512 32.232 37.020 1.00 93.69 413 ARG A N 1
ATOM 3209 C CA . ARG A 1 413 ? -3.150 31.707 36.831 1.00 93.69 413 ARG A CA 1
ATOM 3210 C C . ARG A 1 413 ? -3.174 30.416 36.013 1.00 93.69 413 ARG A C 1
ATOM 3212 O O . ARG A 1 413 ? -2.339 30.274 35.131 1.00 93.69 413 ARG A O 1
ATOM 3219 N N . GLN A 1 414 ? -4.133 29.521 36.264 1.00 89.50 414 GLN A N 1
ATOM 3220 C CA . GLN A 1 414 ? -4.261 28.280 35.490 1.00 89.50 414 GLN A CA 1
ATOM 3221 C C . GLN A 1 414 ? -4.624 28.554 34.028 1.00 89.50 414 GLN A C 1
ATOM 3223 O O . GLN A 1 414 ? -4.029 27.955 33.143 1.00 89.50 414 GLN A O 1
ATOM 3228 N N . VAL A 1 415 ? -5.536 29.499 33.760 1.00 93.19 415 VAL A N 1
ATOM 3229 C CA . VAL A 1 415 ? -5.884 29.892 32.383 1.00 93.19 415 VAL A CA 1
ATOM 3230 C C . VAL A 1 415 ? -4.683 30.510 31.663 1.00 93.19 415 VAL A C 1
ATOM 3232 O O . VAL A 1 415 ? -4.382 30.105 30.546 1.00 93.19 415 VAL A O 1
ATOM 3235 N N . VAL A 1 416 ? -3.952 31.434 32.299 1.00 95.88 416 VAL A N 1
ATOM 3236 C CA . VAL A 1 416 ? -2.755 32.049 31.693 1.00 95.88 416 VAL A CA 1
ATOM 3237 C C . VAL A 1 416 ? -1.652 31.017 31.443 1.00 95.88 416 VAL A C 1
ATOM 3239 O O . VAL A 1 416 ? -1.081 31.011 30.360 1.00 95.88 416 VAL A O 1
ATOM 3242 N N . ILE A 1 417 ? -1.380 30.113 32.393 1.00 94.12 417 ILE A N 1
ATOM 3243 C CA . ILE A 1 417 ? -0.393 29.037 32.206 1.00 94.12 417 ILE A CA 1
ATOM 3244 C C . ILE A 1 417 ? -0.847 28.062 31.113 1.00 94.12 417 ILE A C 1
ATOM 3246 O O . ILE A 1 417 ? -0.042 27.707 30.263 1.00 94.12 417 ILE A O 1
ATOM 3250 N N . GLY A 1 418 ? -2.123 27.669 31.083 1.00 93.88 418 GLY A N 1
ATOM 3251 C CA . GLY A 1 418 ? -2.668 26.784 30.053 1.00 93.88 418 GLY A CA 1
ATOM 3252 C C . GLY A 1 418 ? -2.564 27.385 28.651 1.00 93.88 418 GLY A C 1
ATOM 3253 O O . GLY A 1 418 ? -2.046 26.737 27.750 1.00 93.88 418 GLY A O 1
ATOM 3254 N N . VAL A 1 419 ? -2.971 28.647 28.476 1.00 96.75 419 VAL A N 1
ATOM 3255 C CA . VAL A 1 419 ? -2.843 29.366 27.196 1.00 96.75 419 VAL A CA 1
ATOM 3256 C C . VAL A 1 419 ? -1.374 29.559 26.806 1.00 96.75 419 VAL A C 1
ATOM 3258 O O . VAL A 1 419 ? -1.037 29.370 25.642 1.00 96.75 419 VAL A O 1
ATOM 3261 N N . ALA A 1 420 ? -0.486 29.872 27.756 1.00 96.94 420 ALA A N 1
ATOM 3262 C CA . ALA A 1 420 ? 0.945 30.006 27.483 1.00 96.94 420 ALA A CA 1
ATOM 3263 C C . ALA A 1 420 ? 1.596 28.670 27.084 1.00 96.94 420 ALA A C 1
ATOM 3265 O O . ALA A 1 420 ? 2.387 28.647 26.148 1.00 96.94 420 ALA A O 1
ATOM 3266 N N . LEU A 1 421 ? 1.245 27.559 27.742 1.00 96.62 421 LEU A N 1
ATOM 3267 C CA . LEU A 1 421 ? 1.753 26.225 27.408 1.00 96.62 421 LEU A CA 1
ATOM 3268 C C . LEU A 1 421 ? 1.207 25.721 26.067 1.00 96.62 421 LEU A C 1
ATOM 3270 O O . LEU A 1 421 ? 1.980 25.213 25.265 1.00 96.62 421 LEU A O 1
ATOM 3274 N N . ILE A 1 422 ? -0.089 25.902 25.791 1.00 96.81 422 ILE A N 1
ATOM 3275 C CA . ILE A 1 422 ? -0.695 25.540 24.498 1.00 96.81 422 ILE A CA 1
ATOM 3276 C C . ILE A 1 422 ? -0.108 26.405 23.374 1.00 96.81 422 ILE A C 1
ATOM 3278 O O . ILE A 1 422 ? 0.237 25.881 22.320 1.00 96.81 422 ILE A O 1
ATOM 3282 N N . GLY A 1 423 ? 0.067 27.711 23.604 1.00 97.19 423 GLY A N 1
ATOM 3283 C CA . GLY A 1 423 ? 0.691 28.624 22.645 1.00 97.19 423 GLY A CA 1
ATOM 3284 C C . GLY A 1 423 ? 2.164 28.301 22.381 1.00 97.19 423 GLY A C 1
ATOM 3285 O O . GLY A 1 423 ? 2.582 28.288 21.228 1.00 97.19 423 GLY A O 1
ATOM 3286 N N . ALA A 1 424 ? 2.937 27.978 23.422 1.00 96.06 424 ALA A N 1
ATOM 3287 C CA . ALA A 1 424 ? 4.331 27.556 23.287 1.00 96.06 424 ALA A CA 1
ATOM 3288 C C . ALA A 1 424 ? 4.458 26.195 22.585 1.00 96.06 424 ALA A C 1
ATOM 3290 O O . ALA A 1 424 ? 5.314 26.044 21.719 1.00 96.06 424 ALA A O 1
ATOM 3291 N N . ALA A 1 425 ? 3.585 25.233 22.901 1.00 94.38 425 ALA A N 1
ATOM 3292 C CA . ALA A 1 425 ? 3.532 23.944 22.217 1.00 94.38 425 ALA A CA 1
ATOM 3293 C C . ALA A 1 425 ? 3.178 24.117 20.733 1.00 94.38 425 ALA A C 1
ATOM 3295 O O . ALA A 1 425 ? 3.890 23.596 19.884 1.00 94.38 425 ALA A O 1
ATOM 3296 N N . ALA A 1 426 ? 2.155 24.914 20.405 1.00 94.44 426 ALA A N 1
ATOM 3297 C CA . ALA A 1 426 ? 1.789 25.210 19.021 1.00 94.44 426 ALA A CA 1
ATOM 3298 C C . ALA A 1 426 ? 2.920 25.927 18.259 1.00 94.44 426 ALA A C 1
ATOM 3300 O O . ALA A 1 426 ? 3.214 25.566 17.122 1.00 94.44 426 ALA A O 1
ATOM 3301 N N . ALA A 1 427 ? 3.594 26.897 18.886 1.00 94.50 427 ALA A N 1
ATOM 3302 C CA . ALA A 1 427 ? 4.746 27.575 18.293 1.00 94.50 427 ALA A CA 1
ATOM 3303 C C . ALA A 1 427 ? 5.921 26.612 18.044 1.00 94.50 427 ALA A C 1
ATOM 3305 O O . ALA A 1 427 ? 6.520 26.656 16.974 1.00 94.50 427 ALA A O 1
ATOM 3306 N N . ALA A 1 428 ? 6.213 25.707 18.984 1.00 93.19 428 ALA A N 1
ATOM 3307 C CA . ALA A 1 428 ? 7.236 24.674 18.820 1.00 93.19 428 ALA A CA 1
ATOM 3308 C C . ALA A 1 428 ? 6.863 23.658 17.723 1.00 93.19 428 ALA A C 1
ATOM 3310 O O . ALA A 1 428 ? 7.697 23.334 16.883 1.00 93.19 428 ALA A O 1
ATOM 3311 N N . SER A 1 429 ? 5.602 23.214 17.660 1.00 88.88 429 SER A N 1
ATOM 3312 C CA . SER A 1 429 ? 5.106 22.339 16.590 1.00 88.88 429 SER A CA 1
ATOM 3313 C C . SER A 1 429 ? 5.206 22.986 15.207 1.00 88.88 429 SER A C 1
ATOM 3315 O O . SER A 1 429 ? 5.552 22.301 14.252 1.00 88.88 429 SER A O 1
ATOM 3317 N N . VAL A 1 430 ? 4.958 24.295 15.085 1.00 89.56 430 VAL A N 1
ATOM 3318 C CA . VAL A 1 430 ? 5.148 25.035 13.823 1.00 89.56 430 VAL A CA 1
ATOM 3319 C C . VAL A 1 430 ? 6.635 25.244 13.501 1.00 89.56 430 VAL A C 1
ATOM 3321 O O . VAL A 1 430 ? 7.009 25.204 12.335 1.00 89.56 430 VAL A O 1
ATOM 3324 N N . ALA A 1 431 ? 7.492 25.432 14.510 1.00 89.75 431 ALA A N 1
ATOM 3325 C CA . ALA A 1 431 ? 8.931 25.638 14.324 1.00 89.75 431 ALA A CA 1
ATOM 3326 C C . ALA A 1 431 ? 9.722 24.352 14.009 1.00 89.75 431 ALA A C 1
ATOM 3328 O O . ALA A 1 431 ? 10.789 24.437 13.405 1.00 89.75 431 ALA A O 1
ATOM 3329 N N . TRP A 1 432 ? 9.230 23.179 14.421 1.00 85.88 432 TRP A N 1
ATOM 3330 C CA . TRP A 1 432 ? 9.902 21.882 14.226 1.00 85.88 432 TRP A CA 1
ATOM 3331 C C . TRP A 1 432 ? 9.177 20.936 13.254 1.00 85.88 432 TRP A C 1
ATOM 3333 O O . TRP A 1 432 ? 9.762 19.957 12.797 1.00 85.88 432 TRP A O 1
ATOM 3343 N N . GLY A 1 433 ? 7.907 21.195 12.932 1.00 76.62 433 GLY A N 1
ATOM 3344 C CA . GLY A 1 433 ? 7.061 20.295 12.147 1.00 76.62 433 GLY A CA 1
ATOM 3345 C C . GLY A 1 433 ? 7.306 20.352 10.640 1.00 76.62 433 GLY A C 1
ATOM 3346 O O . GLY A 1 433 ? 6.515 20.949 9.908 1.00 76.62 433 GLY A O 1
ATOM 3347 N N . ASN A 1 434 ? 8.338 19.665 10.145 1.00 74.25 434 ASN A N 1
ATOM 3348 C CA . ASN A 1 434 ? 8.450 19.389 8.712 1.00 74.25 434 ASN A CA 1
ATOM 3349 C C . ASN A 1 434 ? 7.491 18.253 8.304 1.00 74.25 434 ASN A C 1
ATOM 3351 O O . ASN A 1 434 ? 7.892 17.100 8.212 1.00 74.25 434 ASN A O 1
ATOM 3355 N N . ILE A 1 435 ? 6.215 18.581 8.070 1.00 71.75 435 ILE A N 1
ATOM 3356 C CA . ILE A 1 435 ? 5.219 17.617 7.569 1.00 71.75 435 ILE A CA 1
ATOM 3357 C C . ILE A 1 435 ? 5.568 17.253 6.123 1.00 71.75 435 ILE A C 1
ATOM 3359 O O . ILE A 1 435 ? 5.333 18.057 5.221 1.00 71.75 435 ILE A O 1
ATOM 3363 N N . ASP A 1 436 ? 6.133 16.076 5.906 1.00 76.69 436 ASP A N 1
ATOM 3364 C CA . ASP A 1 436 ? 6.301 15.451 4.593 1.00 76.69 436 ASP A CA 1
ATOM 3365 C C . ASP A 1 436 ? 5.807 13.999 4.674 1.00 76.69 436 ASP A C 1
ATOM 3367 O O . ASP A 1 436 ? 5.334 13.557 5.726 1.00 76.69 436 ASP A O 1
ATOM 3371 N N . THR A 1 437 ? 5.843 13.259 3.572 1.00 72.69 437 THR A N 1
ATOM 3372 C CA . THR A 1 437 ? 5.481 11.837 3.564 1.00 72.69 437 THR A CA 1
ATOM 3373 C C . THR A 1 437 ? 6.301 11.103 2.516 1.00 72.69 437 THR A C 1
ATOM 3375 O O . THR A 1 437 ? 6.242 11.454 1.336 1.00 72.69 437 THR A O 1
ATOM 3378 N N . ARG A 1 438 ? 7.042 10.087 2.962 1.00 78.00 438 ARG A N 1
ATOM 3379 C CA . ARG A 1 438 ? 7.771 9.120 2.132 1.00 78.00 438 ARG A CA 1
ATOM 3380 C C . ARG A 1 438 ? 7.091 7.760 2.218 1.00 78.00 438 ARG A C 1
ATOM 3382 O O . ARG A 1 438 ? 6.496 7.433 3.245 1.00 78.00 438 ARG A O 1
ATOM 3389 N N . LEU A 1 439 ? 7.181 6.962 1.162 1.00 73.00 439 LEU A N 1
ATOM 3390 C CA . LEU A 1 439 ? 6.672 5.591 1.148 1.00 73.00 439 LEU A CA 1
ATOM 3391 C C . LEU A 1 439 ? 7.478 4.710 2.118 1.00 73.00 439 LEU A C 1
ATOM 3393 O O . LEU A 1 439 ? 6.905 3.987 2.939 1.00 73.00 439 LEU A O 1
ATOM 3397 N N . LEU A 1 440 ? 8.808 4.822 2.065 1.00 78.12 440 LEU A N 1
ATOM 3398 C CA . LEU A 1 440 ? 9.735 3.971 2.816 1.00 78.12 440 LEU A CA 1
ATOM 3399 C C . LEU A 1 440 ? 9.834 4.311 4.313 1.00 78.12 440 LEU A C 1
ATOM 3401 O O . LEU A 1 440 ? 10.231 3.456 5.102 1.00 78.12 440 LEU A O 1
ATOM 3405 N N . GLU A 1 441 ? 9.413 5.505 4.744 1.00 80.88 441 GLU A N 1
ATOM 3406 C CA . GLU A 1 441 ? 9.365 5.885 6.172 1.00 80.88 441 GLU A CA 1
ATOM 3407 C C . GLU A 1 441 ? 8.361 5.060 6.996 1.00 80.88 441 GLU A C 1
ATOM 3409 O O . GLU A 1 441 ? 8.457 5.026 8.222 1.00 80.88 441 GLU A O 1
ATOM 3414 N N . THR A 1 442 ? 7.453 4.334 6.335 1.00 77.31 442 THR A N 1
ATOM 3415 C CA . THR A 1 442 ? 6.593 3.312 6.960 1.00 77.31 442 THR A CA 1
ATOM 3416 C C . THR A 1 442 ? 7.415 2.190 7.616 1.00 77.31 442 THR A C 1
ATOM 3418 O O . THR A 1 442 ? 6.957 1.558 8.568 1.00 77.31 442 THR A O 1
ATOM 3421 N N . PHE A 1 443 ? 8.640 1.948 7.135 1.00 83.44 443 PHE A N 1
ATOM 3422 C CA . PHE A 1 443 ? 9.524 0.894 7.620 1.00 83.44 443 PHE A CA 1
ATOM 3423 C C . PHE A 1 443 ? 10.641 1.424 8.540 1.00 83.44 443 PHE A C 1
ATOM 3425 O O . PHE A 1 443 ? 11.248 2.464 8.252 1.00 83.44 443 PHE A O 1
ATOM 3432 N N . PRO A 1 444 ? 11.005 0.674 9.603 1.00 86.25 444 PRO A N 1
ATOM 3433 C CA . PRO A 1 444 ? 12.234 0.911 10.358 1.00 86.25 444 PRO A CA 1
ATOM 3434 C C . PRO A 1 444 ? 13.471 0.954 9.450 1.00 86.25 444 PRO A C 1
ATOM 3436 O O . PRO A 1 444 ? 13.529 0.262 8.437 1.00 86.25 444 PRO A O 1
ATOM 3439 N N . GLU A 1 445 ? 14.486 1.722 9.844 1.00 84.19 445 GLU A N 1
ATOM 3440 C CA . GLU A 1 445 ? 15.688 1.979 9.030 1.00 84.19 445 GLU A CA 1
ATOM 3441 C C . GLU A 1 445 ? 16.436 0.700 8.610 1.00 84.19 445 GLU A C 1
ATOM 3443 O O . GLU A 1 445 ? 16.978 0.647 7.515 1.00 84.19 445 GLU A O 1
ATOM 3448 N N . GLY A 1 446 ? 16.405 -0.348 9.443 1.00 88.00 446 GLY A N 1
ATOM 3449 C CA . GLY A 1 446 ? 16.993 -1.664 9.158 1.00 88.00 446 GLY A CA 1
ATOM 3450 C C . GLY A 1 446 ? 16.020 -2.727 8.624 1.00 88.00 446 GLY A C 1
ATOM 3451 O O . GLY A 1 446 ? 16.257 -3.911 8.848 1.00 88.00 446 GLY A O 1
ATOM 3452 N N . HIS A 1 447 ? 14.893 -2.355 8.005 1.00 89.94 447 HIS A N 1
ATOM 3453 C CA . HIS A 1 447 ? 13.993 -3.323 7.355 1.00 89.94 447 HIS A CA 1
ATOM 3454 C C . HIS A 1 447 ? 14.519 -3.695 5.959 1.00 89.94 447 HIS A C 1
ATOM 3456 O O . HIS A 1 447 ? 14.828 -2.784 5.190 1.00 89.94 447 HIS A O 1
ATOM 3462 N N . LYS A 1 448 ? 14.558 -4.995 5.606 1.00 89.38 448 LYS A N 1
ATOM 3463 C CA . LYS A 1 448 ? 15.064 -5.507 4.308 1.00 89.38 448 LYS A CA 1
ATOM 3464 C C . LYS A 1 448 ? 14.536 -4.684 3.130 1.00 89.38 448 LYS A C 1
ATOM 3466 O O . LYS A 1 448 ? 15.320 -4.042 2.448 1.00 89.38 448 LYS A O 1
ATOM 3471 N N . THR A 1 449 ? 13.214 -4.569 3.005 1.00 88.81 449 THR A N 1
ATOM 3472 C CA . THR A 1 449 ? 12.496 -3.760 1.999 1.00 88.81 449 THR A CA 1
ATOM 3473 C C . THR A 1 449 ? 13.045 -2.344 1.816 1.00 88.81 449 THR A C 1
ATOM 3475 O O . THR A 1 449 ? 13.136 -1.854 0.695 1.00 88.81 449 THR A O 1
ATOM 3478 N N . ARG A 1 450 ? 13.390 -1.658 2.914 1.00 89.69 450 ARG A N 1
ATOM 3479 C CA . ARG A 1 450 ? 13.833 -0.259 2.891 1.00 89.69 450 ARG A CA 1
ATOM 3480 C C . ARG A 1 450 ? 15.294 -0.139 2.477 1.00 89.69 450 ARG A C 1
ATOM 3482 O O . ARG A 1 450 ? 15.607 0.723 1.665 1.00 89.69 450 ARG A O 1
ATOM 3489 N N . VAL A 1 451 ? 16.155 -1.012 3.000 1.00 90.69 451 VAL A N 1
ATOM 3490 C CA . VAL A 1 451 ? 17.567 -1.094 2.592 1.00 90.69 451 VAL A CA 1
ATOM 3491 C C . VAL A 1 451 ? 17.653 -1.453 1.105 1.00 90.69 451 VAL A C 1
ATOM 3493 O O . VAL A 1 451 ? 18.265 -0.722 0.337 1.00 90.69 451 VAL A O 1
ATOM 3496 N N . LEU A 1 452 ? 16.930 -2.495 0.693 1.00 89.69 452 LEU A N 1
ATOM 3497 C CA . LEU A 1 452 ? 16.847 -2.994 -0.679 1.00 89.69 452 LEU A CA 1
ATOM 3498 C C . LEU A 1 452 ? 16.255 -1.972 -1.662 1.00 89.69 452 LEU A C 1
ATOM 3500 O O . LEU A 1 452 ? 16.732 -1.851 -2.787 1.00 89.69 452 LEU A O 1
ATOM 3504 N N . THR A 1 453 ? 15.232 -1.204 -1.267 1.00 89.44 453 THR A N 1
ATOM 3505 C CA . THR A 1 453 ? 14.696 -0.159 -2.158 1.00 89.44 453 THR A CA 1
ATOM 3506 C C . THR A 1 453 ? 15.691 0.989 -2.321 1.00 89.44 453 THR A C 1
ATOM 3508 O O . THR A 1 453 ? 15.885 1.440 -3.446 1.00 89.44 453 THR A O 1
ATOM 3511 N N . HIS A 1 454 ? 16.363 1.426 -1.248 1.00 89.50 454 HIS A N 1
ATOM 3512 C CA . HIS A 1 454 ? 17.411 2.445 -1.360 1.00 89.50 454 HIS A CA 1
ATOM 3513 C C . HIS A 1 454 ? 18.609 1.950 -2.183 1.00 89.50 454 HIS A C 1
ATOM 3515 O O . HIS A 1 454 ? 19.098 2.698 -3.017 1.00 89.50 454 HIS A O 1
ATOM 3521 N N . GLU A 1 455 ? 19.015 0.683 -2.062 1.00 89.62 455 GLU A N 1
ATOM 3522 C CA . GLU A 1 455 ? 20.025 0.088 -2.949 1.00 89.62 455 GLU A CA 1
ATOM 3523 C C . GLU A 1 455 ? 19.589 0.132 -4.424 1.00 89.62 455 GLU A C 1
ATOM 3525 O O . GLU A 1 455 ? 20.379 0.497 -5.287 1.00 89.62 455 GLU A O 1
ATOM 3530 N N . VAL A 1 456 ? 18.316 -0.130 -4.736 1.00 89.62 456 VAL A N 1
ATOM 3531 C CA . VAL A 1 456 ? 17.795 0.009 -6.110 1.00 89.62 456 VAL A CA 1
ATOM 3532 C C . VAL A 1 456 ? 17.718 1.476 -6.581 1.00 89.62 456 VAL A C 1
ATOM 3534 O O . VAL A 1 456 ? 17.823 1.742 -7.780 1.00 89.62 456 VAL A O 1
ATOM 3537 N N . GLU A 1 457 ? 17.587 2.446 -5.672 1.00 88.69 457 GLU A N 1
ATOM 3538 C CA . GLU A 1 457 ? 17.715 3.886 -5.967 1.00 88.69 457 GLU A CA 1
ATOM 3539 C C . GLU A 1 457 ? 19.179 4.358 -6.097 1.00 88.69 457 GLU A C 1
ATOM 3541 O O . GLU A 1 457 ? 19.438 5.349 -6.787 1.00 88.69 457 GLU A O 1
ATOM 3546 N N . ASP A 1 458 ? 20.122 3.684 -5.429 1.00 88.25 458 ASP A N 1
ATOM 3547 C CA . ASP A 1 458 ? 21.550 4.027 -5.355 1.00 88.25 458 ASP A CA 1
ATOM 3548 C C . ASP A 1 458 ? 22.421 3.269 -6.370 1.00 88.25 458 ASP A C 1
ATOM 3550 O O . ASP A 1 458 ? 23.439 3.815 -6.789 1.00 88.25 458 ASP A O 1
ATOM 3554 N N . GLU A 1 459 ? 21.996 2.111 -6.884 1.00 88.06 459 GLU A N 1
ATOM 3555 C CA . GLU A 1 459 ? 22.722 1.302 -7.887 1.00 88.06 459 GLU A CA 1
ATOM 3556 C C . GLU A 1 459 ? 22.066 1.305 -9.272 1.00 88.06 459 GLU A C 1
ATOM 3558 O O . GLU A 1 459 ? 22.759 1.315 -10.289 1.00 88.06 459 GLU A O 1
ATOM 3563 N N . PHE A 1 460 ? 20.733 1.348 -9.324 1.00 87.94 460 PHE A N 1
ATOM 3564 C CA . PHE A 1 460 ? 19.954 1.271 -10.561 1.00 87.94 460 PHE A CA 1
ATOM 3565 C C . PHE A 1 460 ? 19.176 2.579 -10.799 1.00 87.94 460 PHE A C 1
ATOM 3567 O O . PHE A 1 460 ? 19.567 3.659 -10.339 1.00 87.94 460 PHE A O 1
ATOM 3574 N N . SER A 1 461 ? 18.084 2.498 -11.564 1.00 78.94 461 SER A N 1
ATOM 3575 C CA . SER A 1 461 ? 17.241 3.635 -11.946 1.00 78.94 461 SER A CA 1
ATOM 3576 C C . SER A 1 461 ? 16.110 3.936 -10.950 1.00 78.94 461 SER A C 1
ATOM 3578 O O . SER A 1 461 ? 15.362 4.883 -11.174 1.00 78.94 461 SER A O 1
ATOM 3580 N N . GLY A 1 462 ? 15.974 3.178 -9.856 1.00 80.75 462 GLY A N 1
ATOM 3581 C CA . GLY A 1 462 ? 14.922 3.362 -8.848 1.00 80.75 462 GLY A CA 1
ATOM 3582 C C . GLY A 1 462 ? 13.532 2.818 -9.224 1.00 80.75 462 GLY A C 1
ATOM 3583 O O . GLY A 1 462 ? 13.202 2.562 -10.387 1.00 80.75 462 GLY A O 1
ATOM 3584 N N . VAL A 1 463 ? 12.689 2.636 -8.200 1.00 75.50 463 VAL A N 1
ATOM 3585 C CA . VAL A 1 463 ? 11.402 1.909 -8.299 1.00 75.50 463 VAL A CA 1
ATOM 3586 C C . VAL A 1 463 ? 10.172 2.788 -8.568 1.00 75.50 463 VAL A C 1
ATOM 3588 O O . VAL A 1 463 ? 9.075 2.256 -8.734 1.00 75.50 463 VAL A O 1
ATOM 3591 N N . LEU A 1 464 ? 10.311 4.118 -8.586 1.00 80.75 464 LEU A N 1
ATOM 3592 C CA . LEU A 1 464 ? 9.192 5.053 -8.759 1.00 80.75 464 LEU A CA 1
ATOM 3593 C C . LEU A 1 464 ? 9.215 5.703 -10.157 1.00 80.75 464 LEU A C 1
ATOM 3595 O O . LEU A 1 464 ? 10.083 6.536 -10.424 1.00 80.75 464 LEU A O 1
ATOM 3599 N N . PRO A 1 465 ? 8.264 5.370 -11.052 1.00 80.88 465 PRO A N 1
ATOM 3600 C CA . PRO A 1 465 ? 8.059 6.095 -12.301 1.00 80.88 465 PRO A CA 1
ATOM 3601 C C . PRO A 1 465 ? 7.158 7.326 -12.117 1.00 80.88 465 PRO A C 1
ATOM 3603 O O . PRO A 1 465 ? 6.084 7.256 -11.515 1.00 80.88 465 PRO A O 1
ATOM 3606 N N . LEU A 1 466 ? 7.580 8.435 -12.720 1.00 83.94 466 LEU A N 1
ATOM 3607 C CA . LEU A 1 466 ? 6.764 9.589 -13.078 1.00 83.94 466 LEU A CA 1
ATOM 3608 C C . LEU A 1 466 ? 6.661 9.616 -14.610 1.00 83.94 466 LEU A C 1
ATOM 3610 O O . LEU A 1 466 ? 7.634 9.904 -15.303 1.00 83.94 466 LEU A O 1
ATOM 3614 N N . ILE A 1 467 ? 5.485 9.287 -15.136 1.00 83.81 467 ILE A N 1
ATOM 3615 C CA . ILE A 1 467 ? 5.206 9.263 -16.576 1.00 83.81 467 ILE A CA 1
ATOM 3616 C C . ILE A 1 467 ? 4.684 10.640 -17.002 1.00 83.81 467 ILE A C 1
ATOM 3618 O O . ILE A 1 467 ? 3.855 11.237 -16.318 1.00 83.81 467 ILE A O 1
ATOM 3622 N N . ILE A 1 468 ? 5.131 11.151 -18.142 1.00 87.81 468 ILE A N 1
ATOM 3623 C CA . ILE A 1 468 ? 4.588 12.357 -18.769 1.00 87.81 468 ILE A CA 1
ATOM 3624 C C . ILE A 1 468 ? 3.949 11.915 -20.086 1.00 87.81 468 ILE A C 1
ATOM 3626 O O . ILE A 1 468 ? 4.641 11.388 -20.953 1.00 87.81 468 ILE A O 1
ATOM 3630 N N . SER A 1 469 ? 2.633 12.086 -20.198 1.00 87.44 469 SER A N 1
ATOM 3631 C CA . SER A 1 469 ? 1.815 11.678 -21.346 1.00 87.44 469 SER A CA 1
ATOM 3632 C C . SER A 1 469 ? 1.494 12.913 -22.174 1.00 87.44 469 SER A C 1
ATOM 3634 O O . SER A 1 469 ? 0.885 13.846 -21.648 1.00 87.44 469 SER A O 1
ATOM 3636 N N . ILE A 1 470 ? 1.915 12.939 -23.438 1.00 89.06 470 ILE A N 1
ATOM 3637 C CA . ILE A 1 470 ? 1.787 14.109 -24.312 1.00 89.06 470 ILE A CA 1
ATOM 3638 C C . ILE A 1 470 ? 0.958 13.720 -25.529 1.00 89.06 470 ILE A C 1
ATOM 3640 O O . ILE A 1 470 ? 1.467 13.075 -26.446 1.00 89.06 470 ILE A O 1
ATOM 3644 N N . ASP A 1 471 ? -0.323 14.093 -25.511 1.00 88.31 471 ASP A N 1
ATOM 3645 C CA . ASP A 1 471 ? -1.282 13.797 -26.575 1.00 88.31 471 ASP A CA 1
ATOM 3646 C C . ASP A 1 471 ? -1.523 15.023 -27.467 1.00 88.31 471 ASP A C 1
ATOM 3648 O O . ASP A 1 471 ? -1.926 16.083 -26.982 1.00 88.31 471 ASP A O 1
ATOM 3652 N N . ALA A 1 472 ? -1.286 14.895 -28.771 1.00 87.81 472 ALA A N 1
ATOM 3653 C CA . ALA A 1 472 ? -1.516 15.954 -29.753 1.00 87.81 472 ALA A CA 1
ATOM 3654 C C . ALA A 1 472 ? -2.869 15.797 -30.470 1.00 87.81 472 ALA A C 1
ATOM 3656 O O . ALA A 1 472 ? -3.412 14.696 -30.586 1.00 87.81 472 ALA A O 1
ATOM 3657 N N . GLU A 1 473 ? -3.419 16.879 -31.024 1.00 83.69 473 GLU A N 1
ATOM 3658 C CA . GLU A 1 473 ? -4.627 16.772 -31.860 1.00 83.69 473 GLU A CA 1
ATOM 3659 C C . GLU A 1 473 ? -4.328 16.293 -33.303 1.00 83.69 473 GLU A C 1
ATOM 3661 O O . GLU A 1 473 ? -5.170 15.632 -33.915 1.00 83.69 473 GLU A O 1
ATOM 3666 N N . GLU A 1 474 ? -3.125 16.542 -33.847 1.00 88.19 474 GLU A N 1
ATOM 3667 C CA . GLU A 1 474 ? -2.725 16.098 -35.198 1.00 88.19 474 GLU A CA 1
ATOM 3668 C C . GLU A 1 474 ? -2.115 14.681 -35.205 1.00 88.19 474 GLU A C 1
ATOM 3670 O O . GLU A 1 474 ? -1.120 14.402 -34.531 1.00 88.19 474 GLU A O 1
ATOM 3675 N N . LYS A 1 475 ? -2.640 13.785 -36.053 1.00 90.69 475 LYS A N 1
ATOM 3676 C CA . LYS A 1 475 ? -2.007 12.482 -36.325 1.00 90.69 475 LYS A CA 1
ATOM 3677 C C . LYS A 1 475 ? -0.656 12.678 -37.016 1.00 90.69 475 LYS A C 1
ATOM 3679 O O . LYS A 1 475 ? -0.561 13.375 -38.025 1.00 90.69 475 LYS A O 1
ATOM 3684 N N . GLY A 1 476 ? 0.389 12.030 -36.516 1.00 89.88 476 GLY A N 1
ATOM 3685 C CA . GLY A 1 476 ? 1.746 12.217 -37.020 1.00 89.88 476 GLY A CA 1
ATOM 3686 C C . GLY A 1 476 ? 2.476 13.454 -36.490 1.00 89.88 476 GLY A C 1
ATOM 3687 O O . GLY A 1 476 ? 3.523 13.794 -37.043 1.00 89.88 476 GLY A O 1
ATOM 3688 N N . TYR A 1 477 ? 1.978 14.113 -35.437 1.00 91.75 477 TYR A N 1
ATOM 3689 C CA . TYR A 1 477 ? 2.638 15.260 -34.797 1.00 91.75 477 TYR A CA 1
ATOM 3690 C C . TYR A 1 477 ? 4.107 14.980 -34.431 1.00 91.75 477 TYR A C 1
ATOM 3692 O O . TYR A 1 477 ? 4.985 15.809 -34.694 1.00 91.75 477 TYR A O 1
ATOM 3700 N N . PHE A 1 478 ? 4.396 13.786 -33.899 1.00 94.44 478 PHE A N 1
ATOM 3701 C CA . PHE A 1 478 ? 5.746 13.363 -33.502 1.00 94.44 478 PHE A CA 1
ATOM 3702 C C . PHE A 1 478 ? 6.615 12.852 -34.661 1.00 94.44 478 PHE A C 1
ATOM 3704 O O . PHE A 1 478 ? 7.776 12.511 -34.469 1.00 94.44 478 PHE A O 1
ATOM 3711 N N . GLU A 1 479 ? 6.115 12.852 -35.897 1.00 93.88 479 GLU A N 1
ATOM 3712 C CA . GLU A 1 479 ? 6.965 12.597 -37.064 1.00 93.88 479 GLU A CA 1
ATOM 3713 C C . GLU A 1 479 ? 7.829 13.817 -37.431 1.00 93.88 479 GLU A C 1
ATOM 3715 O O . GLU A 1 479 ? 8.783 13.695 -38.201 1.00 93.88 479 GLU A O 1
ATOM 3720 N N . ALA A 1 480 ? 7.493 15.009 -36.930 1.00 93.62 480 ALA A N 1
ATOM 3721 C CA . ALA A 1 480 ? 8.314 16.200 -37.101 1.00 93.62 480 ALA A CA 1
ATOM 3722 C C . ALA A 1 480 ? 9.544 16.135 -36.166 1.00 93.62 480 ALA A C 1
ATOM 3724 O O . ALA A 1 480 ? 9.358 15.993 -34.956 1.00 93.62 480 ALA A O 1
ATOM 3725 N N . PRO A 1 481 ? 10.787 16.284 -36.680 1.00 94.19 481 PRO A N 1
ATOM 3726 C CA . PRO A 1 481 ? 12.006 16.215 -35.870 1.00 94.19 481 PRO A CA 1
ATOM 3727 C C . PRO A 1 481 ? 11.990 17.093 -34.622 1.00 94.19 481 PRO A C 1
ATOM 3729 O O . PRO A 1 481 ? 12.365 16.636 -33.550 1.00 94.19 481 PRO A O 1
ATOM 3732 N N . GLU A 1 482 ? 11.518 18.332 -34.762 1.00 92.75 482 GLU A N 1
ATOM 3733 C CA . GLU A 1 482 ? 11.448 19.317 -33.682 1.00 92.75 482 GLU A CA 1
ATOM 3734 C C . GLU A 1 482 ? 10.518 18.842 -32.556 1.00 92.75 482 GLU A C 1
ATOM 3736 O O . GLU A 1 482 ? 10.901 18.853 -31.390 1.00 92.75 482 GLU A O 1
ATOM 3741 N N . ASN A 1 483 ? 9.324 18.344 -32.898 1.00 92.12 483 ASN A N 1
ATOM 3742 C CA . ASN A 1 483 ? 8.350 17.842 -31.925 1.00 92.12 483 ASN A CA 1
ATOM 3743 C C . ASN A 1 483 ? 8.830 16.572 -31.216 1.00 92.12 483 ASN A C 1
ATOM 3745 O O . ASN A 1 483 ? 8.607 16.422 -30.017 1.00 92.12 483 ASN A O 1
ATOM 3749 N N . LEU A 1 484 ? 9.508 15.677 -31.939 1.00 92.19 484 LEU A N 1
ATOM 3750 C CA . LEU A 1 484 ? 10.113 14.475 -31.365 1.00 92.19 484 LEU A CA 1
ATOM 3751 C C . LEU A 1 484 ? 11.280 14.838 -30.428 1.00 92.19 484 LEU A C 1
ATOM 3753 O O . LEU A 1 484 ? 11.383 14.296 -29.332 1.00 92.19 484 LEU A O 1
ATOM 3757 N N . GLN A 1 485 ? 12.127 15.797 -30.819 1.00 93.94 485 GLN A N 1
ATOM 3758 C CA . GLN A 1 485 ? 13.272 16.248 -30.023 1.00 93.94 485 GLN A CA 1
ATOM 3759 C C . GLN A 1 485 ? 12.846 16.908 -28.703 1.00 93.94 485 GLN A C 1
ATOM 3761 O O . GLN A 1 485 ? 13.501 16.676 -27.684 1.00 93.94 485 GLN A O 1
ATOM 3766 N N . LYS A 1 486 ? 11.720 17.644 -28.676 1.00 94.06 486 LYS A N 1
ATOM 3767 C CA . LYS A 1 486 ? 11.150 18.215 -27.437 1.00 94.06 486 LYS A CA 1
ATOM 3768 C C . LYS A 1 486 ? 10.957 17.177 -26.328 1.00 94.06 486 LYS A C 1
ATOM 3770 O O . LYS A 1 486 ? 11.086 17.535 -25.163 1.00 94.06 486 LYS A O 1
ATOM 3775 N N . LEU A 1 487 ? 10.679 15.912 -26.661 1.00 93.81 487 LEU A N 1
ATOM 3776 C CA . LEU A 1 487 ? 10.506 14.835 -25.677 1.00 93.81 487 LEU A CA 1
ATOM 3777 C C . LEU A 1 487 ? 11.802 14.569 -24.893 1.00 93.81 487 LEU A C 1
ATOM 3779 O O . LEU A 1 487 ? 11.784 14.511 -23.663 1.00 93.81 487 LEU A O 1
ATOM 3783 N N . SER A 1 488 ? 12.936 14.492 -25.597 1.00 92.50 488 SER A N 1
ATOM 3784 C CA . SER A 1 488 ? 14.260 14.343 -24.980 1.00 92.50 488 SER A CA 1
ATOM 3785 C C . SER A 1 488 ? 14.719 15.643 -24.309 1.00 92.50 488 SER A C 1
ATOM 3787 O O . SER A 1 488 ? 15.256 15.613 -23.205 1.00 92.50 488 SER A O 1
ATOM 3789 N N . THR A 1 489 ? 14.421 16.813 -24.891 1.00 94.12 489 THR A N 1
ATOM 3790 C CA . THR A 1 489 ? 14.687 18.110 -24.241 1.00 94.12 489 THR A CA 1
ATOM 3791 C C . THR A 1 489 ? 13.943 18.249 -22.909 1.00 94.12 489 THR A C 1
ATOM 3793 O O . THR A 1 489 ? 14.543 18.675 -21.926 1.00 94.12 489 THR A O 1
ATOM 3796 N N . LEU A 1 490 ? 12.670 17.845 -22.837 1.00 93.81 490 LEU A N 1
ATOM 3797 C CA . LEU A 1 490 ? 11.899 17.812 -21.593 1.00 93.81 490 LEU A CA 1
ATOM 3798 C C . LEU A 1 490 ? 12.541 16.859 -20.574 1.00 93.81 490 LEU A C 1
ATOM 3800 O O . LEU A 1 490 ? 12.807 17.260 -19.442 1.00 93.81 490 LEU A O 1
ATOM 3804 N N . ALA A 1 491 ? 12.844 15.625 -20.991 1.00 92.12 491 ALA A N 1
ATOM 3805 C CA . ALA A 1 491 ? 13.498 14.613 -20.163 1.00 92.12 491 ALA A CA 1
ATOM 3806 C C . ALA A 1 491 ? 14.811 15.126 -19.537 1.00 92.12 491 ALA A C 1
ATOM 3808 O O . ALA A 1 491 ? 14.988 15.092 -18.316 1.00 92.12 491 ALA A O 1
ATOM 3809 N N . GLN A 1 492 ? 15.710 15.658 -20.368 1.00 91.75 492 GLN A N 1
ATOM 3810 C CA . GLN A 1 492 ? 17.020 16.154 -19.948 1.00 91.75 492 GLN A CA 1
ATOM 3811 C C . GLN A 1 492 ? 16.913 17.397 -19.054 1.00 91.75 492 GLN A C 1
ATOM 3813 O O . GLN A 1 492 ? 17.597 17.468 -18.032 1.00 91.75 492 GLN A O 1
ATOM 3818 N N . THR A 1 493 ? 16.033 18.352 -19.372 1.00 93.88 493 THR A N 1
ATOM 3819 C CA . THR A 1 493 ? 15.876 19.585 -18.579 1.00 93.88 493 THR A CA 1
ATOM 3820 C C . THR A 1 493 ? 15.249 19.315 -17.210 1.00 93.88 493 THR A C 1
ATOM 3822 O O . THR A 1 493 ? 15.692 19.879 -16.207 1.00 93.88 493 THR A O 1
ATOM 3825 N N . VAL A 1 494 ? 14.286 18.390 -17.124 1.00 92.81 494 VAL A N 1
ATOM 3826 C CA . VAL A 1 494 ? 13.715 17.933 -15.845 1.00 92.81 494 VAL A CA 1
ATOM 3827 C C . VAL A 1 494 ? 14.792 17.269 -14.978 1.00 92.81 494 VAL A C 1
ATOM 3829 O O . VAL A 1 494 ? 14.901 17.599 -13.795 1.00 92.81 494 VAL A O 1
ATOM 3832 N N . LYS A 1 495 ? 15.657 16.419 -15.559 1.00 92.94 495 LYS A N 1
ATOM 3833 C CA . LYS A 1 495 ? 16.809 15.844 -14.841 1.00 92.94 495 LYS A CA 1
ATOM 3834 C C . LYS A 1 495 ? 17.837 16.901 -14.420 1.00 92.94 495 LYS A C 1
ATOM 3836 O O . LYS A 1 495 ? 18.377 16.813 -13.323 1.00 92.94 495 LYS A O 1
ATOM 3841 N N . ALA A 1 496 ? 18.094 17.913 -15.247 1.00 94.62 496 ALA A N 1
ATOM 3842 C CA . ALA A 1 496 ? 19.044 18.981 -14.934 1.00 94.62 496 ALA A CA 1
ATOM 3843 C C . ALA A 1 496 ? 18.559 19.931 -13.818 1.00 94.62 496 ALA A C 1
ATOM 3845 O O . ALA A 1 496 ? 19.387 20.497 -13.103 1.00 94.62 496 ALA A O 1
ATOM 3846 N N . ARG A 1 497 ? 17.238 20.105 -13.650 1.00 94.19 497 ARG A N 1
ATOM 3847 C CA . ARG A 1 497 ? 16.644 20.983 -12.623 1.00 94.19 497 ARG A CA 1
ATOM 3848 C C . ARG A 1 497 ? 16.559 20.355 -11.219 1.00 94.19 497 ARG A C 1
ATOM 3850 O O . ARG A 1 497 ? 16.702 21.096 -10.249 1.00 94.19 497 ARG A O 1
ATOM 3857 N N . ASP A 1 498 ? 16.361 19.038 -11.080 1.00 92.00 498 ASP A N 1
ATOM 3858 C CA . ASP A 1 498 ? 16.507 18.318 -9.792 1.00 92.00 498 ASP A CA 1
ATOM 3859 C C . ASP A 1 498 ? 17.228 16.957 -9.975 1.00 92.00 498 ASP A C 1
ATOM 3861 O O . ASP A 1 498 ? 16.591 15.899 -9.951 1.00 92.00 498 ASP A O 1
ATOM 3865 N N . PRO A 1 499 ? 18.567 16.960 -10.146 1.00 90.81 499 PRO A N 1
ATOM 3866 C CA . PRO A 1 499 ? 19.360 15.746 -10.375 1.00 90.81 499 PRO A CA 1
ATOM 3867 C C . PRO A 1 499 ? 19.535 14.866 -9.125 1.00 90.81 499 PRO A C 1
ATOM 3869 O O . PRO A 1 499 ? 20.090 13.776 -9.219 1.00 90.81 499 PRO A O 1
ATOM 3872 N N . GLU A 1 500 ? 19.093 15.326 -7.951 1.00 89.56 500 GLU A N 1
ATOM 3873 C CA . GLU A 1 500 ? 19.072 14.529 -6.717 1.00 89.56 500 GLU A CA 1
ATOM 3874 C C . GLU A 1 500 ? 17.787 13.688 -6.638 1.00 89.56 500 GLU A C 1
ATOM 3876 O O . GLU A 1 500 ? 17.804 12.559 -6.147 1.00 89.56 500 GLU A O 1
ATOM 3881 N N . MET A 1 501 ? 16.667 14.223 -7.144 1.00 88.81 501 MET A N 1
ATOM 3882 C CA . MET A 1 501 ? 15.405 13.492 -7.222 1.00 88.81 501 MET A CA 1
ATOM 3883 C C . MET A 1 501 ? 15.272 12.639 -8.492 1.00 88.81 501 MET A C 1
ATOM 3885 O O . MET A 1 501 ? 14.634 11.588 -8.428 1.00 88.81 501 MET A O 1
ATOM 3889 N N . VAL A 1 502 ? 15.841 13.065 -9.626 1.00 90.94 502 VAL A N 1
ATOM 3890 C CA . VAL A 1 502 ? 15.688 12.405 -10.936 1.00 90.94 502 VAL A CA 1
ATOM 3891 C C . VAL A 1 502 ? 16.886 11.509 -11.264 1.00 90.94 502 VAL A C 1
ATOM 3893 O O . VAL A 1 502 ? 17.954 11.977 -11.659 1.00 90.94 502 VAL A O 1
ATOM 3896 N N . LEU A 1 503 ? 16.682 10.194 -11.164 1.00 89.12 503 LEU A N 1
ATOM 3897 C CA . LEU A 1 503 ? 17.723 9.176 -11.333 1.00 89.12 503 LEU A CA 1
ATOM 3898 C C . LEU A 1 503 ? 18.024 8.916 -12.818 1.00 89.12 503 LEU A C 1
ATOM 3900 O O . LEU A 1 503 ? 19.151 9.103 -13.288 1.00 89.12 503 LEU A O 1
ATOM 3904 N N . LYS A 1 504 ? 17.001 8.541 -13.591 1.00 88.44 504 LYS A N 1
ATOM 3905 C CA . LYS A 1 504 ? 17.094 8.215 -15.023 1.00 88.44 504 LYS A CA 1
ATOM 3906 C C . LYS A 1 504 ? 15.887 8.796 -15.758 1.00 88.44 504 LYS A C 1
ATOM 3908 O O . LYS A 1 504 ? 14.804 8.919 -15.189 1.00 88.44 504 LYS A O 1
ATOM 3913 N N . THR A 1 505 ? 16.069 9.145 -17.023 1.00 89.56 505 THR A N 1
ATOM 3914 C CA . THR A 1 505 ? 15.011 9.656 -17.901 1.00 89.56 505 THR A CA 1
ATOM 3915 C C . THR A 1 505 ? 15.120 9.005 -19.271 1.00 89.56 505 THR A C 1
ATOM 3917 O O . THR A 1 505 ? 16.236 8.729 -19.710 1.00 89.56 505 THR A O 1
ATOM 3920 N N . ALA A 1 506 ? 13.991 8.774 -19.935 1.00 87.88 506 ALA A N 1
ATOM 3921 C CA . ALA A 1 506 ? 13.941 8.190 -21.274 1.00 87.88 506 ALA A CA 1
ATOM 3922 C C . ALA A 1 506 ? 12.699 8.655 -22.049 1.00 87.88 506 ALA A C 1
ATOM 3924 O O . ALA A 1 506 ? 11.649 8.927 -21.459 1.00 87.88 506 ALA A O 1
ATOM 3925 N N . SER A 1 507 ? 12.823 8.715 -23.371 1.00 91.44 507 SER A N 1
ATOM 3926 C CA . SER A 1 507 ? 11.756 9.023 -24.323 1.00 91.44 507 SER A CA 1
ATOM 3927 C C . SER A 1 507 ? 11.920 8.208 -25.612 1.00 91.44 507 SER A C 1
ATOM 3929 O O . SER A 1 507 ? 13.001 7.686 -25.899 1.00 91.44 507 SER A O 1
ATOM 3931 N N . VAL A 1 508 ? 10.873 8.158 -26.446 1.00 90.50 508 VAL A N 1
ATOM 3932 C CA . VAL A 1 508 ? 10.946 7.513 -27.772 1.00 90.50 508 VAL A CA 1
ATOM 3933 C C . VAL A 1 508 ? 12.050 8.103 -28.667 1.00 90.50 508 VAL A C 1
ATOM 3935 O O . VAL A 1 508 ? 12.624 7.383 -29.481 1.00 90.50 508 VAL A O 1
ATOM 3938 N N . TYR A 1 509 ? 12.399 9.387 -28.508 1.00 92.44 509 TYR A N 1
ATOM 3939 C CA . TYR A 1 509 ? 13.483 10.019 -29.268 1.00 92.44 509 TYR A CA 1
ATOM 3940 C C . TYR A 1 509 ? 14.832 9.351 -28.979 1.00 92.44 509 TYR A C 1
ATOM 3942 O O . TYR A 1 509 ? 15.565 9.032 -29.911 1.00 92.44 509 TYR A O 1
ATOM 3950 N N . ASP A 1 510 ? 15.139 9.100 -27.705 1.00 89.06 510 ASP A N 1
ATOM 3951 C CA . ASP A 1 510 ? 16.428 8.542 -27.278 1.00 89.06 510 ASP A CA 1
ATOM 3952 C C . ASP A 1 510 ? 16.595 7.101 -27.792 1.00 89.06 510 ASP A C 1
ATOM 3954 O O . ASP A 1 510 ? 17.641 6.727 -28.325 1.00 89.06 510 ASP A O 1
ATOM 3958 N N . LEU A 1 511 ? 15.511 6.321 -27.731 1.00 87.00 511 LEU A N 1
ATOM 3959 C CA . LEU A 1 511 ? 15.435 4.958 -28.260 1.00 87.00 511 LEU A CA 1
ATOM 3960 C C . LEU A 1 511 ? 15.626 4.920 -29.790 1.00 87.00 511 LEU A C 1
ATOM 3962 O O . LEU A 1 511 ? 16.420 4.132 -30.309 1.00 87.00 511 LEU A O 1
ATOM 3966 N N . LEU A 1 512 ? 14.958 5.824 -30.517 1.00 90.12 512 LEU A N 1
ATOM 3967 C CA . LEU A 1 512 ? 15.116 5.965 -31.968 1.00 90.12 512 LEU A CA 1
ATOM 3968 C C . LEU A 1 512 ? 16.517 6.448 -32.367 1.00 90.12 512 LEU A C 1
ATOM 3970 O O . LEU A 1 512 ? 16.961 6.132 -33.471 1.00 90.12 512 LEU A O 1
ATOM 3974 N N . GLN A 1 513 ? 17.227 7.183 -31.504 1.00 89.88 513 GLN A N 1
ATOM 3975 C CA . GLN A 1 513 ? 18.612 7.587 -31.756 1.00 89.88 513 GLN A CA 1
ATOM 3976 C C . GLN A 1 513 ? 19.594 6.421 -31.641 1.00 89.88 513 GLN A C 1
ATOM 3978 O O . GLN A 1 513 ? 20.444 6.268 -32.521 1.00 89.88 513 GLN A O 1
ATOM 3983 N N . VAL A 1 514 ? 19.447 5.559 -30.629 1.00 87.00 514 VAL A N 1
ATOM 3984 C CA . VAL A 1 514 ? 20.247 4.326 -30.521 1.00 87.00 514 VAL A CA 1
ATOM 3985 C C . VAL A 1 514 ? 19.988 3.410 -31.717 1.00 87.00 514 VAL A C 1
ATOM 3987 O O . VAL A 1 514 ? 20.939 3.030 -32.401 1.00 87.00 514 VAL A O 1
ATOM 3990 N N . PHE A 1 515 ? 18.719 3.154 -32.065 1.00 88.19 515 PHE A N 1
ATOM 3991 C CA . PHE A 1 515 ? 18.385 2.368 -33.258 1.00 88.19 515 PHE A CA 1
ATOM 3992 C C . PHE A 1 515 ? 18.952 2.994 -34.545 1.00 88.19 515 PHE A C 1
ATOM 3994 O O . PHE A 1 515 ? 19.553 2.290 -35.353 1.00 88.19 515 PHE A O 1
ATOM 4001 N N . ARG A 1 516 ? 18.821 4.317 -34.743 1.00 90.25 516 ARG A N 1
ATOM 4002 C CA . ARG A 1 516 ? 19.349 5.017 -35.932 1.00 90.25 516 ARG A CA 1
ATOM 4003 C C . ARG A 1 516 ? 20.871 4.910 -36.037 1.00 90.25 516 ARG A C 1
ATOM 4005 O O . ARG A 1 516 ? 21.383 4.675 -37.131 1.00 90.25 516 ARG A O 1
ATOM 4012 N N . SER A 1 517 ? 21.574 5.082 -34.919 1.00 88.06 517 SER A N 1
ATOM 4013 C CA . SER A 1 517 ? 23.032 4.981 -34.842 1.00 88.06 517 SER A CA 1
ATOM 4014 C C . SER A 1 517 ? 23.516 3.561 -35.154 1.00 88.06 517 SER A C 1
ATOM 4016 O O . SER A 1 517 ? 24.406 3.390 -35.988 1.00 88.06 517 SER A O 1
ATOM 4018 N N . ALA A 1 518 ? 22.865 2.541 -34.584 1.00 85.62 518 ALA A N 1
ATOM 4019 C CA . ALA A 1 518 ? 23.156 1.138 -34.863 1.00 85.62 518 ALA A CA 1
ATOM 4020 C C . ALA A 1 518 ? 22.843 0.746 -36.318 1.00 85.62 518 ALA A C 1
ATOM 4022 O O . ALA A 1 518 ? 23.689 0.156 -36.988 1.00 85.62 518 ALA A O 1
ATOM 4023 N N . TYR A 1 519 ? 21.666 1.115 -36.839 1.00 85.50 519 TYR A N 1
ATOM 4024 C CA . TYR A 1 519 ? 21.241 0.808 -38.212 1.00 85.50 519 TYR A CA 1
ATOM 4025 C C . TYR A 1 519 ? 22.221 1.373 -39.252 1.00 85.50 519 TYR A C 1
ATOM 4027 O O . TYR A 1 519 ? 22.559 0.700 -40.223 1.00 85.50 519 TYR A O 1
ATOM 4035 N N . LEU A 1 520 ? 22.691 2.609 -39.051 1.00 87.19 520 LEU A N 1
ATOM 4036 C CA . LEU A 1 520 ? 23.596 3.298 -39.979 1.00 87.19 520 LEU A CA 1
ATOM 4037 C C . LEU A 1 520 ? 25.090 3.069 -39.675 1.00 87.19 520 LEU A C 1
ATOM 4039 O O . LEU A 1 520 ? 25.933 3.551 -40.427 1.00 87.19 520 LEU A O 1
ATOM 4043 N N . ASN A 1 521 ? 25.410 2.320 -38.613 1.00 85.69 521 ASN A N 1
ATOM 4044 C CA . ASN A 1 521 ? 26.764 2.072 -38.104 1.00 85.69 521 ASN A CA 1
ATOM 4045 C C . ASN A 1 521 ? 27.581 3.361 -37.855 1.00 85.69 521 ASN A C 1
ATOM 4047 O O . ASN A 1 521 ? 28.777 3.427 -38.141 1.00 85.69 521 ASN A O 1
ATOM 4051 N N . ASP A 1 522 ? 26.915 4.400 -37.345 1.00 86.81 522 ASP A N 1
ATOM 4052 C CA . ASP A 1 522 ? 27.504 5.719 -37.098 1.00 86.81 522 ASP A CA 1
ATOM 4053 C C . ASP A 1 522 ? 27.193 6.190 -35.662 1.00 86.81 522 ASP A C 1
ATOM 4055 O O . ASP A 1 522 ? 26.088 6.681 -35.385 1.00 86.81 522 ASP A O 1
ATOM 4059 N N . PRO A 1 523 ? 28.157 6.061 -34.727 1.00 83.69 523 PRO A N 1
ATOM 4060 C CA . PRO A 1 523 ? 28.027 6.542 -33.352 1.00 83.69 523 PRO A CA 1
ATOM 4061 C C . PRO A 1 523 ? 27.752 8.045 -33.238 1.00 83.69 523 PRO A C 1
ATOM 4063 O O . PRO A 1 523 ? 27.074 8.464 -32.302 1.00 83.69 523 PRO A O 1
ATOM 4066 N N . SER A 1 524 ? 28.220 8.864 -34.191 1.00 86.19 524 SER A N 1
ATOM 4067 C CA . SER A 1 524 ? 28.026 10.322 -34.149 1.00 86.19 524 SER A CA 1
ATOM 4068 C C . SER A 1 524 ? 26.561 10.727 -34.324 1.00 86.19 524 SER A C 1
ATOM 4070 O O . SER A 1 524 ? 26.158 11.823 -33.932 1.00 86.19 524 SER A O 1
ATOM 4072 N N . LEU A 1 525 ? 25.724 9.825 -34.851 1.00 86.62 525 LEU A N 1
ATOM 4073 C CA . LEU A 1 525 ? 24.299 10.078 -34.989 1.00 86.62 525 LEU A CA 1
ATOM 4074 C C . LEU A 1 525 ? 23.547 10.109 -33.655 1.00 86.62 525 LEU A C 1
ATOM 4076 O O . LEU A 1 525 ? 22.476 10.708 -33.641 1.00 86.62 525 LEU A O 1
ATOM 4080 N N . ARG A 1 526 ? 24.073 9.558 -32.547 1.00 81.81 526 ARG A N 1
ATOM 4081 C CA . ARG A 1 526 ? 23.384 9.605 -31.237 1.00 81.81 526 ARG A CA 1
ATOM 4082 C C . ARG A 1 526 ? 23.035 11.046 -30.818 1.00 81.81 526 ARG A C 1
ATOM 4084 O O . ARG A 1 526 ? 21.908 11.300 -30.400 1.00 81.81 526 ARG A O 1
ATOM 4091 N N . ASP A 1 527 ? 23.958 11.990 -31.021 1.00 83.88 527 ASP A N 1
ATOM 4092 C CA . ASP A 1 527 ? 23.830 13.387 -30.571 1.00 83.88 527 ASP A CA 1
ATOM 4093 C C . ASP A 1 527 ? 23.257 14.356 -31.627 1.00 83.88 527 ASP A C 1
ATOM 4095 O O . ASP A 1 527 ? 22.960 15.514 -31.326 1.00 83.88 527 ASP A O 1
ATOM 4099 N N . THR A 1 528 ? 23.092 13.925 -32.884 1.00 88.88 528 THR A N 1
ATOM 4100 C CA . THR A 1 528 ? 22.579 14.805 -33.954 1.00 88.88 528 THR A CA 1
ATOM 4101 C C . THR A 1 528 ? 21.052 14.739 -34.054 1.00 88.88 528 THR A C 1
ATOM 4103 O O . THR A 1 528 ? 20.492 13.646 -34.013 1.00 88.88 528 THR A O 1
ATOM 4106 N N . PRO A 1 529 ? 20.329 15.851 -34.270 1.00 90.56 529 PRO A N 1
ATOM 4107 C CA . PRO A 1 529 ? 18.893 15.800 -34.551 1.00 90.56 529 PRO A CA 1
ATOM 4108 C C . PRO A 1 529 ? 18.525 14.988 -35.808 1.00 90.56 529 PRO A C 1
ATOM 4110 O O . PRO A 1 529 ? 19.366 14.616 -36.635 1.00 90.56 529 PRO A O 1
ATOM 4113 N N . PHE A 1 530 ? 17.231 14.725 -35.989 1.00 92.50 530 PHE A N 1
ATOM 4114 C CA . PHE A 1 530 ? 16.714 14.222 -37.263 1.00 92.50 530 PHE A CA 1
ATOM 4115 C C . PHE A 1 530 ? 16.623 15.364 -38.283 1.00 92.50 530 PHE A C 1
ATOM 4117 O O . PHE A 1 530 ? 16.106 16.435 -37.986 1.00 92.50 530 PHE A O 1
ATOM 4124 N N . ALA A 1 531 ? 17.095 15.137 -39.508 1.00 91.12 531 ALA A N 1
ATOM 4125 C CA . ALA A 1 531 ? 17.211 16.194 -40.514 1.00 91.12 531 ALA A CA 1
ATOM 4126 C C . ALA A 1 531 ? 15.866 16.606 -41.144 1.00 91.12 531 ALA A C 1
ATOM 4128 O O . ALA A 1 531 ? 15.751 17.708 -41.674 1.00 91.12 531 ALA A O 1
ATOM 4129 N N . ASN A 1 532 ? 14.862 15.716 -41.157 1.00 94.06 532 ASN A N 1
ATOM 4130 C CA . ASN A 1 532 ? 13.524 15.973 -41.708 1.00 94.06 532 ASN A CA 1
ATOM 4131 C C . ASN A 1 532 ? 12.507 14.869 -41.326 1.00 94.06 532 ASN A C 1
ATOM 4133 O O . ASN A 1 532 ? 12.881 13.769 -40.914 1.00 94.06 532 ASN A O 1
ATOM 4137 N N . ARG A 1 533 ? 11.208 15.146 -41.545 1.00 94.00 533 ARG A N 1
ATOM 4138 C CA . ARG A 1 533 ? 10.070 14.225 -41.298 1.00 94.00 533 ARG A CA 1
ATOM 4139 C C . ARG A 1 533 ? 10.157 12.907 -42.087 1.00 94.00 533 ARG A C 1
ATOM 4141 O O . ARG A 1 533 ? 9.612 11.901 -41.643 1.00 94.00 533 ARG A O 1
ATOM 4148 N N . ALA A 1 534 ? 10.864 12.864 -43.223 1.00 93.62 534 ALA A N 1
ATOM 4149 C CA . ALA A 1 534 ? 11.057 11.625 -43.983 1.00 93.62 534 ALA A CA 1
ATOM 4150 C C . ALA A 1 534 ? 12.092 10.690 -43.328 1.00 93.62 534 ALA A C 1
ATOM 4152 O O . ALA A 1 534 ? 11.880 9.477 -43.310 1.00 93.62 534 ALA A O 1
ATOM 4153 N N . GLN A 1 535 ? 13.160 11.229 -42.725 1.00 92.31 535 GLN A N 1
ATOM 4154 C CA . GLN A 1 535 ? 14.106 10.439 -41.930 1.00 92.31 535 GLN A CA 1
ATOM 4155 C C . GLN A 1 535 ? 13.409 9.839 -40.700 1.00 92.31 535 GLN A C 1
ATOM 4157 O O . GLN A 1 535 ? 13.518 8.636 -40.481 1.00 92.31 535 GLN A O 1
ATOM 4162 N N . VAL A 1 536 ? 12.633 10.644 -39.958 1.00 92.88 536 VAL A N 1
ATOM 4163 C CA . VAL A 1 536 ? 11.862 10.178 -38.787 1.00 92.88 536 VAL A CA 1
ATOM 4164 C C . VAL A 1 536 ? 10.895 9.057 -39.178 1.00 92.88 536 VAL A C 1
ATOM 4166 O O . VAL A 1 536 ? 10.971 7.974 -38.607 1.00 92.88 536 VAL A O 1
ATOM 4169 N N . LYS A 1 537 ? 10.058 9.256 -40.211 1.00 92.81 537 LYS A N 1
ATOM 4170 C CA . LYS A 1 537 ? 9.155 8.210 -40.736 1.00 92.81 537 LYS A CA 1
ATOM 4171 C C . LYS A 1 537 ? 9.892 6.936 -41.156 1.00 92.81 537 LYS A C 1
ATOM 4173 O O . LYS A 1 537 ? 9.376 5.844 -40.943 1.00 92.81 537 LYS A O 1
ATOM 4178 N N . THR A 1 538 ? 11.070 7.059 -41.771 1.00 91.31 538 THR A N 1
ATOM 4179 C CA . THR A 1 538 ? 11.847 5.898 -42.234 1.00 91.31 538 THR A CA 1
ATOM 4180 C C . THR A 1 538 ? 12.375 5.090 -41.052 1.00 91.31 538 THR A C 1
ATOM 4182 O O . THR A 1 538 ? 12.201 3.876 -41.035 1.00 91.31 538 THR A O 1
ATOM 4185 N N . VAL A 1 539 ? 12.951 5.756 -40.048 1.00 90.62 539 VAL A N 1
ATOM 4186 C CA . VAL A 1 539 ? 13.484 5.109 -38.838 1.00 90.62 539 VAL A CA 1
ATOM 4187 C C . VAL A 1 539 ? 12.358 4.517 -37.982 1.00 90.62 539 VAL A C 1
ATOM 4189 O O . VAL A 1 539 ? 12.456 3.355 -37.606 1.00 90.62 539 VAL A O 1
ATOM 4192 N N . LEU A 1 540 ? 11.254 5.247 -37.766 1.00 90.38 540 LEU A N 1
ATOM 4193 C CA . LEU A 1 540 ? 10.053 4.729 -37.091 1.00 90.38 540 LEU A CA 1
ATOM 4194 C C . LEU A 1 540 ? 9.495 3.479 -37.779 1.00 90.38 540 LEU A C 1
ATOM 4196 O O . LEU A 1 540 ? 9.158 2.512 -37.104 1.00 90.38 540 LEU A O 1
ATOM 4200 N N . ARG A 1 541 ? 9.390 3.488 -39.117 1.00 89.62 541 ARG A N 1
ATOM 4201 C CA . ARG A 1 541 ? 8.873 2.336 -39.865 1.00 89.62 541 ARG A CA 1
ATOM 4202 C C . ARG A 1 541 ? 9.803 1.135 -39.744 1.00 89.62 541 ARG A C 1
ATOM 4204 O O . ARG A 1 541 ? 9.308 0.055 -39.469 1.00 89.62 541 ARG A O 1
ATOM 4211 N N . LEU A 1 542 ? 11.111 1.321 -39.936 1.00 87.38 542 LEU A N 1
ATOM 4212 C CA . LEU A 1 542 ? 12.091 0.239 -39.804 1.00 87.38 542 LEU A CA 1
ATOM 4213 C C . LEU A 1 542 ? 12.045 -0.359 -38.394 1.00 87.38 542 LEU A C 1
ATOM 4215 O O . LEU A 1 542 ? 11.837 -1.554 -38.252 1.00 87.38 542 LEU A O 1
ATOM 4219 N N . TYR A 1 543 ? 12.108 0.473 -37.353 1.00 85.38 543 TYR A N 1
ATOM 4220 C CA . TYR A 1 543 ? 12.094 -0.028 -35.980 1.00 85.38 543 TYR A CA 1
ATOM 4221 C C . TYR A 1 543 ? 10.755 -0.692 -35.600 1.00 85.38 543 TYR A C 1
ATOM 4223 O O . TYR A 1 543 ? 10.760 -1.703 -34.907 1.00 85.38 543 TYR A O 1
ATOM 4231 N N . ARG A 1 544 ? 9.609 -0.227 -36.130 1.00 87.44 544 ARG A N 1
ATOM 4232 C CA . ARG A 1 544 ? 8.328 -0.954 -36.000 1.00 87.44 544 ARG A CA 1
ATOM 4233 C C . ARG A 1 544 ? 8.254 -2.254 -36.809 1.00 87.44 544 ARG A C 1
ATOM 4235 O O . ARG A 1 544 ? 7.465 -3.108 -36.439 1.00 87.44 544 ARG A O 1
ATOM 4242 N N . GLN A 1 545 ? 9.019 -2.434 -37.887 1.00 84.81 545 GLN A N 1
ATOM 4243 C CA . GLN A 1 545 ? 9.011 -3.707 -38.627 1.00 84.81 545 GLN A CA 1
ATOM 4244 C C . GLN A 1 545 ? 9.648 -4.845 -37.819 1.00 84.81 545 GLN A C 1
ATOM 4246 O O . GLN A 1 545 ? 9.212 -5.985 -37.956 1.00 84.81 545 GLN A O 1
ATOM 4251 N N . ASP A 1 546 ? 10.623 -4.521 -36.967 1.00 72.25 546 ASP A N 1
ATOM 4252 C CA . ASP A 1 546 ? 11.400 -5.504 -36.208 1.00 72.25 546 ASP A CA 1
ATOM 4253 C C . ASP A 1 546 ? 11.041 -5.543 -34.704 1.00 72.25 546 ASP A C 1
ATOM 4255 O O . ASP A 1 546 ? 11.203 -6.578 -34.062 1.00 72.25 546 ASP A O 1
ATOM 4259 N N . ALA A 1 547 ? 10.538 -4.439 -34.131 1.00 74.31 547 ALA A N 1
ATOM 4260 C CA . ALA A 1 547 ? 10.275 -4.280 -32.694 1.00 74.31 547 ALA A CA 1
ATOM 4261 C C . ALA A 1 547 ? 9.023 -3.417 -32.389 1.00 74.31 547 ALA A C 1
ATOM 4263 O O . ALA A 1 547 ? 9.048 -2.528 -31.533 1.00 74.31 547 ALA A O 1
ATOM 4264 N N . GLU A 1 548 ? 7.902 -3.669 -33.081 1.00 75.62 548 GLU A N 1
ATOM 4265 C CA . GLU A 1 548 ? 6.640 -2.920 -32.901 1.00 75.62 548 GLU A CA 1
ATOM 4266 C C . GLU A 1 548 ? 6.202 -2.793 -31.429 1.00 75.62 548 GLU A C 1
ATOM 4268 O O . GLU A 1 548 ? 5.792 -1.714 -30.993 1.00 75.62 548 GLU A O 1
ATOM 4273 N N . ALA A 1 549 ? 6.322 -3.880 -30.661 1.00 68.44 549 ALA A N 1
ATOM 4274 C CA . ALA A 1 549 ? 5.888 -3.944 -29.269 1.00 68.44 549 ALA A CA 1
ATOM 4275 C C . ALA A 1 549 ? 6.634 -2.959 -28.351 1.00 68.44 549 ALA A C 1
ATOM 4277 O O . ALA A 1 549 ? 6.017 -2.403 -27.445 1.00 68.44 549 ALA A O 1
ATOM 4278 N N . ASP A 1 550 ? 7.924 -2.701 -28.593 1.00 75.25 550 ASP A N 1
ATOM 4279 C CA . ASP A 1 550 ? 8.696 -1.754 -27.782 1.00 75.25 550 ASP A CA 1
ATOM 4280 C C . ASP A 1 550 ? 8.441 -0.304 -28.204 1.00 75.25 550 ASP A C 1
ATOM 4282 O O . ASP A 1 550 ? 8.281 0.554 -27.337 1.00 75.25 550 ASP A O 1
ATOM 4286 N N . VAL A 1 551 ? 8.302 -0.013 -29.507 1.00 83.25 551 VAL A N 1
ATOM 4287 C CA . VAL A 1 551 ? 7.926 1.338 -29.979 1.00 83.25 551 VAL A CA 1
ATOM 4288 C C . VAL A 1 551 ? 6.581 1.764 -29.394 1.00 83.25 551 VAL A C 1
ATOM 4290 O O . VAL A 1 551 ? 6.442 2.886 -28.901 1.00 83.25 551 VAL A O 1
ATOM 4293 N N . ASN A 1 552 ? 5.602 0.859 -29.412 1.00 86.75 552 ASN A N 1
ATOM 4294 C CA . ASN A 1 552 ? 4.234 1.160 -29.003 1.00 86.75 552 ASN A CA 1
ATOM 4295 C C . ASN A 1 552 ? 4.074 1.357 -27.479 1.00 86.75 552 ASN A C 1
ATOM 4297 O O . ASN A 1 552 ? 3.024 1.825 -27.054 1.00 86.75 552 ASN A O 1
ATOM 4301 N N . ARG A 1 553 ? 5.113 1.112 -26.657 1.00 84.81 553 ARG A N 1
ATOM 4302 C CA . ARG A 1 553 ? 5.161 1.549 -25.241 1.00 84.81 553 ARG A CA 1
ATOM 4303 C C . ARG A 1 553 ? 5.532 3.023 -25.050 1.00 84.81 553 ARG A C 1
ATOM 4305 O O . ARG A 1 553 ? 5.366 3.546 -23.952 1.00 84.81 553 ARG A O 1
ATOM 4312 N N . TRP A 1 554 ? 6.038 3.698 -26.084 1.00 89.19 554 TRP A N 1
ATOM 4313 C CA . TRP A 1 554 ? 6.493 5.093 -25.993 1.00 89.19 554 TRP A CA 1
ATOM 4314 C C . TRP A 1 554 ? 5.829 6.042 -26.994 1.00 89.19 554 TRP A C 1
ATOM 4316 O O . TRP A 1 554 ? 5.854 7.253 -26.776 1.00 89.19 554 TRP A O 1
ATOM 4326 N N . LEU A 1 555 ? 5.271 5.521 -28.089 1.00 92.88 555 LEU A N 1
ATOM 4327 C CA . LEU A 1 555 ? 4.588 6.293 -29.125 1.00 92.88 555 LEU A CA 1
ATOM 4328 C C . LEU A 1 555 ? 3.467 5.459 -29.748 1.00 92.88 555 LEU A C 1
ATOM 4330 O O . LEU A 1 555 ? 3.717 4.364 -30.255 1.00 92.88 555 LEU A O 1
ATOM 4334 N N . ASP A 1 556 ? 2.248 5.990 -29.747 1.00 91.50 556 ASP A N 1
ATOM 4335 C CA . ASP A 1 556 ? 1.070 5.302 -30.275 1.00 91.50 556 ASP A CA 1
ATOM 4336 C C . ASP A 1 556 ? 1.174 5.013 -31.793 1.00 91.50 556 ASP A C 1
ATOM 4338 O O . ASP A 1 556 ? 1.949 5.663 -32.513 1.00 91.50 556 ASP A O 1
ATOM 4342 N N . PRO A 1 557 ? 0.377 4.071 -32.334 1.00 89.50 557 PRO A N 1
ATOM 4343 C CA . PRO A 1 557 ? 0.395 3.740 -33.760 1.00 89.50 557 PRO A CA 1
ATOM 4344 C C . PRO A 1 557 ? 0.152 4.929 -34.708 1.00 89.50 557 PRO A C 1
ATOM 4346 O O . PRO A 1 557 ? 0.649 4.907 -35.836 1.00 89.50 557 PRO A O 1
ATOM 4349 N N . GLU A 1 558 ? -0.565 5.976 -34.280 1.00 90.38 558 GLU A N 1
ATOM 4350 C CA . GLU A 1 558 ? -0.856 7.162 -35.097 1.00 90.38 558 GLU A CA 1
ATOM 4351 C C . GLU A 1 558 ? 0.200 8.278 -34.977 1.00 90.38 558 GLU A C 1
ATOM 4353 O O . GLU A 1 558 ? 0.062 9.323 -35.622 1.00 90.38 558 GLU A O 1
ATOM 4358 N N . ASN A 1 559 ? 1.278 8.059 -34.212 1.00 92.88 559 ASN A N 1
ATOM 4359 C CA . ASN A 1 559 ? 2.382 9.001 -33.989 1.00 92.88 559 ASN A CA 1
ATOM 4360 C C . ASN A 1 559 ? 1.904 10.376 -33.452 1.00 92.88 559 ASN A C 1
ATOM 4362 O O . ASN A 1 559 ? 2.412 11.434 -33.847 1.00 92.88 559 ASN A O 1
ATOM 4366 N N . ARG A 1 560 ? 0.887 10.338 -32.588 1.00 91.19 560 ARG A N 1
ATOM 4367 C CA . ARG A 1 560 ? 0.085 11.440 -32.034 1.00 91.19 560 ARG A CA 1
ATOM 4368 C C . ARG A 1 560 ? 0.256 11.596 -30.517 1.00 91.19 560 ARG A C 1
ATOM 4370 O O . ARG A 1 560 ? 0.212 12.719 -30.024 1.00 91.19 560 ARG A O 1
ATOM 4377 N N . HIS A 1 561 ? 0.471 10.496 -29.803 1.00 91.19 561 HIS A N 1
ATOM 4378 C CA . HIS A 1 561 ? 0.505 10.402 -28.347 1.00 91.19 561 HIS A CA 1
ATOM 4379 C C . HIS A 1 561 ? 1.805 9.719 -27.911 1.00 91.19 561 HIS A C 1
ATOM 4381 O O . HIS A 1 561 ? 2.084 8.587 -28.309 1.00 91.19 561 HIS A O 1
ATOM 4387 N N . ALA A 1 562 ? 2.623 10.418 -27.123 1.00 92.44 562 ALA A N 1
ATOM 4388 C CA . ALA A 1 562 ? 3.947 9.950 -26.717 1.00 92.44 562 ALA A CA 1
ATOM 4389 C C . ALA A 1 562 ? 4.146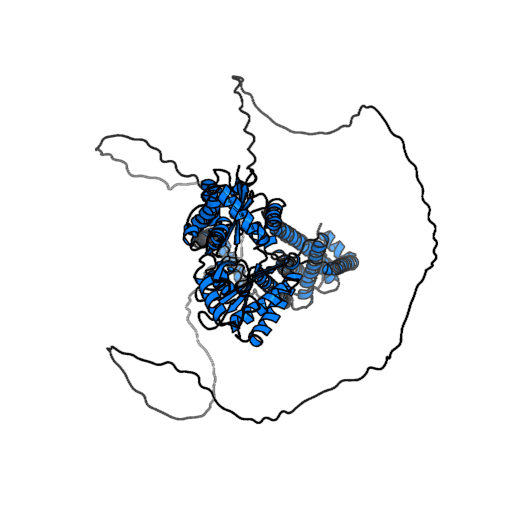 9.986 -25.198 1.00 92.44 562 ALA A C 1
ATOM 4391 O O . ALA A 1 562 ? 3.612 10.862 -24.511 1.00 92.44 562 ALA A O 1
ATOM 4392 N N . LEU A 1 563 ? 4.975 9.068 -24.693 1.00 90.69 563 LEU A N 1
ATOM 4393 C CA . LEU A 1 563 ? 5.406 9.031 -23.298 1.00 90.69 563 LEU A CA 1
ATOM 4394 C C . LEU A 1 563 ? 6.855 9.503 -23.119 1.00 90.69 563 LEU A C 1
ATOM 4396 O O . LEU A 1 563 ? 7.753 9.179 -23.901 1.00 90.69 563 LEU A O 1
ATOM 4400 N N . VAL A 1 564 ? 7.089 10.201 -22.009 1.00 90.81 564 VAL A N 1
ATOM 4401 C CA . VAL A 1 564 ? 8.415 10.429 -21.420 1.00 90.81 564 VAL A CA 1
ATOM 4402 C C . VAL A 1 564 ? 8.411 9.847 -20.008 1.00 90.81 564 VAL A C 1
ATOM 4404 O O . VAL A 1 564 ? 7.550 10.181 -19.196 1.00 90.81 564 VAL A O 1
ATOM 4407 N N . SER A 1 565 ? 9.370 8.975 -19.699 1.00 87.62 565 SER A N 1
ATOM 4408 C CA . SER A 1 565 ? 9.519 8.356 -18.377 1.00 87.62 565 SER A CA 1
ATOM 4409 C C . SER A 1 565 ? 10.614 9.064 -17.590 1.00 87.62 565 SER A C 1
ATOM 4411 O O . SER A 1 565 ? 11.764 9.128 -18.028 1.00 87.62 565 SER A O 1
ATOM 4413 N N . VAL A 1 566 ? 10.273 9.529 -16.391 1.00 89.25 566 VAL A N 1
ATOM 4414 C CA . VAL A 1 566 ? 11.194 10.106 -15.408 1.00 89.25 566 VAL A CA 1
ATOM 4415 C C . VAL A 1 566 ? 11.201 9.187 -14.187 1.00 89.25 566 VAL A C 1
ATOM 4417 O O . VAL A 1 566 ? 10.196 9.058 -13.494 1.00 89.25 566 VAL A O 1
ATOM 4420 N N . ARG A 1 567 ? 12.317 8.508 -13.914 1.00 86.75 567 ARG A N 1
ATOM 4421 C CA . ARG A 1 567 ? 12.461 7.632 -12.742 1.00 86.75 567 ARG A CA 1
ATOM 4422 C C . ARG A 1 567 ? 13.040 8.425 -11.571 1.00 86.75 567 ARG A C 1
ATOM 4424 O O . ARG A 1 567 ? 14.044 9.123 -11.729 1.00 86.75 567 ARG A O 1
ATOM 4431 N N . ILE A 1 568 ? 12.377 8.351 -10.417 1.00 88.00 568 ILE A N 1
ATOM 4432 C CA . ILE A 1 568 ? 12.596 9.251 -9.277 1.00 88.00 568 ILE A CA 1
ATOM 4433 C C . ILE A 1 568 ? 12.904 8.511 -7.969 1.00 88.00 568 ILE A C 1
ATOM 4435 O O . ILE A 1 568 ? 12.543 7.349 -7.795 1.00 88.00 568 ILE A O 1
ATOM 4439 N N . ARG A 1 569 ? 13.544 9.223 -7.037 1.00 88.50 569 ARG A N 1
ATOM 4440 C CA . ARG A 1 569 ? 13.844 8.788 -5.661 1.00 88.50 569 ARG A CA 1
ATOM 4441 C C . ARG A 1 569 ? 12.737 9.200 -4.676 1.00 88.50 569 ARG A C 1
ATOM 4443 O O . ARG A 1 569 ? 12.175 10.291 -4.809 1.00 88.50 569 ARG A O 1
ATOM 4450 N N . ASP A 1 570 ? 12.452 8.394 -3.648 1.00 84.56 570 ASP A N 1
ATOM 4451 C CA . ASP A 1 570 ? 11.469 8.673 -2.578 1.00 84.56 570 ASP A CA 1
ATOM 4452 C C . ASP A 1 570 ? 11.960 9.737 -1.572 1.00 84.56 570 ASP A C 1
ATOM 4454 O O . ASP A 1 570 ? 12.079 9.518 -0.365 1.00 84.56 570 ASP A O 1
ATOM 4458 N N . LEU A 1 571 ? 12.260 10.943 -2.063 1.00 82.62 571 LEU A N 1
ATOM 4459 C CA . LEU A 1 571 ? 12.709 12.055 -1.220 1.00 82.62 571 LEU A CA 1
ATOM 4460 C C . LEU A 1 571 ? 11.570 12.737 -0.442 1.00 82.62 571 LEU A C 1
ATOM 4462 O O . LEU A 1 571 ? 11.856 13.495 0.491 1.00 82.62 571 LEU A O 1
ATOM 4466 N N . GLY A 1 572 ? 10.310 12.432 -0.769 1.00 82.38 572 GLY A N 1
ATOM 4467 C CA . GLY A 1 572 ? 9.103 12.929 -0.101 1.00 82.38 572 GLY A CA 1
ATOM 4468 C C . GLY A 1 572 ? 8.157 13.711 -1.015 1.00 82.38 572 GLY A C 1
ATOM 4469 O O . GLY A 1 572 ? 8.564 14.363 -1.985 1.00 82.38 572 GLY A O 1
ATOM 4470 N N . ALA A 1 573 ? 6.865 13.667 -0.686 1.00 78.38 573 ALA A N 1
ATOM 4471 C CA . ALA A 1 573 ? 5.791 14.298 -1.450 1.00 78.38 573 ALA A CA 1
ATOM 4472 C C . ALA A 1 573 ? 5.980 15.810 -1.699 1.00 78.38 573 ALA A C 1
ATOM 4474 O O . ALA A 1 573 ? 5.528 16.317 -2.731 1.00 78.38 573 ALA A O 1
ATOM 4475 N N . LYS A 1 574 ? 6.660 16.544 -0.803 1.00 81.88 574 LYS A N 1
ATOM 4476 C CA . LYS A 1 574 ? 6.993 17.963 -1.039 1.00 81.88 574 LYS A CA 1
ATOM 4477 C C . LYS A 1 574 ? 7.925 18.164 -2.231 1.00 81.88 574 LYS A C 1
ATOM 4479 O O . LYS A 1 574 ? 7.656 19.049 -3.042 1.00 81.88 574 LYS A O 1
ATOM 4484 N N . ARG A 1 575 ? 8.992 17.364 -2.353 1.00 84.38 575 ARG A N 1
ATOM 4485 C CA . ARG A 1 575 ? 9.902 17.450 -3.508 1.00 84.38 575 ARG A CA 1
ATOM 4486 C C . ARG A 1 575 ? 9.231 16.950 -4.775 1.00 84.38 575 ARG A C 1
ATOM 4488 O O . ARG A 1 575 ? 9.336 17.626 -5.788 1.00 84.38 575 ARG A O 1
ATOM 4495 N N . GLY A 1 576 ? 8.420 15.893 -4.693 1.00 83.44 576 GLY A N 1
ATOM 4496 C CA . GLY A 1 576 ? 7.593 15.456 -5.824 1.00 83.44 576 GLY A CA 1
ATOM 4497 C C . GLY A 1 576 ? 6.736 16.589 -6.400 1.00 83.44 576 GLY A C 1
ATOM 4498 O O . GLY A 1 576 ? 6.738 16.814 -7.607 1.00 83.44 576 GLY A O 1
ATOM 4499 N N . LYS A 1 577 ? 6.064 17.372 -5.545 1.00 81.88 577 LYS A N 1
ATOM 4500 C CA . LYS A 1 577 ? 5.277 18.540 -5.985 1.00 81.88 577 LYS A CA 1
ATOM 4501 C C . LYS A 1 577 ? 6.121 19.661 -6.594 1.00 81.88 577 LYS A C 1
ATOM 4503 O O . LYS A 1 577 ? 5.654 20.304 -7.529 1.00 81.88 577 LYS A O 1
ATOM 4508 N N . ALA A 1 578 ? 7.343 19.885 -6.109 1.00 86.75 578 ALA A N 1
ATOM 4509 C CA . ALA A 1 578 ? 8.273 20.819 -6.744 1.00 86.75 578 ALA A CA 1
ATOM 4510 C C . ALA A 1 578 ? 8.730 20.311 -8.126 1.00 86.75 578 ALA A C 1
ATOM 4512 O O . ALA A 1 578 ? 8.718 21.074 -9.089 1.00 86.75 578 ALA A O 1
ATOM 4513 N N . LEU A 1 579 ? 9.039 19.016 -8.245 1.00 87.38 579 LEU A N 1
ATOM 4514 C CA . LEU A 1 579 ? 9.422 18.376 -9.502 1.00 87.38 579 LEU A CA 1
ATOM 4515 C C . LEU A 1 579 ? 8.294 18.420 -10.543 1.00 87.38 579 LEU A C 1
ATOM 4517 O O . LEU A 1 579 ? 8.554 18.726 -11.699 1.00 87.38 579 LEU A O 1
ATOM 4521 N N . VAL A 1 580 ? 7.035 18.186 -10.162 1.00 85.56 580 VAL A N 1
ATOM 4522 C CA . VAL A 1 580 ? 5.920 18.309 -11.119 1.00 85.56 580 VAL A CA 1
ATOM 4523 C C . VAL A 1 580 ? 5.594 19.763 -11.461 1.00 85.56 580 VAL A C 1
ATOM 4525 O O . VAL A 1 580 ? 5.226 20.026 -12.600 1.00 85.56 580 VAL A O 1
ATOM 4528 N N . ALA A 1 581 ? 5.813 20.730 -10.563 1.00 86.06 581 ALA A N 1
ATOM 4529 C CA . ALA A 1 581 ? 5.762 22.143 -10.949 1.00 86.06 581 ALA A CA 1
ATOM 4530 C C . ALA A 1 581 ? 6.830 22.484 -12.012 1.00 86.06 581 ALA A C 1
ATOM 4532 O O . ALA A 1 581 ? 6.525 23.190 -12.967 1.00 86.06 581 ALA A O 1
ATOM 4533 N N . ILE A 1 582 ? 8.037 21.917 -11.890 1.00 89.75 582 ILE A N 1
ATOM 4534 C CA . ILE A 1 582 ? 9.107 22.010 -12.898 1.00 89.75 582 ILE A CA 1
ATOM 4535 C C . ILE A 1 582 ? 8.706 21.338 -14.223 1.00 89.75 582 ILE A C 1
ATOM 4537 O O . ILE A 1 582 ? 8.901 21.928 -15.282 1.00 89.75 582 ILE A O 1
ATOM 4541 N N . VAL A 1 583 ? 8.126 20.131 -14.183 1.00 89.62 583 VAL A N 1
ATOM 4542 C CA . VAL A 1 583 ? 7.640 19.433 -15.388 1.00 89.62 583 VAL A CA 1
ATOM 4543 C C . VAL A 1 583 ? 6.583 20.267 -16.112 1.00 89.62 583 VAL A C 1
ATOM 4545 O O . VAL A 1 583 ? 6.643 20.385 -17.329 1.00 89.62 583 VAL A O 1
ATOM 4548 N N . VAL A 1 584 ? 5.639 20.865 -15.380 1.00 87.62 584 VAL A N 1
ATOM 4549 C CA . VAL A 1 584 ? 4.590 21.727 -15.952 1.00 87.62 584 VAL A C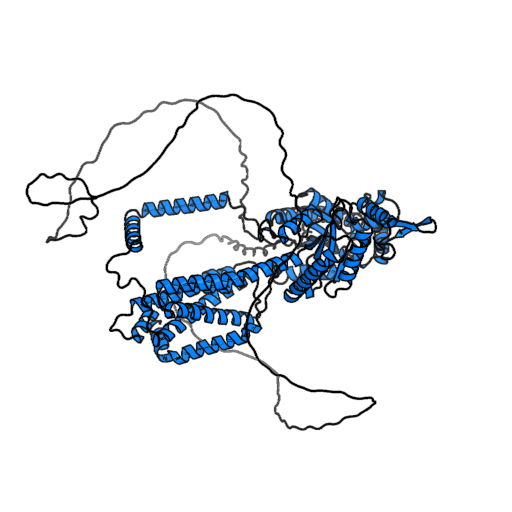A 1
ATOM 4550 C C . VAL A 1 584 ? 5.183 22.981 -16.594 1.00 87.62 584 VAL A C 1
ATOM 4552 O O . VAL A 1 584 ? 4.815 23.303 -17.717 1.00 87.62 584 VAL A O 1
ATOM 4555 N N . GLU A 1 585 ? 6.132 23.643 -15.926 1.00 89.19 585 GLU A N 1
ATOM 4556 C CA . GLU A 1 585 ? 6.823 24.827 -16.454 1.00 89.19 585 GLU A CA 1
ATOM 4557 C C . GLU A 1 585 ? 7.523 24.536 -17.795 1.00 89.19 585 GLU A C 1
ATOM 4559 O O . GLU A 1 585 ? 7.353 25.284 -18.756 1.00 89.19 585 GLU A O 1
ATOM 4564 N N . GLU A 1 586 ? 8.264 23.426 -17.890 1.00 91.38 586 GLU A N 1
ATOM 4565 C CA . GLU A 1 586 ? 8.983 23.053 -19.120 1.00 91.38 586 GLU A CA 1
ATOM 4566 C C . GLU A 1 586 ? 8.059 22.473 -20.205 1.00 91.38 586 GLU A C 1
ATOM 4568 O O . GLU A 1 586 ? 8.305 22.661 -21.397 1.00 91.38 586 GLU A O 1
ATOM 4573 N N . VAL A 1 587 ? 6.955 21.821 -19.826 1.00 89.25 587 VAL A N 1
ATOM 4574 C CA . VAL A 1 587 ? 5.889 21.436 -20.764 1.00 89.25 587 VAL A CA 1
ATOM 4575 C C . VAL A 1 587 ? 5.282 22.677 -21.417 1.00 89.25 587 VAL A C 1
ATOM 4577 O O . VAL A 1 587 ? 5.226 22.746 -22.644 1.00 89.25 587 VAL A O 1
ATOM 4580 N N . GLU A 1 588 ? 4.882 23.681 -20.631 1.00 87.69 588 GLU A N 1
ATOM 4581 C CA . GLU A 1 588 ? 4.305 24.914 -21.174 1.00 87.69 588 GLU A CA 1
ATOM 4582 C C . GLU A 1 588 ? 5.331 25.719 -21.994 1.00 87.69 588 GLU A C 1
ATOM 4584 O O . GLU A 1 588 ? 4.968 26.331 -22.998 1.00 87.69 588 GLU A O 1
ATOM 4589 N N . ALA A 1 589 ? 6.622 25.654 -21.651 1.00 89.75 589 ALA A N 1
ATOM 4590 C CA . ALA A 1 589 ? 7.694 26.263 -22.440 1.00 89.75 589 ALA A CA 1
ATOM 4591 C C . ALA A 1 589 ? 7.931 25.575 -23.804 1.00 89.75 589 ALA A C 1
ATOM 4593 O O . ALA A 1 589 ? 8.200 26.258 -24.795 1.00 89.75 589 ALA A O 1
ATOM 4594 N N . LEU A 1 590 ? 7.834 24.241 -23.881 1.00 89.50 590 LEU A N 1
ATOM 4595 C CA . LEU A 1 590 ? 8.115 23.464 -25.101 1.00 89.50 590 LEU A CA 1
ATOM 4596 C C . LEU A 1 590 ? 6.885 23.272 -26.010 1.00 89.50 590 LEU A C 1
ATOM 4598 O O . LEU A 1 590 ? 7.027 23.190 -27.238 1.00 89.50 590 LEU A O 1
ATOM 4602 N N . PHE A 1 591 ? 5.685 23.196 -25.432 1.00 86.25 591 PHE A N 1
ATOM 4603 C CA . PHE A 1 591 ? 4.431 22.892 -26.137 1.00 86.25 591 PHE A CA 1
ATOM 4604 C C . PHE A 1 591 ? 3.384 24.023 -26.079 1.00 86.25 591 PHE A C 1
ATOM 4606 O O . PHE A 1 591 ? 2.367 23.929 -26.760 1.00 86.25 591 PHE A O 1
ATOM 4613 N N . GLY A 1 592 ? 3.656 25.119 -25.360 1.00 82.38 592 GLY A N 1
ATOM 4614 C CA . GLY A 1 592 ? 2.818 26.324 -25.295 1.00 82.38 592 GLY A CA 1
ATOM 4615 C C . GLY A 1 592 ? 2.032 26.476 -23.984 1.00 82.38 592 GLY A C 1
ATOM 4616 O O . GLY A 1 592 ? 1.690 25.492 -23.323 1.00 82.38 592 GLY A O 1
ATOM 4617 N N . GLU A 1 593 ? 1.722 27.724 -23.610 1.00 72.00 593 GLU A N 1
ATOM 4618 C CA . GLU A 1 593 ? 0.917 28.044 -22.418 1.00 72.00 593 GLU A CA 1
ATOM 4619 C C . GLU A 1 593 ? -0.436 27.314 -22.450 1.00 72.00 593 GLU A C 1
ATOM 4621 O O . GLU A 1 593 ? -1.159 27.360 -23.446 1.00 72.00 593 GLU A O 1
ATOM 4626 N N . GLY A 1 594 ? -0.804 26.659 -21.347 1.00 64.94 594 GLY A N 1
ATOM 4627 C CA . GLY A 1 594 ? -2.048 25.903 -21.228 1.00 64.94 594 GLY A CA 1
ATOM 4628 C C . GLY A 1 594 ? -2.014 24.487 -21.809 1.00 64.94 594 GLY A C 1
ATOM 4629 O O . GLY A 1 594 ? -3.000 23.771 -21.649 1.00 64.94 594 GLY A O 1
ATOM 4630 N N . SER A 1 595 ? -0.905 24.044 -22.416 1.00 70.75 595 SER A N 1
ATOM 4631 C CA . SER A 1 595 ? -0.763 22.655 -22.893 1.00 70.75 595 SER A CA 1
ATOM 4632 C C . SER A 1 595 ? -0.770 21.624 -21.749 1.00 70.75 595 SER A C 1
ATOM 4634 O O . SER A 1 595 ? -1.186 20.482 -21.938 1.00 70.75 595 SER A O 1
ATOM 4636 N N . ALA A 1 596 ? -0.401 22.023 -20.526 1.00 62.00 596 ALA A N 1
ATOM 4637 C CA . ALA A 1 596 ? -0.435 21.202 -19.309 1.00 62.00 596 ALA A CA 1
ATOM 4638 C C . ALA A 1 596 ? -1.864 20.964 -18.744 1.00 62.00 596 ALA A C 1
ATOM 4640 O O . ALA A 1 596 ? -2.145 21.160 -17.555 1.00 62.00 596 ALA A O 1
ATOM 4641 N N . GLU A 1 597 ? -2.803 20.531 -19.586 1.00 55.53 597 GLU A N 1
ATOM 4642 C CA . GLU A 1 597 ? -4.127 20.061 -19.169 1.00 55.53 597 GLU A CA 1
ATOM 4643 C C . GLU A 1 597 ? -4.055 18.619 -18.630 1.00 55.53 597 GLU A C 1
ATOM 4645 O O . GLU A 1 597 ? -3.781 17.679 -19.368 1.00 55.53 597 GLU A O 1
ATOM 4650 N N . GLY A 1 598 ? -4.370 18.432 -17.342 1.00 51.09 598 GLY A N 1
ATOM 4651 C CA . GLY A 1 598 ? -4.491 17.101 -16.721 1.00 51.09 598 GLY A CA 1
ATOM 4652 C C . GLY A 1 598 ? -3.286 16.638 -15.888 1.00 51.09 598 GLY A C 1
ATOM 4653 O O . GLY A 1 598 ? -3.148 15.450 -15.597 1.00 51.09 598 GLY A O 1
ATOM 4654 N N . VAL A 1 599 ? -2.439 17.565 -15.433 1.00 48.16 599 VAL A N 1
ATOM 4655 C CA . VAL A 1 599 ? -1.492 17.340 -14.324 1.00 48.16 599 VAL A CA 1
ATOM 4656 C C . VAL A 1 599 ? -2.204 16.647 -13.150 1.00 48.16 599 VAL A C 1
ATOM 4658 O O . VAL A 1 599 ? -3.205 17.170 -12.654 1.00 48.16 599 VAL A O 1
ATOM 4661 N N . ILE A 1 600 ? -1.685 15.516 -12.648 1.00 48.41 600 ILE A N 1
ATOM 4662 C CA . ILE A 1 600 ? -2.274 14.812 -11.489 1.00 48.41 600 ILE A CA 1
ATOM 4663 C C . ILE A 1 600 ? -1.834 15.469 -10.164 1.00 48.41 600 ILE A C 1
ATOM 4665 O O . ILE A 1 600 ? -1.311 14.842 -9.247 1.00 48.41 600 ILE A O 1
ATOM 4669 N N . ASP A 1 601 ? -2.104 16.767 -10.040 1.00 37.09 601 ASP A N 1
ATOM 4670 C CA . ASP A 1 601 ? -2.354 17.418 -8.756 1.00 37.09 601 ASP A CA 1
ATOM 4671 C C . ASP A 1 601 ? -3.759 18.017 -8.834 1.00 37.09 601 ASP A C 1
ATOM 4673 O O . ASP A 1 601 ? -4.042 18.828 -9.714 1.00 37.09 601 ASP A O 1
ATOM 4677 N N . ALA A 1 602 ? -4.671 17.549 -7.979 1.00 34.22 602 ALA A N 1
ATOM 4678 C CA . ALA A 1 602 ? -6.112 17.651 -8.217 1.00 34.22 602 ALA A CA 1
ATOM 4679 C C . ALA A 1 602 ? -6.590 19.107 -8.405 1.00 34.22 602 ALA A C 1
ATOM 4681 O O . ALA A 1 602 ? -6.809 19.832 -7.424 1.00 34.22 602 ALA A O 1
ATOM 4682 N N . LYS A 1 603 ? -6.776 19.503 -9.677 1.00 28.64 603 LYS A N 1
ATOM 4683 C CA . LYS A 1 603 ? -7.233 20.826 -10.132 1.00 28.64 603 LYS A CA 1
ATOM 4684 C C . LYS A 1 603 ? -8.471 21.201 -9.305 1.00 28.64 603 LYS A C 1
ATOM 4686 O O . LYS A 1 603 ? -9.481 20.497 -9.377 1.00 28.64 603 LYS A O 1
ATOM 4691 N N . PRO A 1 604 ? -8.417 22.238 -8.444 1.00 31.53 604 PRO A N 1
ATOM 4692 C CA . PRO A 1 604 ? -9.558 22.570 -7.602 1.00 31.53 604 PRO A CA 1
ATOM 4693 C C . PRO A 1 604 ? -10.746 22.910 -8.510 1.00 31.53 604 PRO A C 1
ATOM 4695 O O . PRO A 1 604 ? -10.545 23.617 -9.501 1.00 31.53 604 PRO A O 1
ATOM 4698 N N . PRO A 1 605 ? -11.970 22.436 -8.197 1.00 26.61 605 PRO A N 1
ATOM 4699 C CA . PRO A 1 605 ? -13.123 22.680 -9.053 1.00 26.61 605 PRO A CA 1
ATOM 4700 C C . PRO A 1 605 ? -13.270 24.189 -9.276 1.00 26.61 605 PRO A C 1
ATOM 4702 O O . PRO A 1 605 ? -13.075 24.952 -8.317 1.00 26.61 605 PRO A O 1
ATOM 4705 N N . PRO A 1 606 ? -13.574 24.634 -10.512 1.00 29.33 606 PRO A N 1
ATOM 4706 C CA . PRO A 1 606 ? -13.564 26.045 -10.870 1.00 29.33 606 PRO A CA 1
ATOM 4707 C C . PRO A 1 606 ? -14.437 26.809 -9.883 1.00 29.33 606 PRO A C 1
ATOM 4709 O O . PRO A 1 606 ? -15.634 26.540 -9.760 1.00 29.33 606 PRO A O 1
ATOM 4712 N N . SER A 1 607 ? -13.813 27.717 -9.126 1.00 32.47 607 SER A N 1
ATOM 4713 C CA . SER A 1 607 ? -14.473 28.357 -7.993 1.00 32.47 607 SER A CA 1
ATOM 4714 C C . SER A 1 607 ? -15.740 29.044 -8.486 1.00 32.47 607 SER A C 1
ATOM 4716 O O . SER A 1 607 ? -15.690 29.894 -9.379 1.00 32.47 607 SER A O 1
ATOM 4718 N N . ALA A 1 608 ? -16.887 28.605 -7.957 1.00 29.42 608 ALA A N 1
ATOM 4719 C CA . ALA A 1 608 ? -18.193 29.001 -8.462 1.00 29.42 608 ALA A CA 1
ATOM 4720 C C . ALA A 1 608 ? -18.271 30.531 -8.489 1.00 29.42 608 ALA A C 1
ATOM 4722 O O . ALA A 1 608 ? -18.307 31.165 -7.430 1.00 29.42 608 ALA A O 1
ATOM 4723 N N . LYS A 1 609 ? -18.225 31.111 -9.700 1.00 29.67 609 LYS A N 1
ATOM 4724 C CA . LYS A 1 609 ? -18.148 32.562 -9.905 1.00 29.67 609 LYS A CA 1
ATOM 4725 C C . LYS A 1 609 ? -19.307 33.186 -9.147 1.00 29.67 609 LYS A C 1
ATOM 4727 O O . LYS A 1 609 ? -20.461 32.994 -9.529 1.00 29.67 609 LYS A O 1
ATOM 4732 N N . SER A 1 610 ? -18.999 33.890 -8.059 1.00 26.48 610 SER A N 1
ATOM 4733 C CA . SER A 1 610 ? -20.031 34.465 -7.207 1.00 26.48 610 SER A CA 1
ATOM 4734 C C . SER A 1 610 ? -20.899 35.381 -8.073 1.00 26.48 610 SER A C 1
ATOM 4736 O O . SER A 1 610 ? -20.354 36.250 -8.767 1.00 26.48 610 SER A O 1
ATOM 4738 N N . PRO A 1 611 ? -22.229 35.159 -8.124 1.00 29.72 611 PRO A N 1
ATOM 4739 C CA . PRO A 1 611 ? -23.090 35.883 -9.044 1.00 29.72 611 PRO A CA 1
ATOM 4740 C C . PRO A 1 611 ? -22.948 37.369 -8.741 1.00 29.72 611 PRO A C 1
ATOM 4742 O O . PRO A 1 611 ? -23.203 37.814 -7.619 1.00 29.72 611 PRO A O 1
ATOM 4745 N N . SER A 1 612 ? -22.446 38.117 -9.726 1.00 28.59 612 SER A N 1
ATOM 4746 C CA . SER A 1 612 ? -22.019 39.496 -9.516 1.00 28.59 612 SER A CA 1
ATOM 4747 C C . SER A 1 612 ? -23.201 40.303 -8.976 1.00 28.59 612 SER A C 1
ATOM 4749 O O . SER A 1 612 ? -24.252 40.311 -9.624 1.00 28.59 612 SER A O 1
ATOM 4751 N N . PRO A 1 613 ? -23.080 40.963 -7.806 1.00 28.98 613 PRO A N 1
ATOM 4752 C CA . PRO A 1 613 ? -24.222 41.611 -7.177 1.00 28.98 613 PRO A CA 1
ATOM 4753 C C . PRO A 1 613 ? -24.806 42.639 -8.154 1.00 28.98 613 PRO A C 1
ATOM 4755 O O . PRO A 1 613 ? -24.053 43.475 -8.672 1.00 28.98 613 PRO A O 1
ATOM 4758 N N . PRO A 1 614 ? -26.117 42.580 -8.456 1.00 29.59 614 PRO A N 1
ATOM 4759 C CA . PRO A 1 614 ? -26.690 43.339 -9.556 1.00 29.59 614 PRO A CA 1
ATOM 4760 C C . PRO A 1 614 ? -26.445 44.831 -9.341 1.00 29.59 614 PRO A C 1
ATOM 4762 O O . PRO A 1 614 ? -26.780 45.382 -8.288 1.00 29.59 614 PRO A O 1
ATOM 4765 N N . ARG A 1 615 ? -25.847 45.489 -10.347 1.00 27.75 615 ARG A N 1
ATOM 4766 C CA . ARG A 1 615 ? -25.546 46.928 -10.328 1.00 27.75 615 ARG A CA 1
ATOM 4767 C C . ARG A 1 615 ? -26.840 47.718 -10.114 1.00 27.75 615 ARG A C 1
ATOM 4769 O O . ARG A 1 615 ? -27.542 48.037 -11.073 1.00 27.75 615 ARG A O 1
ATOM 4776 N N . ARG A 1 616 ? -27.142 48.072 -8.860 1.00 28.03 616 ARG A N 1
ATOM 4777 C CA . ARG A 1 616 ? -28.265 48.952 -8.511 1.00 28.03 616 ARG A CA 1
ATOM 4778 C C . ARG A 1 616 ? -28.068 50.307 -9.193 1.00 28.03 616 ARG A C 1
ATOM 4780 O O . ARG A 1 616 ? -27.323 51.151 -8.693 1.00 28.03 616 ARG A O 1
ATOM 4787 N N . ARG A 1 617 ? -28.761 50.531 -10.317 1.00 29.42 617 ARG A N 1
ATOM 4788 C CA . ARG A 1 617 ? -28.985 51.877 -10.861 1.00 29.42 617 ARG A CA 1
ATOM 4789 C C . ARG A 1 617 ? -29.580 52.729 -9.739 1.00 29.42 617 ARG A C 1
ATOM 4791 O O . ARG A 1 617 ? -30.654 52.414 -9.231 1.00 29.42 617 ARG A O 1
ATOM 4798 N N . ARG A 1 618 ? -28.891 53.803 -9.348 1.00 27.30 618 ARG A N 1
ATOM 4799 C CA . ARG A 1 618 ? -29.486 54.833 -8.493 1.00 27.30 618 ARG A CA 1
ATOM 4800 C C . ARG A 1 618 ? -30.514 55.597 -9.324 1.00 27.30 618 ARG A C 1
ATOM 4802 O O . ARG A 1 618 ? -30.126 56.385 -10.180 1.00 27.30 618 ARG A O 1
ATOM 4809 N N . LEU A 1 619 ? -31.798 55.381 -9.056 1.00 31.78 619 LEU A N 1
ATOM 4810 C CA . LEU A 1 619 ? -32.820 56.368 -9.395 1.00 31.78 619 LEU A CA 1
ATOM 4811 C C . LEU A 1 619 ? -32.735 57.515 -8.369 1.00 31.78 619 LEU A C 1
ATOM 4813 O O . LEU A 1 619 ? -32.607 57.238 -7.172 1.00 31.78 619 LEU A O 1
ATOM 4817 N N . PRO A 1 620 ? -32.739 58.788 -8.798 1.00 27.98 620 PRO A N 1
ATOM 4818 C CA . PRO A 1 620 ? -32.649 59.915 -7.883 1.00 27.98 620 PRO A CA 1
ATOM 4819 C C . PRO A 1 620 ? -34.015 60.239 -7.261 1.00 27.98 620 PRO A C 1
ATOM 4821 O O . PRO A 1 620 ? -34.949 60.613 -7.958 1.00 27.98 620 PRO A O 1
ATOM 4824 N N . GLY A 1 621 ? -34.079 60.186 -5.928 1.00 32.16 621 GLY A N 1
ATOM 4825 C CA . GLY A 1 621 ? -35.121 60.839 -5.134 1.00 32.16 621 GLY A CA 1
ATOM 4826 C C . GLY A 1 621 ? -36.354 60.000 -4.791 1.00 32.16 621 GLY A C 1
ATOM 4827 O O . GLY A 1 621 ? -37.266 59.865 -5.593 1.00 32.16 621 GLY A O 1
ATOM 4828 N N . GLN A 1 622 ? -36.445 59.596 -3.522 1.00 30.11 622 GLN A N 1
ATOM 4829 C CA . GLN A 1 622 ? -37.602 59.900 -2.669 1.00 30.11 622 GLN A CA 1
ATOM 4830 C C . GLN A 1 622 ? -37.194 59.821 -1.183 1.00 30.11 622 GLN A C 1
ATOM 4832 O O . GLN A 1 622 ? -36.023 59.585 -0.875 1.00 30.11 622 GLN A O 1
ATOM 4837 N N . ARG A 1 623 ? -38.104 60.187 -0.270 1.00 28.67 623 ARG A N 1
ATOM 4838 C CA . ARG A 1 623 ? -37.797 60.520 1.136 1.00 28.67 623 ARG A CA 1
ATOM 4839 C C . ARG A 1 623 ? -38.085 59.363 2.111 1.00 28.67 623 ARG A C 1
ATOM 4841 O O . ARG A 1 623 ? -38.642 58.340 1.737 1.00 28.67 623 ARG A O 1
ATOM 4848 N N . ARG A 1 624 ? -37.682 59.589 3.369 1.00 27.77 624 ARG A N 1
ATOM 4849 C CA . ARG A 1 624 ? -38.091 58.896 4.610 1.00 27.77 624 ARG A CA 1
ATOM 4850 C C . ARG A 1 624 ? -39.559 58.418 4.577 1.00 27.77 624 ARG A C 1
ATOM 4852 O O . ARG A 1 624 ? -40.400 59.188 4.122 1.00 27.77 624 ARG A O 1
ATOM 4859 N N . HIS A 1 625 ? -39.882 57.279 5.193 1.00 30.34 625 HIS A N 1
ATOM 4860 C CA . HIS A 1 625 ? -40.252 57.218 6.622 1.00 30.34 625 HIS A CA 1
ATOM 4861 C C . HIS A 1 625 ? -40.348 55.761 7.143 1.00 30.34 625 HIS A C 1
ATOM 4863 O O . HIS A 1 625 ? -40.748 54.857 6.421 1.00 30.34 625 HIS A O 1
ATOM 4869 N N . ASP A 1 626 ? -39.856 55.581 8.369 1.00 28.78 626 ASP A N 1
ATOM 4870 C CA . ASP A 1 626 ? -40.430 54.898 9.543 1.00 28.78 626 ASP A CA 1
ATOM 4871 C C . ASP A 1 626 ? -41.098 53.497 9.468 1.00 28.78 626 ASP A C 1
ATOM 4873 O O . ASP A 1 626 ? -42.123 53.282 8.837 1.00 28.78 626 ASP A O 1
ATOM 4877 N N . GLU A 1 627 ? -40.533 52.613 10.305 1.00 29.11 627 GLU A N 1
ATOM 4878 C CA . GLU A 1 627 ? -41.197 51.832 11.373 1.00 29.11 627 GLU A CA 1
ATOM 4879 C C . GLU A 1 627 ? -42.032 50.533 11.168 1.00 29.11 627 GLU A C 1
ATOM 4881 O O . GLU A 1 627 ? -42.866 50.362 10.291 1.00 29.11 627 GLU A O 1
ATOM 4886 N N . LEU A 1 628 ? -41.786 49.648 12.153 1.00 27.86 628 LEU A N 1
ATOM 4887 C CA . LEU A 1 628 ? -42.654 48.682 12.852 1.00 27.86 628 LEU A CA 1
ATOM 4888 C C . LEU A 1 628 ? -43.321 47.457 12.161 1.00 27.86 628 LEU A C 1
ATOM 4890 O O . LEU A 1 628 ? -44.425 47.502 11.645 1.00 27.86 628 LEU A O 1
ATOM 4894 N N . HIS A 1 629 ? -42.715 46.299 12.476 1.00 26.53 629 HIS A N 1
ATOM 4895 C CA . HIS A 1 629 ? -43.295 45.179 13.258 1.00 26.53 629 HIS A CA 1
ATOM 4896 C C . HIS A 1 629 ? -44.385 44.206 12.717 1.00 26.53 629 HIS A C 1
ATOM 4898 O O . HIS A 1 629 ? -45.412 44.576 12.176 1.00 26.53 629 HIS A O 1
ATOM 4904 N N . LEU A 1 630 ? -44.180 42.934 13.124 1.00 26.53 630 LEU A N 1
ATOM 4905 C CA . LEU A 1 630 ? -45.156 41.859 13.427 1.00 26.53 630 LEU A CA 1
ATOM 4906 C C . LEU A 1 630 ? -45.827 41.045 12.286 1.00 26.53 630 LEU A C 1
ATOM 4908 O O . LEU A 1 630 ? -46.855 41.403 11.733 1.00 26.53 630 LEU A O 1
ATOM 4912 N N . ARG A 1 631 ? -45.261 39.843 12.055 1.00 23.47 631 ARG A N 1
ATOM 4913 C CA . ARG A 1 631 ? -45.856 38.493 12.292 1.00 23.47 631 ARG A CA 1
ATOM 4914 C C . ARG A 1 631 ? -47.396 38.362 12.497 1.00 23.47 631 ARG A C 1
ATOM 4916 O O . ARG A 1 631 ? -47.921 39.141 13.286 1.00 23.47 631 ARG A O 1
ATOM 4923 N N . PRO A 1 632 ? -47.991 37.169 12.213 1.00 48.81 632 PRO A N 1
ATOM 4924 C CA . PRO A 1 632 ? -47.654 36.141 11.200 1.00 48.81 632 PRO A CA 1
ATOM 4925 C C . PRO A 1 632 ? -48.934 35.420 10.639 1.00 48.81 632 PRO A C 1
ATOM 4927 O O . PRO A 1 632 ? -50.004 36.009 10.632 1.00 48.81 632 PRO A O 1
ATOM 4930 N N . HIS A 1 633 ? -48.815 34.118 10.308 1.00 25.70 633 HIS A N 1
ATOM 4931 C CA . HIS A 1 633 ? -49.853 33.062 10.179 1.00 25.70 633 HIS A CA 1
ATOM 4932 C C . HIS A 1 633 ? -50.479 32.709 8.801 1.00 25.70 633 HIS A C 1
ATOM 4934 O O . HIS A 1 633 ? -50.602 33.528 7.902 1.00 25.70 633 HIS A O 1
ATOM 4940 N N . GLU A 1 634 ? -50.852 31.418 8.735 1.00 26.02 634 GLU A N 1
ATOM 4941 C CA . GLU A 1 634 ? -51.870 30.727 7.907 1.00 26.02 634 GLU A CA 1
ATOM 4942 C C . GLU A 1 634 ? -51.637 30.330 6.421 1.00 26.02 634 GLU A C 1
ATOM 4944 O O . GLU A 1 634 ? -51.675 31.116 5.483 1.00 26.02 634 GLU A O 1
ATOM 4949 N N . GLN A 1 635 ? -51.501 29.003 6.239 1.00 31.75 635 GLN A N 1
ATOM 4950 C CA . GLN A 1 635 ? -52.094 28.188 5.158 1.00 31.75 635 GLN A CA 1
ATOM 4951 C C . GLN A 1 635 ? -53.641 28.226 5.274 1.00 31.75 635 GLN A C 1
ATOM 4953 O O . GLN A 1 635 ? -54.093 28.374 6.412 1.00 31.75 635 GLN A O 1
ATOM 4958 N N . PRO A 1 636 ? -54.468 28.017 4.212 1.00 39.19 636 PRO A N 1
ATOM 4959 C CA . PRO A 1 636 ? -54.537 26.730 3.481 1.00 39.19 636 PRO A CA 1
ATOM 4960 C C . PRO A 1 636 ? -55.055 26.783 2.015 1.00 39.19 636 PRO A C 1
ATOM 4962 O O . PRO A 1 636 ? -55.324 27.846 1.471 1.00 39.19 636 PRO A O 1
ATOM 4965 N N . GLY A 1 637 ? -55.302 25.608 1.411 1.00 25.05 637 GLY A N 1
ATOM 4966 C CA . GLY A 1 637 ? -56.459 25.442 0.507 1.00 25.05 637 GLY A CA 1
ATOM 4967 C C . GLY A 1 637 ? -56.199 24.937 -0.921 1.00 25.05 637 GLY A C 1
ATOM 4968 O O . GLY A 1 637 ? -55.473 25.540 -1.696 1.00 25.05 637 GLY A O 1
ATOM 4969 N N . HIS A 1 638 ? -56.869 23.833 -1.262 1.00 26.72 638 HIS A N 1
ATOM 4970 C CA . HIS A 1 638 ? -56.981 23.168 -2.572 1.00 26.72 638 HIS A CA 1
ATOM 4971 C C . HIS A 1 638 ? -57.372 24.052 -3.781 1.00 26.72 638 HIS A C 1
ATOM 4973 O O . HIS A 1 638 ? -58.090 25.032 -3.607 1.00 26.72 638 HIS A O 1
ATOM 4979 N N . GLY A 1 639 ? -57.136 23.559 -5.016 1.00 24.16 639 GLY A N 1
ATOM 4980 C CA . GLY A 1 639 ? -58.111 23.806 -6.098 1.00 24.16 639 GLY A CA 1
ATOM 4981 C C . GLY A 1 639 ? -57.746 23.535 -7.574 1.00 24.16 639 GLY A C 1
ATOM 4982 O O . GLY A 1 639 ? -57.317 24.454 -8.253 1.00 24.16 639 GLY A O 1
ATOM 4983 N N . VAL A 1 640 ? -58.144 22.357 -8.092 1.00 26.14 640 VAL A N 1
ATOM 4984 C CA . VAL A 1 640 ? -58.695 22.131 -9.464 1.00 26.14 640 VAL A CA 1
ATOM 4985 C C . VAL A 1 640 ? -57.751 22.216 -10.698 1.00 26.14 640 VAL A C 1
ATOM 4987 O O . VAL A 1 640 ? -56.707 22.854 -10.696 1.00 26.14 640 VAL A O 1
ATOM 4990 N N . VAL A 1 641 ? -58.133 21.491 -11.766 1.00 31.62 641 VAL A N 1
ATOM 4991 C CA . VAL A 1 641 ? -57.420 21.255 -13.044 1.00 31.62 641 VAL A CA 1
ATOM 4992 C C . VAL A 1 641 ? -58.396 21.396 -14.228 1.00 31.62 641 VAL A C 1
ATOM 4994 O O . VAL A 1 641 ? -59.569 21.049 -14.081 1.00 31.62 641 VAL A O 1
ATOM 4997 N N . PRO A 1 642 ? -57.930 21.849 -15.408 1.00 44.31 642 PRO A N 1
ATOM 4998 C CA . PRO A 1 642 ? -58.329 21.205 -16.676 1.00 44.31 642 PRO A CA 1
ATOM 4999 C C . PRO A 1 642 ? -57.180 21.116 -17.719 1.00 44.31 642 PRO A C 1
ATOM 5001 O O . PRO A 1 642 ? -56.216 21.863 -17.619 1.00 44.31 642 PRO A O 1
ATOM 5004 N N . HIS A 1 643 ? -57.232 20.347 -18.821 1.00 32.44 643 HIS A N 1
ATOM 5005 C CA . HIS A 1 643 ? -57.776 19.004 -19.130 1.00 32.44 643 HIS A CA 1
ATOM 5006 C C . HIS A 1 643 ? -57.311 18.604 -20.568 1.00 32.44 643 HIS A C 1
ATOM 5008 O O . HIS A 1 643 ? -56.567 19.365 -21.180 1.00 32.44 643 HIS A O 1
ATOM 5014 N N . LEU A 1 644 ? -57.844 17.496 -21.133 1.00 28.97 644 LEU A N 1
ATOM 5015 C CA . LEU A 1 644 ? -57.603 16.919 -22.487 1.00 28.97 644 LEU A CA 1
ATOM 5016 C C . LEU A 1 644 ? -56.265 16.146 -22.688 1.00 28.97 644 LEU A C 1
ATOM 5018 O O . LEU A 1 644 ? -55.288 16.462 -22.026 1.00 28.97 644 LEU A O 1
ATOM 5022 N N . ARG A 1 645 ? -56.129 15.142 -23.589 1.00 28.16 645 ARG A N 1
ATOM 5023 C CA . ARG A 1 645 ? -57.106 14.175 -24.177 1.00 28.16 645 ARG A CA 1
ATOM 5024 C C . ARG A 1 645 ? -56.407 13.016 -24.949 1.00 28.16 645 ARG A C 1
ATOM 5026 O O . ARG A 1 645 ? -55.957 13.235 -26.065 1.00 28.16 645 ARG A O 1
ATOM 5033 N N . GLY A 1 646 ? -56.503 11.778 -24.447 1.00 28.11 646 GLY A N 1
ATOM 5034 C CA . GLY A 1 646 ? -56.331 10.526 -25.227 1.00 28.11 646 GLY A CA 1
ATOM 5035 C C . GLY A 1 646 ? -54.888 10.009 -25.423 1.00 28.11 646 GLY A C 1
ATOM 5036 O O . GLY A 1 646 ? -53.949 10.787 -25.333 1.00 28.11 646 GLY A O 1
ATOM 5037 N N . HIS A 1 647 ? -54.652 8.714 -25.688 1.00 28.17 647 HIS A N 1
ATOM 5038 C CA . HIS A 1 647 ? -55.580 7.566 -25.785 1.00 28.17 647 HIS A CA 1
ATOM 5039 C C . HIS A 1 647 ? -54.893 6.231 -25.393 1.00 28.17 647 HIS A C 1
ATOM 5041 O O . HIS A 1 647 ? -53.679 6.107 -25.508 1.00 28.17 647 HIS A O 1
ATOM 5047 N N . ASP A 1 648 ? -55.695 5.247 -24.972 1.00 31.22 648 ASP A N 1
ATOM 5048 C CA . ASP A 1 648 ? -55.368 3.841 -24.618 1.00 31.22 648 ASP A CA 1
ATOM 5049 C C . ASP A 1 648 ? -56.533 2.951 -25.162 1.00 31.22 648 ASP A C 1
ATOM 5051 O O . ASP A 1 648 ? -57.576 3.554 -25.485 1.00 31.22 648 ASP A O 1
ATOM 5055 N N . PRO A 1 649 ? -56.429 1.603 -25.356 1.00 48.00 649 PRO A N 1
ATOM 5056 C CA . PRO A 1 649 ? -56.633 0.642 -24.244 1.00 48.00 649 PRO A CA 1
ATOM 5057 C C . PRO A 1 649 ? -55.972 -0.781 -24.318 1.00 48.00 649 PRO A C 1
ATOM 5059 O O . PRO A 1 649 ? -56.140 -1.518 -25.285 1.00 48.00 649 PRO A O 1
ATOM 5062 N N . ALA A 1 650 ? -55.416 -1.227 -23.180 1.00 30.61 650 ALA A N 1
ATOM 5063 C CA . ALA A 1 650 ? -55.658 -2.512 -22.459 1.00 30.61 650 ALA A CA 1
ATOM 5064 C C . ALA A 1 650 ? -55.467 -3.948 -23.075 1.00 30.61 650 ALA A C 1
ATOM 5066 O O . ALA A 1 650 ? -56.184 -4.368 -23.974 1.00 30.61 650 ALA A O 1
ATOM 5067 N N . LEU A 1 651 ? -54.586 -4.752 -22.427 1.00 33.38 651 LEU A N 1
ATOM 5068 C CA . LEU A 1 651 ? -54.818 -5.989 -21.594 1.00 33.38 651 LEU A CA 1
ATOM 5069 C C . LEU A 1 651 ? -56.013 -6.954 -21.898 1.00 33.38 651 LEU A C 1
ATOM 5071 O O . LEU A 1 651 ? -57.076 -6.443 -22.238 1.00 33.38 651 LEU A O 1
ATOM 5075 N N . PRO A 1 652 ? -55.958 -8.306 -21.620 1.00 45.22 652 PRO A N 1
ATOM 5076 C CA . PRO A 1 652 ? -55.595 -8.856 -20.282 1.00 45.22 652 PRO A CA 1
ATOM 5077 C C . PRO A 1 652 ? -55.082 -10.338 -20.089 1.00 45.22 652 PRO A C 1
ATOM 5079 O O . PRO A 1 652 ? -55.362 -11.242 -20.861 1.00 45.22 652 PRO A O 1
ATOM 5082 N N . LEU A 1 653 ? -54.452 -10.577 -18.919 1.00 28.67 653 LEU A N 1
ATOM 5083 C CA . LEU A 1 653 ? -54.545 -11.721 -17.954 1.00 28.67 653 LEU A CA 1
ATOM 5084 C C . LEU A 1 653 ? -54.481 -13.249 -18.308 1.00 28.67 653 LEU A C 1
ATOM 5086 O O . LEU A 1 653 ? -55.222 -13.765 -19.132 1.00 28.67 653 LEU A O 1
ATOM 5090 N N . ARG A 1 654 ? -53.827 -13.966 -17.358 1.00 27.28 654 ARG A N 1
ATOM 5091 C CA . ARG A 1 654 ? -54.098 -15.309 -16.741 1.00 27.28 654 ARG A CA 1
ATOM 5092 C C . ARG A 1 654 ? -53.270 -16.577 -17.098 1.00 27.28 654 ARG A C 1
ATOM 5094 O O . ARG A 1 654 ? -53.265 -17.095 -18.201 1.00 27.28 654 ARG A O 1
ATOM 5101 N N . ALA A 1 655 ? -52.671 -17.104 -16.022 1.00 28.61 655 ALA A N 1
ATOM 5102 C CA . ALA A 1 655 ? -51.859 -18.309 -15.797 1.00 28.61 655 ALA A CA 1
ATOM 5103 C C . ALA A 1 655 ? -52.403 -19.701 -16.207 1.00 28.61 655 ALA A C 1
ATOM 5105 O O . ALA A 1 655 ? -53.603 -19.938 -16.118 1.00 28.61 655 ALA A O 1
ATOM 5106 N N . HIS A 1 656 ? -51.478 -20.666 -16.390 1.00 27.47 656 HIS A N 1
ATOM 5107 C CA . HIS A 1 656 ? -51.534 -22.007 -15.759 1.00 27.47 656 HIS A CA 1
ATOM 5108 C C . HIS A 1 656 ? -50.170 -22.757 -15.760 1.00 27.47 656 HIS A C 1
ATOM 5110 O O . HIS A 1 656 ? -49.312 -22.493 -16.596 1.00 27.47 656 HIS A O 1
ATOM 5116 N N . ARG A 1 657 ? -49.986 -23.718 -14.832 1.00 30.55 657 ARG A N 1
ATOM 5117 C CA . ARG A 1 657 ? -49.008 -24.842 -14.902 1.00 30.55 657 ARG A CA 1
ATOM 5118 C C . ARG A 1 657 ? -49.736 -26.120 -15.366 1.00 30.55 657 ARG A C 1
ATOM 5120 O O . ARG A 1 657 ? -50.931 -26.233 -15.079 1.00 30.55 657 ARG A O 1
ATOM 5127 N N . PRO A 1 658 ? -49.034 -27.096 -15.981 1.00 41.06 658 PRO A N 1
ATOM 5128 C CA . PRO A 1 658 ? -48.721 -28.349 -15.262 1.00 41.06 658 PRO A CA 1
ATOM 5129 C C . PRO A 1 658 ? -47.308 -28.930 -15.550 1.00 41.06 658 PRO A C 1
ATOM 5131 O O . PRO A 1 658 ? -46.489 -28.305 -16.215 1.00 41.06 658 PRO A O 1
ATOM 5134 N N . HIS A 1 659 ? -47.009 -30.111 -14.990 1.00 30.89 659 HIS A N 1
ATOM 5135 C CA . HIS A 1 659 ? -45.749 -30.867 -15.148 1.00 30.89 659 HIS A CA 1
ATOM 5136 C C . HIS A 1 659 ? -45.796 -31.854 -16.332 1.00 30.89 659 HIS A C 1
ATOM 5138 O O . HIS A 1 659 ? -46.885 -32.335 -16.636 1.00 30.89 659 HIS A O 1
ATOM 5144 N N . LEU A 1 660 ? -44.630 -32.273 -16.862 1.00 26.42 660 LEU A N 1
ATOM 5145 C CA . LEU A 1 660 ? -44.226 -33.697 -16.984 1.00 26.42 660 LEU A CA 1
ATOM 5146 C C . LEU A 1 660 ? -42.796 -33.887 -17.554 1.00 26.42 660 LEU A C 1
ATOM 5148 O O . LEU A 1 660 ? -42.322 -33.101 -18.366 1.00 26.42 660 LEU A O 1
ATOM 5152 N N . HIS A 1 661 ? -42.138 -34.967 -17.121 1.00 32.78 661 HIS A N 1
ATOM 5153 C CA . HIS A 1 661 ? -40.956 -35.612 -17.732 1.00 32.78 661 HIS A CA 1
ATOM 5154 C C . HIS A 1 661 ? -41.463 -36.797 -18.603 1.00 32.78 661 HIS A C 1
ATOM 5156 O O . HIS A 1 661 ? -42.566 -37.267 -18.303 1.00 32.78 661 HIS A O 1
ATOM 5162 N N . PRO A 1 662 ? -40.733 -37.325 -19.623 1.00 39.22 662 PRO A N 1
ATOM 5163 C CA . PRO A 1 662 ? -39.487 -38.073 -19.368 1.00 39.22 662 PRO A CA 1
ATOM 5164 C C . PRO A 1 662 ? -38.395 -38.107 -20.478 1.00 39.22 662 PRO A C 1
ATOM 5166 O O . PRO A 1 662 ? -38.523 -37.541 -21.555 1.00 39.22 662 PRO A O 1
ATOM 5169 N N . ALA A 1 663 ? -37.311 -38.805 -20.120 1.00 25.94 663 ALA A N 1
ATOM 5170 C CA . ALA A 1 663 ? -36.109 -39.262 -20.839 1.00 25.94 663 ALA A CA 1
ATOM 5171 C C . ALA A 1 663 ? -36.168 -39.600 -22.353 1.00 25.94 663 ALA A C 1
ATOM 5173 O O . ALA A 1 663 ? -37.178 -40.109 -22.826 1.00 25.94 663 ALA A O 1
ATOM 5174 N N . GLN A 1 664 ? -35.007 -39.529 -23.041 1.00 25.53 664 GLN A N 1
ATOM 5175 C CA . GLN A 1 664 ? -34.216 -40.696 -23.527 1.00 25.53 664 GLN A CA 1
ATOM 5176 C C . GLN A 1 664 ? -32.947 -40.294 -24.334 1.00 25.53 664 GLN A C 1
ATOM 5178 O O . GLN A 1 664 ? -32.803 -39.150 -24.755 1.00 25.53 664 GLN A O 1
ATOM 5183 N N . HIS A 1 665 ? -32.011 -41.242 -24.501 1.00 29.42 665 HIS A N 1
ATOM 5184 C CA . HIS A 1 665 ? -30.760 -41.140 -25.287 1.00 29.42 665 HIS A CA 1
ATOM 5185 C C . HIS A 1 665 ? -30.986 -41.429 -26.792 1.00 29.42 665 HIS A C 1
ATOM 5187 O O . HIS A 1 665 ? -31.988 -42.047 -27.150 1.00 29.42 665 HIS A O 1
ATOM 5193 N N . PRO A 1 666 ? -30.033 -41.055 -27.671 1.00 37.91 666 PRO A N 1
ATOM 5194 C CA . PRO A 1 666 ? -29.028 -42.038 -28.133 1.00 37.91 666 PRO A CA 1
ATOM 5195 C C . PRO A 1 666 ? -27.564 -41.552 -27.942 1.00 37.91 666 PRO A C 1
ATOM 5197 O O . PRO A 1 666 ? -27.354 -40.415 -27.533 1.00 37.91 666 PRO A O 1
ATOM 5200 N N . ALA A 1 667 ? -26.487 -42.280 -28.288 1.00 27.22 667 ALA A N 1
ATOM 5201 C CA . ALA A 1 667 ? -26.107 -43.698 -28.085 1.00 27.22 667 ALA A CA 1
ATOM 5202 C C . ALA A 1 667 ? -25.082 -44.191 -29.149 1.00 27.22 667 ALA A C 1
ATOM 5204 O O . ALA A 1 667 ? -25.464 -44.785 -30.153 1.00 27.22 667 ALA A O 1
ATOM 5205 N N . ALA A 1 668 ? -23.782 -43.994 -28.889 1.00 27.00 668 ALA A N 1
ATOM 5206 C CA . ALA A 1 668 ? -22.609 -44.731 -29.414 1.00 27.00 668 ALA A CA 1
ATOM 5207 C C . ALA A 1 668 ? -21.392 -44.289 -28.558 1.00 27.00 668 ALA A C 1
ATOM 5209 O O . ALA A 1 668 ? -21.337 -43.117 -28.206 1.00 27.00 668 ALA A O 1
ATOM 5210 N N . GLY A 1 669 ? -20.423 -45.096 -28.095 1.00 27.14 669 GLY A N 1
ATOM 5211 C CA . GLY A 1 669 ? -19.945 -46.441 -28.473 1.00 27.14 669 GLY A CA 1
ATOM 5212 C C . GLY A 1 669 ? -18.586 -46.288 -29.183 1.00 27.14 669 GLY A C 1
ATOM 5213 O O . GLY A 1 669 ? -18.545 -45.567 -30.168 1.00 27.14 669 GLY A O 1
ATOM 5214 N N . ARG A 1 670 ? -17.438 -46.873 -28.791 1.00 28.62 670 ARG A N 1
ATOM 5215 C CA . ARG A 1 670 ? -17.033 -48.054 -27.972 1.00 28.62 670 ARG A CA 1
ATOM 5216 C C . ARG A 1 670 ? -15.568 -47.842 -27.479 1.00 28.62 670 ARG A C 1
ATOM 5218 O O . ARG A 1 670 ? -14.932 -46.956 -28.031 1.00 28.62 670 ARG A O 1
ATOM 5225 N N . HIS A 1 671 ? -14.887 -48.590 -26.591 1.00 30.31 671 HIS A N 1
ATOM 5226 C CA . HIS A 1 671 ? -15.115 -49.615 -25.534 1.00 30.31 671 HIS A CA 1
ATOM 5227 C C . HIS A 1 671 ? -13.767 -49.761 -24.735 1.00 30.31 671 HIS A C 1
ATOM 5229 O O . HIS A 1 671 ? -12.815 -49.071 -25.078 1.00 30.31 671 HIS A O 1
ATOM 5235 N N . LEU A 1 672 ? -13.666 -50.707 -23.773 1.00 29.17 672 LEU A N 1
ATOM 5236 C CA . LEU A 1 672 ? -12.469 -51.139 -22.990 1.00 29.17 672 LEU A CA 1
ATOM 5237 C C . LEU A 1 672 ? -11.995 -50.192 -21.851 1.00 29.17 672 LEU A C 1
ATOM 5239 O O . LEU A 1 672 ? -11.863 -48.997 -22.067 1.00 29.17 672 LEU A O 1
ATOM 5243 N N . GLY A 1 673 ? -11.683 -50.666 -20.632 1.00 27.77 673 GLY A N 1
ATOM 5244 C CA . GLY A 1 673 ? -11.993 -51.975 -20.020 1.00 27.77 673 GLY A CA 1
ATOM 5245 C C . GLY A 1 673 ? -11.071 -52.388 -18.853 1.00 27.77 673 GLY A C 1
ATOM 5246 O O . GLY A 1 673 ? -9.861 -52.346 -19.027 1.00 27.77 673 GLY A O 1
ATOM 5247 N N . LEU A 1 674 ? -11.667 -52.902 -17.757 1.00 28.45 674 LEU A N 1
ATOM 5248 C CA . LEU A 1 674 ? -11.042 -53.523 -16.560 1.00 28.45 674 LEU A CA 1
ATOM 5249 C C . LEU A 1 674 ? -10.276 -52.532 -15.644 1.00 28.45 674 LEU A C 1
ATOM 5251 O O . LEU A 1 674 ? -9.474 -51.734 -16.109 1.00 28.45 674 LEU A O 1
ATOM 5255 N N . ASP A 1 675 ? -10.633 -52.357 -14.365 1.00 29.23 675 ASP A N 1
ATOM 5256 C CA . ASP A 1 675 ? -10.589 -53.281 -13.203 1.00 29.23 675 ASP A CA 1
ATOM 5257 C C . ASP A 1 675 ? -9.150 -53.592 -12.731 1.00 29.23 675 ASP A C 1
ATOM 5259 O O . ASP A 1 675 ? -8.335 -54.071 -13.510 1.00 29.23 675 ASP A O 1
ATOM 5263 N N . GLY A 1 676 ? -8.758 -53.407 -11.462 1.00 26.36 676 GLY A N 1
ATOM 5264 C CA . GLY A 1 676 ? -9.463 -52.844 -10.295 1.00 26.36 676 GLY A CA 1
ATOM 5265 C C . GLY A 1 676 ? -8.986 -53.489 -8.980 1.00 26.36 676 GLY A C 1
ATOM 5266 O O . GLY A 1 676 ? -8.569 -54.641 -9.004 1.00 26.36 676 GLY A O 1
ATOM 5267 N N . LEU A 1 677 ? -9.045 -52.787 -7.833 1.00 27.41 677 LEU A N 1
ATOM 5268 C CA . LEU A 1 677 ? -9.008 -53.380 -6.474 1.00 27.41 677 LEU A CA 1
ATOM 5269 C C . LEU A 1 677 ? -9.276 -52.332 -5.371 1.00 27.41 677 LEU A C 1
ATOM 5271 O O . LEU A 1 677 ? -9.075 -51.138 -5.571 1.00 27.41 677 LEU A O 1
ATOM 5275 N N . ALA A 1 678 ? -9.737 -52.782 -4.197 1.00 27.94 678 ALA A N 1
ATOM 5276 C CA . ALA A 1 678 ? -10.053 -51.939 -3.036 1.00 27.94 678 ALA A CA 1
ATOM 5277 C C . ALA A 1 678 ? -9.926 -52.719 -1.707 1.00 27.94 678 ALA A C 1
ATOM 5279 O O . ALA A 1 678 ? -9.852 -53.948 -1.725 1.00 27.94 678 ALA A O 1
ATOM 5280 N N . ARG A 1 679 ? -10.060 -52.003 -0.568 1.00 29.50 679 ARG A N 1
ATOM 5281 C CA . ARG A 1 679 ? -9.952 -52.464 0.848 1.00 29.50 679 ARG A CA 1
ATOM 5282 C C . ARG A 1 679 ? -8.485 -52.574 1.341 1.00 29.50 679 ARG A C 1
ATOM 5284 O O . ARG A 1 679 ? -7.595 -52.731 0.522 1.00 29.50 679 ARG A O 1
ATOM 5291 N N . HIS A 1 680 ? -8.152 -52.466 2.638 1.00 27.12 680 HIS A N 1
ATOM 5292 C CA . HIS A 1 680 ? -8.953 -52.516 3.882 1.00 27.12 680 HIS A CA 1
ATOM 5293 C C . HIS A 1 680 ? -8.264 -51.753 5.053 1.00 27.12 680 HIS A C 1
ATOM 5295 O O . HIS A 1 680 ? -7.046 -51.787 5.086 1.00 27.12 680 HIS A O 1
ATOM 5301 N N . ARG A 1 681 ? -9.045 -51.207 6.022 1.00 26.08 681 ARG A N 1
ATOM 5302 C CA . ARG A 1 681 ? -8.766 -50.901 7.475 1.00 26.08 681 ARG A CA 1
ATOM 5303 C C . ARG A 1 681 ? -7.436 -50.191 7.878 1.00 26.08 681 ARG A C 1
ATOM 5305 O O . ARG A 1 681 ? -6.384 -50.541 7.383 1.00 26.08 681 ARG A O 1
ATOM 5312 N N . ALA A 1 682 ? -7.352 -49.178 8.755 1.00 27.78 682 ALA A N 1
ATOM 5313 C CA . ALA A 1 682 ? -8.091 -48.717 9.958 1.00 27.78 682 ALA A CA 1
ATOM 5314 C C . ALA A 1 682 ? -7.695 -49.378 11.310 1.00 27.78 682 ALA A C 1
ATOM 5316 O O . ALA A 1 682 ? -7.638 -50.601 11.384 1.00 27.78 682 ALA A O 1
ATOM 5317 N N . GLU A 1 683 ? -7.538 -48.531 12.353 1.00 29.28 683 GLU A N 1
ATOM 5318 C CA . GLU A 1 683 ? -7.206 -48.810 13.786 1.00 29.28 683 GLU A CA 1
ATOM 5319 C C . GLU A 1 683 ? -5.717 -49.214 14.036 1.00 29.28 683 GLU A C 1
ATOM 5321 O O . GLU A 1 683 ? -5.131 -49.890 13.203 1.00 29.28 683 GLU A O 1
ATOM 5326 N N . HIS A 1 684 ? -4.972 -48.784 15.082 1.00 27.31 684 HIS A N 1
ATOM 5327 C CA . HIS A 1 684 ? -5.309 -48.478 16.493 1.00 27.31 684 HIS A CA 1
ATOM 5328 C C . HIS A 1 684 ? -4.272 -47.566 17.249 1.00 27.31 684 HIS A C 1
ATOM 5330 O O . HIS A 1 684 ? -3.105 -47.516 16.886 1.00 27.31 684 HIS A O 1
ATOM 5336 N N . LEU A 1 685 ? -4.724 -46.929 18.350 1.00 27.59 685 LEU A N 1
ATOM 5337 C CA . LEU A 1 685 ? -4.075 -46.580 19.655 1.00 27.59 685 LEU A CA 1
ATOM 5338 C C . LEU A 1 685 ? -2.569 -46.195 19.827 1.00 27.59 685 LEU A C 1
ATOM 5340 O O . LEU A 1 685 ? -1.692 -47.047 19.809 1.00 27.59 685 LEU A O 1
ATOM 5344 N N . ASP A 1 686 ? -2.344 -44.927 20.223 1.00 28.78 686 ASP A N 1
ATOM 5345 C CA . ASP A 1 686 ? -1.925 -44.417 21.569 1.00 28.78 686 ASP A CA 1
ATOM 5346 C C . ASP A 1 686 ? -0.687 -44.967 22.366 1.00 28.78 686 ASP A C 1
ATOM 5348 O O . ASP A 1 686 ? -0.462 -46.166 22.475 1.00 28.78 686 ASP A O 1
ATOM 5352 N N . ARG A 1 687 ? -0.036 -44.034 23.109 1.00 27.98 687 ARG A N 1
ATOM 5353 C CA . ARG A 1 687 ? 0.844 -44.142 24.321 1.00 27.98 687 ARG A CA 1
ATOM 5354 C C . ARG A 1 687 ? 2.396 -44.085 24.276 1.00 27.98 687 ARG A C 1
ATOM 5356 O O . ARG A 1 687 ? 3.081 -45.063 24.025 1.00 27.98 687 ARG A O 1
ATOM 5363 N N . HIS A 1 688 ? 2.891 -42.973 24.849 1.00 29.00 688 HIS A N 1
ATOM 5364 C CA . HIS A 1 688 ? 3.945 -42.817 25.889 1.00 29.00 688 HIS A CA 1
ATOM 5365 C C . HIS A 1 688 ? 5.452 -43.176 25.697 1.00 29.00 688 HIS A C 1
ATOM 5367 O O . HIS A 1 688 ? 5.856 -44.327 25.645 1.00 29.00 688 HIS A O 1
ATOM 5373 N N . HIS A 1 689 ? 6.264 -42.134 25.967 1.00 27.75 689 HIS A N 1
ATOM 5374 C CA . HIS A 1 689 ? 7.475 -42.084 26.826 1.00 27.75 689 HIS A CA 1
ATOM 5375 C C . HIS A 1 689 ? 8.885 -42.568 26.381 1.00 27.75 689 HIS A C 1
ATOM 5377 O O . HIS A 1 689 ? 9.223 -43.739 26.452 1.00 27.75 689 HIS A O 1
ATOM 5383 N N . LEU A 1 690 ? 9.765 -41.552 26.286 1.00 26.03 690 LEU A N 1
ATOM 5384 C CA . LEU A 1 690 ? 11.049 -41.376 27.007 1.00 26.03 690 LEU A CA 1
ATOM 5385 C C . LEU A 1 690 ? 12.340 -42.147 26.619 1.00 26.03 690 LEU A C 1
ATOM 5387 O O . LEU A 1 690 ? 12.440 -43.359 26.733 1.00 26.03 690 LEU A O 1
ATOM 5391 N N . LEU A 1 691 ? 13.391 -41.313 26.496 1.00 26.69 691 LEU A N 1
ATOM 5392 C CA . LEU A 1 691 ? 14.787 -41.465 26.961 1.00 26.69 691 LEU A CA 1
ATOM 5393 C C . LEU A 1 691 ? 15.915 -41.968 26.024 1.00 26.69 691 LEU A C 1
ATOM 5395 O O . LEU A 1 691 ? 15.751 -42.794 25.141 1.00 26.69 691 LEU A O 1
ATOM 5399 N N . HIS A 1 692 ? 17.100 -41.430 26.356 1.00 26.42 692 HIS A N 1
ATOM 5400 C CA . HIS A 1 692 ? 18.480 -41.777 25.977 1.00 26.42 692 HIS A CA 1
ATOM 5401 C C . HIS A 1 692 ? 19.031 -41.509 24.558 1.00 26.42 692 HIS A C 1
ATOM 5403 O O . HIS A 1 692 ? 19.011 -42.349 23.668 1.00 26.42 692 HIS A O 1
ATOM 5409 N N . GLN A 1 693 ? 19.775 -40.393 24.457 1.00 29.36 693 GLN A N 1
ATOM 5410 C CA . GLN A 1 693 ? 21.073 -40.381 23.758 1.00 29.36 693 GLN A CA 1
ATOM 5411 C C . GLN A 1 693 ? 22.089 -41.286 24.484 1.00 29.36 693 GLN A C 1
ATOM 5413 O O . GLN A 1 693 ? 21.998 -41.463 25.706 1.00 29.36 693 GLN A O 1
ATOM 5418 N N . PRO A 1 694 ? 23.154 -41.701 23.781 1.00 35.69 694 PRO A N 1
ATOM 5419 C CA . PRO A 1 694 ? 24.487 -41.232 24.187 1.00 35.69 694 PRO A CA 1
ATOM 5420 C C . PRO A 1 694 ? 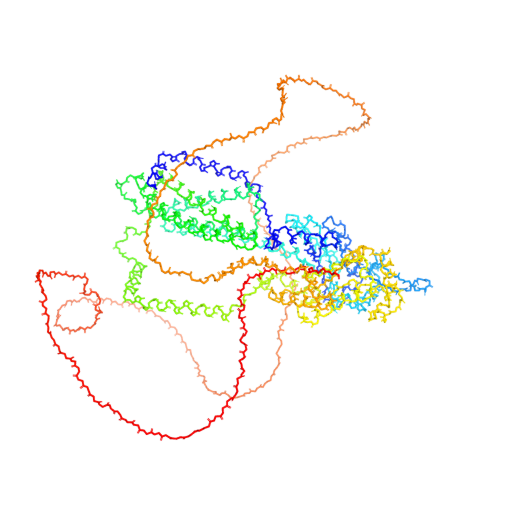25.259 -40.505 23.064 1.00 35.69 694 PRO A C 1
ATOM 5422 O O . PRO A 1 694 ? 24.909 -40.566 21.890 1.00 35.69 694 PRO A O 1
ATOM 5425 N N . ARG A 1 695 ? 26.328 -39.790 23.443 1.00 29.02 695 ARG A N 1
ATOM 5426 C CA . ARG A 1 695 ? 27.229 -39.035 22.545 1.00 29.02 695 ARG A CA 1
ATOM 5427 C C . ARG A 1 695 ? 28.573 -39.748 22.381 1.00 29.02 695 ARG A C 1
ATOM 5429 O O . ARG A 1 695 ? 29.058 -40.275 23.375 1.00 29.02 695 ARG A O 1
ATOM 5436 N N . LEU A 1 696 ? 29.214 -39.606 21.211 1.00 28.19 696 LEU A N 1
ATOM 5437 C CA . LEU A 1 696 ? 30.673 -39.464 20.958 1.00 28.19 696 LEU A CA 1
ATOM 5438 C C . LEU A 1 696 ? 30.921 -39.541 19.427 1.00 28.19 696 LEU A C 1
ATOM 5440 O O . LEU A 1 696 ? 30.341 -40.401 18.783 1.00 28.19 696 LEU A O 1
ATOM 5444 N N . GLY A 1 697 ? 31.753 -38.729 18.759 1.00 25.58 697 GLY A N 1
ATOM 5445 C CA . GLY A 1 697 ? 32.402 -37.472 19.157 1.00 25.58 697 GLY A CA 1
ATOM 5446 C C . GLY A 1 697 ? 33.827 -37.298 18.596 1.00 25.58 697 GLY A C 1
ATOM 5447 O O . GLY A 1 697 ? 34.726 -38.027 19.003 1.00 25.58 697 GLY A O 1
ATOM 5448 N N . ARG A 1 698 ? 34.072 -36.276 17.755 1.00 26.34 698 ARG A N 1
ATOM 5449 C CA . ARG A 1 698 ? 35.411 -35.714 17.429 1.00 26.34 698 ARG A CA 1
ATOM 5450 C C . ARG A 1 698 ? 35.325 -34.185 17.215 1.00 26.34 698 ARG A C 1
ATOM 5452 O O . ARG A 1 698 ? 34.235 -33.628 17.272 1.00 26.34 698 ARG A O 1
ATOM 5459 N N . ARG A 1 699 ? 36.472 -33.492 17.142 1.00 30.12 699 ARG A N 1
ATOM 5460 C CA . ARG A 1 699 ? 36.637 -32.030 17.362 1.00 30.12 699 ARG A CA 1
ATOM 5461 C C . ARG A 1 699 ? 37.646 -31.393 16.386 1.00 30.12 699 ARG A C 1
ATOM 5463 O O . ARG A 1 699 ? 38.506 -32.126 15.906 1.00 30.12 699 ARG A O 1
ATOM 5470 N N . ARG A 1 700 ? 37.678 -30.040 16.399 1.00 27.95 700 ARG A N 1
ATOM 5471 C CA . ARG A 1 700 ? 38.738 -29.068 15.986 1.00 27.95 700 ARG A CA 1
ATOM 5472 C C . ARG A 1 700 ? 38.475 -28.417 14.615 1.00 27.95 700 ARG A C 1
ATOM 5474 O O . ARG A 1 700 ? 38.038 -29.125 13.725 1.00 27.95 700 ARG A O 1
ATOM 5481 N N . HIS A 1 701 ? 38.731 -27.118 14.394 1.00 27.94 701 HIS A N 1
ATOM 5482 C CA . HIS A 1 701 ? 39.180 -26.013 15.283 1.00 27.94 701 HIS A CA 1
ATOM 5483 C C . HIS A 1 701 ? 38.690 -24.647 14.733 1.00 27.94 701 HIS A C 1
ATOM 5485 O O . HIS A 1 701 ? 38.437 -24.540 13.541 1.00 27.94 701 HIS A O 1
ATOM 5491 N N . HIS A 1 702 ? 38.603 -23.613 15.583 1.00 32.03 702 HIS A N 1
ATOM 5492 C CA . HIS A 1 702 ? 38.448 -22.197 15.172 1.00 32.03 702 HIS A CA 1
ATOM 5493 C C . HIS A 1 702 ? 39.819 -21.558 14.855 1.00 32.03 702 HIS A C 1
ATOM 5495 O O . HIS A 1 702 ? 40.843 -22.069 15.321 1.00 32.03 702 HIS A O 1
ATOM 5501 N N . PRO A 1 703 ? 39.844 -20.416 14.141 1.00 38.78 703 PRO A N 1
ATOM 5502 C CA . PRO A 1 703 ? 40.082 -19.150 14.857 1.00 38.78 703 PRO A CA 1
ATOM 5503 C C . PRO A 1 703 ? 39.154 -17.981 14.449 1.00 38.78 703 PRO A C 1
ATOM 5505 O O . PRO A 1 703 ? 38.472 -18.029 13.431 1.00 38.78 703 PRO A O 1
ATOM 5508 N N . LEU A 1 704 ? 39.170 -16.922 15.265 1.00 30.58 704 LEU A N 1
ATOM 5509 C CA . LEU A 1 704 ? 38.712 -15.554 14.963 1.00 30.58 704 LEU A CA 1
ATOM 5510 C C . LEU A 1 704 ? 39.949 -14.624 14.968 1.00 30.58 704 LEU A C 1
ATOM 5512 O O . LEU A 1 704 ? 40.906 -14.943 15.681 1.00 30.58 704 LEU A O 1
ATOM 5516 N N . PRO A 1 705 ? 39.958 -13.492 14.239 1.00 42.66 705 PRO A N 1
ATOM 5517 C CA . PRO A 1 705 ? 41.065 -12.531 14.265 1.00 42.66 705 PRO A CA 1
ATOM 5518 C C . PRO A 1 705 ? 40.973 -11.517 15.428 1.00 42.66 705 PRO A C 1
ATOM 5520 O O . PRO A 1 705 ? 39.887 -11.088 15.814 1.00 42.66 705 PRO A O 1
ATOM 5523 N N . GLU A 1 706 ? 42.131 -11.094 15.951 1.00 30.66 706 GLU A N 1
ATOM 5524 C CA . GLU A 1 706 ? 42.287 -9.979 16.907 1.00 30.66 706 GLU A CA 1
ATOM 5525 C C . GLU A 1 706 ? 42.709 -8.664 16.206 1.00 30.66 706 GLU A C 1
ATOM 5527 O O . GLU A 1 706 ? 43.299 -8.708 15.123 1.00 30.66 706 GLU A O 1
ATOM 5532 N N . PRO A 1 707 ? 42.470 -7.484 16.818 1.00 42.56 707 PRO A N 1
ATOM 5533 C CA . PRO A 1 707 ? 42.909 -6.189 16.291 1.00 42.56 707 PRO A CA 1
ATOM 5534 C C . PRO A 1 707 ? 44.371 -5.848 16.647 1.00 42.56 707 PRO A C 1
ATOM 5536 O O . PRO A 1 707 ? 44.861 -6.170 17.729 1.00 42.56 707 PRO A O 1
ATOM 5539 N N . LEU A 1 708 ? 45.054 -5.102 15.769 1.00 29.91 708 LEU A N 1
ATOM 5540 C CA . LEU A 1 708 ? 46.446 -4.657 15.951 1.00 29.91 708 LEU A CA 1
ATOM 5541 C C . LEU A 1 708 ? 46.567 -3.184 16.388 1.00 29.91 708 LEU A C 1
ATOM 5543 O O . LEU A 1 708 ? 45.807 -2.324 15.954 1.00 29.91 708 LEU A O 1
ATOM 5547 N N . GLN A 1 709 ? 47.579 -2.883 17.212 1.00 28.78 709 GLN A N 1
ATOM 5548 C CA . GLN A 1 709 ? 47.933 -1.522 17.651 1.00 28.78 709 GLN A CA 1
ATOM 5549 C C . GLN A 1 709 ? 49.226 -1.007 16.999 1.00 28.78 709 GLN A C 1
ATOM 5551 O O . GLN A 1 709 ? 50.203 -1.751 16.917 1.00 28.78 709 GLN A O 1
ATOM 5556 N N . ARG A 1 710 ? 49.261 0.299 16.678 1.00 26.06 710 ARG A N 1
ATOM 5557 C CA . ARG A 1 710 ? 50.414 1.244 16.656 1.00 26.06 710 ARG A CA 1
ATOM 5558 C C . ARG A 1 710 ? 49.882 2.622 16.202 1.00 26.06 710 ARG A C 1
ATOM 5560 O O . ARG A 1 710 ? 49.070 2.655 15.293 1.00 26.06 710 ARG A O 1
ATOM 5567 N N . GLY A 1 711 ? 50.282 3.776 16.744 1.00 25.81 711 GLY A N 1
ATOM 5568 C CA . GLY A 1 711 ? 51.112 4.066 17.922 1.00 25.81 711 GLY A CA 1
ATOM 5569 C C . GLY A 1 711 ? 51.567 5.545 17.970 1.00 25.81 711 GLY A C 1
ATOM 5570 O O . GLY A 1 711 ? 51.326 6.279 17.023 1.00 25.81 711 GLY A O 1
ATOM 5571 N N . ALA A 1 712 ? 52.304 5.909 19.035 1.00 25.31 712 ALA A N 1
ATOM 5572 C CA . ALA A 1 712 ? 53.110 7.138 19.239 1.00 25.31 712 ALA A CA 1
ATOM 5573 C C . ALA A 1 712 ? 52.475 8.423 19.853 1.00 25.31 712 ALA A C 1
ATOM 5575 O O . ALA A 1 712 ? 51.632 9.066 19.250 1.00 25.31 712 ALA A O 1
ATOM 5576 N N . GLN A 1 713 ? 53.073 8.833 20.994 1.00 27.14 713 GLN A N 1
ATOM 5577 C CA . GLN A 1 713 ? 53.410 10.213 21.439 1.00 27.14 713 GLN A CA 1
ATOM 5578 C C . GLN A 1 713 ? 52.247 11.194 21.786 1.00 27.14 713 GLN A C 1
ATOM 5580 O O . GLN A 1 713 ? 51.227 11.228 21.122 1.00 27.14 713 GLN A O 1
ATOM 5585 N N . THR A 1 714 ? 52.295 12.033 22.841 1.00 27.55 714 THR A N 1
ATOM 5586 C CA . THR A 1 714 ? 53.367 12.363 23.821 1.00 27.55 714 THR A CA 1
ATOM 5587 C C . THR A 1 714 ? 52.786 12.693 25.222 1.00 27.55 714 THR A C 1
ATOM 5589 O O . THR A 1 714 ? 51.576 12.830 25.369 1.00 27.55 714 THR A O 1
ATOM 5592 N N . GLY A 1 715 ? 53.635 12.803 26.262 1.00 27.27 715 GLY A N 1
ATOM 5593 C CA . GLY A 1 715 ? 53.249 13.196 27.641 1.00 27.27 715 GLY A CA 1
ATOM 5594 C C . GLY A 1 715 ? 52.897 14.691 27.809 1.00 27.27 715 GLY A C 1
ATOM 5595 O O . GLY A 1 715 ? 52.735 15.387 26.817 1.00 27.27 715 GLY A O 1
ATOM 5596 N N . VAL A 1 716 ? 52.804 15.292 29.009 1.00 29.09 716 VAL A N 1
ATOM 5597 C CA . VAL A 1 716 ? 53.381 15.000 30.352 1.00 29.09 716 VAL A CA 1
ATOM 5598 C C . VAL A 1 716 ? 52.695 15.974 31.364 1.00 29.09 716 VAL A C 1
ATOM 5600 O O . VAL A 1 716 ? 52.396 17.090 30.958 1.00 29.09 716 VAL A O 1
ATOM 5603 N N . LEU A 1 717 ? 52.407 15.752 32.664 1.00 32.28 717 LEU A N 1
ATOM 5604 C CA . LEU A 1 717 ? 52.481 14.625 33.631 1.00 32.28 717 LEU A CA 1
ATOM 5605 C C . LEU A 1 717 ? 51.216 14.699 34.580 1.00 32.28 717 LEU A C 1
ATOM 5607 O O . LEU A 1 717 ? 50.135 14.720 34.015 1.00 32.28 717 LEU A O 1
ATOM 5611 N N . HIS A 1 718 ? 51.127 14.741 35.934 1.00 32.28 718 HIS A N 1
ATOM 5612 C CA . HIS A 1 718 ? 52.062 14.660 37.078 1.00 32.28 718 HIS A CA 1
ATOM 5613 C C . HIS A 1 718 ? 51.371 14.377 38.456 1.00 32.28 718 HIS A C 1
ATOM 5615 O O . HIS A 1 718 ? 50.721 15.264 38.985 1.00 32.28 718 HIS A O 1
ATOM 5621 N N . GLN A 1 719 ? 51.631 13.203 39.077 1.00 35.62 719 GLN A N 1
ATOM 5622 C CA . GLN A 1 719 ? 51.715 12.915 40.551 1.00 35.62 719 GLN A CA 1
ATOM 5623 C C . GLN A 1 719 ? 50.503 13.181 41.504 1.00 35.62 719 GLN A C 1
ATOM 5625 O O . GLN A 1 719 ? 49.807 14.170 41.364 1.00 35.62 719 GLN A O 1
ATOM 5630 N N . ARG A 1 720 ? 50.177 12.406 42.568 1.00 29.58 720 ARG A N 1
ATOM 5631 C CA . ARG A 1 720 ? 50.711 11.237 43.349 1.00 29.58 720 ARG A CA 1
ATOM 5632 C C . ARG A 1 720 ? 49.495 10.498 43.996 1.00 29.58 720 ARG A C 1
ATOM 5634 O O . ARG A 1 720 ? 48.442 11.103 44.109 1.00 29.58 720 ARG A O 1
ATOM 5641 N N . GLY A 1 721 ? 49.536 9.262 44.526 1.00 28.41 721 GLY A N 1
ATOM 5642 C CA . GLY A 1 721 ? 50.535 8.182 44.447 1.00 28.41 721 GLY A CA 1
ATOM 5643 C C . GLY A 1 721 ? 50.791 7.385 45.759 1.00 28.41 721 GLY A C 1
ATOM 5644 O O . GLY A 1 721 ? 51.536 7.884 46.594 1.00 28.41 721 GLY A O 1
ATOM 5645 N N . ARG A 1 722 ? 50.352 6.100 45.833 1.00 32.97 722 ARG A N 1
ATOM 5646 C CA . ARG A 1 722 ? 50.722 5.018 46.820 1.00 32.97 722 ARG A CA 1
ATOM 5647 C C . ARG A 1 722 ? 50.091 5.104 48.243 1.00 32.97 722 ARG A C 1
ATOM 5649 O O . ARG A 1 722 ? 49.691 6.185 48.640 1.00 32.97 722 ARG A O 1
ATOM 5656 N N . ARG A 1 723 ? 49.962 4.036 49.071 1.00 30.44 723 ARG A N 1
ATOM 5657 C CA . ARG A 1 723 ? 50.195 2.553 48.975 1.00 30.44 723 ARG A CA 1
ATOM 5658 C C . ARG A 1 723 ? 49.279 1.791 49.987 1.00 30.44 723 ARG A C 1
ATOM 5660 O O . ARG A 1 723 ? 48.568 2.435 50.744 1.00 30.44 723 ARG A O 1
ATOM 5667 N N . ALA A 1 724 ? 49.300 0.448 50.012 1.00 33.62 724 ALA A N 1
ATOM 5668 C CA . ALA A 1 724 ? 48.403 -0.421 50.815 1.00 33.62 724 ALA A CA 1
ATOM 5669 C C . ALA A 1 724 ? 49.129 -1.294 51.873 1.00 33.62 724 ALA A C 1
ATOM 5671 O O . ALA A 1 724 ? 50.347 -1.410 51.790 1.00 33.62 724 ALA A O 1
ATOM 5672 N N . HIS A 1 725 ? 48.386 -1.963 52.784 1.00 28.08 725 HIS A N 1
ATOM 5673 C CA . HIS A 1 725 ? 48.760 -3.241 53.447 1.00 28.08 725 HIS A CA 1
ATOM 5674 C C . HIS A 1 725 ? 47.544 -3.994 54.080 1.00 28.08 725 HIS A C 1
ATOM 5676 O O . HIS A 1 725 ? 46.399 -3.594 53.891 1.00 28.08 725 HIS A O 1
ATOM 5682 N N . LEU A 1 726 ? 47.791 -5.142 54.738 1.00 30.09 726 LEU A N 1
ATOM 5683 C CA . LEU A 1 726 ? 46.890 -6.283 55.072 1.00 30.09 726 LEU A CA 1
ATOM 5684 C C . LEU A 1 726 ? 46.993 -6.647 56.601 1.00 30.09 726 LEU A C 1
ATOM 5686 O O . LEU A 1 726 ? 47.801 -6.007 57.265 1.00 30.09 726 LEU A O 1
ATOM 5690 N N . PRO A 1 727 ? 46.425 -7.753 57.172 1.00 56.47 727 PRO A N 1
ATOM 5691 C CA . PRO A 1 727 ? 45.040 -8.304 57.177 1.00 56.47 727 PRO A CA 1
ATOM 5692 C C . PRO A 1 727 ? 44.560 -8.941 58.547 1.00 56.47 727 PRO A C 1
ATOM 5694 O O . PRO A 1 727 ? 45.304 -8.963 59.517 1.00 56.47 727 PRO A O 1
ATOM 5697 N N . ARG A 1 728 ? 43.392 -9.645 58.535 1.00 32.03 728 ARG A N 1
ATOM 5698 C CA . ARG A 1 728 ? 42.968 -10.875 59.314 1.00 32.03 728 ARG A CA 1
ATOM 5699 C C . ARG A 1 728 ? 42.118 -10.832 60.633 1.00 32.03 728 ARG A C 1
ATOM 5701 O O . ARG A 1 728 ? 42.564 -10.379 61.670 1.00 32.03 728 ARG A O 1
ATOM 5708 N N . ARG A 1 729 ? 41.013 -11.625 60.582 1.00 29.47 729 ARG A N 1
ATOM 5709 C CA . ARG A 1 729 ? 40.387 -12.568 61.582 1.00 29.47 729 ARG A CA 1
ATOM 5710 C C . ARG A 1 729 ? 39.580 -12.094 62.839 1.00 29.47 729 ARG A C 1
ATOM 5712 O O . ARG A 1 729 ? 40.159 -11.697 63.832 1.00 29.47 729 ARG A O 1
ATOM 5719 N N . ARG A 1 730 ? 38.245 -12.353 62.803 1.00 30.53 730 ARG A N 1
ATOM 5720 C CA . ARG A 1 730 ? 37.349 -13.195 63.690 1.00 30.53 730 ARG A CA 1
ATOM 5721 C C . ARG A 1 730 ? 37.697 -13.444 65.200 1.00 30.53 730 ARG A C 1
ATOM 5723 O O . ARG A 1 730 ? 38.869 -13.687 65.452 1.00 30.53 730 ARG A O 1
ATOM 5730 N N . PRO A 1 731 ? 36.720 -13.819 66.095 1.00 53.09 731 PRO A N 1
ATOM 5731 C CA . PRO A 1 731 ? 35.260 -13.504 66.195 1.00 53.09 731 PRO A CA 1
ATOM 5732 C C . PRO A 1 731 ? 34.627 -13.494 67.653 1.00 53.09 731 PRO A C 1
ATOM 5734 O O . PRO A 1 731 ? 35.309 -13.777 68.626 1.00 53.09 731 PRO A O 1
ATOM 5737 N N . ARG A 1 732 ? 33.272 -13.398 67.742 1.00 33.31 732 ARG A N 1
ATOM 5738 C CA . ARG A 1 732 ? 32.310 -14.014 68.733 1.00 33.31 732 ARG A CA 1
ATOM 5739 C C . ARG A 1 732 ? 31.931 -13.359 70.101 1.00 33.31 732 ARG A C 1
ATOM 5741 O O . ARG A 1 732 ? 32.772 -12.887 70.843 1.00 33.31 732 ARG A O 1
ATOM 5748 N N . HIS A 1 733 ? 30.644 -13.596 70.458 1.00 29.34 733 HIS A N 1
ATOM 5749 C CA . HIS A 1 733 ? 29.967 -13.629 71.791 1.00 29.34 733 HIS A CA 1
ATOM 5750 C C . HIS A 1 733 ? 29.770 -12.319 72.606 1.00 29.34 733 HIS A C 1
ATOM 5752 O O . HIS A 1 733 ? 30.485 -11.359 72.377 1.00 29.34 733 HIS A O 1
ATOM 5758 N N . ARG A 1 734 ? 28.862 -12.222 73.613 1.00 30.22 734 ARG A N 1
ATOM 5759 C CA . ARG A 1 734 ? 27.435 -12.660 73.818 1.00 30.22 734 ARG A CA 1
ATOM 5760 C C . ARG A 1 734 ? 26.920 -12.054 75.162 1.00 30.22 734 ARG A C 1
ATOM 5762 O O . ARG A 1 734 ? 27.724 -11.960 76.076 1.00 30.22 734 ARG A O 1
ATOM 5769 N N . HIS A 1 735 ? 25.602 -11.812 75.329 1.00 31.28 735 HIS A N 1
ATOM 5770 C CA . HIS A 1 735 ? 24.909 -11.513 76.625 1.00 31.28 735 HIS A CA 1
ATOM 5771 C C . HIS A 1 735 ? 25.254 -10.148 77.317 1.00 31.28 735 HIS A C 1
ATOM 5773 O O . HIS A 1 735 ? 26.198 -9.504 76.888 1.00 31.28 735 HIS A O 1
ATOM 5779 N N . HIS A 1 736 ? 24.529 -9.576 78.314 1.00 29.20 736 HIS A N 1
ATOM 5780 C CA . HIS A 1 736 ? 23.302 -9.951 79.075 1.00 29.20 736 HIS A CA 1
ATOM 5781 C C . HIS A 1 736 ? 22.535 -8.719 79.686 1.00 29.20 736 HIS A C 1
ATOM 5783 O O . HIS A 1 736 ? 23.164 -7.786 80.156 1.00 29.20 736 HIS A O 1
ATOM 5789 N N . LEU A 1 737 ? 21.192 -8.822 79.798 1.00 30.58 737 LEU A N 1
ATOM 5790 C CA . LEU A 1 737 ? 20.278 -8.421 80.919 1.00 30.58 737 LEU A CA 1
ATOM 5791 C C . LEU A 1 737 ? 20.124 -6.975 81.502 1.00 30.58 737 LEU A C 1
ATOM 5793 O O . LEU A 1 737 ? 21.023 -6.470 82.154 1.00 30.58 737 LEU A O 1
ATOM 5797 N N . ARG A 1 738 ? 18.831 -6.560 81.603 1.00 27.72 738 ARG A N 1
ATOM 5798 C CA . ARG A 1 738 ? 18.133 -5.870 82.749 1.00 27.72 738 ARG A CA 1
ATOM 5799 C C . ARG A 1 738 ? 18.491 -4.380 83.049 1.00 27.72 738 ARG A C 1
ATOM 5801 O O . ARG A 1 738 ? 19.522 -3.912 82.606 1.00 27.72 738 ARG A O 1
ATOM 5808 N N . ARG A 1 739 ? 17.676 -3.558 83.759 1.00 27.17 739 ARG A N 1
ATOM 5809 C CA . ARG A 1 739 ? 16.346 -3.696 84.441 1.00 27.17 739 ARG A CA 1
ATOM 5810 C C . ARG A 1 739 ? 15.573 -2.336 84.473 1.00 27.17 739 ARG A C 1
ATOM 5812 O O . ARG A 1 739 ? 16.073 -1.348 83.956 1.00 27.17 739 ARG A O 1
ATOM 5819 N N . ALA A 1 740 ? 14.366 -2.299 85.065 1.00 27.20 740 ALA A N 1
ATOM 5820 C CA . ALA A 1 740 ? 13.528 -1.094 85.316 1.00 27.20 740 ALA A CA 1
ATOM 5821 C C . ALA A 1 740 ? 14.037 -0.252 86.536 1.00 27.20 740 ALA A C 1
ATOM 5823 O O . ALA A 1 740 ? 14.969 -0.714 87.188 1.00 27.20 740 ALA A O 1
ATOM 5824 N N . HIS A 1 741 ? 13.544 0.949 86.923 1.00 28.30 741 HIS A N 1
ATOM 5825 C CA . HIS A 1 741 ? 12.147 1.420 87.117 1.00 28.30 741 HIS A CA 1
ATOM 5826 C C . HIS A 1 741 ? 11.985 2.970 87.300 1.00 28.30 741 HIS A C 1
ATOM 5828 O O . HIS A 1 741 ? 12.901 3.631 87.761 1.00 28.30 741 HIS A O 1
ATOM 5834 N N . LEU A 1 742 ? 10.751 3.473 87.064 1.00 27.88 742 LEU A N 1
ATOM 5835 C CA . LEU A 1 742 ? 9.994 4.561 87.764 1.00 27.88 742 LEU A CA 1
ATOM 5836 C C . LEU A 1 742 ? 10.503 6.038 87.888 1.00 27.88 742 LEU A C 1
ATOM 5838 O O . LEU A 1 742 ? 11.373 6.314 88.693 1.00 27.88 742 LEU A O 1
ATOM 5842 N N . ARG A 1 743 ? 9.758 6.966 87.227 1.00 27.38 743 ARG A N 1
ATOM 5843 C CA . ARG A 1 743 ? 9.093 8.243 87.691 1.00 27.38 743 ARG A CA 1
ATOM 5844 C C . ARG A 1 743 ? 9.817 9.276 88.616 1.00 27.38 743 ARG A C 1
ATOM 5846 O O . ARG A 1 743 ? 10.557 8.860 89.492 1.00 27.38 743 ARG A O 1
ATOM 5853 N N . PRO A 1 744 ? 9.383 10.572 88.665 1.00 42.47 744 PRO A N 1
ATOM 5854 C CA . PRO A 1 744 ? 8.732 11.449 87.655 1.00 42.47 744 PRO A CA 1
ATOM 5855 C C . PRO A 1 744 ? 9.316 12.904 87.576 1.00 42.47 744 PRO A C 1
ATOM 5857 O O . PRO A 1 744 ? 10.072 13.319 88.445 1.00 42.47 744 PRO A O 1
ATOM 5860 N N . GLY A 1 745 ? 8.900 13.736 86.598 1.00 25.88 745 GLY A N 1
ATOM 5861 C CA . GLY A 1 745 ? 9.255 15.178 86.537 1.00 25.88 745 GLY A CA 1
ATOM 5862 C C . GLY A 1 745 ? 8.543 16.005 85.436 1.00 25.88 745 GLY A C 1
ATOM 5863 O O . GLY A 1 745 ? 8.000 15.432 84.493 1.00 25.88 745 GLY A O 1
ATOM 5864 N N . ARG A 1 746 ? 8.522 17.345 85.572 1.00 30.89 746 ARG A N 1
ATOM 5865 C CA . ARG A 1 746 ? 7.923 18.387 84.682 1.00 30.89 746 ARG A CA 1
ATOM 5866 C C . ARG A 1 746 ? 8.678 19.727 84.885 1.00 30.89 746 ARG A C 1
ATOM 5868 O O . ARG A 1 746 ? 9.196 19.892 85.988 1.00 30.89 746 ARG A O 1
ATOM 5875 N N . PRO A 1 747 ? 8.566 20.750 84.002 1.00 51.50 747 PRO A N 1
ATOM 5876 C CA . PRO A 1 747 ? 8.294 20.790 82.552 1.00 51.50 747 PRO A CA 1
ATOM 5877 C C . PRO A 1 747 ? 9.574 21.343 81.822 1.00 51.50 747 PRO A C 1
ATOM 5879 O O . PRO A 1 747 ? 10.625 20.896 82.280 1.00 51.50 747 PRO A O 1
ATOM 5882 N N . PRO A 1 748 ? 9.625 22.193 80.747 1.00 41.16 748 PRO A N 1
ATOM 5883 C CA . PRO A 1 748 ? 8.728 23.277 80.281 1.00 41.16 748 PRO A CA 1
ATOM 5884 C C . PRO A 1 748 ? 8.236 23.164 78.808 1.00 41.16 748 PRO A C 1
ATOM 5886 O O . PRO A 1 748 ? 8.528 22.203 78.101 1.00 41.16 748 PRO A O 1
ATOM 5889 N N . ASP A 1 749 ? 7.471 24.167 78.360 1.00 32.69 749 ASP A N 1
ATOM 5890 C CA . ASP A 1 749 ? 7.047 24.402 76.965 1.00 32.69 749 ASP A CA 1
ATOM 5891 C C . ASP A 1 749 ? 8.207 24.833 76.043 1.00 32.69 749 ASP A C 1
ATOM 5893 O O . ASP A 1 749 ? 9.088 25.568 76.479 1.00 32.69 749 ASP A O 1
ATOM 5897 N N . HIS A 1 750 ? 8.112 24.530 74.738 1.00 30.47 750 HIS A N 1
ATOM 5898 C CA . HIS A 1 750 ? 8.167 25.563 73.685 1.00 30.47 750 HIS A CA 1
ATOM 5899 C C . HIS A 1 750 ? 7.594 25.056 72.340 1.00 30.47 750 HIS A C 1
ATOM 5901 O O . HIS A 1 750 ? 7.478 23.857 72.094 1.00 30.47 750 HIS A O 1
ATOM 5907 N N . ARG A 1 751 ? 7.170 25.992 71.479 1.00 29.06 751 ARG A N 1
ATOM 5908 C CA . ARG A 1 751 ? 6.405 25.759 70.230 1.00 29.06 751 ARG A CA 1
ATOM 5909 C C . A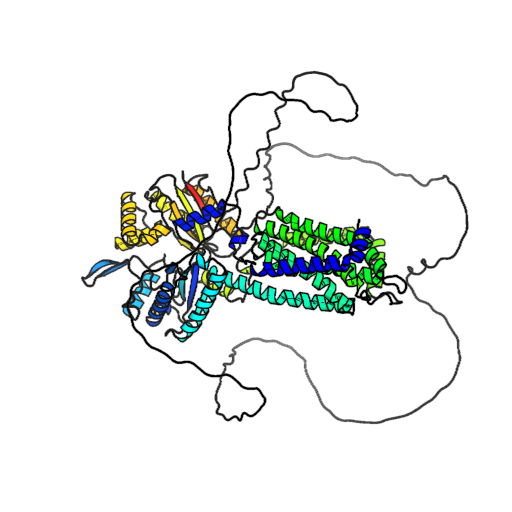RG A 1 751 ? 7.261 25.964 68.973 1.00 29.06 751 ARG A C 1
ATOM 5911 O O . ARG A 1 751 ? 8.270 26.644 69.078 1.00 29.06 751 ARG A O 1
ATOM 5918 N N . LEU A 1 752 ? 6.769 25.485 67.814 1.00 31.16 752 LEU A N 1
ATOM 5919 C CA . LEU A 1 752 ? 6.908 25.969 66.406 1.00 31.16 752 LEU A CA 1
ATOM 5920 C C . LEU A 1 752 ? 6.586 24.774 65.463 1.00 31.16 752 LEU A C 1
ATOM 5922 O O . LEU A 1 752 ? 7.000 23.664 65.765 1.00 31.16 752 LEU A O 1
ATOM 5926 N N . HIS A 1 753 ? 5.886 24.854 64.323 1.00 29.50 753 HIS A N 1
ATOM 5927 C CA . HIS A 1 753 ? 4.920 25.823 63.775 1.00 29.50 753 HIS A CA 1
ATOM 5928 C C . HIS A 1 753 ? 4.019 25.074 62.748 1.00 29.50 753 HIS A C 1
ATOM 5930 O O . HIS A 1 753 ? 4.439 24.050 62.215 1.00 29.50 753 HIS A O 1
ATOM 5936 N N . ALA A 1 754 ? 2.795 25.540 62.448 1.00 30.06 754 ALA A N 1
ATOM 5937 C CA . ALA A 1 754 ? 1.874 24.853 61.518 1.00 30.06 754 ALA A CA 1
ATOM 5938 C C . ALA A 1 754 ? 1.069 25.829 60.633 1.00 30.06 754 ALA A C 1
ATOM 5940 O O . ALA A 1 754 ? 0.735 26.933 61.061 1.00 30.06 754 ALA A O 1
ATOM 5941 N N . HIS A 1 755 ? 0.765 25.420 59.394 1.00 33.94 755 HIS A N 1
ATOM 5942 C CA . HIS A 1 755 ? 0.316 26.319 58.319 1.00 33.94 755 HIS A CA 1
ATOM 5943 C C . HIS A 1 755 ? -1.188 26.702 58.405 1.00 33.94 755 HIS A C 1
ATOM 5945 O O . HIS A 1 755 ? -2.006 25.857 58.777 1.00 33.94 755 HIS A O 1
ATOM 5951 N N . PRO A 1 756 ? -1.620 27.932 58.035 1.00 32.56 756 PRO A N 1
ATOM 5952 C CA . PRO A 1 756 ? -2.886 28.492 58.547 1.00 32.56 756 PRO A CA 1
ATOM 5953 C C . PRO A 1 756 ? -4.208 27.963 57.954 1.00 32.56 756 PRO A C 1
ATOM 5955 O O . PRO A 1 756 ? -5.276 28.337 58.440 1.00 32.56 756 PRO A O 1
ATOM 5958 N N . LEU A 1 757 ? -4.185 27.131 56.907 1.00 37.59 757 LEU A N 1
ATOM 5959 C CA . LEU A 1 757 ? -5.386 26.840 56.101 1.00 37.59 757 LEU A CA 1
ATOM 5960 C C . LEU A 1 757 ? -6.405 25.883 56.750 1.00 37.59 757 LEU A C 1
ATOM 5962 O O . LEU A 1 757 ? -7.582 25.951 56.409 1.00 37.59 757 LEU A O 1
ATOM 5966 N N . LEU A 1 758 ? -6.011 25.033 57.708 1.00 35.34 758 LEU A N 1
ATOM 5967 C CA . LEU A 1 758 ? -6.946 24.081 58.339 1.00 35.34 758 LEU A CA 1
ATOM 5968 C C . LEU A 1 758 ? -7.889 24.713 59.383 1.00 35.34 758 LEU A C 1
ATOM 5970 O O . LEU A 1 758 ? -8.896 24.109 59.744 1.00 35.34 758 LEU A O 1
ATOM 5974 N N . ARG A 1 759 ? -7.594 25.917 59.893 1.00 34.97 759 ARG A N 1
ATOM 5975 C CA . ARG A 1 759 ? -8.237 26.453 61.112 1.00 34.97 759 ARG A CA 1
ATOM 5976 C C . ARG A 1 759 ? -9.559 27.212 60.913 1.00 34.97 759 ARG A C 1
ATOM 5978 O O . ARG A 1 759 ? -10.063 27.780 61.875 1.00 34.97 759 ARG A O 1
ATOM 5985 N N . ARG A 1 760 ? -10.127 27.231 59.700 1.00 32.84 760 ARG A N 1
ATOM 5986 C CA . ARG A 1 760 ? -11.405 27.916 59.382 1.00 32.84 760 ARG A CA 1
ATOM 5987 C C . ARG A 1 760 ? -12.548 26.999 58.917 1.00 32.84 760 ARG A C 1
ATOM 5989 O O . ARG A 1 760 ? -13.623 27.505 58.623 1.00 32.84 760 ARG A O 1
ATOM 5996 N N . ALA A 1 761 ? -12.342 25.680 58.865 1.00 32.97 761 ALA A N 1
ATOM 5997 C CA . ALA A 1 761 ? -13.346 24.720 58.380 1.00 32.97 761 ALA A CA 1
ATOM 5998 C C . ALA A 1 761 ? -14.257 24.123 59.478 1.00 32.97 761 ALA A C 1
ATOM 6000 O O . ALA A 1 761 ? -15.246 23.472 59.160 1.00 32.97 761 ALA A O 1
ATOM 6001 N N . LEU A 1 762 ? -13.938 24.347 60.758 1.00 34.00 762 LEU A N 1
ATOM 6002 C CA . LEU A 1 762 ? -14.718 23.899 61.917 1.00 34.00 762 LEU A CA 1
ATOM 6003 C C . LEU A 1 762 ? -15.126 25.141 62.723 1.00 34.00 762 LEU A C 1
ATOM 6005 O O . LEU A 1 762 ? -14.314 25.688 63.466 1.00 34.00 762 LEU A O 1
ATOM 6009 N N . GLY A 1 763 ? -16.341 25.643 62.497 1.00 31.62 763 GLY A N 1
ATOM 6010 C CA . GLY A 1 763 ? -16.880 26.832 63.175 1.00 31.62 763 GLY A CA 1
ATOM 6011 C C . GLY A 1 763 ? -17.861 26.486 64.298 1.00 31.62 763 GLY A C 1
ATOM 6012 O O . GLY A 1 763 ? -18.221 25.324 64.443 1.00 31.62 763 GLY A O 1
ATOM 6013 N N . LEU A 1 764 ? -18.324 27.496 65.048 1.00 31.83 764 LEU A N 1
ATOM 6014 C CA . LEU A 1 764 ? -19.509 27.445 65.926 1.00 31.83 764 LEU A CA 1
ATOM 6015 C C . LEU A 1 764 ? -19.932 28.872 66.351 1.00 31.83 764 LEU A C 1
ATOM 6017 O O . LEU A 1 764 ? -19.098 29.615 66.853 1.00 31.83 764 LEU A O 1
ATOM 6021 N N . HIS A 1 765 ? -21.230 29.191 66.195 1.00 29.70 765 HIS A N 1
ATOM 6022 C CA . HIS A 1 765 ? -21.990 30.346 66.745 1.00 29.70 765 HIS A CA 1
ATOM 6023 C C . HIS A 1 765 ? -21.526 31.797 66.398 1.00 29.70 765 HIS A C 1
ATOM 6025 O O . HIS A 1 765 ? -20.363 32.050 66.122 1.00 29.70 765 HIS A O 1
ATOM 6031 N N . GLY A 1 766 ? -22.399 32.823 66.373 1.00 27.55 766 GLY A N 1
ATOM 6032 C CA . GLY A 1 766 ? -23.871 32.830 66.472 1.00 27.55 766 GLY A CA 1
ATOM 6033 C C . GLY A 1 766 ? -24.515 34.242 66.397 1.00 27.55 766 GLY A C 1
ATOM 6034 O O . GLY A 1 766 ? -23.848 35.238 66.627 1.00 27.55 766 GLY A O 1
ATOM 6035 N N . HIS A 1 767 ? -25.826 34.284 66.100 1.00 28.91 767 HIS A N 1
ATOM 6036 C CA . HIS A 1 767 ? -26.820 35.378 66.265 1.00 28.91 767 HIS A CA 1
ATOM 6037 C C . HIS A 1 767 ? -26.599 36.840 65.773 1.00 28.91 767 HIS A C 1
ATOM 6039 O O . HIS A 1 767 ? -25.839 37.589 66.369 1.00 28.91 767 HIS A O 1
ATOM 6045 N N . ARG A 1 768 ? -27.571 37.301 64.944 1.00 27.08 768 ARG A N 1
ATOM 6046 C CA . ARG A 1 768 ? -28.149 38.682 64.855 1.00 27.08 768 ARG A CA 1
ATOM 6047 C C . ARG A 1 768 ? -27.183 39.803 64.355 1.00 27.08 768 ARG A C 1
ATOM 6049 O O . ARG A 1 768 ? -25.979 39.650 64.421 1.00 27.08 768 ARG A O 1
ATOM 6056 N N . ARG A 1 769 ? -27.620 40.947 63.791 1.00 26.47 769 ARG A N 1
ATOM 6057 C CA . ARG A 1 769 ? -28.960 41.482 63.437 1.00 26.47 769 ARG A CA 1
ATOM 6058 C C . ARG A 1 769 ? -28.862 42.437 62.215 1.00 26.47 769 ARG A C 1
ATOM 6060 O O . ARG A 1 769 ? -27.840 43.071 62.008 1.00 26.47 769 ARG A O 1
ATOM 6067 N N . VAL A 1 770 ? -29.971 42.529 61.478 1.00 28.42 770 VAL A N 1
ATOM 6068 C CA . VAL A 1 770 ? -30.485 43.591 60.570 1.00 28.42 770 VAL A CA 1
ATOM 6069 C C . VAL A 1 770 ? -29.797 44.984 60.565 1.00 28.42 770 VAL A C 1
ATOM 6071 O O . VAL A 1 770 ? -29.621 45.573 61.626 1.00 28.42 770 VAL A O 1
ATOM 6074 N N . GLY A 1 771 ? -29.626 45.575 59.365 1.00 25.34 771 GLY A N 1
ATOM 6075 C CA . GLY A 1 771 ? -29.462 47.032 59.120 1.00 25.34 771 GLY A CA 1
ATOM 6076 C C . GLY A 1 771 ? -28.071 47.486 58.612 1.00 25.34 771 GLY A C 1
ATOM 6077 O O . GLY A 1 771 ? -27.074 46.846 58.913 1.00 25.34 771 GLY A O 1
ATOM 6078 N N . GLY A 1 772 ? -27.915 48.571 57.831 1.00 25.67 772 GLY A N 1
ATOM 6079 C CA . GLY A 1 772 ? -28.976 49.460 57.324 1.00 25.67 772 GLY A CA 1
ATOM 6080 C C . GLY A 1 772 ? -28.615 50.736 56.519 1.00 25.67 772 GLY A C 1
ATOM 6081 O O . GLY A 1 772 ? -29.538 51.519 56.336 1.00 25.67 772 GLY A O 1
ATOM 6082 N N . ARG A 1 773 ? -27.378 50.950 56.000 1.00 25.89 773 ARG A N 1
ATOM 6083 C CA . ARG A 1 773 ? -26.902 52.209 55.318 1.00 25.89 773 ARG A CA 1
ATOM 6084 C C . ARG A 1 773 ? -26.883 53.467 56.246 1.00 25.89 773 ARG A C 1
ATOM 6086 O O . ARG A 1 773 ? -27.383 53.357 57.360 1.00 25.89 773 ARG A O 1
ATOM 6093 N N . PRO A 1 774 ? -26.387 54.666 55.831 1.00 43.12 774 PRO A N 1
ATOM 6094 C CA . PRO A 1 774 ? -25.400 55.033 54.785 1.00 43.12 774 PRO A CA 1
ATOM 6095 C C . PRO A 1 774 ? -24.263 56.008 55.249 1.00 43.12 774 PRO A C 1
ATOM 6097 O O . PRO A 1 774 ? -24.307 56.558 56.340 1.00 43.12 774 PRO A O 1
ATOM 6100 N N . LEU A 1 775 ? -23.368 56.348 54.299 1.00 26.30 775 LEU A N 1
ATOM 6101 C CA . LEU A 1 775 ? -22.674 57.652 54.116 1.00 26.30 775 LEU A CA 1
ATOM 6102 C C . LEU A 1 775 ? -21.446 58.062 54.972 1.00 26.30 775 LEU A C 1
ATOM 6104 O O . LEU A 1 775 ? -21.172 57.528 56.037 1.00 26.30 775 LEU A O 1
ATOM 6108 N N . HIS A 1 776 ? -20.739 59.062 54.412 1.00 26.09 776 HIS A N 1
ATOM 6109 C CA . HIS A 1 776 ? -19.536 59.791 54.865 1.00 26.09 776 HIS A CA 1
ATOM 6110 C C . HIS A 1 776 ? -18.185 59.039 54.967 1.00 26.09 776 HIS A C 1
ATOM 6112 O O . HIS A 1 776 ? -18.136 57.878 55.349 1.00 26.09 776 HIS A O 1
ATOM 6118 N N . SER A 1 777 ? -17.019 59.666 54.718 1.00 25.62 777 SER A N 1
ATOM 6119 C CA . SER A 1 777 ? -16.597 60.582 53.621 1.00 25.62 777 SER A CA 1
ATOM 6120 C C . SER A 1 777 ? -15.081 60.878 53.704 1.00 25.62 777 SER A C 1
ATOM 6122 O O . SER A 1 777 ? -14.517 60.846 54.789 1.00 25.62 777 SER A O 1
ATOM 6124 N N . ALA A 1 778 ? -14.482 61.288 52.577 1.00 26.98 778 ALA A N 1
ATOM 6125 C CA . ALA A 1 778 ? -13.230 62.061 52.454 1.00 26.98 778 ALA A CA 1
ATOM 6126 C C . ALA A 1 778 ? -11.882 61.456 52.934 1.00 26.98 778 ALA A C 1
ATOM 6128 O O . ALA A 1 778 ? -11.536 61.486 54.111 1.00 26.98 778 ALA A O 1
ATOM 6129 N N . ARG A 1 779 ? -11.021 61.131 51.954 1.00 26.31 779 ARG A N 1
ATOM 6130 C CA . ARG A 1 779 ? -9.651 61.689 51.836 1.00 26.31 779 ARG A CA 1
ATOM 6131 C C . ARG A 1 779 ? -9.145 61.533 50.395 1.00 26.31 779 ARG A C 1
ATOM 6133 O O . ARG A 1 779 ? -8.864 60.423 49.960 1.00 26.31 779 ARG A O 1
ATOM 6140 N N . VAL A 1 780 ? -9.102 62.643 49.657 1.00 26.78 780 VAL A N 1
ATOM 6141 C CA . VAL A 1 780 ? -8.842 62.754 48.206 1.00 26.78 780 VAL A CA 1
ATOM 6142 C C . VAL A 1 780 ? -8.320 64.181 47.926 1.00 26.78 780 VAL A C 1
ATOM 6144 O O . VAL A 1 780 ? -8.833 65.095 48.568 1.00 26.78 780 VAL A O 1
ATOM 6147 N N . LEU A 1 781 ? -7.401 64.352 46.951 1.00 29.58 781 LEU A N 1
ATOM 6148 C CA . LEU A 1 781 ? -6.906 65.632 46.366 1.00 29.58 781 LEU A CA 1
ATOM 6149 C C . LEU A 1 781 ? -6.050 66.549 47.302 1.00 29.58 781 LEU A C 1
ATOM 6151 O O . LEU A 1 781 ? -6.287 66.590 48.503 1.00 29.58 781 LEU A O 1
ATOM 6155 N N . ASP A 1 782 ? -5.036 67.311 46.840 1.00 28.28 782 ASP A N 1
ATOM 6156 C CA . ASP A 1 782 ? -4.306 67.301 45.546 1.00 28.28 782 ASP A CA 1
ATOM 6157 C C . ASP A 1 782 ? -2.942 68.058 45.578 1.00 28.28 782 ASP A C 1
ATOM 6159 O O . ASP A 1 782 ? -2.637 68.773 46.533 1.00 28.28 782 ASP A O 1
ATOM 6163 N N . SER A 1 783 ? -2.234 68.015 44.436 1.00 26.91 783 SER A N 1
ATOM 6164 C CA . SER A 1 783 ? -1.433 69.085 43.793 1.00 26.91 783 SER A CA 1
ATOM 6165 C C . SER A 1 783 ? 0.095 69.128 43.978 1.00 26.91 783 SER A C 1
ATOM 6167 O O . SER A 1 783 ? 0.607 69.052 45.090 1.00 26.91 783 SER A O 1
ATOM 6169 N N . ILE A 1 784 ? 0.819 69.351 42.858 1.00 27.12 784 ILE A N 1
ATOM 6170 C CA . ILE A 1 784 ? 1.660 70.552 42.598 1.00 27.12 784 ILE A CA 1
ATOM 6171 C C . ILE A 1 784 ? 2.316 70.526 41.185 1.00 27.12 784 ILE A C 1
ATOM 6173 O O . ILE A 1 784 ? 2.970 69.553 40.838 1.00 27.12 784 ILE A O 1
ATOM 6177 N N . ARG A 1 785 ? 2.190 71.653 40.444 1.00 27.03 785 ARG A N 1
ATOM 6178 C CA . ARG A 1 785 ? 2.942 72.150 39.240 1.00 27.03 785 ARG A CA 1
ATOM 6179 C C . ARG A 1 785 ? 3.018 71.254 37.972 1.00 27.03 785 ARG A C 1
ATOM 6181 O O . ARG A 1 785 ? 3.148 70.048 38.068 1.00 27.03 785 ARG A O 1
ATOM 6188 N N . GLN A 1 786 ? 2.848 71.707 36.715 1.00 28.36 786 GLN A N 1
ATOM 6189 C CA . GLN A 1 786 ? 3.085 72.957 35.935 1.00 28.36 786 GLN A CA 1
ATOM 6190 C C . GLN A 1 786 ? 4.418 73.007 35.150 1.00 28.36 786 GLN A C 1
ATOM 6192 O O . GLN A 1 786 ? 5.463 72.928 35.774 1.00 28.36 786 GLN A O 1
ATOM 6197 N N . ARG A 1 787 ? 4.293 73.236 33.819 1.00 27.28 787 ARG A N 1
ATOM 6198 C CA . ARG A 1 787 ? 5.096 74.056 32.852 1.00 27.28 787 ARG A CA 1
ATOM 6199 C C . ARG A 1 787 ? 6.646 74.057 32.969 1.00 27.28 787 ARG A C 1
ATOM 6201 O O . ARG A 1 787 ? 7.193 74.146 34.050 1.00 27.28 787 ARG A O 1
ATOM 6208 N N . ASP A 1 788 ? 7.418 74.032 31.872 1.00 26.33 788 ASP A N 1
ATOM 6209 C CA . ASP A 1 788 ? 7.398 75.092 30.840 1.00 26.33 788 ASP A CA 1
ATOM 6210 C C . ASP A 1 788 ? 7.965 74.730 29.434 1.00 26.33 788 ASP A C 1
ATOM 6212 O O . ASP A 1 788 ? 8.259 73.571 29.148 1.00 26.33 788 ASP A O 1
ATOM 6216 N N . ARG A 1 789 ? 8.076 75.728 28.532 1.00 28.27 789 ARG A N 1
ATOM 6217 C CA . ARG A 1 789 ? 8.560 75.624 27.127 1.00 28.27 789 ARG A CA 1
ATOM 6218 C C . ARG A 1 789 ? 9.921 76.306 26.872 1.00 28.27 789 ARG A C 1
ATOM 6220 O O . ARG A 1 789 ? 10.071 77.462 27.244 1.00 28.27 789 ARG A O 1
ATOM 6227 N N . VAL A 1 790 ? 10.776 75.715 26.019 1.00 27.09 790 VAL A N 1
ATOM 6228 C CA . VAL A 1 790 ? 11.715 76.409 25.084 1.00 27.09 790 VAL A CA 1
ATOM 6229 C C . VAL A 1 790 ? 11.843 75.560 23.789 1.00 27.09 790 VAL A C 1
ATOM 6231 O O . VAL A 1 790 ? 11.441 74.398 23.794 1.00 27.09 790 VAL A O 1
ATOM 6234 N N . GLY A 1 791 ? 12.335 76.103 22.662 1.00 24.83 791 GLY A N 1
ATOM 6235 C CA . GLY A 1 791 ? 12.518 75.367 21.391 1.00 24.83 791 GLY A CA 1
ATOM 6236 C C . GLY A 1 791 ? 13.401 76.089 20.350 1.00 24.83 791 GLY A C 1
ATOM 6237 O O . GLY A 1 791 ? 14.129 77.005 20.726 1.00 24.83 791 GLY A O 1
ATOM 6238 N N . ARG A 1 792 ? 13.251 75.735 19.050 1.00 26.80 792 ARG A N 1
ATOM 6239 C CA . ARG A 1 792 ? 14.147 76.015 17.878 1.00 26.80 792 ARG A CA 1
ATOM 6240 C C . ARG A 1 792 ? 15.384 75.088 17.846 1.00 26.80 792 ARG A C 1
ATOM 6242 O O . ARG A 1 792 ? 15.870 74.746 18.912 1.00 26.80 792 ARG A O 1
ATOM 6249 N N . ALA A 1 793 ? 15.981 74.669 16.719 1.00 26.69 793 ALA A N 1
ATOM 6250 C CA . ALA A 1 793 ? 15.619 74.501 15.285 1.00 26.69 793 ALA A CA 1
ATOM 6251 C C . ALA A 1 793 ? 16.709 73.559 14.658 1.00 26.69 793 ALA A C 1
ATOM 6253 O O . ALA A 1 793 ? 17.627 73.196 15.384 1.00 26.69 793 ALA A O 1
ATOM 6254 N N . ALA A 1 794 ? 16.757 73.087 13.400 1.00 27.83 794 ALA A N 1
ATOM 6255 C CA . ALA A 1 794 ? 15.997 73.224 12.137 1.00 27.83 794 ALA A CA 1
ATOM 6256 C C . ALA A 1 794 ? 16.113 71.863 11.356 1.00 27.83 794 ALA A C 1
ATOM 6258 O O . ALA A 1 794 ? 16.554 70.891 11.956 1.00 27.83 794 ALA A O 1
ATOM 6259 N N . GLY A 1 795 ? 15.780 71.658 10.068 1.00 24.45 795 GLY A N 1
ATOM 6260 C CA . GLY A 1 795 ? 15.157 72.488 9.024 1.00 24.45 795 GLY A CA 1
ATOM 6261 C C . GLY A 1 795 ? 14.993 71.730 7.676 1.00 24.45 795 GLY A C 1
ATOM 6262 O O . GLY A 1 795 ? 15.605 70.690 7.473 1.00 24.45 795 GLY A O 1
ATOM 6263 N N . PHE A 1 796 ? 14.212 72.305 6.745 1.00 23.55 796 PHE A N 1
ATOM 6264 C CA . PHE A 1 796 ? 14.035 71.923 5.317 1.00 23.55 796 PHE A CA 1
ATOM 6265 C C . PHE A 1 796 ? 13.211 70.659 4.916 1.00 23.55 796 PHE A C 1
ATOM 6267 O O . PHE A 1 796 ? 12.573 70.019 5.745 1.00 23.55 796 PHE A O 1
ATOM 6274 N N . ARG A 1 797 ? 13.035 70.477 3.591 1.00 24.23 797 ARG A N 1
ATOM 6275 C CA . ARG A 1 797 ? 11.931 69.824 2.820 1.00 24.23 797 ARG A CA 1
ATOM 6276 C C . ARG A 1 797 ? 12.506 69.173 1.514 1.00 24.23 797 ARG A C 1
ATOM 6278 O O . ARG A 1 797 ? 13.686 69.401 1.273 1.00 24.23 797 ARG A O 1
ATOM 6285 N N . PRO A 1 798 ? 11.718 68.641 0.537 1.00 36.88 798 PRO A N 1
ATOM 6286 C CA . PRO A 1 798 ? 10.637 67.628 0.562 1.00 36.88 798 PRO A CA 1
ATOM 6287 C C . PRO A 1 798 ? 10.744 66.544 -0.566 1.00 36.88 798 PRO A C 1
ATOM 6289 O O . PRO A 1 798 ? 11.459 66.722 -1.545 1.00 36.88 798 PRO A O 1
ATOM 6292 N N . GLY A 1 799 ? 9.885 65.508 -0.532 1.00 23.53 799 GLY A N 1
ATOM 6293 C CA . GLY A 1 799 ? 9.637 64.574 -1.660 1.00 23.53 799 GLY A CA 1
ATOM 6294 C C . GLY A 1 799 ? 10.525 63.315 -1.664 1.00 23.53 799 GLY A C 1
ATOM 6295 O O . GLY A 1 799 ? 11.554 63.301 -1.005 1.00 23.53 799 GLY A O 1
ATOM 6296 N N . THR A 1 800 ? 10.174 62.211 -2.339 1.00 25.64 800 THR A N 1
ATOM 6297 C CA . THR A 1 800 ? 9.079 61.938 -3.306 1.00 25.64 800 THR A CA 1
ATOM 6298 C C . THR A 1 800 ? 8.175 60.758 -2.862 1.00 25.64 800 THR A C 1
ATOM 6300 O O . THR A 1 800 ? 8.275 60.288 -1.732 1.00 25.64 800 THR A O 1
ATOM 6303 N N . LYS A 1 801 ? 7.224 60.309 -3.706 1.00 26.61 801 LYS A N 1
ATOM 6304 C CA . LYS A 1 801 ? 6.294 59.191 -3.422 1.00 26.61 801 LYS A CA 1
ATOM 6305 C C . LYS A 1 801 ? 6.475 58.025 -4.404 1.00 26.61 801 LYS A C 1
ATOM 6307 O O . LYS A 1 801 ? 6.215 58.210 -5.588 1.00 26.61 801 LYS A O 1
ATOM 6312 N N . THR A 1 802 ? 6.714 56.817 -3.894 1.00 26.86 802 THR A N 1
ATOM 6313 C CA . THR A 1 802 ? 6.476 55.541 -4.600 1.00 26.86 802 THR A CA 1
ATOM 6314 C C . THR A 1 802 ? 6.013 54.468 -3.597 1.00 26.86 802 THR A C 1
ATOM 6316 O O . THR A 1 802 ? 6.770 54.109 -2.698 1.00 26.86 802 THR A O 1
ATOM 6319 N N . PRO A 1 803 ? 4.770 53.952 -3.683 1.00 29.02 803 PRO A N 1
ATOM 6320 C CA . PRO A 1 803 ? 4.312 52.879 -2.804 1.00 29.02 803 PRO A CA 1
ATOM 6321 C C . PRO A 1 803 ? 4.740 51.506 -3.344 1.00 29.02 803 PRO A C 1
ATOM 6323 O O . PRO A 1 803 ? 4.278 51.072 -4.399 1.00 29.02 803 PRO A O 1
ATOM 6326 N N . ILE A 1 804 ? 5.589 50.798 -2.598 1.00 24.27 804 ILE A N 1
ATOM 6327 C CA . ILE A 1 804 ? 5.914 49.391 -2.869 1.00 24.27 804 ILE A CA 1
ATOM 6328 C C . ILE A 1 804 ? 4.666 48.537 -2.593 1.00 24.27 804 ILE A C 1
ATOM 6330 O O . ILE A 1 804 ? 4.078 48.619 -1.513 1.00 24.27 804 ILE A O 1
ATOM 6334 N N . LYS A 1 805 ? 4.253 47.710 -3.563 1.00 25.34 805 LYS A N 1
ATOM 6335 C CA . LYS A 1 805 ? 3.170 46.732 -3.370 1.00 25.34 805 LYS A CA 1
ATOM 6336 C C . LYS A 1 805 ? 3.650 45.607 -2.450 1.00 25.34 805 LYS A C 1
ATOM 6338 O O . LYS A 1 805 ? 4.671 44.985 -2.724 1.00 25.34 805 LYS A O 1
ATOM 6343 N N . GLN A 1 806 ? 2.887 45.307 -1.403 1.00 23.91 806 GLN A N 1
ATOM 6344 C CA . GLN A 1 806 ? 3.082 44.088 -0.615 1.00 23.91 806 GLN A CA 1
ATOM 6345 C C . GLN A 1 806 ? 2.528 42.871 -1.384 1.00 23.91 806 GLN A C 1
ATOM 6347 O O . GLN A 1 806 ? 1.441 42.979 -1.961 1.00 23.91 806 GLN A O 1
ATOM 6352 N N . PRO A 1 807 ? 3.218 41.714 -1.391 1.00 24.61 807 PRO A N 1
ATOM 6353 C CA . PRO A 1 807 ? 2.655 40.475 -1.917 1.00 24.61 807 PRO A CA 1
ATOM 6354 C C . PRO A 1 807 ? 1.516 39.987 -1.009 1.00 24.61 807 PRO A C 1
ATOM 6356 O O . PRO A 1 807 ? 1.580 40.102 0.216 1.00 24.61 807 PRO A O 1
ATOM 6359 N N . THR A 1 808 ? 0.455 39.446 -1.608 1.00 23.80 808 THR A N 1
ATOM 6360 C CA . THR A 1 808 ? -0.711 38.953 -0.856 1.00 23.80 808 THR A CA 1
ATOM 6361 C C . THR A 1 808 ? -0.510 37.479 -0.512 1.00 23.80 808 THR A C 1
ATOM 6363 O O . THR A 1 808 ? -0.346 36.659 -1.409 1.00 23.80 808 THR A O 1
ATOM 6366 N N . TYR A 1 809 ? -0.517 37.138 0.779 1.00 22.59 809 TYR A N 1
ATOM 6367 C CA . TYR A 1 809 ? -0.288 35.768 1.248 1.00 22.59 809 TYR A CA 1
ATOM 6368 C C . TYR A 1 809 ? -1.379 34.798 0.765 1.00 22.59 809 TYR A C 1
ATOM 6370 O O . TYR A 1 809 ? -2.546 34.923 1.147 1.00 22.59 809 TYR A O 1
ATOM 6378 N N . ALA A 1 810 ? -0.979 33.778 0.002 1.00 23.22 810 ALA A N 1
ATOM 6379 C CA . ALA A 1 810 ? -1.775 32.570 -0.185 1.00 23.22 810 ALA A CA 1
ATOM 6380 C C . ALA A 1 810 ? -1.794 31.740 1.115 1.00 23.22 810 ALA A C 1
ATOM 6382 O O . ALA A 1 810 ? -0.843 31.766 1.900 1.00 23.22 810 ALA A O 1
ATOM 6383 N N . ARG A 1 811 ? -2.886 31.008 1.368 1.00 23.59 811 ARG A N 1
ATOM 6384 C CA . ARG A 1 811 ? -3.016 30.133 2.547 1.00 23.59 811 ARG A CA 1
ATOM 6385 C C . ARG A 1 811 ? -2.548 28.710 2.221 1.00 23.59 811 ARG A C 1
ATOM 6387 O O . ARG A 1 811 ? -2.923 28.212 1.163 1.00 23.59 811 ARG A O 1
ATOM 6394 N N . PRO A 1 812 ? -1.834 28.022 3.130 1.00 24.28 812 PRO A N 1
ATOM 6395 C CA . PRO A 1 812 ? -1.511 26.614 2.949 1.00 24.28 812 PRO A CA 1
ATOM 6396 C C . PRO A 1 812 ? -2.767 25.750 3.132 1.00 24.28 812 PRO A C 1
ATOM 6398 O O . PRO A 1 812 ? -3.397 25.769 4.190 1.00 24.28 812 PRO A O 1
ATOM 6401 N N . GLY A 1 813 ? -3.117 24.981 2.102 1.00 23.08 813 GLY A N 1
ATOM 6402 C CA . GLY A 1 813 ? -4.047 23.856 2.187 1.00 23.08 813 GLY A CA 1
ATOM 6403 C C . GLY A 1 813 ? -3.283 22.578 1.866 1.00 23.08 813 GLY A C 1
ATOM 6404 O O . GLY A 1 813 ? -2.798 22.430 0.748 1.00 23.08 813 GLY A O 1
ATOM 6405 N N . ALA A 1 814 ? -3.125 21.687 2.843 1.00 26.56 814 ALA A N 1
ATOM 6406 C CA . ALA A 1 814 ? -2.353 20.463 2.660 1.00 26.56 814 ALA A CA 1
ATOM 6407 C C . ALA A 1 814 ? -3.151 19.426 1.852 1.00 26.56 814 ALA A C 1
ATOM 6409 O O . ALA A 1 814 ? -4.160 18.914 2.328 1.00 26.56 814 ALA A O 1
ATOM 6410 N N . ASN A 1 815 ? -2.655 19.106 0.657 1.00 29.23 815 ASN A N 1
ATOM 6411 C CA . ASN A 1 815 ? -3.012 17.926 -0.128 1.00 29.23 815 ASN A CA 1
ATOM 6412 C C . ASN A 1 815 ? -1.704 17.192 -0.450 1.00 29.23 815 ASN A C 1
ATOM 6414 O O . ASN A 1 815 ? -0.753 17.833 -0.903 1.00 29.23 815 ASN A O 1
ATOM 6418 N N . VAL A 1 816 ? -1.661 15.874 -0.261 1.00 30.92 816 VAL A N 1
ATOM 6419 C CA . VAL A 1 816 ? -0.534 15.010 -0.640 1.00 30.92 816 VAL A CA 1
ATOM 6420 C C . VAL A 1 816 ? -1.087 13.823 -1.421 1.00 30.92 816 VAL A C 1
ATOM 6422 O O . VAL A 1 816 ? -1.926 13.083 -0.917 1.00 30.92 816 VAL A O 1
ATOM 6425 N N . GLY A 1 817 ? -0.610 13.667 -2.651 1.00 34.19 817 GLY A N 1
ATOM 6426 C CA . GLY A 1 817 ? -0.788 12.484 -3.484 1.00 34.19 817 GLY A CA 1
ATOM 6427 C C . GLY A 1 817 ? 0.544 12.196 -4.166 1.00 34.19 817 GLY A C 1
ATOM 6428 O O . GLY A 1 817 ? 1.258 13.139 -4.514 1.00 34.19 817 GLY A O 1
ATOM 6429 N N . PHE A 1 818 ? 0.903 10.920 -4.305 1.00 36.06 818 PHE A N 1
ATOM 6430 C CA . PHE A 1 818 ? 2.107 10.545 -5.043 1.00 36.06 818 PHE A CA 1
ATOM 6431 C C . PHE A 1 818 ? 1.855 10.698 -6.542 1.00 36.06 818 PHE A C 1
ATOM 6433 O O . PHE A 1 818 ? 0.867 10.198 -7.080 1.00 36.06 818 PHE A O 1
ATOM 6440 N N . LEU A 1 819 ? 2.756 11.419 -7.199 1.00 41.75 819 LEU A N 1
ATOM 6441 C CA . LEU A 1 819 ? 2.638 11.812 -8.596 1.00 41.75 819 LEU A CA 1
ATOM 6442 C C . LEU A 1 819 ? 3.101 10.643 -9.467 1.00 41.75 819 LEU A C 1
ATOM 6444 O O . LEU A 1 819 ? 4.187 10.113 -9.243 1.00 41.75 819 LEU A O 1
ATOM 6448 N N . ARG A 1 820 ? 2.260 10.214 -10.413 1.00 46.62 820 ARG A N 1
ATOM 6449 C CA . ARG A 1 820 ? 2.531 9.049 -11.280 1.00 46.62 820 ARG A CA 1
ATOM 6450 C C . ARG A 1 820 ? 2.344 9.330 -12.765 1.00 46.62 820 ARG A C 1
ATOM 6452 O O . ARG A 1 820 ? 3.117 8.805 -13.558 1.00 46.62 820 ARG A O 1
ATOM 6459 N N . CYS A 1 821 ? 1.395 10.194 -13.130 1.00 43.72 821 CYS A N 1
ATOM 6460 C CA . CYS A 1 821 ? 1.315 10.752 -14.477 1.00 43.72 821 CYS A CA 1
ATOM 6461 C C . CYS A 1 821 ? 1.193 12.284 -14.434 1.00 43.72 821 CYS A C 1
ATOM 6463 O O . CYS A 1 821 ? 0.566 12.842 -13.529 1.00 43.72 821 CYS A O 1
ATOM 6465 N N . VAL A 1 822 ? 1.742 12.953 -15.443 1.00 53.25 822 VAL A N 1
ATOM 6466 C CA . VAL A 1 822 ? 1.380 14.316 -15.851 1.00 53.25 822 VAL A CA 1
ATOM 6467 C C . VAL A 1 822 ? 0.804 14.210 -17.256 1.00 53.25 822 VAL A C 1
ATOM 6469 O O . VAL A 1 822 ? 1.488 13.707 -18.143 1.00 53.25 822 VAL A O 1
ATOM 6472 N N . ALA A 1 823 ? -0.442 14.636 -17.456 1.00 52.16 823 ALA A N 1
ATOM 6473 C CA . ALA A 1 823 ? -1.018 14.732 -18.792 1.00 52.16 823 ALA A CA 1
ATOM 6474 C C . ALA A 1 823 ? -0.736 16.107 -19.412 1.00 52.16 823 ALA A C 1
ATOM 6476 O O . ALA A 1 823 ? -0.669 17.120 -18.707 1.00 52.16 823 ALA A O 1
ATOM 6477 N N . VAL A 1 824 ? -0.585 16.105 -20.731 1.00 53.03 824 VAL A N 1
ATOM 6478 C CA . VAL A 1 824 ? -0.371 17.266 -21.589 1.00 53.03 824 VAL A CA 1
ATOM 6479 C C . VAL A 1 824 ? -1.225 17.066 -22.839 1.00 53.03 824 VAL A C 1
ATOM 6481 O O . VAL A 1 824 ? -1.174 15.998 -23.450 1.00 53.03 824 VAL A O 1
ATOM 6484 N N . ARG A 1 825 ? -1.992 18.087 -23.230 1.00 41.56 825 ARG A N 1
ATOM 6485 C CA . ARG A 1 825 ? -2.748 18.124 -24.486 1.00 41.56 825 ARG A CA 1
ATOM 6486 C C . ARG A 1 825 ? -2.197 19.245 -25.359 1.00 41.56 825 ARG A C 1
ATOM 6488 O O . ARG A 1 825 ? -2.213 20.403 -24.950 1.00 41.56 825 ARG A O 1
ATOM 6495 N N . VAL A 1 826 ? -1.716 18.904 -26.549 1.00 40.22 826 VAL A N 1
ATOM 6496 C CA . VAL A 1 826 ? -1.103 19.859 -27.480 1.00 40.22 826 VAL A CA 1
ATOM 6497 C C . VAL A 1 826 ? -2.064 20.154 -28.631 1.00 40.22 826 VAL A C 1
ATOM 6499 O O . VAL A 1 826 ? -2.421 19.251 -29.393 1.00 40.22 826 VAL A O 1
ATOM 6502 N N . CYS A 1 827 ? -2.479 21.418 -28.721 1.00 31.94 827 CYS A N 1
ATOM 6503 C CA . CYS A 1 827 ? -3.351 21.968 -29.764 1.00 31.94 827 CYS A CA 1
ATOM 6504 C C . CYS A 1 827 ? -2.562 22.418 -31.005 1.00 31.94 827 CYS A C 1
ATOM 6506 O O . CYS A 1 827 ? -1.410 22.877 -30.830 1.00 31.94 827 CYS A O 1
#